Protein 7NWR (pdb70)

Solvent-accessible surface area: 30264 Å² total; per-residue (Å²): 197,30,139,87,25,75,41,97,0,0,1,0,0,5,7,3,6,17,25,33,1,1,1,0,0,0,0,0,4,4,16,59,110,68,103,23,108,19,2,3,0,0,0,20,43,5,33,5,72,4,86,107,85,94,74,78,62,0,83,91,17,4,48,22,3,74,16,98,47,4,25,13,4,0,2,13,11,47,70,60,29,3,19,78,7,4,70,126,18,110,13,13,142,101,164,32,1,73,44,0,78,101,48,0,69,76,18,146,9,39,53,5,4,41,21,98,76,7,4,81,109,11,129,18,108,46,72,30,199,32,85,33,8,47,59,16,0,85,60,1,69,83,20,4,105,75,25,84,83,88,38,117,8,107,30,6,0,0,0,12,17,27,33,5,7,32,86,24,78,65,31,122,48,0,92,41,14,72,33,0,41,138,5,0,113,97,56,44,56,134,22,0,0,6,0,0,0,3,0,13,0,0,0,15,31,82,0,1,0,0,1,5,7,3,2,25,0,2,28,0,24,0,0,21,82,11,0,124,106,74,91,0,0,0,2,7,31,1,19,0,12,2,4,2,0,8,3,0,0,1,0,2,1,0,41,18,8,6,8,0,1,73,9,5,64,0,26,2,51,4,14,17,56,56,0,49,1,8,64,14,94,72,0,33,89,10,25,36,74,3,4,54,49,0,4,86,55,11,2,40,41,135,101,25,86,78,6,2,48,122,37,144,37,69,0,90,27,64,84,88,74,85,81,106,3,54,20,30,1,104,9,23,0,48,0,24,0,1,21,39,16,72,6,62,0,43,5,37,4,53,2,65,17,1,0,7,5,0,2,4,0,1,0,1,0,0,0,1,2,0,0,42,6,26,61,58,42,2,36,10,75,10,2,6,0,0,2,13,20,5,13,67,39,128,148,114,136,24,59,2,24,0,12,17,1,32,30,22,0,24,55,25,0,3,86,30,64,67,41,133,40,37,56,8,55,12,216,35,140,88,26,65,39,99,0,0,1,0,0,5,7,3,6,14,24,33,0,2,2,0,0,0,0,0,3,4,17,61,110,67,102,24,106,19,3,2,0,0,0,19,43,5,32,5,72,6,85,112,88,109,77,90,64,0,84,92,18,3,50,22,4,77,18,98,48,4,24,11,4,0,1,14,11,48,81,54,25,3,23,84,8,4,74,130,19,115,14,14,133,102,158,30,1,77,39,2,81,121,55,0,69,74,17,145,10,39,54,5,4,41,21,99,83,8,5,81,106,11,127,10,118,47,68,30,197,28,75,33,8,54,67,13,0,92,62,1,68,82,22,4,104,76,26,78,84,87,39,118,8,91,28,5,0,0,0,12,17,27,30,4,7,31,87,24,79,67,32,120,47,0,93,41,13,74,31,0,42,132,5,0,112,92,50,46,51,141,21,0,0,5,0,0,0,5,0,12,0,0,1,14,33,84,0,1,0,0,1,5,6,2,1,25,0,2,29,0,25,0,0,21,67,7,0,121,111,97,90,0,0,0,0,6,32,2,20,0,14,3,6,4,1,8,4,0,0,1,0,1,1,0,40,18,8,5,8,0,1,74,8,5,66,0,26,2,51,3,13,16,53,55,1,52,2,7,65,14,97,72,0,32,82,11,26,33,72,3,4,53,48,0,3,80,60,11,1,36,37,134,101,23,87,78,5,1,47,122,37,144,36,69,0,89,27,65,83,89,76,82,83,110,3,56,19,30,1,103,8,23,0,50,0,24,0,0,22,39,16,71,6,61,0,42,4,37,4,51,2,65,18,1,0,7,5,0,2,4,0,1,0,1,0,0,0,0,3,0,0,31,7,26,64,56,43,4,37,9,76,10,2,6,0,0,2,15,18,4,14,71,36,128,141,113,135,30,61,2,26,0,13,27,0,33,10,18,0,22,51,24,0,2,93,34,62,68,40,142,40,37,55,6,55,7

Sequence (852 aa):
EIKPATGRLGVLVVGVGGAVATTMIVGTLASRKGLAKPIGSITQLATMRMENNEEKLIKDVVPLTDLNDIVFGGWDIFPDNAYEAAMYAEVLKEKDLNGVKDELEAIKPMPAAFDHNWAKRLNGTHIKKAATRWEMVEQLRQDIRDFKAANNCERVVVLWAASTEIYIPLSDEHMSLAALEKAMKDNNTEVISPSMCYAYAAIAEDAPFVMGAPNLCVDTPAMWEFSKQKNVPISGKDFKSGQTLMKTVLAPMFKTRMLGVNGWFSTNILGNRDGEVLDDPDNFKTKEVSKLSVIDTIFEPEKYPDLYGDVYHKVRINYYPPRKDNKEAWDNIDIFGWMGYPMEIKVNFLCRDSILAAPIALDLVLFSDLAMRAGMCGIQTWLSFFCKSPMHDFEHQPEHDLFTQWRRMVKQTLRNMIGEKEPDYLAEIKPATGRLGVLVVGVGGAVATTMIVGTLASRKGLAKPIGSITQLATMRMENNEEKLIKDVVPLTDLNDIVFGGWDIFPDNAYEAAMYAEVLKEKDLNGVKDELEAIKPMPAAFDHNWAKRLNGTHIKKAATRWEMVEQLRQDIRDFKAANNCERVVVLWAASTEIYIPLSDEHMSLAALEKAMKDNNTEVISPSMCYAYAAIAEDAPFVMGAPNLCVDTPAMWEFSKQKNVPISGKDFKSGQTLMKTVLAPMFKTRMLGVNGWFSTNILGNRDGEVLDDPDNFKTKEVSKLSVIDTIFEPEKYPDLYGDVYHKVRINYYPPRKDNKEAWDNIDIFGWMGYPMEIKVNFLCRDSILAAPIALDLVLFSDLAMRAGMCGIQTWLSFFCKSPMHDFEHQPEHDLFTQWRMVKQTLRNMIGEKEPDYLA

Organism: Bacteroides thetaiotaomicron (strain ATCC 29148 / DSM 2079 / JCM 5827 / CCUG 10774 / NCTC 10582 / VPI-5482 / E50) (NCBI:txid226186)

Nearest PDB structures (foldseek):
  7nwr-assembly1_B  TM=1.002E+00  e=3.015E-96  Bacteroides thetaiotaomicron
  1vko-assembly1_A  TM=9.211E-01  e=1.530E-39  Caenorhabditis elegans
  9f2k-assembly1_A  TM=9.271E-01  e=5.362E-39  Thermochaetoides thermophila DSM 1495
  3qvx-assembly1_A  TM=9.228E-01  e=4.482E-39  Archaeoglobus fulgidus
  3qvw-assembly1_A  TM=9.102E-01  e=5.362E-39  Archaeoglobus fulgidus

B-factor: mean 34.11, std 10.17, range [6.3, 101.34]

Radius of gyration: 29.85 Å; Cα contacts (8 Å, |Δi|>4): 2003; chains: 2; bounding box: 91×64×72 Å

Structure (mmCIF, N/CA/C/O backbone):
data_7NWR
#
_entry.id   7NWR
#
_cell.length_a   66.805
_cell.length_b   104.563
_cell.length_c   124.318
_cell.angle_alpha   90.000
_cell.angle_beta   90.000
_cell.angle_gamma   90.000
#
_symmetry.space_group_name_H-M   'P 2 21 21'
#
loop_
_entity.id
_entity.type
_entity.pdbx_description
1 polymer 'Inositol-3-phosphate synthase'
2 non-polymer NICOTINAMIDE-ADENINE-DINUCLEOTIDE
3 non-polymer 'SODIUM ION'
4 water water
#
loop_
_atom_site.group_PDB
_atom_site.id
_atom_site.type_symbol
_atom_site.label_atom_id
_atom_site.label_alt_id
_atom_site.label_comp_id
_atom_site.label_asym_id
_atom_site.label_entity_id
_atom_site.label_seq_id
_atom_site.pdbx_PDB_ins_code
_atom_site.Cartn_x
_atom_site.Cartn_y
_atom_site.Cartn_z
_atom_site.occupancy
_atom_site.B_iso_or_equiv
_atom_site.auth_seq_id
_atom_site.auth_comp_id
_atom_site.auth_asym_id
_atom_site.auth_atom_id
_atom_site.pdbx_PDB_model_num
ATOM 1 N N . GLU A 1 24 ? 41.087 -48.296 13.215 1.000 64.110 4 GLU B N 1
ATOM 2 C CA . GLU A 1 24 ? 41.161 -49.131 11.979 1.000 72.336 4 GLU B CA 1
ATOM 3 C C . GLU A 1 24 ? 40.795 -48.283 10.758 1.000 65.845 4 GLU B C 1
ATOM 4 O O . GLU A 1 24 ? 39.657 -47.830 10.667 1.000 72.344 4 GLU B O 1
ATOM 10 N N . ILE A 1 25 ? 41.759 -48.043 9.851 1.000 52.735 5 ILE B N 1
ATOM 11 C CA . ILE A 1 25 ? 41.498 -47.171 8.713 1.000 41.173 5 ILE B CA 1
ATOM 12 C C . ILE A 1 25 ? 41.301 -48.010 7.459 1.000 38.679 5 ILE B C 1
ATOM 13 O O . ILE A 1 25 ? 42.243 -48.644 6.999 1.000 38.387 5 ILE B O 1
ATOM 18 N N . LYS A 1 26 ? 40.125 -47.895 6.835 1.000 35.807 6 LYS B N 1
ATOM 19 C CA . LYS A 1 26 ? 39.886 -48.580 5.580 1.000 39.049 6 LYS B CA 1
ATOM 20 C C . LYS A 1 26 ? 40.851 -48.050 4.520 1.000 45.996 6 LYS B C 1
ATOM 21 O O . LYS A 1 26 ? 41.005 -46.837 4.373 1.000 43.190 6 LYS B O 1
ATOM 27 N N . PRO A 1 27 ? 41.520 -48.938 3.742 1.000 45.527 7 PRO B N 1
ATOM 28 C CA . PRO A 1 27 ? 42.500 -48.508 2.741 1.000 44.097 7 PRO B CA 1
ATOM 29 C C . PRO A 1 27 ? 41.856 -47.772 1.571 1.000 43.564 7 PRO B C 1
ATOM 30 O O . PRO A 1 27 ? 40.656 -47.884 1.350 1.000 41.688 7 PRO B O 1
ATOM 34 N N . ALA A 1 28 ? 42.674 -47.015 0.833 1.000 40.972 8 ALA B N 1
ATOM 35 C CA . ALA A 1 28 ? 42.184 -46.208 -0.272 1.000 41.165 8 ALA B CA 1
ATOM 36 C C . ALA A 1 28 ? 42.288 -47.032 -1.547 1.000 41.730 8 ALA B C 1
ATOM 37 O O . ALA A 1 28 ? 43.233 -46.878 -2.303 1.000 46.635 8 ALA B O 1
ATOM 39 N N . THR A 1 29 ? 41.321 -47.920 -1.766 1.000 39.484 9 THR B N 1
ATOM 40 C CA . THR A 1 29 ? 41.367 -48.811 -2.911 1.000 38.761 9 THR B CA 1
ATOM 41 C C . THR A 1 29 ? 40.417 -48.300 -3.984 1.000 34.656 9 THR B C 1
ATOM 42 O O . THR A 1 29 ? 39.420 -47.648 -3.688 1.000 38.129 9 THR B O 1
ATOM 46 N N . GLY A 1 30 ? 40.732 -48.626 -5.237 1.000 36.079 10 GLY B N 1
ATOM 47 C CA . GLY A 1 30 ? 39.847 -48.301 -6.341 1.000 38.240 10 GLY B CA 1
ATOM 48 C C . GLY A 1 30 ? 39.883 -46.804 -6.630 1.000 36.319 10 GLY B C 1
ATOM 49 O O . GLY A 1 30 ? 40.783 -46.106 -6.176 1.000 37.792 10 GLY B O 1
ATOM 50 N N . ARG A 1 31 ? 38.888 -46.326 -7.374 1.000 35.548 11 ARG B N 1
ATOM 51 C CA . ARG A 1 31 ? 38.875 -44.944 -7.8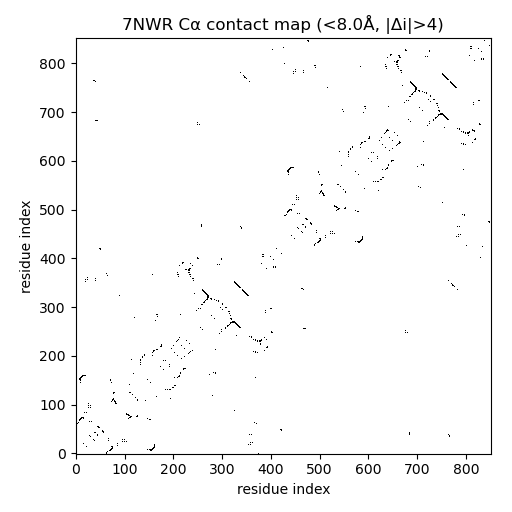18 1.000 35.705 11 ARG B CA 1
ATOM 52 C C . ARG A 1 31 ? 37.977 -44.112 -6.893 1.000 36.695 11 ARG B C 1
ATOM 53 O O . ARG A 1 31 ? 36.974 -44.601 -6.360 1.000 31.332 11 ARG B O 1
ATOM 61 N N . LEU A 1 32 ? 38.382 -42.850 -6.685 1.000 32.050 12 LEU B N 1
ATOM 62 C CA . LEU A 1 32 ? 37.594 -41.864 -5.957 1.000 31.827 12 LEU B CA 1
ATOM 63 C C . LEU A 1 32 ? 36.979 -40.898 -6.974 1.000 30.941 12 LEU B C 1
ATOM 64 O O . LEU A 1 32 ? 37.694 -40.254 -7.740 1.000 27.913 12 LEU B O 1
ATOM 69 N N . GLY A 1 33 ? 35.648 -40.826 -6.994 1.000 28.602 13 GLY B N 1
ATOM 70 C CA . GLY A 1 33 ? 34.956 -39.760 -7.694 1.000 34.099 13 GLY B CA 1
ATOM 71 C C . GLY A 1 33 ? 34.994 -38.455 -6.892 1.000 33.956 13 GLY B C 1
ATOM 72 O O . GLY A 1 33 ? 34.551 -38.401 -5.744 1.000 32.366 13 GLY B O 1
ATOM 73 N N . VAL A 1 34 ? 35.544 -37.409 -7.512 1.000 34.059 14 VAL B N 1
ATOM 74 C CA . VAL A 1 34 ? 35.535 -36.088 -6.912 1.000 29.337 14 VAL B CA 1
ATOM 75 C C . VAL A 1 34 ? 34.565 -35.256 -7.733 1.000 28.472 14 VAL B C 1
ATOM 76 O O . VAL A 1 34 ? 34.890 -34.834 -8.844 1.000 26.918 14 VAL B O 1
ATOM 80 N N . LEU A 1 35 ? 33.362 -35.058 -7.166 1.000 29.569 15 LEU B N 1
ATOM 81 C CA . LEU A 1 35 ? 32.273 -34.367 -7.843 1.000 29.699 15 LEU B CA 1
ATOM 82 C C . LEU A 1 35 ? 32.202 -32.922 -7.342 1.000 28.807 15 LEU B C 1
ATOM 83 O O . LEU A 1 35 ? 31.913 -32.681 -6.175 1.000 30.978 15 LEU B O 1
ATOM 88 N N . VAL A 1 36 ? 32.430 -31.960 -8.248 1.000 26.836 16 VAL B N 1
ATOM 89 C CA . VAL A 1 36 ? 32.598 -30.571 -7.855 1.000 25.778 16 VAL B CA 1
ATOM 90 C C . VAL A 1 36 ? 31.378 -29.775 -8.305 1.000 26.895 16 VAL B C 1
ATOM 91 O O . VAL A 1 36 ? 31.046 -29.753 -9.491 1.000 26.697 16 VAL B O 1
ATOM 95 N N . VAL A 1 37 ? 30.726 -29.093 -7.348 1.000 25.730 17 VAL B N 1
ATOM 96 C CA . VAL A 1 37 ? 29.712 -28.134 -7.723 1.000 24.797 17 VAL B CA 1
ATOM 97 C C . VAL A 1 37 ? 30.462 -26.878 -8.173 1.000 26.909 17 VAL B C 1
ATOM 98 O O . VAL A 1 37 ? 31.290 -26.342 -7.441 1.000 28.574 17 VAL B O 1
ATOM 102 N N . GLY A 1 38 ? 30.193 -26.432 -9.402 1.000 30.417 18 GLY B N 1
ATOM 103 C CA . GLY A 1 38 ? 30.979 -25.366 -10.009 1.000 27.617 18 GLY B CA 1
ATOM 104 C C . GLY A 1 38 ? 32.242 -25.927 -10.663 1.000 28.543 18 GLY B C 1
ATOM 105 O O . GLY A 1 38 ? 33.308 -25.317 -10.572 1.000 28.864 18 GLY B O 1
ATOM 106 N N . VAL A 1 39 ? 32.124 -27.106 -11.297 1.000 27.960 19 VAL B N 1
ATOM 107 C CA . VAL A 1 39 ? 33.272 -27.776 -11.898 1.000 27.667 19 VAL B CA 1
ATOM 108 C C . VAL A 1 39 ? 33.830 -26.904 -13.030 1.000 27.148 19 VAL B C 1
ATOM 109 O O . VAL A 1 39 ? 34.998 -27.010 -13.379 1.000 27.265 19 VAL B O 1
ATOM 113 N N . GLY A 1 40 ? 33.020 -25.984 -13.565 1.000 30.515 20 GLY B N 1
ATOM 114 C CA . GLY A 1 40 ? 33.482 -25.062 -14.602 1.000 29.841 20 GLY B CA 1
ATOM 115 C C . GLY A 1 40 ? 34.100 -23.763 -14.062 1.000 30.317 20 GLY B C 1
ATOM 116 O O . GLY A 1 40 ? 34.400 -22.842 -14.825 1.000 31.086 20 GLY B O 1
ATOM 117 N N . GLY A 1 41 ? 34.308 -23.674 -12.745 1.000 30.557 21 GLY B N 1
ATOM 118 C CA . GLY A 1 41 ? 34.787 -22.447 -12.118 1.000 28.941 21 GLY B CA 1
ATOM 119 C C . GLY A 1 41 ? 36.310 -22.323 -12.113 1.000 28.496 21 GLY B C 1
ATOM 120 O O . GLY A 1 41 ? 37.010 -23.264 -12.466 1.000 32.519 21 GLY B O 1
ATOM 121 N N . ALA A 1 42 ? 36.811 -21.143 -11.724 1.000 26.439 22 ALA B N 1
ATOM 122 C CA . ALA A 1 42 ? 38.234 -20.835 -11.710 1.000 27.387 22 ALA B CA 1
ATOM 123 C C . ALA A 1 42 ? 38.968 -21.749 -10.723 1.000 26.092 22 ALA B C 1
ATOM 124 O O . ALA A 1 42 ? 39.978 -22.353 -11.066 1.000 25.478 22 ALA B O 1
ATOM 126 N N . VAL A 1 43 ? 38.477 -21.853 -9.484 1.000 27.609 23 VAL B N 1
ATOM 127 C CA . VAL A 1 43 ? 39.149 -22.697 -8.496 1.000 25.829 23 VAL B CA 1
ATOM 128 C C . VAL A 1 43 ? 39.072 -24.164 -8.935 1.000 24.623 23 VAL B C 1
ATOM 129 O O . VAL A 1 43 ? 40.082 -24.861 -8.909 1.000 22.978 23 VAL B O 1
ATOM 133 N N . ALA A 1 44 ? 37.871 -24.637 -9.307 1.000 24.767 24 ALA B N 1
ATOM 134 C CA . ALA A 1 44 ? 37.711 -26.041 -9.680 1.000 26.281 24 ALA B CA 1
ATOM 135 C C . ALA A 1 44 ? 38.645 -26.434 -10.834 1.000 26.735 24 ALA B C 1
ATOM 136 O O . ALA A 1 44 ? 39.325 -27.446 -10.776 1.000 24.547 24 ALA B O 1
ATOM 138 N N . THR A 1 45 ? 38.657 -25.650 -11.917 1.000 27.339 25 THR B N 1
ATOM 139 C CA . THR A 1 45 ? 39.478 -25.996 -13.066 1.000 23.757 25 THR B CA 1
ATOM 140 C C . THR A 1 45 ? 40.957 -25.963 -12.729 1.000 23.005 25 THR B C 1
ATOM 141 O O . THR A 1 45 ? 41.708 -26.792 -13.250 1.000 27.996 25 THR B O 1
ATOM 145 N N . THR A 1 46 ? 41.376 -25.014 -11.878 1.000 22.093 26 THR B N 1
ATOM 146 C CA . THR A 1 46 ? 42.767 -24.917 -11.468 1.000 22.813 26 THR B CA 1
ATOM 147 C C . THR A 1 46 ? 43.175 -26.154 -10.658 1.000 21.911 26 THR B C 1
ATOM 148 O O . THR A 1 46 ? 44.261 -26.698 -10.848 1.000 22.949 26 THR B O 1
ATOM 152 N N . MET A 1 47 ? 42.308 -26.583 -9.725 1.000 21.854 27 MET B N 1
ATOM 153 C CA . MET A 1 47 ? 42.572 -27.779 -8.944 1.000 22.182 27 MET B CA 1
ATOM 154 C C . MET A 1 47 ? 42.687 -28.981 -9.902 1.000 23.929 27 MET B C 1
ATOM 155 O O . MET A 1 47 ? 43.591 -29.805 -9.775 1.000 23.804 27 MET B O 1
ATOM 160 N N . ILE A 1 48 ? 41.745 -29.085 -10.848 1.000 21.206 28 ILE B N 1
ATOM 161 C CA . ILE A 1 48 ? 41.707 -30.192 -11.791 1.000 21.199 28 ILE B CA 1
ATOM 162 C C . ILE A 1 48 ? 42.977 -30.232 -12.641 1.000 24.333 28 ILE B C 1
ATOM 163 O O . ILE A 1 48 ? 43.636 -31.263 -12.705 1.000 26.642 28 ILE B O 1
ATOM 168 N N . VAL A 1 49 ? 43.352 -29.098 -13.252 1.000 23.478 29 VAL B N 1
ATOM 169 C CA . VAL A 1 49 ? 44.509 -29.045 -14.141 1.000 25.136 29 VAL B CA 1
ATOM 170 C C . VAL A 1 49 ? 45.753 -29.450 -13.356 1.000 26.749 29 VAL B C 1
ATOM 171 O O . VAL A 1 49 ? 46.556 -30.254 -13.826 1.000 28.740 29 VAL B O 1
ATOM 175 N N . GLY A 1 50 ? 45.887 -28.883 -12.152 1.000 24.927 30 GLY B N 1
ATOM 176 C CA . GLY A 1 50 ? 47.039 -29.101 -11.296 1.000 26.098 30 GLY B CA 1
ATOM 177 C C . GLY A 1 50 ? 47.168 -30.571 -10.899 1.000 25.643 30 GLY B C 1
ATOM 178 O O . GLY A 1 50 ? 48.272 -31.099 -10.805 1.000 23.533 30 GLY B O 1
ATOM 179 N N . THR A 1 51 ? 46.033 -31.214 -10.657 1.000 23.013 31 THR B N 1
ATOM 180 C CA . THR A 1 51 ? 46.044 -32.599 -10.227 1.000 22.652 31 THR B CA 1
ATOM 181 C C . THR A 1 51 ? 46.452 -33.486 -11.405 1.000 24.088 31 THR B C 1
ATOM 182 O O . THR A 1 51 ? 47.309 -34.343 -11.245 1.000 25.517 31 THR B O 1
ATOM 186 N N . LEU A 1 52 ? 45.860 -33.253 -12.589 1.000 24.266 32 LEU B N 1
ATOM 187 C CA . LEU A 1 52 ? 46.181 -34.061 -13.768 1.000 26.641 32 LEU B CA 1
ATOM 188 C C . LEU A 1 52 ? 47.657 -33.902 -14.164 1.000 24.645 32 LEU B C 1
ATOM 189 O O . LEU A 1 52 ? 48.317 -34.860 -14.569 1.000 28.034 32 LEU B O 1
ATOM 194 N N . ALA A 1 53 ? 48.172 -32.671 -14.097 1.000 25.202 33 ALA B N 1
ATOM 195 C CA . ALA A 1 53 ? 49.556 -32.396 -14.465 1.000 26.348 33 ALA B CA 1
ATOM 196 C C . ALA A 1 53 ? 50.511 -32.977 -13.418 1.000 26.464 33 ALA B C 1
ATOM 197 O O . ALA A 1 53 ? 51.510 -33.626 -13.755 1.000 24.785 33 ALA B O 1
ATOM 199 N N . SER A 1 54 ? 50.182 -32.759 -12.140 1.000 25.919 34 SER B N 1
ATOM 200 C CA . SER A 1 54 ? 51.014 -33.232 -11.052 1.000 26.267 34 SER B CA 1
ATOM 201 C C . SER A 1 54 ? 51.198 -34.742 -11.134 1.000 32.340 34 SER B C 1
ATOM 202 O O . SER A 1 54 ? 52.330 -35.206 -10.995 1.000 27.210 34 SER B O 1
ATOM 205 N N . ARG A 1 55 ? 50.090 -35.486 -11.335 1.000 28.019 35 ARG B N 1
ATOM 206 C CA . ARG A 1 55 ? 50.181 -36.940 -11.289 1.000 31.309 35 ARG B CA 1
ATOM 207 C C . ARG A 1 55 ? 50.988 -37.482 -12.474 1.000 35.466 35 ARG B C 1
ATOM 208 O O . ARG A 1 55 ? 51.411 -38.623 -12.430 1.000 31.657 35 ARG B O 1
ATOM 216 N N . LYS A 1 56 ? 51.179 -36.662 -13.519 1.000 33.545 36 LYS B N 1
ATOM 217 C CA . LYS A 1 56 ? 51.979 -37.020 -14.680 1.000 35.246 36 LYS B CA 1
ATOM 218 C C . LYS A 1 56 ? 53.397 -36.446 -14.597 1.000 37.568 36 LYS B C 1
ATOM 219 O O . LYS A 1 56 ? 54.151 -36.565 -15.560 1.000 37.166 36 LYS B O 1
ATOM 225 N N . GLY A 1 57 ? 53.748 -35.765 -13.496 1.000 36.825 37 GLY B N 1
ATOM 226 C CA . GLY A 1 57 ? 55.063 -35.146 -13.366 1.000 30.416 37 GLY B CA 1
ATOM 227 C C . GLY A 1 57 ? 55.281 -33.940 -14.280 1.000 33.813 37 GLY B C 1
ATOM 228 O O . GLY A 1 57 ? 56.418 -33.566 -14.555 1.000 35.377 37 GLY B O 1
ATOM 229 N N . LEU A 1 58 ? 54.201 -33.278 -14.708 1.000 30.401 38 LEU B N 1
ATOM 230 C CA . LEU A 1 58 ? 54.303 -32.097 -15.558 1.000 30.061 38 LEU B CA 1
ATOM 231 C C . LEU A 1 58 ? 54.221 -30.817 -14.736 1.000 29.946 38 LEU B C 1
ATOM 232 O O . LEU A 1 58 ? 54.356 -29.736 -15.287 1.000 33.877 38 LEU B O 1
ATOM 237 N N . ALA A 1 59 ? 53.965 -30.937 -13.428 1.000 30.678 39 ALA B N 1
ATOM 238 C CA . ALA A 1 59 ? 53.878 -29.781 -12.543 1.000 29.233 39 ALA B CA 1
ATOM 239 C C . ALA A 1 59 ? 53.987 -30.304 -11.119 1.000 28.255 39 ALA B C 1
ATOM 240 O O . ALA A 1 59 ? 53.949 -31.518 -10.897 1.000 23.870 39 ALA B O 1
ATOM 242 N N . LYS A 1 60 ? 54.155 -29.364 -10.179 1.000 30.791 40 LYS B N 1
ATOM 243 C CA . LYS A 1 60 ? 54.296 -29.701 -8.771 1.000 32.605 40 LYS B CA 1
ATOM 244 C C . LYS A 1 60 ? 53.093 -29.164 -8.005 1.000 29.257 40 LYS B C 1
ATOM 245 O O . LYS A 1 60 ? 52.664 -28.020 -8.210 1.000 26.814 40 LYS B O 1
ATOM 251 N N . PRO A 1 61 ? 52.541 -29.965 -7.069 1.000 26.089 41 PRO B N 1
ATOM 252 C CA . PRO A 1 61 ? 51.381 -29.541 -6.295 1.000 23.231 41 PRO B CA 1
ATOM 253 C C . PRO A 1 61 ? 51.737 -28.644 -5.100 1.000 23.982 41 PRO B C 1
ATOM 254 O O . PRO A 1 61 ? 51.354 -28.934 -3.957 1.000 21.697 41 PRO B O 1
ATOM 258 N N . ILE A 1 62 ? 52.459 -27.547 -5.376 1.000 23.145 42 ILE B N 1
ATOM 259 C CA . ILE A 1 62 ? 52.888 -26.574 -4.380 1.000 24.691 42 ILE B CA 1
ATOM 260 C C . ILE A 1 62 ? 51.660 -26.130 -3.576 1.000 24.284 42 ILE B C 1
ATOM 261 O O . ILE A 1 62 ? 50.601 -25.947 -4.157 1.000 23.314 42 ILE B O 1
ATOM 266 N N . GLY A 1 63 ? 51.786 -25.973 -2.255 1.000 22.778 43 GLY B N 1
ATOM 267 C CA . GLY A 1 63 ? 50.637 -25.518 -1.489 1.000 24.789 43 GLY B CA 1
ATOM 268 C C . GLY A 1 63 ? 49.765 -26.662 -0.956 1.000 25.313 43 GLY B C 1
ATOM 269 O O . GLY A 1 63 ? 48.857 -26.424 -0.160 1.000 23.637 43 GLY B O 1
ATOM 270 N N . SER A 1 64 ? 50.025 -27.904 -1.401 1.000 24.747 44 SER B N 1
ATOM 271 C CA . SER A 1 64 ? 49.230 -29.050 -0.945 1.000 23.360 44 SER B CA 1
ATOM 272 C C . SER A 1 64 ? 49.851 -29.706 0.287 1.000 23.939 44 SER B C 1
ATOM 273 O O . SER A 1 64 ? 50.957 -30.262 0.211 1.000 22.154 44 SER B O 1
ATOM 276 N N . ILE A 1 65 ? 49.107 -29.695 1.407 1.000 23.086 45 ILE B N 1
ATOM 277 C CA . ILE A 1 65 ? 49.548 -30.384 2.615 1.000 24.758 45 ILE B CA 1
ATOM 278 C C . ILE A 1 65 ? 49.600 -31.893 2.334 1.000 25.403 45 ILE B C 1
ATOM 279 O O . ILE A 1 65 ? 50.570 -32.588 2.676 1.000 25.062 45 ILE B O 1
ATOM 284 N N . THR A 1 66 ? 48.553 -32.414 1.693 1.000 26.497 46 THR B N 1
ATOM 285 C CA . THR A 1 66 ? 48.435 -33.851 1.466 1.000 27.930 46 THR B CA 1
ATOM 286 C C . THR A 1 66 ? 49.602 -34.362 0.624 1.000 28.743 46 THR B C 1
ATOM 287 O O . THR A 1 66 ? 50.134 -35.428 0.929 1.000 28.530 46 THR B O 1
ATOM 291 N N . GLN A 1 67 ? 50.017 -33.578 -0.385 1.000 25.130 47 GLN B N 1
ATOM 292 C CA . GLN A 1 67 ? 51.018 -34.045 -1.336 1.000 26.340 47 GLN B CA 1
ATOM 293 C C . GLN A 1 67 ? 52.451 -33.790 -0.864 1.000 26.177 47 GLN B C 1
ATOM 294 O O . GLN A 1 67 ? 53.346 -34.560 -1.214 1.000 23.955 47 GLN B O 1
ATOM 300 N N . LEU A 1 68 ? 52.675 -32.733 -0.079 1.000 24.367 48 LEU B N 1
ATOM 301 C CA . LEU A 1 68 ? 54.035 -32.269 0.138 1.000 24.779 48 LEU B CA 1
ATOM 302 C C . LEU A 1 68 ? 54.415 -32.176 1.610 1.000 25.119 48 LEU B C 1
ATOM 303 O O . LEU A 1 68 ? 55.606 -32.134 1.905 1.000 25.529 48 LEU B O 1
ATOM 308 N N . ALA A 1 69 ? 53.449 -32.014 2.533 1.000 25.261 49 ALA B N 1
ATOM 309 C CA . ALA A 1 69 ? 53.853 -31.726 3.911 1.000 25.984 49 ALA B CA 1
ATOM 310 C C . ALA A 1 69 ? 54.356 -32.982 4.627 1.000 26.043 49 ALA B C 1
ATOM 311 O O . ALA A 1 69 ? 53.886 -34.089 4.352 1.000 26.057 49 ALA B O 1
ATOM 313 N N . THR A 1 70 ? 55.301 -32.784 5.565 1.000 27.414 50 THR B N 1
ATOM 314 C CA . THR A 1 70 ? 55.801 -33.852 6.422 1.000 27.707 50 THR B CA 1
ATOM 315 C C . THR A 1 70 ? 55.423 -33.584 7.876 1.000 32.251 50 THR B C 1
ATOM 316 O O . THR A 1 70 ? 54.989 -32.488 8.218 1.000 29.752 50 THR B O 1
ATOM 320 N N . MET A 1 71 ? 55.665 -34.572 8.742 1.000 32.040 51 MET B N 1
ATOM 321 C CA . MET A 1 71 ? 55.323 -34.526 10.156 1.000 32.189 51 MET B CA 1
ATOM 322 C C . MET A 1 71 ? 56.408 -35.315 10.884 1.000 32.105 51 MET B C 1
ATOM 323 O O . MET A 1 71 ? 56.946 -36.250 10.303 1.000 28.138 51 MET B O 1
ATOM 328 N N . ARG A 1 72 ? 56.751 -34.934 12.129 1.000 31.788 52 ARG B N 1
ATOM 329 C CA . ARG A 1 72 ? 57.626 -35.758 12.954 1.000 31.163 52 ARG B CA 1
ATOM 330 C C . ARG A 1 72 ? 56.774 -36.790 13.702 1.000 31.897 52 ARG B C 1
ATOM 331 O O . ARG A 1 72 ? 55.770 -36.438 14.326 1.000 32.636 52 ARG B O 1
ATOM 339 N N . MET A 1 73 ? 57.165 -38.074 13.626 1.000 32.829 53 MET B N 1
ATOM 340 C CA . MET A 1 73 ? 56.343 -39.137 14.192 1.000 32.752 53 MET B CA 1
ATOM 341 C C . MET A 1 73 ? 56.803 -39.441 15.620 1.000 37.128 53 MET B C 1
ATOM 342 O O . MET A 1 73 ? 57.768 -38.843 16.093 1.000 34.727 53 MET B O 1
ATOM 347 N N . GLU A 1 74 ? 56.131 -40.394 16.286 1.000 36.664 54 GLU B N 1
ATOM 348 C CA . GLU A 1 74 ? 56.378 -40.674 17.697 1.000 42.972 54 GLU B CA 1
ATOM 349 C C . GLU A 1 74 ? 57.835 -41.078 17.933 1.000 38.445 54 GLU B C 1
ATOM 350 O O . GLU A 1 74 ? 58.407 -40.746 18.958 1.000 43.219 54 GLU B O 1
ATOM 356 N N . ASN A 1 75 ? 58.429 -41.805 16.988 1.000 40.116 55 ASN B N 1
ATOM 357 C CA . ASN A 1 75 ? 59.819 -42.205 17.126 1.000 41.107 55 ASN B CA 1
ATOM 358 C C . ASN A 1 75 ? 60.737 -41.128 16.545 1.000 39.943 55 ASN B C 1
ATOM 359 O O . ASN A 1 75 ? 61.912 -41.374 16.304 1.000 39.055 55 ASN B O 1
ATOM 364 N N . ASN A 1 76 ? 60.181 -39.951 16.239 1.000 43.999 56 ASN B N 1
ATOM 365 C CA . ASN A 1 76 ? 60.985 -38.815 15.817 1.000 42.390 56 ASN B CA 1
ATOM 366 C C . ASN A 1 76 ? 61.412 -38.883 14.347 1.000 43.068 56 ASN B C 1
ATOM 367 O O . ASN A 1 76 ? 62.144 -38.011 13.884 1.000 45.342 56 ASN B O 1
ATOM 372 N N . GLU A 1 77 ? 60.961 -39.896 13.600 1.000 40.032 57 GLU B N 1
ATOM 373 C CA . GLU A 1 77 ? 61.214 -39.916 12.163 1.000 42.268 57 GLU B CA 1
ATOM 374 C C . GLU A 1 77 ? 60.323 -38.873 11.496 1.000 36.757 57 GLU B C 1
ATOM 375 O O . GLU A 1 77 ? 59.173 -38.692 11.885 1.000 35.052 57 GLU B O 1
ATOM 381 N N . GLU A 1 78 ? 60.865 -38.219 10.476 1.000 34.932 58 GLU B N 1
ATOM 382 C CA . GLU A 1 78 ? 60.133 -37.218 9.722 1.000 35.606 58 GLU B CA 1
ATOM 383 C C . GLU A 1 78 ? 59.624 -37.885 8.449 1.000 33.343 58 GLU B C 1
ATOM 384 O O . GLU A 1 78 ? 60.415 -38.433 7.695 1.000 37.131 58 GLU B O 1
ATOM 390 N N . LYS A 1 79 ? 58.302 -37.891 8.233 1.000 30.032 59 LYS B N 1
ATOM 391 C CA . LYS A 1 79 ? 57.736 -38.581 7.087 1.000 33.218 59 LYS B CA 1
ATOM 392 C C . LYS A 1 79 ? 56.707 -37.686 6.410 1.000 31.608 59 LYS B C 1
ATOM 393 O O . LYS A 1 79 ? 56.105 -36.844 7.074 1.000 26.807 59 LYS B O 1
ATOM 399 N N . LEU A 1 80 ? 56.493 -37.907 5.105 1.000 29.080 60 LEU B N 1
ATOM 400 C CA . LEU A 1 80 ? 55.381 -37.278 4.402 1.000 30.475 60 LEU B CA 1
ATOM 401 C C . LEU A 1 80 ? 54.076 -37.759 5.038 1.000 33.881 60 LEU B C 1
ATOM 402 O O . LEU A 1 80 ? 53.937 -38.942 5.357 1.000 29.688 60 LEU B O 1
ATOM 407 N N . ILE A 1 81 ? 53.108 -36.842 5.167 1.000 30.264 61 ILE B N 1
ATOM 408 C CA . ILE A 1 81 ? 51.819 -37.222 5.706 1.000 28.889 61 ILE B CA 1
ATOM 409 C C . ILE A 1 81 ? 51.225 -38.326 4.826 1.000 30.432 61 ILE B C 1
ATOM 410 O O . ILE A 1 81 ? 50.644 -39.284 5.345 1.000 32.296 61 ILE B O 1
ATOM 415 N N . LYS A 1 82 ? 51.426 -38.234 3.509 1.000 28.082 62 LYS B N 1
ATOM 416 C CA . LYS A 1 82 ? 50.850 -39.224 2.601 1.000 32.079 62 LYS B CA 1
ATOM 417 C C . LYS A 1 82 ? 51.475 -40.608 2.808 1.000 32.898 62 LYS B C 1
ATOM 418 O O . LYS A 1 82 ? 50.947 -41.604 2.295 1.000 30.857 62 LYS B O 1
ATOM 424 N N . ASP A 1 83 ? 52.601 -40.676 3.538 1.000 31.098 63 ASP B N 1
ATOM 425 C CA . ASP A 1 83 ? 53.231 -41.957 3.839 1.000 35.904 63 ASP B CA 1
ATOM 426 C C . ASP A 1 83 ? 52.868 -42.424 5.245 1.000 34.813 63 ASP B C 1
ATOM 427 O O . ASP A 1 83 ? 53.311 -43.485 5.679 1.000 34.490 63 ASP B O 1
ATOM 432 N N . VAL A 1 84 ? 52.086 -41.620 5.965 1.000 36.122 64 VAL B N 1
ATOM 433 C CA . VAL A 1 84 ? 51.752 -41.956 7.339 1.000 34.890 64 VAL B CA 1
ATOM 434 C C . VAL A 1 84 ? 50.305 -42.435 7.427 1.000 33.895 64 VAL B C 1
ATOM 435 O O . VAL A 1 84 ? 49.986 -43.250 8.290 1.000 31.456 64 VAL B O 1
ATOM 439 N N . VAL A 1 85 ? 49.430 -41.871 6.577 1.000 30.412 65 VAL B N 1
ATOM 440 C CA . VAL A 1 85 ? 48.031 -42.248 6.531 1.000 30.057 65 VAL B CA 1
ATOM 441 C C . VAL A 1 85 ? 47.697 -42.597 5.090 1.000 30.217 65 VAL B C 1
ATOM 442 O O . VAL A 1 85 ? 48.312 -42.059 4.168 1.000 30.773 65 VAL B O 1
ATOM 446 N N . PRO A 1 86 ? 46.719 -43.505 4.848 1.000 30.334 66 PRO B N 1
ATOM 447 C CA . PRO A 1 86 ? 46.349 -43.882 3.491 1.000 29.035 66 PRO B CA 1
ATOM 448 C C . PRO A 1 86 ? 45.420 -42.881 2.822 1.000 30.184 66 PRO B C 1
ATOM 449 O O . PRO A 1 86 ? 44.231 -42.802 3.140 1.000 32.358 66 PRO B O 1
ATOM 453 N N . LEU A 1 87 ? 45.977 -42.137 1.861 1.000 30.354 67 LEU B N 1
ATOM 454 C CA . LEU A 1 87 ? 45.188 -41.195 1.084 1.000 31.983 67 LEU B CA 1
ATOM 455 C C . LEU A 1 87 ? 44.946 -41.794 -0.295 1.000 30.936 67 LEU B C 1
ATOM 456 O O . LEU A 1 87 ? 45.700 -42.662 -0.728 1.000 30.141 67 LEU B O 1
ATOM 461 N N . THR A 1 88 ? 43.926 -41.297 -1.000 1.000 31.813 68 THR B N 1
ATOM 462 C CA . THR A 1 88 ? 43.782 -41.632 -2.406 1.000 32.087 68 THR B CA 1
ATOM 463 C C . THR A 1 88 ? 44.960 -41.059 -3.191 1.000 34.641 68 THR B C 1
ATOM 464 O O . THR A 1 88 ? 45.264 -39.880 -3.099 1.000 31.115 68 THR B O 1
ATOM 468 N N . ASP A 1 89 ? 45.606 -41.920 -3.975 1.000 32.530 69 ASP B N 1
ATOM 469 C CA . ASP A 1 89 ? 46.654 -41.546 -4.904 1.000 36.473 69 ASP B CA 1
ATOM 470 C C . ASP A 1 89 ? 46.034 -40.668 -5.994 1.000 34.916 69 ASP B C 1
ATOM 471 O O . ASP A 1 89 ? 44.911 -40.926 -6.425 1.000 28.503 69 ASP B O 1
ATOM 476 N N . LEU A 1 90 ? 46.773 -39.642 -6.457 1.000 31.301 70 LEU B N 1
ATOM 477 C CA . LEU A 1 90 ? 46.217 -38.718 -7.440 1.000 29.988 70 LEU B CA 1
ATOM 478 C C . LEU A 1 90 ? 45.744 -39.471 -8.688 1.000 30.724 70 LEU B C 1
ATOM 479 O O . LEU A 1 90 ? 44.757 -39.074 -9.317 1.000 27.047 70 LEU B O 1
ATOM 484 N N . ASN A 1 91 ? 46.443 -40.566 -9.033 1.000 31.847 71 ASN B N 1
ATOM 485 C CA . ASN A 1 91 ? 46.139 -41.353 -10.226 1.000 33.270 71 ASN B CA 1
ATOM 486 C C . ASN A 1 91 ? 44.770 -42.024 -10.122 1.000 33.934 71 ASN B C 1
ATOM 487 O O . ASN A 1 91 ? 44.198 -42.395 -11.138 1.000 31.633 71 ASN B O 1
ATOM 492 N N . ASP A 1 92 ? 44.243 -42.162 -8.898 1.000 32.829 72 ASP B N 1
ATOM 493 C CA . ASP A 1 92 ? 42.972 -42.847 -8.690 1.000 32.758 72 ASP B CA 1
ATOM 494 C C . ASP A 1 92 ? 41.786 -41.882 -8.586 1.000 33.301 72 ASP B C 1
ATOM 495 O O . ASP A 1 92 ? 40.674 -42.308 -8.269 1.000 32.860 72 ASP B O 1
ATOM 500 N N . ILE A 1 93 ? 42.010 -40.590 -8.845 1.000 30.489 73 ILE B N 1
ATOM 501 C CA . ILE A 1 93 ? 40.930 -39.613 -8.797 1.000 29.594 73 ILE B CA 1
ATOM 502 C C . ILE A 1 93 ? 40.274 -39.551 -10.176 1.000 29.735 73 ILE B C 1
ATOM 503 O O . ILE A 1 93 ? 40.976 -39.481 -11.179 1.000 31.714 73 ILE B O 1
ATOM 508 N N . VAL A 1 94 ? 38.939 -39.537 -10.212 1.000 28.949 74 VAL B N 1
ATOM 509 C CA . VAL A 1 94 ? 38.212 -39.188 -11.425 1.000 30.502 74 VAL B CA 1
ATOM 510 C C . VAL A 1 94 ? 37.346 -37.978 -11.107 1.000 30.886 74 VAL B C 1
ATOM 511 O O . VAL A 1 94 ? 36.547 -38.030 -10.172 1.000 31.087 74 VAL B O 1
ATOM 515 N N . PHE A 1 95 ? 37.490 -36.918 -11.902 1.000 27.821 75 PHE B N 1
ATOM 516 C CA . PHE A 1 95 ? 36.758 -35.687 -11.651 1.000 30.705 75 PHE B CA 1
ATOM 517 C C . PHE A 1 95 ? 35.458 -35.647 -12.457 1.000 32.699 75 PHE B C 1
ATOM 518 O O . PHE A 1 95 ? 35.418 -36.114 -13.600 1.000 32.123 75 PHE B O 1
ATOM 526 N N . GLY A 1 96 ? 34.417 -35.048 -11.853 1.000 31.616 76 GLY B N 1
ATOM 527 C CA . GLY A 1 96 ? 33.233 -34.586 -12.569 1.000 29.382 76 GLY B CA 1
ATOM 528 C C . GLY A 1 96 ? 32.495 -33.514 -11.761 1.000 33.455 76 GLY B C 1
ATOM 529 O O . GLY A 1 96 ? 33.023 -32.997 -10.775 1.000 28.822 76 GLY B O 1
ATOM 530 N N . GLY A 1 97 ? 31.256 -33.189 -12.147 1.000 33.114 77 GLY B N 1
ATOM 531 C CA . GLY A 1 97 ? 30.498 -32.245 -11.338 1.000 31.671 77 GLY B CA 1
ATOM 532 C C . GLY A 1 97 ? 29.423 -31.525 -12.140 1.000 34.336 77 GLY B C 1
ATOM 533 O O . GLY A 1 97 ? 29.002 -32.006 -13.198 1.000 31.664 77 GLY B O 1
ATOM 534 N N . TRP A 1 98 ? 29.003 -30.367 -11.615 1.000 30.990 78 TRP B N 1
ATOM 535 C CA . TRP A 1 98 ? 27.868 -29.618 -12.131 1.000 29.814 78 TRP B CA 1
ATOM 536 C C . TRP A 1 98 ? 28.304 -28.189 -12.410 1.000 30.823 78 TRP B C 1
ATOM 537 O O . TRP A 1 98 ? 29.169 -27.671 -11.699 1.000 36.767 78 TRP B O 1
ATOM 548 N N . ASP A 1 99 ? 27.665 -27.537 -13.397 1.000 33.493 79 ASP B N 1
ATOM 549 C CA . ASP A 1 99 ? 27.805 -26.090 -13.577 1.000 35.588 79 ASP B CA 1
ATOM 550 C C . ASP A 1 99 ? 26.618 -25.550 -14.376 1.000 32.344 79 ASP B C 1
ATOM 551 O O . ASP A 1 99 ? 25.945 -26.306 -15.068 1.000 34.786 79 ASP B O 1
ATOM 556 N N . ILE A 1 100 ? 26.379 -24.242 -14.289 1.000 32.036 80 ILE B N 1
ATOM 557 C CA . ILE A 1 100 ? 25.304 -23.626 -15.049 1.000 39.552 80 ILE B CA 1
ATOM 558 C C . ILE A 1 100 ? 25.787 -23.248 -16.451 1.000 44.845 80 ILE B C 1
ATOM 559 O O . ILE A 1 100 ? 24.991 -22.808 -17.268 1.000 39.337 80 ILE B O 1
ATOM 564 N N . PHE A 1 101 ? 27.099 -23.340 -16.700 1.000 52.012 81 PHE B N 1
ATOM 565 C CA . PHE A 1 101 ? 27.647 -23.163 -18.037 1.000 49.121 81 PHE B CA 1
ATOM 566 C C . PHE A 1 101 ? 28.096 -24.534 -18.521 1.000 47.969 81 PHE B C 1
ATOM 567 O O . PHE A 1 101 ? 28.756 -25.259 -17.778 1.000 50.464 81 PHE B O 1
ATOM 575 N N . PRO A 1 102 ? 27.735 -24.934 -19.762 1.000 47.008 82 PRO B N 1
ATOM 576 C CA . PRO A 1 102 ? 27.991 -26.298 -20.240 1.000 46.095 82 PRO B CA 1
ATOM 577 C C . PRO A 1 102 ? 29.431 -26.585 -20.690 1.000 40.423 82 PRO B C 1
ATOM 578 O O . PRO A 1 102 ? 29.758 -27.731 -20.944 1.000 39.134 82 PRO B O 1
ATOM 582 N N . ASP A 1 103 ? 30.279 -25.549 -20.783 1.000 43.081 83 ASP B N 1
ATOM 583 C CA . ASP A 1 103 ? 31.650 -25.673 -21.267 1.000 42.003 83 ASP B CA 1
ATOM 584 C C . ASP A 1 103 ? 32.383 -26.784 -20.513 1.000 37.817 83 ASP B C 1
ATOM 585 O O . ASP A 1 103 ? 32.293 -26.865 -19.285 1.000 42.076 83 ASP B O 1
ATOM 590 N N . ASN A 1 104 ? 33.152 -27.590 -21.259 1.000 36.518 84 ASN B N 1
ATOM 591 C CA . ASN A 1 104 ? 34.049 -28.601 -20.713 1.000 30.718 84 ASN B CA 1
ATOM 592 C C . ASN A 1 104 ? 35.166 -27.938 -19.898 1.000 28.722 84 ASN B C 1
ATOM 593 O O . ASN A 1 104 ? 35.345 -26.721 -19.949 1.000 33.857 84 ASN B O 1
ATOM 598 N N . ALA A 1 105 ? 35.940 -28.755 -19.170 1.000 28.994 85 ALA B N 1
ATOM 599 C CA . ALA A 1 105 ? 36.939 -28.245 -18.231 1.000 31.598 85 ALA B CA 1
ATOM 600 C C . ALA A 1 105 ? 38.031 -27.455 -18.958 1.000 32.242 85 ALA B C 1
ATOM 601 O O . ALA A 1 105 ? 38.579 -26.485 -18.424 1.000 31.412 85 ALA B O 1
ATOM 603 N N . TYR A 1 106 ? 38.326 -27.870 -20.197 1.000 30.521 86 TYR B N 1
ATOM 604 C CA . TYR A 1 106 ? 39.297 -27.153 -21.006 1.000 31.279 86 TYR B CA 1
ATOM 605 C C . TYR A 1 106 ? 38.776 -25.758 -21.364 1.000 30.759 86 TYR B C 1
ATOM 606 O O . TYR A 1 106 ? 39.474 -24.759 -21.153 1.000 33.070 86 TYR B O 1
ATOM 615 N N . GLU A 1 107 ? 37.556 -25.700 -21.925 1.000 30.593 87 GLU B N 1
ATOM 616 C CA . GLU A 1 107 ? 36.937 -24.441 -22.325 1.000 33.740 87 GLU B CA 1
ATOM 617 C C . GLU A 1 107 ? 36.814 -23.523 -21.108 1.000 30.482 87 GLU B C 1
ATOM 618 O O . GLU A 1 107 ? 37.086 -22.325 -21.196 1.000 30.783 87 GLU B O 1
ATOM 624 N N . ALA A 1 108 ? 36.388 -24.099 -19.979 1.000 29.142 88 ALA B N 1
ATOM 625 C CA . ALA A 1 108 ? 36.174 -23.317 -18.773 1.000 29.834 88 ALA B CA 1
ATOM 626 C C . ALA A 1 108 ? 37.504 -22.774 -18.232 1.000 28.835 88 ALA B C 1
ATOM 627 O O . ALA A 1 108 ? 37.545 -21.642 -17.740 1.000 34.576 88 ALA B O 1
ATOM 629 N N . ALA A 1 109 ? 38.585 -23.575 -18.304 1.000 29.478 89 ALA B N 1
ATOM 630 C CA . ALA A 1 109 ? 39.894 -23.126 -17.831 1.000 29.192 89 ALA B CA 1
ATOM 631 C C . ALA A 1 109 ? 40.454 -22.017 -18.723 1.000 31.237 89 ALA B C 1
ATOM 632 O O . ALA A 1 109 ? 41.064 -21.069 -18.228 1.000 29.143 89 ALA B O 1
ATOM 634 N N . MET A 1 110 ? 40.210 -22.123 -20.039 1.000 31.897 90 MET B N 1
ATOM 635 C CA . MET A 1 110 ? 40.590 -21.076 -20.975 1.000 34.107 90 MET B CA 1
ATOM 636 C C . MET A 1 110 ? 39.859 -19.781 -20.634 1.000 34.452 90 MET B C 1
ATOM 637 O O . MET A 1 110 ? 40.462 -18.718 -20.668 1.000 33.202 90 MET B O 1
ATOM 642 N N . TYR A 1 111 ? 38.568 -19.880 -20.280 1.000 34.597 91 TYR B N 1
ATOM 643 C CA . TYR A 1 111 ? 37.800 -18.701 -19.908 1.000 36.196 91 TYR B CA 1
ATOM 644 C C . TYR A 1 111 ? 38.351 -18.063 -18.623 1.000 38.046 91 TYR B C 1
ATOM 645 O O . TYR A 1 111 ? 38.380 -16.845 -18.493 1.000 34.786 91 TYR B O 1
ATOM 654 N N . ALA A 1 112 ? 38.772 -18.890 -17.650 1.000 38.795 92 ALA B N 1
ATOM 655 C CA . ALA A 1 112 ? 39.109 -18.377 -16.331 1.000 36.205 92 ALA B CA 1
ATOM 656 C C . ALA A 1 112 ? 40.409 -17.576 -16.384 1.000 36.749 92 ALA B C 1
ATOM 657 O O . ALA A 1 112 ? 40.629 -16.703 -15.543 1.000 33.194 92 ALA B O 1
ATOM 659 N N . GLU A 1 113 ? 41.297 -17.924 -17.321 1.000 31.453 93 GLU B N 1
ATOM 660 C CA . GLU A 1 113 ? 42.540 -17.193 -17.547 1.000 33.176 93 GLU B CA 1
ATOM 661 C C . GLU A 1 113 ? 43.493 -17.261 -16.354 1.000 33.199 93 GLU B C 1
ATOM 662 O O . GLU A 1 113 ? 44.336 -16.383 -16.205 1.000 32.383 93 GLU B O 1
ATOM 668 N N . VAL A 1 114 ? 43.405 -18.311 -15.536 1.000 30.792 94 VAL B N 1
ATOM 669 C CA . VAL A 1 114 ? 44.307 -18.446 -14.407 1.000 29.861 94 VAL B CA 1
ATOM 670 C C . VAL A 1 114 ? 45.636 -19.048 -14.876 1.000 30.831 94 VAL B C 1
ATOM 671 O O . VAL A 1 114 ? 46.703 -18.623 -14.427 1.000 28.653 94 VAL B O 1
ATOM 675 N N . LEU A 1 115 ? 45.564 -20.073 -15.745 1.000 28.359 95 LEU B N 1
ATOM 676 C CA . LEU A 1 115 ? 46.735 -20.883 -16.092 1.000 27.682 95 LEU B CA 1
ATOM 677 C C . LEU A 1 115 ? 47.160 -20.612 -17.540 1.000 29.416 95 LEU B C 1
ATOM 678 O O . LEU A 1 115 ? 46.300 -20.380 -18.382 1.000 27.029 95 LEU B O 1
ATOM 683 N N . LYS A 1 116 ? 48.476 -20.662 -17.809 1.000 27.640 96 LYS B N 1
ATOM 684 C CA . LYS A 1 116 ? 49.031 -20.486 -19.144 1.000 33.080 96 LYS B CA 1
ATOM 685 C C . LYS A 1 116 ? 48.543 -21.592 -20.080 1.000 30.698 96 LYS B C 1
ATOM 686 O O . LYS A 1 116 ? 48.358 -22.727 -19.656 1.000 30.644 96 LYS B O 1
ATOM 692 N N . GLU A 1 117 ? 48.412 -21.271 -21.367 1.000 32.910 97 GLU B N 1
ATOM 693 C CA . GLU A 1 117 ? 47.938 -22.241 -22.348 1.000 36.255 97 GLU B CA 1
ATOM 694 C C . GLU A 1 117 ? 48.825 -23.479 -22.416 1.000 31.831 97 GLU B C 1
ATOM 695 O O . GLU A 1 117 ? 48.325 -24.572 -22.669 1.000 32.223 97 GLU B O 1
ATOM 701 N N . LYS A 1 118 ? 50.133 -23.315 -22.184 1.000 34.965 98 LYS B N 1
ATOM 702 C CA . LYS A 1 118 ? 50.990 -24.484 -22.294 1.000 38.238 98 LYS B CA 1
ATOM 703 C C . LYS A 1 118 ? 50.719 -25.459 -21.145 1.000 36.858 98 LYS B C 1
ATOM 704 O O . LYS A 1 118 ? 50.939 -26.654 -21.294 1.000 32.266 98 LYS B O 1
ATOM 710 N N . ASP A 1 119 ? 50.212 -24.960 -20.012 1.000 32.913 99 ASP B N 1
ATOM 711 C CA . ASP A 1 119 ? 49.843 -25.827 -18.900 1.000 29.481 99 ASP B CA 1
ATOM 712 C C . ASP A 1 119 ? 48.511 -26.504 -19.225 1.000 29.856 99 ASP B C 1
ATOM 713 O O . ASP A 1 119 ? 48.346 -27.691 -18.972 1.000 28.996 99 ASP B O 1
ATOM 718 N N . LEU A 1 120 ? 47.572 -25.771 -19.831 1.000 26.195 100 LEU B N 1
ATOM 719 C CA . LEU A 1 120 ? 46.310 -26.399 -20.178 1.000 28.154 100 LEU B CA 1
ATOM 720 C C . LEU A 1 120 ? 46.546 -27.433 -21.275 1.000 31.771 100 LEU B C 1
ATOM 721 O O . LEU A 1 120 ? 45.955 -28.507 -21.262 1.000 27.762 100 LEU B O 1
ATOM 726 N N . ASN A 1 121 ? 47.434 -27.103 -22.221 1.000 32.677 101 ASN B N 1
ATOM 727 C CA . ASN A 1 121 ? 47.612 -27.946 -23.395 1.000 33.801 101 ASN B CA 1
ATOM 728 C C . ASN A 1 121 ? 48.143 -29.324 -23.017 1.000 30.526 101 ASN B C 1
ATOM 729 O O . ASN A 1 121 ? 47.734 -30.313 -23.620 1.000 35.610 101 ASN B O 1
ATOM 734 N N . GLY A 1 122 ? 49.019 -29.377 -22.015 1.000 27.633 102 GLY B N 1
ATOM 735 C CA . GLY A 1 122 ? 49.653 -30.608 -21.568 1.000 28.751 102 GLY B CA 1
ATOM 736 C C . GLY A 1 122 ? 48.653 -31.654 -21.071 1.000 33.808 102 GLY B C 1
ATOM 737 O O . GLY A 1 122 ? 48.988 -32.836 -21.068 1.000 36.571 102 GLY B O 1
ATOM 738 N N . VAL A 1 123 ? 47.431 -31.239 -20.688 1.000 33.598 103 VAL B N 1
ATOM 739 C CA . VAL A 1 123 ? 46.426 -32.171 -20.174 1.000 29.848 103 VAL B CA 1
ATOM 740 C C . VAL A 1 123 ? 45.083 -31.948 -20.883 1.000 31.450 103 VAL B C 1
ATOM 741 O O . VAL A 1 123 ? 44.037 -32.340 -20.380 1.000 30.683 103 VAL B O 1
ATOM 745 N N . LYS A 1 124 ? 45.112 -31.336 -22.070 1.000 30.592 104 LYS B N 1
ATOM 746 C CA . LYS A 1 124 ? 43.920 -30.938 -22.804 1.000 33.921 104 LYS B CA 1
ATOM 747 C C . LYS A 1 124 ? 43.012 -32.141 -23.047 1.000 33.781 104 LYS B C 1
ATOM 748 O O . LYS A 1 124 ? 41.802 -32.036 -22.902 1.000 33.481 104 LYS B O 1
ATOM 754 N N . ASP A 1 125 ? 43.611 -33.274 -23.428 1.000 36.037 105 ASP B N 1
ATOM 755 C CA . ASP A 1 125 ? 42.887 -34.506 -23.711 1.000 37.061 105 ASP B CA 1
ATOM 756 C C . ASP A 1 125 ? 41.974 -34.883 -22.538 1.000 33.809 105 ASP B C 1
ATOM 757 O O . ASP A 1 125 ? 40.786 -35.133 -22.713 1.000 36.905 105 ASP B O 1
ATOM 762 N N . GLU A 1 126 ? 42.521 -34.899 -21.330 1.000 31.250 106 GLU B N 1
ATOM 763 C CA . GLU A 1 126 ? 41.731 -35.270 -20.176 1.000 30.675 106 GLU B CA 1
ATOM 764 C C . GLU A 1 126 ? 40.729 -34.163 -19.839 1.000 31.358 106 GLU B C 1
ATOM 765 O O . GLU A 1 126 ? 39.620 -34.439 -19.386 1.000 32.604 106 GLU B O 1
ATOM 771 N N . LEU A 1 127 ? 41.137 -32.898 -19.979 1.000 29.092 107 LEU B N 1
ATOM 772 C CA . LEU A 1 127 ? 40.283 -31.784 -19.571 1.000 30.204 107 LEU B CA 1
ATOM 773 C C . LEU A 1 127 ? 39.002 -31.731 -20.400 1.000 34.846 107 LEU B C 1
ATOM 774 O O . LEU A 1 127 ? 37.924 -31.445 -19.861 1.000 37.026 107 LEU B O 1
ATOM 779 N N . GLU A 1 128 ? 39.148 -31.956 -21.721 1.000 34.647 108 GLU B N 1
ATOM 780 C CA . GLU A 1 128 ? 38.065 -31.852 -22.689 1.000 35.632 108 GLU B CA 1
ATOM 781 C C . GLU A 1 128 ? 37.016 -32.921 -22.398 1.000 36.786 108 GLU B C 1
ATOM 782 O O . GLU A 1 128 ? 35.838 -32.735 -22.700 1.000 36.443 108 GLU B O 1
ATOM 788 N N . ALA A 1 129 ? 37.454 -34.032 -21.790 1.000 35.051 109 ALA B N 1
ATOM 789 C CA . ALA A 1 129 ? 36.556 -35.122 -21.437 1.000 34.452 109 ALA B CA 1
ATOM 790 C C . ALA A 1 129 ? 35.815 -34.876 -20.115 1.000 35.617 109 ALA B C 1
ATOM 791 O O . ALA A 1 129 ? 34.994 -35.686 -19.707 1.000 39.354 109 ALA B O 1
ATOM 793 N N . ILE A 1 130 ? 36.105 -33.786 -19.403 1.000 35.584 110 ILE B N 1
ATOM 794 C CA . ILE A 1 130 ? 35.364 -33.525 -18.173 1.000 32.912 110 ILE B CA 1
ATOM 795 C C . ILE A 1 130 ? 34.228 -32.565 -18.517 1.000 34.231 110 ILE B C 1
ATOM 796 O O . ILE A 1 130 ? 34.491 -31.407 -18.850 1.000 35.318 110 ILE B O 1
ATOM 801 N N . LYS A 1 131 ? 32.975 -33.048 -18.453 1.000 34.706 111 LYS B N 1
ATOM 802 C CA . LYS A 1 131 ? 31.835 -32.261 -18.911 1.000 39.739 111 LYS B CA 1
ATOM 803 C C . LYS A 1 131 ? 30.828 -32.056 -17.784 1.000 36.304 111 LYS B C 1
ATOM 804 O O . LYS A 1 131 ? 30.426 -33.013 -17.128 1.000 39.162 111 LYS B O 1
ATOM 810 N N . PRO A 1 132 ? 30.394 -30.806 -17.517 1.000 36.251 112 PRO B N 1
ATOM 811 C CA . PRO A 1 132 ? 29.473 -30.542 -16.405 1.000 39.919 112 PRO B CA 1
ATOM 812 C C . PRO A 1 132 ? 28.065 -31.072 -16.677 1.000 39.231 112 PRO B C 1
ATOM 813 O O . PRO A 1 132 ? 27.524 -30.863 -17.765 1.000 40.452 112 PRO B O 1
ATOM 817 N N . MET A 1 133 ? 27.502 -31.771 -15.676 1.000 36.808 113 MET B N 1
ATOM 818 C CA . MET A 1 133 ? 26.088 -32.113 -15.629 1.000 32.814 113 MET B CA 1
ATOM 819 C C . MET A 1 133 ? 25.288 -30.843 -15.343 1.000 37.684 113 MET B C 1
ATOM 820 O O . MET A 1 133 ? 25.800 -29.906 -14.719 1.000 36.954 113 MET B O 1
ATOM 825 N N . PRO A 1 134 ? 24.009 -30.741 -15.792 1.000 38.488 114 PRO B N 1
ATOM 826 C CA . PRO A 1 134 ? 23.202 -29.551 -15.502 1.000 38.491 114 PRO B CA 1
ATOM 827 C C . PRO A 1 134 ? 23.027 -29.341 -13.997 1.000 35.410 114 PRO B C 1
ATOM 828 O O . PRO A 1 134 ? 22.883 -30.296 -13.235 1.000 33.770 114 PRO B O 1
ATOM 832 N N . ALA A 1 135 ? 23.015 -28.072 -13.590 1.000 38.782 115 ALA B N 1
ATOM 833 C CA . ALA A 1 135 ? 23.072 -27.708 -12.181 1.000 41.982 115 ALA B CA 1
ATOM 834 C C . ALA A 1 135 ? 21.668 -27.573 -11.589 1.000 45.367 115 ALA B C 1
ATOM 835 O O . ALA A 1 135 ? 20.723 -27.183 -12.280 1.000 44.017 115 ALA B O 1
ATOM 837 N N . ALA A 1 136 ? 21.568 -27.852 -10.288 1.000 42.271 116 ALA B N 1
ATOM 838 C CA . ALA A 1 136 ? 20.489 -27.322 -9.478 1.000 42.110 116 ALA B CA 1
ATOM 839 C C . ALA A 1 136 ? 20.844 -25.874 -9.149 1.000 41.887 116 ALA B C 1
ATOM 840 O O . ALA A 1 136 ? 21.798 -25.616 -8.397 1.000 39.360 116 ALA B O 1
ATOM 842 N N . PHE A 1 137 ? 20.095 -24.941 -9.747 1.000 39.486 117 PHE B N 1
ATOM 843 C CA . PHE A 1 137 ? 20.402 -23.518 -9.659 1.000 43.738 117 PHE B CA 1
ATOM 844 C C . PHE A 1 137 ? 19.123 -22.714 -9.421 1.000 48.122 117 PHE B C 1
ATOM 845 O O . PHE A 1 137 ? 18.058 -23.071 -9.915 1.000 50.909 117 PHE B O 1
ATOM 853 N N . ASP A 1 138 ? 19.264 -21.621 -8.670 1.000 44.414 118 ASP B N 1
ATOM 854 C CA . ASP A 1 138 ? 18.210 -20.654 -8.426 1.000 44.610 118 ASP B CA 1
ATOM 855 C C . ASP A 1 138 ? 18.797 -19.268 -8.696 1.000 45.231 118 ASP B C 1
ATOM 856 O O . ASP A 1 138 ? 19.636 -18.790 -7.921 1.000 46.008 118 ASP B O 1
ATOM 861 N N . HIS A 1 139 ? 18.353 -18.636 -9.800 1.000 43.047 119 HIS B N 1
ATOM 862 C CA . HIS A 1 139 ? 18.822 -17.322 -10.222 1.000 50.428 119 HIS B CA 1
ATOM 863 C C . HIS A 1 139 ? 18.909 -16.341 -9.042 1.000 52.146 119 HIS B C 1
ATOM 864 O O . HIS A 1 139 ? 19.858 -15.545 -8.951 1.000 46.811 119 HIS B O 1
ATOM 871 N N . ASN A 1 140 ? 17.918 -16.406 -8.136 1.000 51.041 120 ASN B N 1
ATOM 872 C CA . ASN A 1 140 ? 17.783 -15.448 -7.042 1.000 53.331 120 ASN B CA 1
ATOM 873 C C . ASN A 1 140 ? 18.953 -15.499 -6.061 1.000 51.292 120 ASN B C 1
ATOM 874 O O . ASN A 1 140 ? 19.182 -14.512 -5.348 1.000 49.450 120 ASN B O 1
ATOM 879 N N . TRP A 1 141 ? 19.672 -16.634 -6.038 1.000 48.468 121 TRP B N 1
ATOM 880 C CA . TRP A 1 141 ? 20.760 -16.832 -5.082 1.000 47.828 121 TRP B CA 1
ATOM 881 C C . TRP A 1 141 ? 22.112 -16.354 -5.626 1.000 47.033 121 TRP B C 1
ATOM 882 O O . TRP A 1 141 ? 23.070 -16.176 -4.855 1.000 46.992 121 TRP B O 1
ATOM 893 N N . ALA A 1 142 ? 22.178 -16.125 -6.949 1.000 44.110 122 ALA B N 1
ATOM 894 C CA . ALA A 1 142 ? 23.391 -15.626 -7.585 1.000 49.045 122 ALA B CA 1
ATOM 895 C C . ALA A 1 142 ? 22.994 -14.871 -8.844 1.000 49.795 122 ALA B C 1
ATOM 896 O O . ALA A 1 142 ? 23.192 -15.371 -9.955 1.000 46.882 122 ALA B O 1
ATOM 898 N N . LYS A 1 143 ? 22.465 -13.651 -8.631 1.000 48.227 123 LYS B N 1
ATOM 899 C CA . LYS A 1 143 ? 21.691 -12.905 -9.617 1.000 48.681 123 LYS B CA 1
ATOM 900 C C . LYS A 1 143 ? 22.549 -12.493 -10.817 1.000 50.566 123 LYS B C 1
ATOM 901 O O . LYS A 1 143 ? 22.038 -12.406 -11.929 1.000 51.513 123 LYS B O 1
ATOM 907 N N . ARG A 1 144 ? 23.853 -12.272 -10.592 1.000 48.188 124 ARG B N 1
ATOM 908 C CA . ARG A 1 144 ? 24.745 -11.753 -11.620 1.000 49.387 124 ARG B CA 1
ATOM 909 C C . ARG A 1 144 ? 25.143 -12.824 -12.641 1.000 47.722 124 ARG B C 1
ATOM 910 O O . ARG A 1 144 ? 25.779 -12.486 -13.632 1.000 49.528 124 ARG B O 1
ATOM 918 N N . LEU A 1 145 ? 24.763 -14.095 -12.418 1.000 46.525 125 LEU B N 1
ATOM 919 C CA . LEU A 1 145 ? 25.105 -15.178 -13.336 1.000 47.016 125 LEU B CA 1
ATOM 920 C C . LEU A 1 145 ? 23.911 -15.525 -14.221 1.000 49.461 125 LEU B C 1
ATOM 921 O O . LEU A 1 145 ? 22.784 -15.647 -13.744 1.000 51.625 125 LEU B O 1
ATOM 926 N N . ASN A 1 146 ? 24.182 -15.720 -15.514 1.000 53.031 126 ASN B N 1
ATOM 927 C CA . ASN A 1 146 ? 23.138 -16.159 -16.429 1.000 69.689 126 ASN B CA 1
ATOM 928 C C . ASN A 1 146 ? 23.681 -17.259 -17.331 1.000 65.340 126 ASN B C 1
ATOM 929 O O . ASN A 1 146 ? 23.906 -17.060 -18.518 1.000 67.834 126 ASN B O 1
ATOM 934 N N . GLY A 1 147 ? 23.901 -18.424 -16.725 1.000 65.363 127 GLY B N 1
ATOM 935 C CA . GLY A 1 147 ? 24.113 -19.644 -17.477 1.000 60.543 127 GLY B CA 1
ATOM 936 C C . GLY A 1 147 ? 22.792 -20.339 -17.776 1.000 57.573 127 GLY B C 1
ATOM 937 O O . GLY A 1 147 ? 21.762 -20.011 -17.203 1.000 57.627 127 GLY B O 1
ATOM 938 N N . THR A 1 148 ? 22.866 -21.345 -18.646 1.000 62.927 128 THR B N 1
ATOM 939 C CA . THR A 1 148 ? 21.728 -22.000 -19.269 1.000 60.746 128 THR B CA 1
ATOM 940 C C . THR A 1 148 ? 21.663 -23.477 -18.865 1.000 58.743 128 THR B C 1
ATOM 941 O O . THR A 1 148 ? 20.629 -24.119 -19.015 1.000 57.992 128 THR B O 1
ATOM 945 N N . HIS A 1 149 ? 22.802 -24.027 -18.424 1.000 50.964 129 HIS B N 1
ATOM 946 C CA . HIS A 1 149 ? 22.944 -25.463 -18.257 1.000 47.041 129 HIS B CA 1
ATOM 947 C C . HIS A 1 149 ? 22.397 -25.862 -16.885 1.000 52.048 129 HIS B C 1
ATOM 948 O O . HIS A 1 149 ? 23.139 -26.325 -16.016 1.000 52.119 129 HIS B O 1
ATOM 955 N N . ILE A 1 150 ? 21.079 -25.679 -16.706 1.000 53.112 130 ILE B N 1
ATOM 956 C CA . ILE A 1 150 ? 20.419 -25.838 -15.417 1.000 51.476 130 ILE B CA 1
ATOM 957 C C . ILE A 1 150 ? 19.311 -26.887 -15.513 1.000 53.351 130 ILE B C 1
ATOM 958 O O . ILE A 1 150 ? 18.631 -26.990 -16.527 1.000 51.814 130 ILE B O 1
ATOM 963 N N . LYS A 1 151 ? 19.127 -27.664 -14.440 1.000 54.406 131 LYS B N 1
ATOM 964 C CA . LYS A 1 151 ? 18.092 -28.684 -14.401 1.000 58.668 131 LYS B CA 1
ATOM 965 C C . LYS A 1 151 ? 16.721 -28.001 -14.410 1.000 63.962 131 LYS B C 1
ATOM 966 O O . LYS A 1 151 ? 16.585 -26.869 -13.956 1.000 61.494 131 LYS B O 1
ATOM 972 N N . LYS A 1 152 ? 15.702 -28.692 -14.930 1.000 67.937 132 LYS B N 1
ATOM 973 C CA . LYS A 1 152 ? 14.326 -28.266 -14.723 1.000 72.575 132 LYS B CA 1
ATOM 974 C C . LYS A 1 152 ? 13.759 -29.075 -13.558 1.000 72.842 132 LYS B C 1
ATOM 975 O O . LYS A 1 152 ? 13.598 -30.289 -13.661 1.000 71.874 132 LYS B O 1
ATOM 981 N N . ALA A 1 153 ? 13.491 -28.406 -12.432 1.000 71.969 133 ALA B N 1
ATOM 982 C CA . ALA A 1 153 ? 13.293 -29.138 -11.189 1.000 75.429 133 ALA B CA 1
ATOM 983 C C . ALA A 1 153 ? 12.158 -28.532 -10.376 1.000 74.126 133 ALA B C 1
ATOM 984 O O . ALA A 1 153 ? 12.238 -27.375 -9.983 1.000 63.642 133 ALA B O 1
ATOM 986 N N . ALA A 1 154 ? 11.137 -29.354 -10.099 1.000 86.719 134 ALA B N 1
ATOM 987 C CA . ALA A 1 154 ? 9.862 -28.903 -9.556 1.000 89.566 134 ALA B CA 1
ATOM 988 C C . ALA A 1 154 ? 10.046 -28.177 -8.217 1.000 82.385 134 ALA B C 1
ATOM 989 O O . ALA A 1 154 ? 9.469 -27.117 -7.979 1.000 72.290 134 ALA B O 1
ATOM 991 N N . THR A 1 155 ? 10.854 -28.763 -7.332 1.000 70.556 135 THR B N 1
ATOM 992 C CA . THR A 1 155 ? 10.950 -28.296 -5.959 1.000 70.422 135 THR B CA 1
ATOM 993 C C . THR A 1 155 ? 12.387 -28.488 -5.483 1.000 65.648 135 THR B C 1
ATOM 994 O O . THR A 1 155 ? 13.181 -29.157 -6.143 1.000 63.156 135 THR B O 1
ATOM 998 N N . ARG A 1 156 ? 12.709 -27.888 -4.334 1.000 51.993 136 ARG B N 1
ATOM 999 C CA . ARG A 1 156 ? 13.973 -28.157 -3.674 1.000 50.348 136 ARG B CA 1
ATOM 1000 C C . ARG A 1 156 ? 14.129 -29.667 -3.508 1.000 48.183 136 ARG B C 1
ATOM 1001 O O . ARG A 1 156 ? 15.210 -30.207 -3.751 1.000 46.603 136 ARG B O 1
ATOM 1009 N N . TRP A 1 157 ? 13.041 -30.360 -3.165 1.000 40.895 137 TRP B N 1
ATOM 1010 C CA . TRP A 1 157 ? 13.170 -31.788 -2.894 1.000 46.430 137 TRP B CA 1
ATOM 1011 C C . TRP A 1 157 ? 13.468 -32.562 -4.182 1.000 50.339 137 TRP B C 1
ATOM 1012 O O . TRP A 1 157 ? 14.169 -33.577 -4.142 1.000 54.470 137 TRP B O 1
ATOM 1023 N N . GLU A 1 158 ? 12.950 -32.066 -5.320 1.000 53.459 138 GLU B N 1
ATOM 1024 C CA . GLU A 1 158 ? 13.202 -32.674 -6.622 1.000 58.771 138 GLU B CA 1
ATOM 1025 C C . GLU A 1 158 ? 14.674 -32.484 -6.992 1.000 51.762 138 GLU B C 1
ATOM 1026 O O . GLU A 1 158 ? 15.301 -33.380 -7.563 1.000 52.173 138 GLU B O 1
ATOM 1032 N N . MET A 1 159 ? 15.211 -31.294 -6.679 1.000 46.390 139 MET B N 1
ATOM 1033 C CA . MET A 1 159 ? 16.631 -31.038 -6.826 1.000 40.097 139 MET B CA 1
ATOM 1034 C C . MET A 1 159 ? 17.403 -32.138 -6.091 1.000 41.178 139 MET B C 1
ATOM 1035 O O . MET A 1 159 ? 18.248 -32.809 -6.689 1.000 41.867 139 MET B O 1
ATOM 1040 N N . VAL A 1 160 ? 17.071 -32.379 -4.810 1.000 38.044 140 VAL B N 1
ATOM 1041 C CA . VAL A 1 160 ? 17.744 -33.425 -4.049 1.000 40.409 140 VAL B CA 1
ATOM 1042 C C . VAL A 1 160 ? 17.733 -34.748 -4.807 1.000 41.048 140 VAL B C 1
ATOM 1043 O O . VAL A 1 160 ? 18.758 -35.420 -4.930 1.000 46.706 140 VAL B O 1
ATOM 1047 N N . GLU A 1 161 ? 16.563 -35.137 -5.305 1.000 46.830 141 GLU B N 1
ATOM 1048 C CA . GLU A 1 161 ? 16.434 -36.474 -5.866 1.000 48.675 141 GLU B CA 1
ATOM 1049 C C . GLU A 1 161 ? 17.215 -36.588 -7.177 1.000 43.073 141 GLU B C 1
ATOM 1050 O O . GLU A 1 161 ? 17.824 -37.616 -7.440 1.000 37.825 141 GLU B O 1
ATOM 1056 N N . GLN A 1 162 ? 17.220 -35.519 -7.981 1.000 40.350 142 GLN B N 1
ATOM 1057 C CA . GLN A 1 162 ? 17.966 -35.518 -9.229 1.000 43.788 142 GLN B CA 1
ATOM 1058 C C . GLN A 1 162 ? 19.474 -35.589 -8.956 1.000 45.816 142 GLN B C 1
ATOM 1059 O O . GLN A 1 162 ? 20.219 -36.279 -9.671 1.000 47.575 142 GLN B O 1
ATOM 1065 N N . LEU A 1 163 ? 19.913 -34.885 -7.901 1.000 39.115 143 LEU B N 1
ATOM 1066 C CA . LEU A 1 163 ? 21.328 -34.833 -7.555 1.000 39.048 143 LEU B CA 1
ATOM 1067 C C . LEU A 1 163 ? 21.800 -36.195 -7.047 1.000 40.381 143 LEU B C 1
ATOM 1068 O O . LEU A 1 163 ? 22.913 -36.615 -7.354 1.000 37.558 143 LEU B O 1
ATOM 1073 N N . ARG A 1 164 ? 20.939 -36.901 -6.291 1.000 39.770 144 ARG B N 1
ATOM 1074 C CA . ARG A 1 164 ? 21.297 -38.233 -5.824 1.000 36.238 144 ARG B CA 1
ATOM 1075 C C . ARG A 1 164 ? 21.454 -39.165 -7.024 1.000 37.772 144 ARG B C 1
ATOM 1076 O O . ARG A 1 164 ? 22.388 -39.972 -7.072 1.000 42.376 144 ARG B O 1
ATOM 1084 N N . GLN A 1 165 ? 20.542 -39.032 -8.001 1.000 39.842 145 GLN B N 1
ATOM 1085 C CA . GLN A 1 165 ? 20.607 -39.810 -9.238 1.000 44.268 145 GLN B CA 1
ATOM 1086 C C . GLN A 1 165 ? 21.947 -39.573 -9.949 1.000 37.774 145 GLN B C 1
ATOM 1087 O O . GLN A 1 165 ? 22.604 -40.522 -10.355 1.000 36.975 145 GLN B O 1
ATOM 1093 N N . ASP A 1 166 ? 22.365 -38.300 -10.065 1.000 41.360 146 ASP B N 1
ATOM 1094 C CA . ASP A 1 166 ? 23.605 -37.927 -10.739 1.000 37.961 146 ASP B CA 1
ATOM 1095 C C . ASP A 1 166 ? 24.794 -38.593 -10.050 1.000 39.529 146 ASP B C 1
ATOM 1096 O O . ASP A 1 166 ? 25.685 -39.128 -10.713 1.000 42.177 146 ASP B O 1
ATOM 1101 N N . ILE A 1 167 ? 24.807 -38.548 -8.715 1.000 35.368 147 ILE B N 1
ATOM 1102 C CA . ILE A 1 167 ? 25.894 -39.160 -7.970 1.000 36.630 147 ILE B CA 1
ATOM 1103 C C . ILE A 1 167 ? 25.928 -40.658 -8.268 1.000 37.692 147 ILE B C 1
ATOM 1104 O O . ILE A 1 167 ? 26.995 -41.211 -8.523 1.000 37.543 147 ILE B O 1
ATOM 1109 N N . ARG A 1 168 ? 24.762 -41.318 -8.197 1.000 37.530 148 ARG B N 1
ATOM 1110 C CA . ARG A 1 168 ? 24.669 -42.751 -8.464 1.000 40.549 148 ARG B CA 1
ATOM 1111 C C . ARG A 1 168 ? 25.168 -43.045 -9.881 1.000 37.236 148 ARG B C 1
ATOM 1112 O O . ARG A 1 168 ? 25.977 -43.948 -10.074 1.000 37.247 148 ARG B O 1
ATOM 1120 N N . ASP A 1 169 ? 24.694 -42.267 -10.869 1.000 39.515 149 ASP B N 1
ATOM 1121 C CA . ASP A 1 169 ? 25.068 -42.488 -12.270 1.000 41.847 149 ASP B CA 1
ATOM 1122 C C . ASP A 1 169 ? 26.581 -42.378 -12.461 1.000 47.196 149 ASP B C 1
ATOM 1123 O O . ASP A 1 169 ? 27.192 -43.211 -13.131 1.000 42.950 149 ASP B O 1
ATOM 1128 N N . PHE A 1 170 ? 27.174 -41.343 -11.841 1.000 45.687 150 PHE B N 1
ATOM 1129 C CA . PHE A 1 170 ? 28.586 -41.059 -11.999 1.000 38.704 150 PHE B CA 1
ATOM 1130 C C . PHE A 1 170 ? 29.427 -42.186 -11.401 1.000 36.597 150 PHE B C 1
ATOM 1131 O O . PHE A 1 170 ? 30.383 -42.657 -12.021 1.000 37.144 150 PHE B O 1
ATOM 1139 N N . LYS A 1 171 ? 29.072 -42.614 -10.188 1.000 38.834 151 LYS B N 1
ATOM 1140 C CA . LYS A 1 171 ? 29.815 -43.657 -9.497 1.000 40.172 151 LYS B CA 1
ATOM 1141 C C . LYS A 1 171 ? 29.854 -44.924 -10.360 1.000 42.777 151 LYS B C 1
ATOM 1142 O O . LYS A 1 171 ? 30.917 -45.528 -10.526 1.000 38.843 151 LYS B O 1
ATOM 1148 N N . ALA A 1 172 ? 28.691 -45.304 -10.920 1.000 40.341 152 ALA B N 1
ATOM 1149 C CA . ALA A 1 172 ? 28.547 -46.511 -11.722 1.000 41.726 152 ALA B CA 1
ATOM 1150 C C . ALA A 1 172 ? 29.303 -46.376 -13.047 1.000 39.144 152 ALA B C 1
ATOM 1151 O O . ALA A 1 172 ? 30.089 -47.253 -13.375 1.000 43.779 152 ALA B O 1
ATOM 1153 N N . ALA A 1 173 ? 29.122 -45.254 -13.758 1.000 39.617 153 ALA B N 1
ATOM 1154 C CA . ALA A 1 173 ? 29.743 -45.034 -15.059 1.000 39.150 153 ALA B CA 1
ATOM 1155 C C . ALA A 1 173 ? 31.267 -44.956 -14.956 1.000 41.949 153 ALA B C 1
ATOM 1156 O O . ALA A 1 173 ? 31.955 -45.294 -15.915 1.000 46.872 153 ALA B O 1
ATOM 1158 N N . ASN A 1 174 ? 31.809 -44.510 -13.816 1.000 40.444 154 ASN B N 1
ATOM 1159 C CA . ASN A 1 174 ? 33.252 -44.295 -13.753 1.000 39.423 154 ASN B CA 1
ATOM 1160 C C . ASN A 1 174 ? 33.906 -45.313 -12.831 1.000 37.374 154 ASN B C 1
ATOM 1161 O O . ASN A 1 174 ? 35.097 -45.220 -12.561 1.000 35.411 154 ASN B O 1
ATOM 1166 N N . ASN A 1 175 ? 33.113 -46.266 -12.337 1.000 39.981 155 ASN B N 1
ATOM 1167 C CA . ASN A 1 175 ? 33.664 -47.346 -11.536 1.000 37.536 155 ASN B CA 1
ATOM 1168 C C . ASN A 1 175 ? 34.382 -46.779 -10.300 1.000 38.165 155 ASN B C 1
ATOM 1169 O O . ASN A 1 175 ? 35.508 -47.166 -9.991 1.000 36.691 155 ASN B O 1
ATOM 1174 N N . CYS A 1 176 ? 33.716 -45.885 -9.561 1.000 37.512 156 CYS B N 1
ATOM 1175 C CA . CYS A 1 176 ? 34.271 -45.313 -8.337 1.000 36.813 156 CYS B CA 1
ATOM 1176 C C . CYS A 1 176 ? 33.817 -46.117 -7.121 1.000 37.119 156 CYS B C 1
ATOM 1177 O O . CYS A 1 176 ? 32.642 -46.415 -6.958 1.000 38.275 156 CYS B O 1
ATOM 1180 N N . GLU A 1 177 ? 34.775 -46.449 -6.267 1.000 37.298 157 GLU B N 1
ATOM 1181 C CA . GLU A 1 177 ? 34.488 -47.065 -4.988 1.000 44.425 157 GLU B CA 1
ATOM 1182 C C . GLU A 1 177 ? 33.799 -46.056 -4.052 1.000 45.500 157 GLU B C 1
ATOM 1183 O O . GLU A 1 177 ? 32.856 -46.416 -3.362 1.000 43.520 157 GLU B O 1
ATOM 1189 N N . ARG A 1 178 ? 34.281 -44.798 -4.019 1.000 38.866 158 ARG B N 1
ATOM 1190 C CA . ARG A 1 178 ? 33.831 -43.771 -3.073 1.000 35.310 158 ARG B CA 1
ATOM 1191 C C . ARG A 1 178 ? 33.691 -42.454 -3.834 1.000 31.695 158 ARG B C 1
ATOM 1192 O O . ARG A 1 178 ? 34.241 -42.324 -4.923 1.000 32.663 158 ARG B O 1
ATOM 1200 N N . VAL A 1 179 ? 32.945 -41.497 -3.262 1.000 29.443 159 VAL B N 1
ATOM 1201 C CA . VAL A 1 179 ? 32.767 -40.165 -3.811 1.000 28.880 159 VAL B CA 1
ATOM 1202 C C . VAL A 1 179 ? 33.008 -39.159 -2.685 1.000 32.206 159 VAL B C 1
ATOM 1203 O O . VAL A 1 179 ? 32.777 -39.467 -1.515 1.000 25.291 159 VAL B O 1
ATOM 1207 N N . VAL A 1 180 ? 33.500 -37.967 -3.066 1.000 30.012 160 VAL B N 1
ATOM 1208 C CA . VAL A 1 180 ? 33.475 -36.765 -2.253 1.000 29.410 160 VAL B CA 1
ATOM 1209 C C . VAL A 1 180 ? 32.797 -35.681 -3.085 1.000 29.854 160 VAL B C 1
ATOM 1210 O O . VAL A 1 180 ? 33.038 -35.569 -4.294 1.000 31.586 160 VAL B O 1
ATOM 1214 N N . VAL A 1 181 ? 31.914 -34.923 -2.435 1.000 27.432 161 VAL B N 1
ATOM 1215 C CA . VAL A 1 181 ? 31.288 -33.792 -3.102 1.000 28.643 161 VAL B CA 1
ATOM 1216 C C . VAL A 1 181 ? 31.879 -32.497 -2.540 1.000 29.559 161 VAL B C 1
ATOM 1217 O O . VAL A 1 181 ? 31.793 -32.260 -1.339 1.000 32.151 161 VAL B O 1
ATOM 1221 N N . LEU A 1 182 ? 32.425 -31.659 -3.431 1.000 28.799 162 LEU B N 1
ATOM 1222 C CA . LEU A 1 182 ? 33.054 -30.390 -3.087 1.000 28.506 162 LEU B CA 1
ATOM 1223 C C . LEU A 1 182 ? 32.209 -29.281 -3.690 1.000 26.831 162 LEU B C 1
ATOM 1224 O O . LEU A 1 182 ? 32.004 -29.255 -4.907 1.000 27.270 162 LEU B O 1
ATOM 1229 N N . TRP A 1 183 ? 31.719 -28.382 -2.821 1.000 26.002 163 TRP B N 1
ATOM 1230 C CA . TRP A 1 183 ? 31.103 -27.176 -3.332 1.000 28.067 163 TRP B CA 1
ATOM 1231 C C . TRP A 1 183 ? 32.214 -26.165 -3.602 1.000 32.514 163 TRP B C 1
ATOM 1232 O O . TRP A 1 183 ? 32.855 -25.685 -2.666 1.000 31.683 163 TRP B O 1
ATOM 1243 N N . ALA A 1 184 ? 32.446 -25.886 -4.889 1.000 30.690 164 ALA B N 1
ATOM 1244 C CA . ALA A 1 184 ? 33.359 -24.825 -5.286 1.000 29.497 164 ALA B CA 1
ATOM 1245 C C . ALA A 1 184 ? 32.602 -23.843 -6.177 1.000 31.077 164 ALA B C 1
ATOM 1246 O O . ALA A 1 184 ? 33.178 -23.250 -7.087 1.000 32.919 164 ALA B O 1
ATOM 1248 N N . ALA A 1 185 ? 31.300 -23.673 -5.902 1.000 30.806 165 ALA B N 1
ATOM 1249 C CA . ALA A 1 185 ? 30.445 -22.847 -6.744 1.000 31.241 165 ALA B CA 1
ATOM 1250 C C . ALA A 1 185 ? 30.273 -21.470 -6.100 1.000 32.892 165 ALA B C 1
ATOM 1251 O O . ALA A 1 185 ? 30.845 -21.190 -5.051 1.000 34.747 165 ALA B O 1
ATOM 1253 N N . SER A 1 186 ? 29.470 -20.609 -6.725 1.000 36.642 166 SER B N 1
ATOM 1254 C CA . SER A 1 186 ? 29.444 -19.205 -6.332 1.000 37.083 166 SER B CA 1
ATOM 1255 C C . SER A 1 186 ? 28.908 -19.029 -4.912 1.000 36.725 166 SER B C 1
ATOM 1256 O O . SER A 1 186 ? 28.042 -19.783 -4.465 1.000 33.615 166 SER B O 1
ATOM 1259 N N . THR A 1 187 ? 29.417 -17.982 -4.241 1.000 33.402 167 THR B N 1
ATOM 1260 C CA . THR A 1 187 ? 28.888 -17.513 -2.971 1.000 33.681 167 THR B CA 1
ATOM 1261 C C . THR A 1 187 ? 27.407 -17.157 -3.133 1.000 33.714 167 THR B C 1
ATOM 1262 O O . THR A 1 187 ? 27.040 -16.362 -3.994 1.000 37.164 167 THR B O 1
ATOM 1266 N N . GLU A 1 188 ? 26.560 -17.761 -2.294 1.000 34.455 168 GLU B N 1
ATOM 1267 C CA . GLU A 1 188 ? 25.119 -17.522 -2.304 1.000 36.587 168 GLU B CA 1
ATOM 1268 C C . GLU A 1 188 ? 24.796 -16.281 -1.464 1.000 38.822 168 GLU B C 1
ATOM 1269 O O . GLU A 1 188 ? 25.624 -15.799 -0.668 1.000 38.494 168 GLU B O 1
ATOM 1275 N N . ILE A 1 189 ? 23.577 -15.764 -1.657 1.000 36.739 169 ILE B N 1
ATOM 1276 C CA . ILE A 1 189 ? 23.100 -14.595 -0.923 1.000 45.628 169 ILE B CA 1
ATOM 1277 C C . ILE A 1 189 ? 23.113 -14.903 0.575 1.000 43.002 169 ILE B C 1
ATOM 1278 O O . ILE A 1 189 ? 22.935 -16.055 0.964 1.000 43.141 169 ILE B O 1
ATOM 1283 N N . TYR A 1 190 ? 23.316 -13.867 1.403 1.000 45.074 170 TYR B N 1
ATOM 1284 C CA . TYR A 1 190 ? 23.224 -14.039 2.848 1.000 50.790 170 TYR B CA 1
ATOM 1285 C C . TYR A 1 190 ? 21.825 -14.530 3.245 1.000 49.879 170 TYR B C 1
ATOM 1286 O O . TYR A 1 190 ? 20.836 -14.002 2.755 1.000 47.049 170 TYR B O 1
ATOM 1295 N N . ILE A 1 191 ? 21.742 -15.544 4.124 1.000 49.965 171 ILE B N 1
ATOM 1296 C CA . ILE A 1 191 ? 20.503 -15.874 4.825 1.000 48.712 171 ILE B CA 1
ATOM 1297 C C . ILE A 1 191 ? 20.822 -16.292 6.258 1.000 50.022 171 ILE B C 1
ATOM 1298 O O . ILE A 1 191 ? 21.845 -16.923 6.518 1.000 47.832 171 ILE B O 1
ATOM 1303 N N . PRO A 1 192 ? 19.946 -15.977 7.238 1.000 50.459 172 PRO B N 1
ATOM 1304 C CA . PRO A 1 192 ? 20.208 -16.351 8.628 1.000 47.930 172 PRO B CA 1
ATOM 1305 C C . PRO A 1 192 ? 19.755 -17.780 8.915 1.000 43.073 172 PRO B C 1
ATOM 1306 O O . PRO A 1 192 ? 18.952 -18.353 8.172 1.000 42.858 172 PRO B O 1
ATOM 1310 N N . LEU A 1 193 ? 20.279 -18.327 10.013 1.000 39.607 173 LEU B N 1
ATOM 1311 C CA . LEU A 1 193 ? 19.751 -19.532 10.632 1.000 44.156 173 LEU B CA 1
ATOM 1312 C C . LEU A 1 193 ? 18.271 -19.297 10.934 1.000 45.748 173 LEU B C 1
ATOM 1313 O O . LEU A 1 193 ? 17.900 -18.194 11.346 1.000 48.075 173 LEU B O 1
ATOM 1318 N N . SER A 1 194 ? 17.433 -20.320 10.719 1.000 45.284 174 SER B N 1
ATOM 1319 C CA . SER A 1 194 ? 16.023 -20.214 11.070 1.000 44.525 174 SER B CA 1
ATOM 1320 C C . SER A 1 194 ? 15.442 -21.569 11.471 1.000 44.758 174 SER B C 1
ATOM 1321 O O . SER A 1 194 ? 16.160 -22.561 11.500 1.000 40.379 174 SER B O 1
ATOM 1324 N N . ASP A 1 195 ? 14.140 -21.596 11.809 1.000 43.489 175 ASP B N 1
ATOM 1325 C CA . ASP A 1 195 ? 13.498 -22.733 12.469 1.000 43.921 175 ASP B CA 1
ATOM 1326 C C . ASP A 1 195 ? 13.653 -23.996 11.633 1.000 38.126 175 ASP B C 1
ATOM 1327 O O . ASP A 1 195 ? 13.807 -25.086 12.170 1.000 39.951 175 ASP B O 1
ATOM 1332 N N . GLU A 1 196 ? 13.610 -23.824 10.310 1.000 41.551 176 GLU B N 1
ATOM 1333 C CA . GLU A 1 196 ? 13.623 -24.924 9.354 1.000 44.679 176 GLU B CA 1
ATOM 1334 C C . GLU A 1 196 ? 14.980 -25.643 9.357 1.000 42.119 176 GLU B C 1
ATOM 1335 O O . GLU A 1 196 ? 15.088 -26.770 8.873 1.000 44.864 176 GLU B O 1
ATOM 1341 N N . HIS A 1 197 ? 16.015 -25.006 9.926 1.000 37.669 177 HIS B N 1
ATOM 1342 C CA . HIS A 1 197 ? 17.357 -25.574 9.882 1.000 37.483 177 HIS B CA 1
ATOM 1343 C C . HIS A 1 197 ? 17.628 -26.348 11.169 1.000 39.885 177 HIS B C 1
ATOM 1344 O O . HIS A 1 197 ? 18.710 -26.920 11.325 1.000 38.711 177 HIS B O 1
ATOM 1351 N N . MET A 1 198 ? 16.656 -26.360 12.095 1.000 38.334 178 MET B N 1
ATOM 1352 C CA . MET A 1 198 ? 16.962 -26.736 13.472 1.000 37.361 178 MET B CA 1
ATOM 1353 C C . MET A 1 198 ? 16.882 -28.243 13.695 1.000 34.468 178 MET B C 1
ATOM 1354 O O . MET A 1 198 ? 17.361 -28.729 14.711 1.000 35.455 178 MET B O 1
ATOM 1359 N N . SER A 1 199 ? 16.328 -28.984 12.731 1.000 36.428 179 SER B N 1
ATOM 1360 C CA . SER A 1 199 ? 16.319 -30.440 12.804 1.000 36.743 179 SER B CA 1
ATOM 1361 C C . SER A 1 199 ? 16.190 -31.003 11.389 1.000 37.011 179 SER B C 1
ATOM 1362 O O . SER A 1 199 ? 15.746 -30.291 10.476 1.000 33.813 179 SER B O 1
ATOM 1365 N N . LEU A 1 200 ? 16.540 -32.289 11.226 1.000 34.098 180 LEU B N 1
ATOM 1366 C CA . LEU A 1 200 ? 16.487 -32.923 9.915 1.000 36.950 180 LEU B CA 1
ATOM 1367 C C . LEU A 1 200 ? 15.049 -32.963 9.401 1.000 40.393 180 LEU B C 1
ATOM 1368 O O . LEU A 1 200 ? 14.786 -32.657 8.226 1.000 42.072 180 LEU B O 1
ATOM 1373 N N . ALA A 1 201 ? 14.116 -33.299 10.308 1.000 39.511 181 ALA B N 1
ATOM 1374 C CA . ALA A 1 201 ? 12.709 -33.390 9.944 1.000 37.953 181 ALA B CA 1
ATOM 1375 C C . ALA A 1 201 ? 12.232 -32.040 9.408 1.000 39.307 181 ALA B C 1
ATOM 1376 O O . ALA A 1 201 ? 11.615 -31.957 8.338 1.000 45.606 181 ALA B O 1
ATOM 1378 N N . ALA A 1 202 ? 12.573 -30.956 10.115 1.000 38.950 182 ALA B N 1
ATOM 1379 C CA . ALA A 1 202 ? 12.145 -29.629 9.685 1.000 36.571 182 ALA B CA 1
ATOM 1380 C C . ALA A 1 202 ? 12.786 -29.254 8.345 1.000 37.876 182 ALA B C 1
ATOM 1381 O O . ALA A 1 202 ? 12.191 -28.535 7.535 1.000 37.272 182 ALA B O 1
ATOM 1383 N N . LEU A 1 203 ? 14.026 -29.717 8.107 1.000 42.467 183 LEU B N 1
ATOM 1384 C CA . LEU A 1 203 ? 14.725 -29.291 6.901 1.000 42.014 183 LEU B CA 1
ATOM 1385 C C . LEU A 1 203 ? 14.063 -29.969 5.704 1.000 40.047 183 LEU B C 1
ATOM 1386 O O . LEU A 1 203 ? 13.765 -29.313 4.707 1.000 41.347 183 LEU B O 1
ATOM 1391 N N . GLU A 1 204 ? 13.797 -31.273 5.848 1.000 40.154 184 GLU B N 1
ATOM 1392 C CA . GLU A 1 204 ? 13.135 -32.041 4.807 1.000 45.437 184 GLU B CA 1
ATOM 1393 C C . GLU A 1 204 ? 11.765 -31.460 4.478 1.000 45.040 184 GLU B C 1
ATOM 1394 O O . GLU A 1 204 ? 11.411 -31.354 3.307 1.000 50.052 184 GLU B O 1
ATOM 1400 N N . LYS A 1 205 ? 11.014 -31.078 5.516 1.000 48.894 185 LYS B N 1
ATOM 1401 C CA . LYS A 1 205 ? 9.685 -30.519 5.328 1.000 46.031 185 LYS B CA 1
ATOM 1402 C C . LYS A 1 205 ? 9.800 -29.252 4.484 1.000 48.735 185 LYS B C 1
ATOM 1403 O O . LYS A 1 205 ? 9.000 -29.036 3.566 1.000 46.897 185 LYS B O 1
ATOM 1409 N N . ALA A 1 206 ? 10.796 -28.408 4.802 1.000 42.740 186 ALA B N 1
ATOM 1410 C CA . ALA A 1 206 ? 10.939 -27.139 4.108 1.000 47.499 186 ALA B CA 1
ATOM 1411 C C . ALA A 1 206 ? 11.329 -27.399 2.651 1.000 49.623 186 ALA B C 1
ATOM 1412 O O . ALA A 1 206 ? 10.856 -26.698 1.746 1.000 48.097 186 ALA B O 1
ATOM 1414 N N . MET A 1 207 ? 12.144 -28.446 2.431 1.000 50.806 187 MET B N 1
ATOM 1415 C CA . MET A 1 207 ? 12.548 -28.841 1.083 1.000 49.738 187 MET B CA 1
ATOM 1416 C C . MET A 1 207 ? 11.311 -29.244 0.259 1.000 51.771 187 MET B C 1
ATOM 1417 O O . MET A 1 207 ? 11.126 -28.783 -0.871 1.000 52.488 187 MET B O 1
ATOM 1422 N N . LYS A 1 208 ? 10.432 -30.068 0.845 1.000 47.789 188 LYS B N 1
ATOM 1423 C CA . LYS A 1 208 ? 9.221 -30.536 0.178 1.000 48.222 188 LYS B CA 1
ATOM 1424 C C . LYS A 1 208 ? 8.230 -29.404 -0.099 1.000 47.852 188 LYS B C 1
ATOM 1425 O O . LYS A 1 208 ? 7.629 -29.376 -1.173 1.000 57.169 188 LYS B O 1
ATOM 1431 N N . ASP A 1 209 ? 8.090 -28.456 0.836 1.000 49.115 189 ASP B N 1
ATOM 1432 C CA . ASP A 1 209 ? 7.197 -27.322 0.656 1.000 47.869 189 ASP B CA 1
ATOM 1433 C C . ASP A 1 209 ? 7.805 -26.339 -0.337 1.000 55.393 189 ASP B C 1
ATOM 1434 O O . ASP A 1 209 ? 7.167 -25.345 -0.705 1.000 53.748 189 ASP B O 1
ATOM 1439 N N . ASN A 1 210 ? 9.045 -26.621 -0.763 1.000 49.084 190 ASN B N 1
ATOM 1440 C CA . ASN A 1 210 ? 9.745 -25.795 -1.730 1.000 48.376 190 ASN B CA 1
ATOM 1441 C C . ASN A 1 210 ? 9.933 -24.406 -1.129 1.000 51.395 190 ASN B C 1
ATOM 1442 O O . ASN A 1 210 ? 9.669 -23.400 -1.793 1.000 53.435 190 ASN B O 1
ATOM 1447 N N . ASN A 1 211 ? 10.398 -24.364 0.130 1.000 49.482 191 ASN B N 1
ATOM 1448 C CA . ASN A 1 211 ? 10.716 -23.083 0.745 1.000 50.871 191 ASN B CA 1
ATOM 1449 C C . ASN A 1 211 ? 12.018 -22.509 0.176 1.000 46.501 191 ASN B C 1
ATOM 1450 O O . ASN A 1 211 ? 13.103 -22.757 0.682 1.000 51.024 191 ASN B O 1
ATOM 1455 N N . THR A 1 212 ? 11.851 -21.669 -0.841 1.000 47.552 192 THR B N 1
ATOM 1456 C CA . THR A 1 212 ? 12.867 -21.067 -1.677 1.000 52.723 192 THR B CA 1
ATOM 1457 C C . THR A 1 212 ? 13.661 -20.009 -0.907 1.000 56.135 192 THR B C 1
ATOM 1458 O O . THR A 1 212 ? 14.668 -19.522 -1.418 1.000 61.694 192 THR B O 1
ATOM 1462 N N . GLU A 1 213 ? 13.220 -19.669 0.310 1.000 53.989 193 GLU B N 1
ATOM 1463 C CA . GLU A 1 213 ? 13.845 -18.573 1.028 1.000 55.419 193 GLU B CA 1
ATOM 1464 C C . GLU A 1 213 ? 14.817 -19.087 2.085 1.000 51.197 193 GLU B C 1
ATOM 1465 O O . GLU A 1 213 ? 15.777 -18.390 2.408 1.000 50.551 193 GLU B O 1
ATOM 1471 N N . VAL A 1 214 ? 14.560 -20.283 2.624 1.000 46.378 194 VAL B N 1
ATOM 1472 C CA . VAL A 1 214 ? 15.409 -20.819 3.680 1.000 48.161 194 VAL B CA 1
ATOM 1473 C C . VAL A 1 214 ? 16.221 -22.022 3.178 1.000 47.584 194 VAL B C 1
ATOM 1474 O O . VAL A 1 214 ? 17.112 -22.499 3.886 1.000 45.183 194 VAL B O 1
ATOM 1478 N N . ILE A 1 215 ? 15.874 -22.571 2.007 1.000 43.368 195 ILE B N 1
ATOM 1479 C CA . ILE A 1 215 ? 16.605 -23.724 1.487 1.000 42.239 195 ILE B CA 1
ATOM 1480 C C . ILE A 1 215 ? 17.465 -23.281 0.304 1.000 42.827 195 ILE B C 1
ATOM 1481 O O . ILE A 1 215 ? 16.945 -22.899 -0.746 1.000 43.527 195 ILE B O 1
ATOM 1486 N N . SER A 1 216 ? 18.788 -23.293 0.514 1.000 38.387 196 SER B N 1
ATOM 1487 C CA . SER A 1 216 ? 19.716 -22.900 -0.536 1.000 37.878 196 SER B CA 1
ATOM 1488 C C . SER A 1 216 ? 19.825 -24.045 -1.537 1.000 32.868 196 SER B C 1
ATOM 1489 O O . SER A 1 216 ? 19.614 -25.201 -1.179 1.000 35.864 196 SER B O 1
ATOM 1492 N N . PRO A 1 217 ? 20.191 -23.781 -2.811 1.000 32.794 197 PRO B N 1
ATOM 1493 C CA . PRO A 1 217 ? 20.601 -24.873 -3.694 1.000 32.663 197 PRO B CA 1
ATOM 1494 C C . PRO A 1 217 ? 21.717 -25.697 -3.041 1.000 33.082 197 PRO B C 1
ATOM 1495 O O . PRO A 1 217 ? 21.731 -26.927 -3.132 1.000 35.757 197 PRO B O 1
ATOM 1499 N N . SER A 1 218 ? 22.649 -25.018 -2.355 1.000 32.410 198 SER B N 1
ATOM 1500 C CA . SER A 1 218 ? 23.789 -25.742 -1.823 1.000 31.497 198 SER B CA 1
ATOM 1501 C C . SER A 1 218 ? 23.328 -26.837 -0.852 1.000 33.057 198 SER B C 1
ATOM 1502 O O . SER A 1 218 ? 23.892 -27.945 -0.824 1.000 30.070 198 SER B O 1
ATOM 1505 N N . MET A 1 219 ? 22.292 -26.526 -0.059 1.000 34.062 199 MET B N 1
ATOM 1506 C CA . MET A 1 219 ? 21.771 -27.476 0.915 1.000 32.871 199 MET B CA 1
ATOM 1507 C C . MET A 1 219 ? 21.243 -28.738 0.227 1.000 32.569 199 MET B C 1
ATOM 1508 O O . MET A 1 219 ? 21.259 -29.817 0.819 1.000 31.566 199 MET B O 1
ATOM 1513 N N . CYS A 1 220 ? 20.772 -28.597 -1.026 1.000 33.911 200 CYS B N 1
ATOM 1514 C CA . CYS A 1 220 ? 20.253 -29.745 -1.760 1.000 35.697 200 CYS B CA 1
ATOM 1515 C C . CYS A 1 220 ? 21.414 -30.654 -2.184 1.000 35.681 200 CYS B C 1
ATOM 1516 O O . CYS A 1 220 ? 21.306 -31.873 -2.109 1.000 39.391 200 CYS B O 1
ATOM 1519 N N . TYR A 1 221 ? 22.541 -30.066 -2.619 1.000 32.957 201 TYR B N 1
ATOM 1520 C CA . TYR A 1 221 ? 23.710 -30.867 -2.962 1.000 33.389 201 TYR B CA 1
ATOM 1521 C C . TYR A 1 221 ? 24.266 -31.518 -1.698 1.000 31.860 201 TYR B C 1
ATOM 1522 O O . TYR A 1 221 ? 24.695 -32.662 -1.744 1.000 32.812 201 TYR B O 1
ATOM 1531 N N . ALA A 1 222 ? 24.266 -30.783 -0.573 1.000 31.234 202 ALA B N 1
ATOM 1532 C CA . ALA A 1 222 ? 24.811 -31.347 0.656 1.000 31.811 202 ALA B CA 1
ATOM 1533 C C . ALA A 1 222 ? 23.969 -32.542 1.110 1.000 30.947 202 ALA B C 1
ATOM 1534 O O . ALA A 1 222 ? 24.514 -33.576 1.511 1.000 29.709 202 ALA B O 1
ATOM 1536 N N . TYR A 1 223 ? 22.634 -32.390 1.041 1.000 32.317 203 TYR B N 1
ATOM 1537 C CA . TYR A 1 223 ? 21.717 -33.451 1.439 1.000 35.628 203 TYR B CA 1
ATOM 1538 C C . TYR A 1 223 ? 21.970 -34.686 0.571 1.000 32.519 203 TYR B C 1
ATOM 1539 O O . TYR A 1 223 ? 22.118 -35.798 1.079 1.000 33.710 203 TYR B O 1
ATOM 1548 N N . ALA A 1 224 ? 22.030 -34.467 -0.750 1.000 33.363 204 ALA B N 1
ATOM 1549 C CA . ALA A 1 224 ? 22.242 -35.550 -1.704 1.000 34.391 204 ALA B CA 1
ATOM 1550 C C . ALA A 1 224 ? 23.563 -36.261 -1.419 1.000 35.258 204 ALA B C 1
ATOM 1551 O O . ALA A 1 224 ? 23.649 -37.486 -1.504 1.000 37.406 204 ALA B O 1
ATOM 1553 N N . ALA A 1 225 ? 24.600 -35.475 -1.094 1.000 32.971 205 ALA B N 1
ATOM 1554 C CA . ALA A 1 225 ? 25.911 -36.052 -0.856 1.000 29.301 205 ALA B CA 1
ATOM 1555 C C . ALA A 1 225 ? 25.829 -36.950 0.377 1.000 29.458 205 ALA B C 1
ATOM 1556 O O . ALA A 1 225 ? 26.239 -38.114 0.343 1.000 29.549 205 ALA B O 1
ATOM 1558 N N . ILE A 1 226 ? 25.321 -36.394 1.484 1.000 28.991 206 ILE B N 1
ATOM 1559 C CA . ILE A 1 226 ? 25.232 -37.191 2.708 1.000 32.723 206 ILE B CA 1
ATOM 1560 C C . ILE A 1 226 ? 24.337 -38.418 2.479 1.000 33.216 206 ILE B C 1
ATOM 1561 O O . ILE A 1 226 ? 24.690 -39.517 2.909 1.000 29.894 206 ILE B O 1
ATOM 1566 N N . ALA A 1 227 ? 23.197 -38.247 1.786 1.000 35.988 207 ALA B N 1
ATOM 1567 C CA . ALA A 1 227 ? 22.286 -39.367 1.533 1.000 40.838 207 ALA B CA 1
ATOM 1568 C C . ALA A 1 227 ? 22.985 -40.492 0.769 1.000 42.571 207 ALA B C 1
ATOM 1569 O O . ALA A 1 227 ? 22.560 -41.648 0.847 1.000 43.397 207 ALA B O 1
ATOM 1571 N N . GLU A 1 228 ? 24.038 -40.137 0.004 1.000 40.467 208 GLU B N 1
ATOM 1572 C CA . GLU A 1 228 ? 24.725 -41.079 -0.872 1.000 36.941 208 GLU B CA 1
ATOM 1573 C C . GLU A 1 228 ? 26.089 -41.457 -0.295 1.000 37.306 208 GLU B C 1
ATOM 1574 O O . GLU A 1 228 ? 26.955 -41.933 -1.020 1.000 37.121 208 GLU B O 1
ATOM 1580 N N . ASP A 1 229 ? 26.284 -41.260 1.012 1.000 35.475 209 ASP B N 1
ATOM 1581 C CA . ASP A 1 229 ? 27.478 -41.748 1.683 1.000 39.970 209 ASP B CA 1
ATOM 1582 C C . ASP A 1 229 ? 28.741 -41.034 1.191 1.000 39.576 209 ASP B C 1
ATOM 1583 O O . ASP A 1 229 ? 29.832 -41.605 1.257 1.000 33.068 209 ASP B O 1
ATOM 1588 N N . ALA A 1 230 ? 28.592 -39.761 0.780 1.000 34.338 210 ALA B N 1
ATOM 1589 C CA . ALA A 1 230 ? 29.699 -38.996 0.240 1.000 32.348 210 ALA B CA 1
ATOM 1590 C C . ALA A 1 230 ? 29.993 -37.808 1.151 1.000 34.050 210 ALA B C 1
ATOM 1591 O O . ALA A 1 230 ? 29.111 -36.969 1.376 1.000 30.570 210 ALA B O 1
ATOM 1593 N N . PRO A 1 231 ? 31.229 -37.699 1.699 1.000 30.703 211 PRO B N 1
ATOM 1594 C CA . PRO A 1 231 ? 31.622 -36.526 2.485 1.000 29.632 211 PRO B CA 1
ATOM 1595 C C . PRO A 1 231 ? 31.368 -35.273 1.652 1.000 28.873 211 PRO B C 1
ATOM 1596 O O . PRO A 1 231 ? 31.470 -35.316 0.422 1.000 28.299 211 PRO B O 1
ATOM 1600 N N . PHE A 1 232 ? 31.042 -34.170 2.349 1.000 28.443 212 PHE B N 1
ATOM 1601 C CA . PHE A 1 232 ? 30.726 -32.909 1.693 1.000 28.417 212 PHE B CA 1
ATOM 1602 C C . PHE A 1 232 ? 31.621 -31.803 2.250 1.000 28.338 212 PHE B C 1
ATOM 1603 O O . PHE A 1 232 ? 31.831 -31.747 3.462 1.000 27.060 212 PHE B O 1
ATOM 1611 N N . VAL A 1 233 ? 32.140 -30.940 1.352 1.000 27.606 213 VAL B N 1
ATOM 1612 C CA . VAL A 1 233 ? 33.019 -29.833 1.717 1.000 25.689 213 VAL B CA 1
ATOM 1613 C C . VAL A 1 233 ? 32.399 -28.545 1.186 1.000 23.939 213 VAL B C 1
ATOM 1614 O O . VAL A 1 233 ? 32.075 -28.471 0.005 1.000 22.868 213 VAL B O 1
ATOM 1618 N N . MET A 1 234 ? 32.229 -27.538 2.057 1.000 23.937 214 MET B N 1
ATOM 1619 C CA . MET A 1 234 ? 31.654 -26.266 1.625 1.000 26.527 214 MET B CA 1
ATOM 1620 C C . MET A 1 234 ? 32.793 -25.255 1.451 1.000 25.776 214 MET B C 1
ATOM 1621 O O . MET A 1 234 ? 33.322 -24.728 2.424 1.000 29.777 214 MET B O 1
ATOM 1626 N N . GLY A 1 235 ? 33.208 -25.020 0.206 1.000 27.798 215 GLY B N 1
ATOM 1627 C CA . GLY A 1 235 ? 34.364 -24.172 -0.056 1.000 27.821 215 GLY B CA 1
ATOM 1628 C C . GLY A 1 235 ? 34.015 -22.686 -0.160 1.000 30.583 215 GLY B C 1
ATOM 1629 O O . GLY A 1 235 ? 34.923 -21.862 -0.211 1.000 37.223 215 GLY B O 1
ATOM 1630 N N . ALA A 1 236 ? 32.715 -22.362 -0.181 1.000 27.107 216 ALA B N 1
ATOM 1631 C CA . ALA A 1 236 ? 32.206 -20.993 -0.192 1.000 29.129 216 ALA B CA 1
ATOM 1632 C C . ALA A 1 236 ? 31.767 -20.613 1.229 1.000 29.337 216 ALA B C 1
ATOM 1633 O O . ALA A 1 236 ? 31.735 -21.478 2.099 1.000 31.572 216 ALA B O 1
ATOM 1635 N N . PRO A 1 237 ? 31.450 -19.332 1.550 1.000 28.584 217 PRO B N 1
ATOM 1636 C CA . PRO A 1 237 ? 30.981 -18.987 2.891 1.000 31.865 217 PRO B CA 1
ATOM 1637 C C . PRO A 1 237 ? 29.491 -19.199 3.186 1.000 33.369 217 PRO B C 1
ATOM 1638 O O . PRO A 1 237 ? 28.998 -18.713 4.200 1.000 37.573 217 PRO B O 1
ATOM 1642 N N . ASN A 1 238 ? 28.811 -19.988 2.346 1.000 32.246 218 ASN B N 1
ATOM 1643 C CA . ASN A 1 238 ? 27.364 -20.174 2.363 1.000 30.578 218 ASN B CA 1
ATOM 1644 C C . ASN A 1 238 ? 26.886 -20.907 3.629 1.000 33.700 218 ASN B C 1
ATOM 1645 O O . ASN A 1 238 ? 27.478 -21.907 4.065 1.000 31.130 218 ASN B O 1
ATOM 1650 N N . LEU A 1 239 ? 25.759 -20.443 4.197 1.000 30.805 219 LEU B N 1
ATOM 1651 C CA . LEU A 1 239 ? 25.021 -21.257 5.149 1.000 31.721 219 LEU B CA 1
ATOM 1652 C C . LEU A 1 239 ? 24.544 -22.525 4.442 1.000 30.371 219 LEU B C 1
ATOM 1653 O O . LEU A 1 239 ? 23.838 -22.456 3.426 1.000 32.732 219 LEU B O 1
ATOM 1658 N N . CYS A 1 240 ? 24.940 -23.681 4.978 1.000 27.106 220 CYS B N 1
ATOM 1659 C CA . CYS A 1 240 ? 24.686 -24.927 4.282 1.000 30.211 220 CYS B CA 1
ATOM 1660 C C . CYS A 1 240 ? 24.779 -26.099 5.258 1.000 32.740 220 CYS B C 1
ATOM 1661 O O . CYS A 1 240 ? 23.757 -26.633 5.682 1.000 34.409 220 CYS B O 1
ATOM 1664 N N . VAL A 1 241 ? 26.003 -26.503 5.620 1.000 30.522 221 VAL B N 1
ATOM 1665 C CA . VAL A 1 241 ? 26.164 -27.664 6.493 1.000 29.846 221 VAL B CA 1
ATOM 1666 C C . VAL A 1 241 ? 26.368 -27.209 7.931 1.000 29.584 221 VAL B C 1
ATOM 1667 O O . VAL A 1 241 ? 26.359 -28.039 8.819 1.000 31.607 221 VAL B O 1
ATOM 1671 N N . ASP A 1 242 ? 26.565 -25.899 8.141 1.000 28.423 222 ASP B N 1
ATOM 1672 C CA . ASP A 1 242 ? 26.644 -25.315 9.469 1.000 27.437 222 ASP B CA 1
ATOM 1673 C C . ASP A 1 242 ? 25.236 -25.078 10.049 1.000 31.464 222 ASP B C 1
ATOM 1674 O O . ASP A 1 242 ? 24.921 -23.975 10.507 1.000 29.151 222 ASP B O 1
ATOM 1679 N N . THR A 1 243 ? 24.397 -26.119 10.048 1.000 29.084 223 THR B N 1
ATOM 1680 C CA . THR A 1 243 ? 23.056 -26.070 10.621 1.000 31.622 223 THR B CA 1
ATOM 1681 C C . THR A 1 243 ? 22.825 -27.337 11.438 1.000 30.315 223 THR B C 1
ATOM 1682 O O . THR A 1 243 ? 23.330 -28.403 11.074 1.000 31.289 223 THR B O 1
ATOM 1686 N N . PRO A 1 244 ? 22.069 -27.288 12.560 1.000 30.338 224 PRO B N 1
ATOM 1687 C CA . PRO A 1 244 ? 21.751 -28.505 13.316 1.000 31.126 224 PRO B CA 1
ATOM 1688 C C . PRO A 1 244 ? 21.189 -29.632 12.443 1.000 30.543 224 PRO B C 1
ATOM 1689 O O . PRO A 1 244 ? 21.469 -30.798 12.698 1.000 29.814 224 PRO B O 1
ATOM 1693 N N . ALA A 1 245 ? 20.397 -29.298 11.417 1.000 28.987 225 ALA B N 1
ATOM 1694 C CA . ALA A 1 245 ? 19.825 -30.345 10.566 1.000 31.769 225 ALA B CA 1
ATOM 1695 C C . ALA A 1 245 ? 20.924 -31.183 9.908 1.000 31.448 225 ALA B C 1
ATOM 1696 O O . ALA A 1 245 ? 20.810 -32.407 9.809 1.000 34.087 225 ALA B O 1
ATOM 1698 N N . MET A 1 246 ? 21.994 -30.514 9.462 1.000 32.480 226 MET B N 1
ATOM 1699 C CA . MET A 1 246 ? 23.045 -31.219 8.753 1.000 30.582 226 MET B CA 1
ATOM 1700 C C . MET A 1 246 ? 23.947 -31.947 9.739 1.000 31.802 226 MET B C 1
ATOM 1701 O O . MET A 1 246 ? 24.484 -33.007 9.397 1.000 30.493 226 MET B O 1
ATOM 1706 N N . TRP A 1 247 ? 24.081 -31.403 10.964 1.000 29.140 227 TRP B N 1
ATOM 1707 C CA . TRP A 1 247 ? 24.847 -32.108 11.976 1.000 30.739 227 TRP B CA 1
ATOM 1708 C C . TRP A 1 247 ? 24.150 -33.412 12.305 1.000 32.764 227 TRP B C 1
ATOM 1709 O O . TRP A 1 247 ? 24.814 -34.449 12.379 1.000 28.963 227 TRP B O 1
ATOM 1720 N N . GLU A 1 248 ? 22.808 -33.348 12.424 1.000 37.036 228 GLU B N 1
ATOM 1721 C CA . GLU A 1 248 ? 21.997 -34.535 12.706 1.000 39.906 228 GLU B CA 1
ATOM 1722 C C . GLU A 1 248 ? 22.167 -35.565 11.586 1.000 35.690 228 GLU B C 1
ATOM 1723 O O . GLU A 1 248 ? 22.511 -36.711 11.857 1.000 34.467 228 GLU B O 1
ATOM 1729 N N . PHE A 1 249 ? 21.965 -35.134 10.331 1.000 33.704 229 PHE B N 1
ATOM 1730 C CA . PHE A 1 249 ? 21.973 -36.048 9.195 1.000 34.448 229 PHE B CA 1
ATOM 1731 C C . PHE A 1 249 ? 23.343 -36.708 9.030 1.000 33.896 229 PHE B C 1
ATOM 1732 O O . PHE A 1 249 ? 23.440 -37.925 8.902 1.000 35.489 229 PHE B O 1
ATOM 1740 N N . SER A 1 250 ? 24.410 -35.894 9.040 1.000 33.870 230 SER B N 1
ATOM 1741 C CA . SER A 1 250 ? 25.751 -36.397 8.798 1.000 32.256 230 SER B CA 1
ATOM 1742 C C . SER A 1 250 ? 26.143 -37.416 9.861 1.000 34.863 230 SER B C 1
ATOM 1743 O O . SER A 1 250 ? 26.776 -38.432 9.544 1.000 33.577 230 SER B O 1
ATOM 1746 N N . LYS A 1 251 ? 25.723 -37.173 11.108 1.000 34.370 231 LYS B N 1
ATOM 1747 C CA . LYS A 1 251 ? 26.010 -38.118 12.187 1.000 42.176 231 LYS B CA 1
ATOM 1748 C C . LYS A 1 251 ? 25.235 -39.428 12.015 1.000 37.653 231 LYS B C 1
ATOM 1749 O O . LYS A 1 251 ? 25.796 -40.514 12.167 1.000 36.818 231 LYS B O 1
ATOM 1755 N N . GLN A 1 252 ? 23.969 -39.317 11.620 1.000 37.919 232 GLN B N 1
ATOM 1756 C CA . GLN A 1 252 ? 23.136 -40.487 11.408 1.000 44.169 232 GLN B CA 1
ATOM 1757 C C . GLN A 1 252 ? 23.724 -41.357 10.295 1.000 41.469 232 GLN B C 1
ATOM 1758 O O . GLN A 1 252 ? 23.682 -42.579 10.373 1.000 44.250 232 GLN B O 1
ATOM 1764 N N . LYS A 1 253 ? 24.251 -40.712 9.252 1.000 37.518 233 LYS B N 1
ATOM 1765 C CA . LYS A 1 253 ? 24.763 -41.401 8.079 1.000 34.950 233 LYS B CA 1
ATOM 1766 C C . LYS A 1 253 ? 26.240 -41.761 8.222 1.000 34.770 233 LYS B C 1
ATOM 1767 O O . LYS A 1 253 ? 26.792 -42.407 7.340 1.000 34.617 233 LYS B O 1
ATOM 1773 N N . ASN A 1 254 ? 26.892 -41.337 9.313 1.000 35.220 234 ASN B N 1
ATOM 1774 C CA . ASN A 1 254 ? 28.316 -41.605 9.442 1.000 38.696 234 ASN B CA 1
ATOM 1775 C C . ASN A 1 254 ? 29.121 -40.961 8.311 1.000 37.124 234 ASN B C 1
ATOM 1776 O O . ASN A 1 254 ? 30.080 -41.557 7.834 1.000 35.834 234 ASN B O 1
ATOM 1781 N N . VAL A 1 255 ? 28.774 -39.726 7.940 1.000 34.468 235 VAL B N 1
ATOM 1782 C CA . VAL A 1 255 ? 29.479 -38.998 6.898 1.000 34.343 235 VAL B CA 1
ATOM 1783 C C . VAL A 1 255 ? 30.143 -37.765 7.517 1.000 33.476 235 VAL B C 1
ATOM 1784 O O . VAL A 1 255 ? 29.543 -37.069 8.351 1.000 32.225 235 VAL B O 1
ATOM 1788 N N . PRO A 1 256 ? 31.422 -37.485 7.157 1.000 31.327 236 PRO B N 1
ATOM 1789 C CA . PRO A 1 256 ? 32.084 -36.236 7.544 1.000 29.126 236 PRO B CA 1
ATOM 1790 C C . PRO A 1 256 ? 31.580 -35.047 6.723 1.000 29.294 236 PRO B C 1
ATOM 1791 O O . PRO A 1 256 ? 31.347 -35.162 5.519 1.000 29.645 236 PRO B O 1
ATOM 1795 N N . ILE A 1 257 ? 31.431 -33.894 7.381 1.000 28.410 237 ILE B N 1
ATOM 1796 C CA . ILE A 1 257 ? 31.157 -32.637 6.701 1.000 25.284 237 ILE B CA 1
ATOM 1797 C C . ILE A 1 257 ? 32.211 -31.623 7.148 1.000 26.977 237 ILE B C 1
ATOM 1798 O O . ILE A 1 257 ? 32.616 -31.596 8.317 1.000 26.294 237 ILE B O 1
ATOM 1803 N N . SER A 1 258 ? 32.679 -30.801 6.197 1.000 26.582 238 SER B N 1
ATOM 1804 C CA . SER A 1 258 ? 33.740 -29.845 6.480 1.000 28.377 238 SER B CA 1
ATOM 1805 C C . SER A 1 258 ? 33.383 -28.484 5.894 1.000 28.570 238 SER B C 1
ATOM 1806 O O . SER A 1 258 ? 32.670 -28.393 4.890 1.000 28.996 238 SER B O 1
ATOM 1809 N N . GLY A 1 259 ? 33.886 -27.432 6.537 1.000 26.491 239 GLY B N 1
ATOM 1810 C CA . GLY A 1 259 ? 33.691 -26.086 6.024 1.000 27.911 239 GLY B CA 1
ATOM 1811 C C . GLY A 1 259 ? 34.073 -25.020 7.046 1.000 26.024 239 GLY B C 1
ATOM 1812 O O . GLY A 1 259 ? 34.273 -25.380 8.202 1.000 26.427 239 GLY B O 1
ATOM 1813 N N . LYS A 1 260 ? 34.053 -23.720 6.606 1.000 24.870 241 LYS B N 1
ATOM 1814 C CA . LYS A 1 260 ? 33.641 -23.335 5.237 1.000 23.953 241 LYS B CA 1
ATOM 1815 C C . LYS A 1 260 ? 34.499 -22.168 4.784 1.000 26.202 241 LYS B C 1
ATOM 1816 O O . LYS A 1 260 ? 35.063 -21.462 5.630 1.000 24.302 241 LYS B O 1
ATOM 1822 N N . ASP A 1 261 A 34.586 -21.997 3.453 1.000 26.115 241 ASP B N 1
ATOM 1823 C CA . ASP A 1 261 A 35.198 -20.832 2.809 1.000 27.891 241 ASP B CA 1
ATOM 1824 C C . ASP A 1 261 A 36.728 -21.007 2.769 1.000 29.221 241 ASP B C 1
ATOM 1825 O O . ASP A 1 261 A 37.385 -20.877 3.801 1.000 27.588 241 ASP B O 1
ATOM 1830 N N . PHE A 1 262 ? 37.298 -21.373 1.608 1.000 27.174 242 PHE B N 1
ATOM 1831 C CA . PHE A 1 262 ? 38.736 -21.627 1.600 1.000 27.539 242 PHE B CA 1
ATOM 1832 C C . PHE A 1 262 ? 39.514 -20.442 2.198 1.000 25.324 242 PHE B C 1
ATOM 1833 O O . PHE A 1 262 ? 39.300 -19.299 1.806 1.000 30.406 242 PHE B O 1
ATOM 1841 N N . LYS A 1 263 ? 40.467 -20.712 3.089 1.000 25.824 243 LYS B N 1
ATOM 1842 C CA . LYS A 1 263 ? 41.288 -19.646 3.657 1.000 27.895 243 LYS B CA 1
ATOM 1843 C C . LYS A 1 263 ? 42.635 -19.604 2.923 1.000 29.851 243 LYS B C 1
ATOM 1844 O O . LYS A 1 263 ? 43.549 -20.354 3.259 1.000 28.909 243 LYS B O 1
ATOM 1850 N N . SER A 1 264 ? 42.771 -18.704 1.938 1.000 26.640 244 SER B N 1
ATOM 1851 C CA . SER A 1 264 ? 43.821 -18.826 0.926 1.000 28.161 244 SER B CA 1
ATOM 1852 C C . SER A 1 264 ? 44.803 -17.649 0.940 1.000 29.577 244 SER B C 1
ATOM 1853 O O . SER A 1 264 ? 45.987 -17.874 0.696 1.000 31.938 244 SER B O 1
ATOM 1856 N N . GLY A 1 265 ? 44.319 -16.408 1.172 1.000 27.730 245 GLY B N 1
ATOM 1857 C CA . GLY A 1 265 ? 45.125 -15.227 0.899 1.000 27.751 245 GLY B CA 1
ATOM 1858 C C . GLY A 1 265 ? 45.103 -14.189 2.019 1.000 27.401 245 GLY B C 1
ATOM 1859 O O . GLY A 1 265 ? 45.916 -14.252 2.962 1.000 26.263 245 GLY B O 1
ATOM 1860 N N . GLN A 1 266 ? 44.164 -13.237 1.905 1.000 23.198 246 GLN B N 1
ATOM 1861 C CA . GLN A 1 266 ? 44.142 -12.116 2.845 1.000 25.519 246 GLN B CA 1
ATOM 1862 C C . GLN A 1 266 ? 43.793 -12.589 4.256 1.000 26.292 246 GLN B C 1
ATOM 1863 O O . GLN A 1 266 ? 44.370 -12.113 5.246 1.000 24.001 246 GLN B O 1
ATOM 1869 N N . THR A 1 267 ? 42.804 -13.499 4.337 1.000 24.753 247 THR B N 1
ATOM 1870 C CA . THR A 1 267 ? 42.389 -14.068 5.616 1.000 25.057 247 THR B CA 1
ATOM 1871 C C . THR A 1 267 ? 43.461 -15.013 6.172 1.000 25.784 247 THR B C 1
ATOM 1872 O O . THR A 1 267 ? 43.594 -15.128 7.390 1.000 28.343 247 THR B O 1
ATOM 1876 N N . LEU A 1 268 ? 44.190 -15.727 5.302 1.000 24.289 248 LEU B N 1
ATOM 1877 C CA . LEU A 1 268 ? 45.291 -16.545 5.793 1.000 26.187 248 LEU B CA 1
ATOM 1878 C C . LEU A 1 268 ? 46.251 -15.662 6.595 1.000 25.745 248 LEU B C 1
ATOM 1879 O O . LEU A 1 268 ? 46.619 -15.972 7.730 1.000 26.139 248 LEU B O 1
ATOM 1884 N N . MET A 1 269 ? 46.601 -14.531 5.986 1.000 23.816 249 MET B N 1
ATOM 1885 C CA . MET A 1 269 ? 47.528 -13.591 6.576 1.000 25.603 249 MET B CA 1
ATOM 1886 C C . MET A 1 269 ? 46.979 -13.051 7.899 1.000 25.523 249 MET B C 1
ATOM 1887 O O . MET A 1 269 ? 47.728 -12.911 8.865 1.000 24.932 249 MET B O 1
ATOM 1892 N N . LYS A 1 270 ? 45.673 -12.765 7.941 1.000 24.725 250 LYS B N 1
ATOM 1893 C CA . LYS A 1 270 ? 45.060 -12.198 9.131 1.000 24.775 250 LYS B CA 1
ATOM 1894 C C . LYS A 1 270 ? 45.190 -13.185 10.298 1.000 26.105 250 LYS B C 1
ATOM 1895 O O . LYS A 1 270 ? 45.449 -12.788 11.446 1.000 24.811 250 LYS B O 1
ATOM 1901 N N . THR A 1 271 ? 45.060 -14.490 10.001 1.000 25.959 251 THR B N 1
ATOM 1902 C CA . THR A 1 271 ? 45.127 -15.495 11.062 1.000 25.180 251 THR B CA 1
ATOM 1903 C C . THR A 1 271 ? 46.567 -15.916 11.338 1.000 23.826 251 THR B C 1
ATOM 1904 O O . THR A 1 271 ? 46.802 -16.883 12.063 1.000 22.109 251 THR B O 1
ATOM 1908 N N . VAL A 1 272 ? 47.530 -15.176 10.765 1.000 25.052 252 VAL B N 1
ATOM 1909 C CA . VAL A 1 272 ? 48.939 -15.317 11.107 1.000 22.859 252 VAL B CA 1
ATOM 1910 C C . VAL A 1 272 ? 49.423 -14.069 11.866 1.000 25.558 252 VAL B C 1
ATOM 1911 O O . VAL A 1 272 ? 50.152 -14.176 12.860 1.000 24.930 252 VAL B O 1
ATOM 1915 N N . LEU A 1 273 ? 49.034 -12.874 11.396 1.000 22.386 253 LEU B N 1
ATOM 1916 C CA . LEU A 1 273 ? 49.488 -11.667 12.069 1.000 23.487 253 LEU B CA 1
ATOM 1917 C C . LEU A 1 273 ? 48.763 -11.470 13.407 1.000 23.269 253 LEU B C 1
ATOM 1918 O O . LEU A 1 273 ? 49.340 -10.946 14.349 1.000 23.566 253 LEU B O 1
ATOM 1923 N N . ALA A 1 274 ? 47.483 -11.830 13.489 1.000 21.651 254 ALA B N 1
ATOM 1924 C CA . ALA A 1 274 ? 46.798 -11.683 14.768 1.000 23.169 254 ALA B CA 1
ATOM 1925 C C . ALA A 1 274 ? 47.513 -12.536 15.820 1.000 24.211 254 ALA B C 1
ATOM 1926 O O . ALA A 1 274 ? 47.805 -12.050 16.912 1.000 26.164 254 ALA B O 1
ATOM 1928 N N . PRO A 1 275 ? 47.829 -13.828 15.567 1.000 23.116 255 PRO B N 1
ATOM 1929 C CA . PRO A 1 275 ? 48.684 -14.567 16.495 1.000 22.551 255 PRO B CA 1
ATOM 1930 C C . PRO A 1 275 ? 50.025 -13.919 16.838 1.000 23.621 255 PRO B C 1
ATOM 1931 O O . PRO A 1 275 ? 50.454 -13.983 17.987 1.000 25.624 255 PRO B O 1
ATOM 1935 N N . MET A 1 276 ? 50.655 -13.244 15.868 1.000 24.284 256 MET B N 1
ATOM 1936 C CA . MET A 1 276 ? 51.879 -12.514 16.160 1.000 23.907 256 MET B CA 1
ATOM 1937 C C . MET A 1 276 ? 51.644 -11.435 17.219 1.000 25.951 256 MET B C 1
ATOM 1938 O O . MET A 1 276 ? 52.420 -11.327 18.180 1.000 26.319 256 MET B O 1
ATOM 1943 N N . PHE A 1 277 ? 50.612 -10.599 17.022 1.000 23.774 257 PHE B N 1
ATOM 1944 C CA . PHE A 1 277 ? 50.379 -9.536 17.994 1.000 27.610 257 PHE B CA 1
ATOM 1945 C C . PHE A 1 277 ? 50.071 -10.160 19.349 1.000 26.206 257 PHE B C 1
ATOM 1946 O O . PHE A 1 277 ? 50.570 -9.703 20.367 1.000 27.149 257 PHE B O 1
ATOM 1954 N N . LYS A 1 278 ? 49.300 -11.255 19.336 1.000 27.055 258 LYS B N 1
ATOM 1955 C CA . LYS A 1 278 ? 48.928 -11.901 20.587 1.000 26.898 258 LYS B CA 1
ATOM 1956 C C . LYS A 1 278 ? 50.165 -12.436 21.311 1.000 27.567 258 LYS B C 1
ATOM 1957 O O . LYS A 1 278 ? 50.358 -12.161 22.499 1.000 28.453 258 LYS B O 1
ATOM 1963 N N . THR A 1 279 ? 50.994 -13.200 20.581 1.000 23.366 259 THR B N 1
ATOM 1964 C CA . THR A 1 279 ? 52.200 -13.807 21.116 1.000 23.854 259 THR B CA 1
ATOM 1965 C C . THR A 1 279 ? 53.175 -12.762 21.685 1.000 24.691 259 THR B C 1
ATOM 1966 O O . THR A 1 279 ? 53.875 -13.039 22.650 1.000 23.260 259 THR B O 1
ATOM 1970 N N . ARG A 1 280 ? 53.208 -11.554 21.110 1.000 25.119 260 ARG B N 1
ATOM 1971 C CA . ARG A 1 280 ? 54.114 -10.508 21.554 1.000 27.403 260 ARG B CA 1
ATOM 1972 C C . ARG A 1 280 ? 53.406 -9.479 22.453 1.000 27.734 260 ARG B C 1
ATOM 1973 O O . ARG A 1 280 ? 54.014 -8.459 22.806 1.000 27.511 260 ARG B O 1
ATOM 1981 N N . MET A 1 281 ? 52.155 -9.766 22.878 1.000 29.640 261 MET B N 1
ATOM 1982 C CA . MET A 1 281 ? 51.413 -8.912 23.805 1.000 25.240 261 MET B CA 1
ATOM 1983 C C . MET A 1 281 ? 51.366 -7.463 23.303 1.000 27.175 261 MET B C 1
ATOM 1984 O O . MET A 1 281 ? 51.532 -6.502 24.076 1.000 23.785 261 MET B O 1
ATOM 1989 N N . LEU A 1 282 ? 51.134 -7.308 21.998 1.000 24.503 262 LEU B N 1
ATOM 1990 C CA . LEU A 1 282 ? 50.989 -5.983 21.410 1.000 27.192 262 LEU B CA 1
ATOM 1991 C C . LEU A 1 282 ? 49.495 -5.687 21.247 1.000 27.060 262 LEU B C 1
ATOM 1992 O O . LEU A 1 282 ? 48.709 -6.557 20.879 1.000 29.941 262 LEU B O 1
ATOM 1997 N N . GLY A 1 283 ? 49.098 -4.450 21.516 1.000 28.118 263 GLY B N 1
ATOM 1998 C CA . GLY A 1 283 ? 47.688 -4.108 21.383 1.000 24.372 263 GLY B CA 1
ATOM 1999 C C . GLY A 1 283 ? 47.324 -3.808 19.934 1.000 27.172 263 GLY B C 1
ATOM 2000 O O . GLY A 1 283 ? 48.222 -3.522 19.140 1.000 25.268 263 GLY B O 1
ATOM 2001 N N . VAL A 1 284 ? 46.013 -3.886 19.611 1.000 25.896 264 VAL B N 1
ATOM 2002 C CA . VAL A 1 284 ? 45.487 -3.540 18.292 1.000 27.882 264 VAL B CA 1
ATOM 2003 C C . VAL A 1 284 ? 44.323 -2.551 18.464 1.000 27.621 264 VAL B C 1
ATOM 2004 O O . VAL A 1 284 ? 43.380 -2.826 19.203 1.000 23.294 264 VAL B O 1
ATOM 2008 N N . ASN A 1 285 ? 44.402 -1.392 17.790 1.000 26.721 265 ASN B N 1
ATOM 2009 C CA . ASN A 1 285 ? 43.324 -0.401 17.820 1.000 28.743 265 ASN B CA 1
ATOM 2010 C C . ASN A 1 285 ? 42.387 -0.572 16.614 1.000 29.018 265 ASN B C 1
ATOM 2011 O O . ASN A 1 285 ? 41.202 -0.219 16.664 1.000 26.912 265 ASN B O 1
ATOM 2016 N N . GLY A 1 286 ? 42.920 -1.096 15.509 1.000 25.847 266 GLY B N 1
ATOM 2017 C CA . GLY A 1 286 ? 42.115 -1.204 14.296 1.000 24.231 266 GLY B CA 1
ATOM 2018 C C . GLY A 1 286 ? 42.766 -2.061 13.212 1.000 22.601 266 GLY B C 1
ATOM 2019 O O . GLY A 1 286 ? 43.979 -2.240 13.189 1.000 21.263 266 GLY B O 1
ATOM 2020 N N . TRP A 1 287 ? 41.933 -2.551 12.296 1.000 22.443 267 TRP B N 1
ATOM 2021 C CA . TRP A 1 287 ? 42.376 -3.381 11.189 1.000 24.393 267 TRP B CA 1
ATOM 2022 C C . TRP A 1 287 ? 41.397 -3.133 10.055 1.000 23.557 267 TRP B C 1
ATOM 2023 O O . TRP A 1 287 ? 40.208 -3.414 10.223 1.000 22.539 267 TRP B O 1
ATOM 2034 N N . PHE A 1 288 ? 41.910 -2.530 8.964 1.000 23.191 268 PHE B N 1
ATOM 2035 C CA . PHE A 1 288 ? 41.137 -2.272 7.764 1.000 24.107 268 PHE B CA 1
ATOM 2036 C C . PHE A 1 288 ? 41.651 -3.196 6.667 1.000 24.580 268 PHE B C 1
ATOM 2037 O O . PHE A 1 288 ? 42.858 -3.241 6.436 1.000 24.357 268 PHE B O 1
ATOM 2045 N N . SER A 1 289 ? 40.734 -3.918 5.999 1.000 24.461 269 SER B N 1
ATOM 2046 C CA . SER A 1 289 ? 41.103 -4.838 4.925 1.000 27.570 269 SER B CA 1
ATOM 2047 C C . SER A 1 289 ? 40.257 -4.526 3.700 1.000 28.739 269 SER B C 1
ATOM 2048 O O . SER A 1 289 ? 39.034 -4.517 3.809 1.000 28.282 269 SER B O 1
ATOM 2051 N N . THR A 1 290 ? 40.906 -4.329 2.540 1.000 27.395 270 THR B N 1
ATOM 2052 C CA . THR A 1 290 ? 40.183 -4.161 1.285 1.000 26.165 270 THR B CA 1
ATOM 2053 C C . THR A 1 290 ? 40.818 -5.048 0.214 1.000 25.437 270 THR B C 1
ATOM 2054 O O . THR A 1 290 ? 41.918 -5.548 0.405 1.000 24.316 270 THR B O 1
ATOM 2058 N N . ASN A 1 291 ? 40.096 -5.273 -0.891 1.000 26.406 271 ASN B N 1
ATOM 2059 C CA . ASN A 1 291 ? 40.473 -6.203 -1.950 1.000 28.758 271 ASN B CA 1
ATOM 2060 C C . ASN A 1 291 ? 39.931 -5.618 -3.255 1.000 26.706 271 ASN B C 1
ATOM 2061 O O . ASN A 1 291 ? 38.874 -4.985 -3.232 1.000 27.374 271 ASN B O 1
ATOM 2066 N N . ILE A 1 292 ? 40.631 -5.861 -4.369 1.000 25.251 272 ILE B N 1
ATOM 2067 C CA . ILE A 1 292 ? 40.099 -5.619 -5.706 1.000 27.148 272 ILE B CA 1
ATOM 2068 C C . ILE A 1 292 ? 40.262 -6.890 -6.542 1.000 25.325 272 ILE B C 1
ATOM 2069 O O . ILE A 1 292 ? 41.340 -7.464 -6.540 1.000 28.813 272 ILE B O 1
ATOM 2074 N N . LEU A 1 293 ? 39.192 -7.357 -7.214 1.000 25.374 273 LEU B N 1
ATOM 2075 C CA . LEU A 1 293 ? 39.266 -8.556 -8.051 1.000 26.063 273 LEU B CA 1
ATOM 2076 C C . LEU A 1 293 ? 38.223 -8.458 -9.154 1.000 28.653 273 LEU B C 1
ATOM 2077 O O . LEU A 1 293 ? 37.216 -7.758 -9.010 1.000 23.195 273 LEU B O 1
ATOM 2082 N N . GLY A 1 294 ? 38.506 -9.133 -10.270 1.000 29.375 274 GLY B N 1
ATOM 2083 C CA . GLY A 1 294 ? 37.683 -8.944 -11.451 1.000 35.233 274 GLY B CA 1
ATOM 2084 C C . GLY A 1 294 ? 37.247 -10.253 -12.108 1.000 36.275 274 GLY B C 1
ATOM 2085 O O . GLY A 1 294 ? 36.996 -10.276 -13.311 1.000 36.047 274 GLY B O 1
ATOM 2086 N N . ASN A 1 295 ? 37.201 -11.343 -11.333 1.000 39.259 275 ASN B N 1
ATOM 2087 C CA . ASN A 1 295 ? 36.866 -12.656 -11.885 1.000 41.811 275 ASN B CA 1
ATOM 2088 C C . ASN A 1 295 ? 35.358 -12.889 -11.733 1.000 43.861 275 ASN B C 1
ATOM 2089 O O . ASN A 1 295 ? 34.631 -11.990 -11.288 1.000 35.485 275 ASN B O 1
ATOM 2094 N N . ARG A 1 296 ? 34.902 -14.104 -12.084 1.000 42.483 276 ARG B N 1
ATOM 2095 C CA . ARG A 1 296 ? 33.506 -14.488 -11.953 1.000 41.955 276 ARG B CA 1
ATOM 2096 C C . ARG A 1 296 ? 33.051 -14.458 -10.487 1.000 40.329 276 ARG B C 1
ATOM 2097 O O . ARG A 1 296 ? 31.903 -14.112 -10.195 1.000 37.535 276 ARG B O 1
ATOM 2105 N N . ASP A 1 297 ? 33.957 -14.851 -9.579 1.000 37.928 277 ASP B N 1
ATOM 2106 C CA . ASP A 1 297 ? 33.787 -14.687 -8.143 1.000 37.498 277 ASP B CA 1
ATOM 2107 C C . ASP A 1 297 ? 33.447 -13.224 -7.836 1.000 38.261 277 ASP B C 1
ATOM 2108 O O . ASP A 1 297 ? 32.425 -12.943 -7.210 1.000 37.924 277 ASP B O 1
ATOM 2113 N N . GLY A 1 298 ? 34.310 -12.293 -8.277 1.000 36.608 278 GLY B N 1
ATOM 2114 C CA . GLY A 1 298 ? 34.103 -10.861 -8.088 1.000 36.788 278 GLY B CA 1
ATOM 2115 C C . GLY A 1 298 ? 32.788 -10.367 -8.701 1.000 35.360 278 GLY B C 1
ATOM 2116 O O . GLY A 1 298 ? 32.103 -9.526 -8.123 1.000 34.642 278 GLY B O 1
ATOM 2117 N N . GLU A 1 299 ? 32.420 -10.885 -9.874 1.000 34.416 279 GLU B N 1
ATOM 2118 C CA . GLU A 1 299 ? 31.164 -10.462 -10.481 1.000 42.050 279 GLU B CA 1
ATOM 2119 C C . GLU A 1 299 ? 29.992 -10.742 -9.541 1.000 40.008 279 GLU B C 1
ATOM 2120 O O . GLU A 1 299 ? 29.095 -9.912 -9.431 1.000 36.061 279 GLU B O 1
ATOM 2126 N N . VAL A 1 300 ? 30.008 -11.913 -8.886 1.000 41.195 280 VAL B N 1
ATOM 2127 C CA . VAL A 1 300 ? 28.903 -12.342 -8.036 1.000 40.355 280 VAL B CA 1
ATOM 2128 C C . VAL A 1 300 ? 28.900 -11.473 -6.784 1.000 40.423 280 VAL B C 1
ATOM 2129 O O . VAL A 1 300 ? 27.843 -11.028 -6.322 1.000 38.622 280 VAL B O 1
ATOM 2133 N N . LEU A 1 301 ? 30.103 -11.231 -6.256 1.000 36.977 281 LEU B N 1
ATOM 2134 C CA . LEU A 1 301 ? 30.261 -10.564 -4.971 1.000 40.096 281 LEU B CA 1
ATOM 2135 C C . LEU A 1 301 ? 29.930 -9.076 -5.081 1.000 39.427 281 LE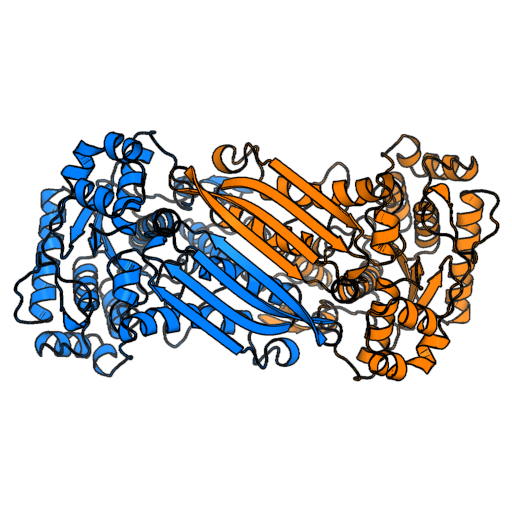U B C 1
ATOM 2136 O O . LEU A 1 301 ? 29.806 -8.406 -4.068 1.000 38.025 281 LEU B O 1
ATOM 2141 N N . ASP A 1 302 ? 29.763 -8.593 -6.324 1.000 41.560 282 ASP B N 1
ATOM 2142 C CA . ASP A 1 302 ? 29.382 -7.216 -6.599 1.000 42.151 282 ASP B CA 1
ATOM 2143 C C . ASP A 1 302 ? 27.947 -6.964 -6.126 1.000 41.950 282 ASP B C 1
ATOM 2144 O O . ASP A 1 302 ? 27.589 -5.823 -5.852 1.000 38.154 282 ASP B O 1
ATOM 2149 N N . ASP A 1 303 ? 27.147 -8.035 -6.021 1.000 36.319 283 ASP B N 1
ATOM 2150 C CA . ASP A 1 303 ? 25.845 -7.952 -5.372 1.000 41.428 283 ASP B CA 1
ATOM 2151 C C . ASP A 1 303 ? 26.082 -7.884 -3.864 1.000 43.076 283 ASP B C 1
ATOM 2152 O O . ASP A 1 303 ? 26.619 -8.843 -3.303 1.000 44.469 283 ASP B O 1
ATOM 2157 N N . PRO A 1 304 ? 25.708 -6.759 -3.181 1.000 44.130 284 PRO B N 1
ATOM 2158 C CA . PRO A 1 304 ? 25.929 -6.605 -1.732 1.000 42.049 284 PRO B CA 1
ATOM 2159 C C . PRO A 1 304 ? 25.387 -7.748 -0.858 1.000 40.867 284 PRO B C 1
ATOM 2160 O O . PRO A 1 304 ? 25.977 -8.088 0.170 1.000 37.926 284 PRO B O 1
ATOM 2164 N N . ASP A 1 305 ? 24.276 -8.370 -1.282 1.000 38.697 285 ASP B N 1
ATOM 2165 C CA . ASP A 1 305 ? 23.726 -9.545 -0.608 1.000 39.990 285 ASP B CA 1
ATOM 2166 C C . ASP A 1 305 ? 24.743 -10.700 -0.566 1.000 41.691 285 ASP B C 1
ATOM 2167 O O . ASP A 1 305 ? 24.821 -11.420 0.440 1.000 37.256 285 ASP B O 1
ATOM 2172 N N . ASN A 1 306 ? 25.478 -10.895 -1.680 1.000 36.432 286 ASN B N 1
ATOM 2173 C CA . ASN A 1 306 ? 26.497 -11.939 -1.782 1.000 37.408 286 ASN B CA 1
ATOM 2174 C C . ASN A 1 306 ? 27.782 -11.471 -1.100 1.000 35.899 286 ASN B C 1
ATOM 2175 O O . ASN A 1 306 ? 28.467 -12.267 -0.440 1.000 33.824 286 ASN B O 1
ATOM 2180 N N . PHE A 1 307 ? 28.089 -10.174 -1.249 1.000 37.436 287 PHE B N 1
ATOM 2181 C CA . PHE A 1 307 ? 29.177 -9.562 -0.491 1.000 37.667 287 PHE B CA 1
ATOM 2182 C C . PHE A 1 307 ? 29.021 -9.864 1.002 1.000 35.810 287 PHE B C 1
ATOM 2183 O O . PHE A 1 307 ? 29.978 -10.271 1.667 1.000 31.892 287 PHE B O 1
ATOM 2191 N N . LYS A 1 308 ? 27.805 -9.673 1.532 1.000 35.430 288 LYS B N 1
ATOM 2192 C CA . LYS A 1 308 ? 27.588 -9.804 2.971 1.000 36.685 288 LYS B CA 1
ATOM 2193 C C . LYS A 1 308 ? 28.091 -11.157 3.487 1.000 31.108 288 LYS B C 1
ATOM 2194 O O . LYS A 1 308 ? 28.695 -11.216 4.550 1.000 33.887 288 LYS B O 1
ATOM 2200 N N . THR A 1 309 ? 27.782 -12.237 2.759 1.000 34.149 289 THR B N 1
ATOM 2201 C CA . THR A 1 309 ? 28.136 -13.606 3.133 1.000 35.657 289 THR B CA 1
ATOM 2202 C C . THR A 1 309 ? 29.657 -13.710 3.304 1.000 34.031 289 THR B C 1
ATOM 2203 O O . THR A 1 309 ? 30.146 -14.257 4.287 1.000 28.691 289 THR B O 1
ATOM 2207 N N . LYS A 1 310 ? 30.405 -13.134 2.351 1.000 32.900 290 LYS B N 1
ATOM 2208 C CA . LYS A 1 310 ? 31.860 -13.132 2.411 1.000 36.775 290 LYS B CA 1
ATOM 2209 C C . LYS A 1 310 ? 32.331 -12.279 3.589 1.000 35.775 290 LYS B C 1
ATOM 2210 O O . LYS A 1 310 ? 33.202 -12.689 4.358 1.000 33.839 290 LYS B O 1
ATOM 2216 N N . GLU A 1 311 ? 31.702 -11.109 3.745 1.000 34.533 291 GLU B N 1
ATOM 2217 C CA . GLU A 1 311 ? 32.125 -10.130 4.746 1.000 35.955 291 GLU B CA 1
ATOM 2218 C C . GLU A 1 311 ? 32.006 -10.725 6.146 1.000 34.865 291 GLU B C 1
ATOM 2219 O O . GLU A 1 311 ? 32.949 -10.622 6.930 1.000 36.341 291 GLU B O 1
ATOM 2225 N N . VAL A 1 312 ? 30.842 -11.327 6.448 1.000 34.777 292 VAL B N 1
ATOM 2226 C CA . VAL A 1 312 ? 30.611 -11.917 7.759 1.000 33.678 292 VAL B CA 1
ATOM 2227 C C . VAL A 1 312 ? 31.742 -12.900 8.082 1.000 36.189 292 VAL B C 1
ATOM 2228 O O . VAL A 1 312 ? 32.246 -12.936 9.211 1.000 39.642 292 VAL B O 1
ATOM 2232 N N . SER A 1 313 ? 32.097 -13.737 7.089 1.000 34.294 293 SER B N 1
ATOM 2233 C CA . SER A 1 313 ? 33.104 -14.781 7.227 1.000 30.859 293 SER B CA 1
ATOM 2234 C C . SER A 1 313 ? 34.480 -14.165 7.498 1.000 33.467 293 SER B C 1
ATOM 2235 O O . SER A 1 313 ? 35.167 -14.566 8.443 1.000 32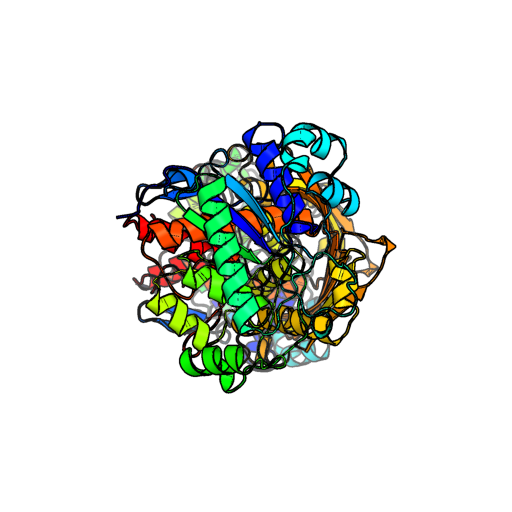.525 293 SER B O 1
ATOM 2238 N N . LYS A 1 314 ? 34.881 -13.196 6.655 1.000 32.082 294 LYS B N 1
ATOM 2239 C CA . LYS A 1 314 ? 36.159 -12.497 6.780 1.000 33.960 294 LYS B CA 1
ATOM 2240 C C . LYS A 1 314 ? 36.291 -11.785 8.131 1.000 31.778 294 LYS B C 1
ATOM 2241 O O . LYS A 1 314 ? 37.370 -11.812 8.725 1.000 31.729 294 LYS B O 1
ATOM 2247 N N . LEU A 1 315 ? 35.200 -11.181 8.631 1.000 33.311 295 LEU B N 1
ATOM 2248 C CA . LEU A 1 315 ? 35.238 -10.400 9.868 1.000 32.782 295 LEU B CA 1
ATOM 2249 C C . LEU A 1 315 ? 35.456 -11.286 11.102 1.000 36.474 295 LEU B C 1
ATOM 2250 O O . LEU A 1 315 ? 35.950 -10.808 12.132 1.000 37.735 295 LEU B O 1
ATOM 2255 N N . SER A 1 316 ? 35.090 -12.571 11.009 1.000 32.796 296 SER B N 1
ATOM 2256 C CA . SER A 1 316 ? 34.900 -13.408 12.189 1.000 34.913 296 SER B CA 1
ATOM 2257 C C . SER A 1 316 ? 36.219 -13.939 12.771 1.000 36.361 296 SER B C 1
ATOM 2258 O O . SER A 1 316 ? 36.194 -14.531 13.848 1.000 33.207 296 SER B O 1
ATOM 2261 N N . VAL A 1 317 ? 37.377 -13.728 12.108 1.000 31.623 297 VAL B N 1
ATOM 2262 C CA . VAL A 1 317 ? 38.532 -14.571 12.400 1.000 32.078 297 VAL B CA 1
ATOM 2263 C C . VAL A 1 317 ? 39.439 -14.055 13.534 1.000 34.786 297 VAL B C 1
ATOM 2264 O O . VAL A 1 317 ? 40.385 -14.763 13.862 1.000 33.535 297 VAL B O 1
ATOM 2268 N N . ILE A 1 318 ? 39.209 -12.870 14.136 1.000 29.702 298 ILE B N 1
ATOM 2269 C CA . ILE A 1 318 ? 40.196 -12.339 15.076 1.000 32.704 298 ILE B CA 1
ATOM 2270 C C . ILE A 1 318 ? 39.739 -12.377 16.536 1.000 33.532 298 ILE B C 1
ATOM 2271 O O . ILE A 1 318 ? 40.583 -12.407 17.434 1.000 39.342 298 ILE B O 1
ATOM 2276 N N . ASP A 1 319 ? 38.427 -12.312 16.784 1.000 38.438 299 ASP B N 1
ATOM 2277 C CA . ASP A 1 319 ? 37.933 -12.175 18.148 1.000 45.130 299 ASP B CA 1
ATOM 2278 C C . ASP A 1 319 ? 38.457 -13.273 19.072 1.000 39.330 299 ASP B C 1
ATOM 2279 O O . ASP A 1 319 ? 38.933 -12.986 20.172 1.000 40.233 299 ASP B O 1
ATOM 2284 N N . THR A 1 320 ? 38.349 -14.521 18.626 1.000 34.801 300 THR B N 1
ATOM 2285 C CA . THR A 1 320 ? 38.735 -15.626 19.484 1.000 35.901 300 THR B CA 1
ATOM 2286 C C . THR A 1 320 ? 40.253 -15.707 19.583 1.000 34.991 300 THR B C 1
ATOM 2287 O O . THR A 1 320 ? 40.743 -16.328 20.505 1.000 35.566 300 THR B O 1
ATOM 2291 N N . ILE A 1 321 ? 40.994 -15.077 18.655 1.000 33.755 301 ILE B N 1
ATOM 2292 C CA . ILE A 1 321 ? 42.448 -15.022 18.788 1.000 30.679 301 ILE B CA 1
ATOM 2293 C C . ILE A 1 321 ? 42.813 -14.021 19.884 1.000 32.950 301 ILE B C 1
ATOM 2294 O O . ILE A 1 321 ? 43.594 -14.333 20.791 1.000 32.858 301 ILE B O 1
ATOM 2299 N N . PHE A 1 322 ? 42.231 -12.828 19.799 1.000 33.728 302 PHE B N 1
ATOM 2300 C CA . PHE A 1 322 ? 42.598 -11.754 20.711 1.000 34.127 302 PHE B CA 1
ATOM 2301 C C . PHE A 1 322 ? 42.071 -12.030 22.130 1.000 35.309 302 PHE B C 1
ATOM 2302 O O . PHE A 1 322 ? 42.792 -11.819 23.112 1.000 37.581 302 PHE B O 1
ATOM 2310 N N . GLU A 1 323 ? 40.830 -12.528 22.221 1.000 37.778 303 GLU B N 1
ATOM 2311 C CA . GLU A 1 323 ? 40.085 -12.727 23.469 1.000 40.776 303 GLU B CA 1
ATOM 2312 C C . GLU A 1 323 ? 39.989 -11.391 24.205 1.000 38.778 303 GLU B C 1
ATOM 2313 O O . GLU A 1 323 ? 40.684 -11.180 25.202 1.000 38.741 303 GLU B O 1
ATOM 2319 N N . PRO A 1 324 ? 39.156 -10.446 23.721 1.000 37.852 304 PRO B N 1
ATOM 2320 C CA . PRO A 1 324 ? 39.069 -9.107 24.314 1.000 38.005 304 PRO B CA 1
ATOM 2321 C C . PRO A 1 324 ? 38.667 -9.063 25.786 1.000 43.053 304 PRO B C 1
ATOM 2322 O O . PRO A 1 324 ? 39.063 -8.160 26.514 1.000 43.384 304 PRO B O 1
ATOM 2326 N N . GLU A 1 325 ? 37.853 -10.031 26.220 1.000 43.732 305 GLU B N 1
ATOM 2327 C CA . GLU A 1 325 ? 37.398 -10.072 27.598 1.000 46.073 305 GLU B CA 1
ATOM 2328 C C . GLU A 1 325 ? 38.562 -10.410 28.536 1.000 44.608 305 GLU B C 1
ATOM 2329 O O . GLU A 1 325 ? 38.558 -9.979 29.679 1.000 45.382 305 GLU B O 1
ATOM 2335 N N . LYS A 1 326 ? 39.545 -11.190 28.060 1.000 39.808 306 LYS B N 1
ATOM 2336 C CA . LYS A 1 326 ? 40.707 -11.571 28.856 1.000 43.378 306 LYS B CA 1
ATOM 2337 C C . LYS A 1 326 ? 41.788 -10.496 28.827 1.000 41.484 306 LYS B C 1
ATOM 2338 O O . LYS A 1 326 ? 42.502 -10.322 29.810 1.000 40.386 306 LYS B O 1
ATOM 2344 N N . TYR A 1 327 ? 41.940 -9.809 27.688 1.000 40.639 307 TYR B N 1
ATOM 2345 C CA . TYR A 1 327 ? 42.991 -8.815 27.581 1.000 40.520 307 TYR B CA 1
ATOM 2346 C C . TYR A 1 327 ? 42.391 -7.475 27.194 1.000 37.465 307 TYR B C 1
ATOM 2347 O O . TYR A 1 327 ? 42.691 -6.974 26.113 1.000 36.415 307 TYR B O 1
ATOM 2356 N N . PRO A 1 328 ? 41.590 -6.841 28.090 1.000 37.941 308 PRO B N 1
ATOM 2357 C CA . PRO A 1 328 ? 40.915 -5.586 27.767 1.000 35.875 308 PRO B CA 1
ATOM 2358 C C . PRO A 1 328 ? 41.878 -4.448 27.419 1.000 37.091 308 PRO B C 1
ATOM 2359 O O . PRO A 1 328 ? 41.536 -3.580 26.621 1.000 37.720 308 PRO B O 1
ATOM 2363 N N . ASP A 1 329 ? 43.092 -4.465 27.987 1.000 34.536 309 ASP B N 1
ATOM 2364 C CA . ASP A 1 329 ? 44.048 -3.391 27.731 1.000 38.543 309 ASP B CA 1
ATOM 2365 C C . ASP A 1 329 ? 44.735 -3.526 26.367 1.000 38.011 309 ASP B C 1
ATOM 2366 O O . ASP A 1 329 ? 45.380 -2.585 25.916 1.000 37.904 309 ASP B O 1
ATOM 2371 N N . LEU A 1 330 ? 44.628 -4.698 25.727 1.000 34.861 310 LEU B N 1
ATOM 2372 C CA . LEU A 1 330 ? 45.237 -4.863 24.419 1.000 33.049 310 LEU B CA 1
ATOM 2373 C C . LEU A 1 330 ? 44.171 -4.789 23.322 1.000 32.936 310 LEU B C 1
ATOM 2374 O O . LEU A 1 330 ? 44.388 -4.144 22.281 1.000 31.106 310 LEU B O 1
ATOM 2379 N N . TYR A 1 331 ? 43.053 -5.503 23.528 1.000 30.012 311 TYR B N 1
ATOM 2380 C CA . TYR A 1 331 ? 42.128 -5.772 22.436 1.000 32.112 311 TYR B CA 1
ATOM 2381 C C . TYR A 1 331 ? 40.712 -5.371 22.832 1.000 31.926 311 TYR B C 1
ATOM 2382 O O . TYR A 1 331 ? 39.748 -5.854 22.251 1.000 35.467 311 TYR B O 1
ATOM 2391 N N . GLY A 1 332 ? 40.590 -4.513 23.842 1.000 33.705 312 GLY B N 1
ATOM 2392 C CA . GLY A 1 332 ? 39.270 -4.165 24.348 1.000 35.564 312 GLY B CA 1
ATOM 2393 C C . GLY A 1 332 ? 38.468 -3.353 23.328 1.000 41.483 312 GLY B C 1
ATOM 2394 O O . GLY A 1 332 ? 37.260 -3.180 23.467 1.000 38.386 312 GLY B O 1
ATOM 2395 N N . ASP A 1 333 ? 39.134 -2.842 22.290 1.000 38.436 313 ASP B N 1
ATOM 2396 C CA . ASP A 1 333 ? 38.442 -1.888 21.446 1.000 41.523 313 ASP B CA 1
ATOM 2397 C C . ASP A 1 333 ? 39.019 -1.926 20.029 1.000 39.730 313 ASP B C 1
ATOM 2398 O O . ASP A 1 333 ? 39.624 -0.952 19.585 1.000 47.072 313 ASP B O 1
ATOM 2403 N N . VAL A 1 334 ? 38.846 -3.056 19.335 1.000 35.930 314 VAL B N 1
ATOM 2404 C CA . VAL A 1 334 ? 39.401 -3.217 17.994 1.000 34.429 314 VAL B CA 1
ATOM 2405 C C . VAL A 1 334 ? 38.344 -2.788 16.980 1.000 36.276 314 VAL B C 1
ATOM 2406 O O . VAL A 1 334 ? 37.255 -3.349 16.969 1.000 37.936 314 VAL B O 1
ATOM 2410 N N . TYR A 1 335 ? 38.664 -1.827 16.105 1.000 31.539 315 TYR B N 1
ATOM 2411 C CA . TYR A 1 335 ? 37.734 -1.504 15.033 1.000 26.780 315 TYR B CA 1
ATOM 2412 C C . TYR A 1 335 ? 38.136 -2.301 13.792 1.000 27.531 315 TYR B C 1
ATOM 2413 O O . TYR A 1 335 ? 39.220 -2.064 13.242 1.000 28.880 315 TYR B O 1
ATOM 2422 N N . HIS A 1 336 ? 37.266 -3.227 13.371 1.000 24.857 316 HIS B N 1
ATOM 2423 C CA . HIS A 1 336 ? 37.567 -4.174 12.302 1.000 26.647 316 HIS B CA 1
ATOM 2424 C C . HIS A 1 336 ? 36.627 -3.935 11.120 1.000 27.633 316 HIS B C 1
ATOM 2425 O O . HIS A 1 336 ? 35.419 -4.021 11.264 1.000 25.536 316 HIS B O 1
ATOM 2432 N N . LYS A 1 337 ? 37.178 -3.644 9.941 1.000 24.994 317 LYS B N 1
ATOM 2433 C CA . LYS A 1 337 ? 36.348 -3.405 8.764 1.000 26.191 317 LYS B CA 1
ATOM 2434 C C . LYS A 1 337 ? 36.964 -4.074 7.532 1.000 28.432 317 LYS B C 1
ATOM 2435 O O . LYS A 1 337 ? 38.178 -3.956 7.314 1.000 26.960 317 LYS B O 1
ATOM 2441 N N . VAL A 1 338 ? 36.124 -4.789 6.762 1.000 25.476 318 VAL B N 1
ATOM 2442 C CA . VAL A 1 338 ? 36.562 -5.432 5.534 1.000 28.391 318 VAL B CA 1
ATOM 2443 C C . VAL A 1 338 ? 35.696 -4.968 4.365 1.000 28.131 318 VAL B C 1
ATOM 2444 O O . VAL A 1 338 ? 34.481 -4.839 4.500 1.000 29.592 318 VAL B O 1
ATOM 2448 N N . ARG A 1 339 ? 36.326 -4.812 3.198 1.000 30.058 319 ARG B N 1
ATOM 2449 C CA . ARG A 1 339 ? 35.680 -4.385 1.963 1.000 29.182 319 ARG B CA 1
ATOM 2450 C C . ARG A 1 339 ? 36.172 -5.262 0.810 1.000 32.860 319 ARG B C 1
ATOM 2451 O O . ARG A 1 339 ? 37.326 -5.704 0.778 1.000 30.507 319 ARG B O 1
ATOM 2459 N N . ILE A 1 340 ? 35.276 -5.537 -0.142 1.000 29.659 320 ILE B N 1
ATOM 2460 C CA . ILE A 1 340 ? 35.647 -6.264 -1.344 1.000 31.136 320 ILE B CA 1
ATOM 2461 C C . ILE A 1 340 ? 35.117 -5.447 -2.514 1.000 34.086 320 ILE B C 1
ATOM 2462 O O . ILE A 1 340 ? 33.969 -5.011 -2.487 1.000 33.483 320 ILE B O 1
ATOM 2467 N N . ASN A 1 341 ? 35.963 -5.211 -3.520 1.000 31.105 321 ASN B N 1
ATOM 2468 C CA . ASN A 1 341 ? 35.568 -4.318 -4.594 1.000 30.537 321 ASN B CA 1
ATOM 2469 C C . ASN A 1 341 ? 35.751 -5.024 -5.931 1.000 32.588 321 ASN B C 1
ATOM 2470 O O . ASN A 1 341 ? 36.865 -5.441 -6.290 1.000 30.156 321 ASN B O 1
ATOM 2475 N N . TYR A 1 342 ? 34.659 -5.072 -6.708 1.000 30.309 322 TYR B N 1
ATOM 2476 C CA . TYR A 1 342 ? 34.779 -5.561 -8.073 1.000 29.509 322 TYR B CA 1
ATOM 2477 C C . TYR A 1 342 ? 35.641 -4.579 -8.878 1.000 26.264 322 TYR B C 1
ATOM 2478 O O . TYR A 1 342 ? 35.451 -3.365 -8.804 1.000 28.002 322 TYR B O 1
ATOM 2487 N N . TYR A 1 343 ? 36.575 -5.119 -9.663 1.000 29.156 323 TYR B N 1
ATOM 2488 C CA . TYR A 1 343 ? 37.605 -4.340 -10.350 1.000 29.858 323 TYR B CA 1
ATOM 2489 C C . TYR A 1 343 ? 38.131 -5.165 -11.519 1.000 30.298 323 TYR B C 1
ATOM 2490 O O . TYR A 1 343 ? 39.120 -5.895 -11.386 1.000 29.427 323 TYR B O 1
ATOM 2499 N N . PRO A 1 344 ? 37.459 -5.089 -12.692 1.000 32.153 324 PRO B N 1
ATOM 2500 C CA . PRO A 1 344 ? 37.804 -5.914 -13.858 1.000 30.545 324 PRO B CA 1
ATOM 2501 C C . PRO A 1 344 ? 39.282 -6.055 -14.234 1.000 32.355 324 PRO B C 1
ATOM 2502 O O . PRO A 1 344 ? 39.716 -7.159 -14.574 1.000 33.544 324 PRO B O 1
ATOM 2506 N N . PRO A 1 345 ? 40.116 -4.987 -14.169 1.000 32.078 325 PRO B N 1
ATOM 2507 C CA . PRO A 1 345 ? 41.555 -5.130 -14.439 1.000 34.472 325 PRO B CA 1
ATOM 2508 C C . PRO A 1 345 ? 42.306 -6.223 -13.674 1.000 32.441 325 PRO B C 1
ATOM 2509 O O . PRO A 1 345 ? 43.279 -6.763 -14.180 1.000 34.731 325 PRO B O 1
ATOM 2513 N N . ARG A 1 346 ? 41.842 -6.603 -12.479 1.000 31.054 326 ARG B N 1
ATOM 2514 C CA . ARG A 1 346 ? 42.581 -7.603 -11.708 1.000 32.538 326 ARG B CA 1
ATOM 2515 C C . ARG A 1 346 ? 42.291 -9.042 -12.148 1.000 36.932 326 ARG B C 1
ATOM 2516 O O . ARG A 1 346 ? 43.099 -9.928 -11.860 1.000 35.047 326 ARG B O 1
ATOM 2524 N N . LYS A 1 347 ? 41.135 -9.289 -12.793 1.000 37.596 327 LYS B N 1
ATOM 2525 C CA . LYS A 1 347 ? 40.714 -10.632 -13.227 1.000 38.674 327 LYS B CA 1
ATOM 2526 C C . LYS A 1 347 ? 40.676 -11.631 -12.064 1.000 41.227 327 LYS B C 1
ATOM 2527 O O . LYS A 1 347 ? 40.045 -11.359 -11.033 1.000 46.684 327 LYS B O 1
ATOM 2533 N N . ASP A 1 348 ? 41.369 -12.777 -12.203 1.000 41.324 328 ASP B N 1
ATOM 2534 C CA . ASP A 1 348 ? 41.432 -13.751 -11.109 1.000 43.941 328 ASP B CA 1
ATOM 2535 C C . ASP A 1 348 ? 42.435 -13.372 -10.017 1.000 45.120 328 ASP B C 1
ATOM 2536 O O . ASP A 1 348 ? 42.446 -13.974 -8.931 1.000 45.132 328 ASP B O 1
ATOM 2541 N N . ASN A 1 349 ? 43.273 -12.368 -10.298 1.000 39.531 329 ASN B N 1
ATOM 2542 C CA . ASN A 1 349 ? 44.384 -12.058 -9.418 1.000 38.880 329 ASN B CA 1
ATOM 2543 C C . ASN A 1 349 ? 43.998 -11.034 -8.350 1.000 40.565 329 ASN B C 1
ATOM 2544 O O . ASN A 1 349 ? 44.535 -9.928 -8.376 1.000 45.870 329 ASN B O 1
ATOM 2549 N N . LYS A 1 350 ? 43.130 -11.414 -7.400 1.000 32.269 330 LYS B N 1
ATOM 2550 C CA . LYS A 1 350 ? 42.711 -10.537 -6.314 1.000 30.494 330 LYS B CA 1
ATOM 2551 C C . LYS A 1 350 ? 43.911 -9.799 -5.684 1.000 31.738 330 LYS B C 1
ATOM 2552 O O . LYS A 1 350 ? 44.942 -10.400 -5.372 1.000 29.046 330 LYS B O 1
ATOM 2558 N N . GLU A 1 351 ? 43.774 -8.483 -5.483 1.000 29.183 331 GLU B N 1
ATOM 2559 C CA . GLU A 1 351 ? 44.805 -7.711 -4.805 1.000 27.314 331 GLU B CA 1
ATOM 2560 C C . GLU A 1 351 ? 44.232 -7.190 -3.486 1.000 27.570 331 GLU B C 1
ATOM 2561 O O . GLU A 1 351 ? 43.161 -6.563 -3.455 1.000 25.787 331 GLU B O 1
ATOM 2567 N N . ALA A 1 352 ? 44.947 -7.476 -2.387 1.000 23.617 332 ALA B N 1
ATOM 2568 C CA . ALA A 1 352 ? 44.495 -7.081 -1.060 1.000 21.842 332 ALA B CA 1
ATOM 2569 C C . ALA A 1 352 ? 45.384 -5.952 -0.549 1.000 23.153 332 ALA B C 1
ATOM 2570 O O . ALA A 1 352 ? 46.566 -5.919 -0.841 1.000 23.867 332 ALA B O 1
ATOM 2572 N N . TRP A 1 353 ? 44.796 -5.015 0.180 1.000 23.835 333 TRP B N 1
ATOM 2573 C CA . TRP A 1 353 ? 45.552 -4.028 0.937 1.000 24.620 333 TRP B CA 1
ATOM 2574 C C . TRP A 1 353 ? 44.983 -4.018 2.353 1.000 24.940 333 TRP B C 1
ATOM 2575 O O . TRP A 1 353 ? 43.763 -3.916 2.513 1.000 25.429 333 TRP B O 1
ATOM 2586 N N . ASP A 1 354 ? 45.875 -4.101 3.354 1.000 22.522 334 ASP B N 1
ATOM 2587 C CA . ASP A 1 354 ? 45.479 -4.030 4.754 1.000 23.992 334 ASP B CA 1
ATOM 2588 C C . ASP A 1 354 ? 46.290 -2.954 5.478 1.000 24.941 334 ASP B C 1
ATOM 2589 O O . ASP A 1 354 ? 47.503 -2.830 5.291 1.000 24.454 334 ASP B O 1
ATOM 2594 N N . ASN A 1 355 ? 45.610 -2.251 6.379 1.000 22.541 335 ASN B N 1
ATOM 2595 C CA . ASN A 1 355 ? 46.247 -1.339 7.312 1.000 23.689 335 ASN B CA 1
ATOM 2596 C C . ASN A 1 355 ? 45.878 -1.786 8.725 1.000 24.285 335 ASN B C 1
ATOM 2597 O O . ASN A 1 355 ? 44.692 -1.898 9.030 1.000 29.054 335 ASN B O 1
ATOM 2602 N N . ILE A 1 356 ? 46.885 -2.069 9.560 1.000 22.832 336 ILE B N 1
ATOM 2603 C CA . ILE A 1 356 ? 46.677 -2.472 10.941 1.000 22.756 336 ILE B CA 1
ATOM 2604 C C . ILE A 1 356 ? 47.293 -1.401 11.842 1.000 23.970 336 ILE B C 1
ATOM 2605 O O . ILE A 1 356 ? 48.473 -1.056 11.697 1.000 21.832 336 ILE B O 1
ATOM 2610 N N . ASP A 1 357 ? 46.476 -0.871 12.766 1.000 23.716 337 ASP B N 1
ATOM 2611 C CA . ASP A 1 357 ? 46.925 0.068 13.780 1.000 22.685 337 ASP B CA 1
ATOM 2612 C C . ASP A 1 357 ? 47.163 -0.722 15.063 1.000 23.502 337 ASP B C 1
ATOM 2613 O O . ASP A 1 357 ? 46.224 -1.260 15.632 1.000 24.184 337 ASP B O 1
ATOM 2618 N N . ILE A 1 358 ? 48.429 -0.795 15.506 1.000 24.245 338 ILE B N 1
ATOM 2619 C CA . ILE A 1 358 ? 48.779 -1.526 16.711 1.000 23.008 338 ILE B CA 1
ATOM 2620 C C . ILE A 1 358 ? 49.372 -0.544 17.717 1.000 24.529 338 ILE B C 1
ATOM 2621 O O . ILE A 1 358 ? 49.594 0.624 17.392 1.000 25.628 338 ILE B O 1
ATOM 2626 N N . PHE A 1 359 ? 49.614 -1.004 18.948 1.000 23.650 339 PHE B N 1
ATOM 2627 C CA . PHE A 1 359 ? 50.315 -0.159 19.907 1.000 24.732 339 PHE B CA 1
ATOM 2628 C C . PHE A 1 359 ? 51.202 -1.040 20.785 1.000 25.507 339 PHE B C 1
ATOM 2629 O O . PHE A 1 359 ? 50.883 -2.209 21.028 1.000 28.773 339 PHE B O 1
ATOM 2637 N N . GLY A 1 360 ? 52.343 -0.482 21.213 1.000 26.497 340 GLY B N 1
ATOM 2638 C CA . GLY A 1 360 ? 53.271 -1.211 22.054 1.000 23.579 340 GLY B CA 1
ATOM 2639 C C . GLY A 1 360 ? 53.391 -0.571 23.435 1.000 25.992 340 GLY B C 1
ATOM 2640 O O . GLY A 1 360 ? 52.461 0.104 23.888 1.000 25.327 340 GLY B O 1
ATOM 2641 N N . TRP A 1 361 ? 54.547 -0.809 24.068 1.000 24.305 341 TRP B N 1
ATOM 2642 C CA . TRP A 1 361 ? 54.997 -0.257 25.338 1.000 26.721 341 TRP B CA 1
ATOM 2643 C C . TRP A 1 361 ? 54.458 1.161 25.563 1.000 26.013 341 TRP B C 1
ATOM 2644 O O . TRP A 1 361 ? 54.646 2.054 24.739 1.000 25.203 341 TRP B O 1
ATOM 2655 N N . MET A 1 362 ? 53.801 1.363 26.707 1.000 28.195 342 MET B N 1
ATOM 2656 C CA . MET A 1 362 ? 53.394 2.688 27.171 1.000 27.258 342 MET B CA 1
ATOM 2657 C C . MET A 1 362 ? 52.307 3.237 26.246 1.000 28.130 342 MET B C 1
ATOM 2658 O O . MET A 1 362 ? 52.014 4.420 26.250 1.000 28.057 342 MET B O 1
ATOM 2663 N N . GLY A 1 363 ? 51.732 2.357 25.431 1.000 26.774 343 GLY B N 1
ATOM 2664 C CA . GLY A 1 363 ? 50.564 2.687 24.623 1.000 27.700 343 GLY B CA 1
ATOM 2665 C C . GLY A 1 363 ? 50.910 3.380 23.305 1.000 26.738 343 GLY B C 1
ATOM 2666 O O . GLY A 1 363 ? 50.005 3.841 22.642 1.000 28.661 343 GLY B O 1
ATOM 2667 N N . TYR A 1 364 ? 52.193 3.401 22.896 1.000 23.964 344 TYR B N 1
ATOM 2668 C CA . TYR A 1 364 ? 52.618 4.173 21.742 1.000 25.910 344 TYR B CA 1
ATOM 2669 C C . TYR A 1 364 ? 52.211 3.478 20.445 1.000 28.675 344 TYR B C 1
ATOM 2670 O O . TYR A 1 364 ? 52.540 2.310 20.238 1.000 31.298 344 TYR B O 1
ATOM 2679 N N . PRO A 1 365 ? 51.533 4.188 19.515 1.000 28.749 345 PRO B N 1
ATOM 2680 C CA . PRO A 1 365 ? 50.964 3.558 18.312 1.000 27.351 345 PRO B CA 1
ATOM 2681 C C . PRO A 1 365 ? 51.949 3.334 17.161 1.000 28.283 345 PRO B C 1
ATOM 2682 O O . PRO A 1 365 ? 52.942 4.059 17.047 1.000 25.899 345 PRO B O 1
ATOM 2686 N N . MET A 1 366 ? 51.663 2.325 16.312 1.000 25.643 346 MET B N 1
ATOM 2687 C CA . MET A 1 366 ? 52.460 1.992 15.128 1.000 25.691 346 MET B CA 1
ATOM 2688 C C . MET A 1 366 ? 51.513 1.467 14.050 1.000 24.559 346 MET B C 1
ATOM 2689 O O . MET A 1 366 ? 50.393 1.107 14.364 1.000 25.890 346 MET B O 1
ATOM 2694 N N . GLU A 1 367 ? 51.987 1.337 12.806 1.000 23.893 347 GLU B N 1
ATOM 2695 C CA . GLU A 1 367 ? 51.138 0.936 11.698 1.000 25.805 347 GLU B CA 1
ATOM 2696 C C . GLU A 1 367 ? 51.832 -0.123 10.845 1.000 24.485 347 GLU B C 1
ATOM 2697 O O . GLU A 1 367 ? 53.033 -0.031 10.607 1.000 23.488 347 GLU B O 1
ATOM 2703 N N . ILE A 1 368 ? 51.072 -1.133 10.400 1.000 23.564 348 ILE B N 1
ATOM 2704 C CA . ILE A 1 368 ? 51.577 -2.134 9.463 1.000 24.651 348 ILE B CA 1
ATOM 2705 C C . ILE A 1 368 ? 50.693 -2.104 8.213 1.000 25.397 348 ILE B C 1
ATOM 2706 O O . ILE A 1 368 ? 49.461 -2.188 8.333 1.000 25.089 348 ILE B O 1
ATOM 2711 N N . LYS A 1 369 ? 51.326 -1.973 7.034 1.000 24.347 349 LYS B N 1
ATOM 2712 C CA . LYS A 1 369 ? 50.609 -2.031 5.766 1.000 25.244 349 LYS B CA 1
ATOM 2713 C C . LYS A 1 369 ? 51.039 -3.275 4.978 1.000 27.800 349 LYS B C 1
ATOM 2714 O O . LYS A 1 369 ? 52.232 -3.482 4.732 1.000 26.235 349 LYS B O 1
ATOM 2720 N N . VAL A 1 370 ? 50.051 -4.087 4.554 1.000 26.702 350 VAL B N 1
ATOM 2721 C CA . VAL A 1 370 ? 50.309 -5.294 3.766 1.000 23.265 350 VAL B CA 1
ATOM 2722 C C . VAL A 1 370 ? 49.582 -5.200 2.422 1.000 24.741 350 VAL B C 1
ATOM 2723 O O . VAL A 1 370 ? 48.367 -4.970 2.360 1.000 25.429 350 VAL B O 1
ATOM 2727 N N . ASN A 1 371 ? 50.339 -5.411 1.349 1.000 23.792 351 ASN B N 1
ATOM 2728 C CA . ASN A 1 371 ? 49.814 -5.438 -0.007 1.000 24.543 351 ASN B CA 1
ATOM 2729 C C . ASN A 1 371 ? 50.118 -6.828 -0.566 1.000 25.504 351 ASN B C 1
ATOM 2730 O O . ASN A 1 371 ? 51.282 -7.164 -0.817 1.000 23.256 351 ASN B O 1
ATOM 2735 N N . PHE A 1 372 ? 49.061 -7.636 -0.707 1.000 23.258 352 PHE B N 1
ATOM 2736 C CA . PHE A 1 372 ? 49.214 -9.022 -1.118 1.000 24.276 352 PHE B CA 1
ATOM 2737 C C . PHE A 1 372 ? 48.622 -9.148 -2.519 1.000 25.452 352 PHE B C 1
ATOM 2738 O O . PHE A 1 372 ? 47.414 -8.997 -2.699 1.000 27.728 352 PHE B O 1
ATOM 2746 N N . LEU A 1 373 ? 49.494 -9.352 -3.512 1.000 24.858 353 LEU B N 1
ATOM 2747 C CA . LEU A 1 373 ? 49.079 -9.531 -4.893 1.000 28.992 353 LEU B CA 1
ATOM 2748 C C . LEU A 1 373 ? 48.860 -11.030 -5.074 1.000 29.426 353 LEU B C 1
ATOM 2749 O O . LEU A 1 373 ? 49.811 -11.758 -5.359 1.000 31.006 353 LEU B O 1
ATOM 2754 N N . CYS A 1 374 ? 47.626 -11.488 -4.838 1.000 29.355 354 CYS B N 1
ATOM 2755 C CA . CYS A 1 374 ? 47.283 -12.905 -4.854 1.000 33.416 354 CYS B CA 1
ATOM 2756 C C . CYS A 1 374 ? 47.050 -13.401 -6.284 1.000 36.418 354 CYS B C 1
ATOM 2757 O O . CYS A 1 374 ? 46.793 -12.625 -7.201 1.000 36.710 354 CYS B O 1
ATOM 2760 N N . ARG A 1 375 ? 47.158 -14.718 -6.470 1.000 32.016 355 ARG B N 1
ATOM 2761 C CA . ARG A 1 375 ? 46.435 -15.398 -7.529 1.000 27.339 355 ARG B CA 1
ATOM 2762 C C . ARG A 1 375 ? 45.448 -16.313 -6.815 1.000 30.738 355 ARG B C 1
ATOM 2763 O O . ARG A 1 375 ? 45.813 -17.397 -6.321 1.000 27.853 355 ARG B O 1
ATOM 2771 N N . ASP A 1 376 ? 44.208 -15.833 -6.703 1.000 28.938 356 ASP B N 1
ATOM 2772 C CA . ASP A 1 376 ? 43.236 -16.436 -5.804 1.000 32.172 356 ASP B CA 1
ATOM 2773 C C . ASP A 1 376 ? 43.065 -17.932 -6.063 1.000 32.044 356 ASP B C 1
ATOM 2774 O O . ASP A 1 376 ? 43.053 -18.723 -5.107 1.000 29.576 356 ASP B O 1
ATOM 2779 N N . SER A 1 377 ? 42.927 -18.314 -7.349 1.000 29.572 357 SER B N 1
ATOM 2780 C CA . SER A 1 377 ? 42.600 -19.697 -7.675 1.000 29.246 357 SER B CA 1
ATOM 2781 C C . SER A 1 377 ? 43.817 -20.598 -7.491 1.000 25.805 357 SER B C 1
ATOM 2782 O O . SER A 1 377 ? 43.664 -21.774 -7.152 1.000 29.543 357 SER B O 1
ATOM 2785 N N . ILE A 1 378 ? 45.013 -20.026 -7.696 1.000 25.014 358 ILE B N 1
ATOM 2786 C CA . ILE A 1 378 ? 46.273 -20.708 -7.433 1.000 24.368 358 ILE B CA 1
ATOM 2787 C C . ILE A 1 378 ? 46.360 -21.022 -5.943 1.000 25.104 358 ILE B C 1
ATOM 2788 O O . ILE A 1 378 ? 46.714 -22.137 -5.561 1.000 24.568 358 ILE B O 1
ATOM 2793 N N . LEU A 1 379 ? 45.993 -20.061 -5.088 1.000 23.180 359 LEU B N 1
ATOM 2794 C CA . LEU A 1 379 ? 46.100 -20.307 -3.655 1.000 24.397 359 LEU B CA 1
ATOM 2795 C C . LEU A 1 379 ? 45.065 -21.335 -3.186 1.000 24.650 359 LEU B C 1
ATOM 2796 O O . LEU A 1 379 ? 45.368 -22.179 -2.346 1.000 26.381 359 LEU B O 1
ATOM 2801 N N . ALA A 1 380 ? 43.846 -21.262 -3.715 1.000 20.553 360 ALA B N 1
ATOM 2802 C CA . ALA A 1 380 ? 42.771 -22.086 -3.197 1.000 22.737 360 ALA B CA 1
ATOM 2803 C C . ALA A 1 380 ? 42.788 -23.508 -3.791 1.000 23.139 360 ALA B C 1
ATOM 2804 O O . ALA A 1 380 ? 42.262 -24.421 -3.179 1.000 22.458 360 ALA B O 1
ATOM 2806 N N . ALA A 1 381 ? 43.404 -23.718 -4.965 1.000 25.002 361 ALA B N 1
ATOM 2807 C CA . ALA A 1 381 ? 43.361 -25.018 -5.618 1.000 23.937 361 ALA B CA 1
ATOM 2808 C C . ALA A 1 381 ? 43.892 -26.133 -4.701 1.000 25.255 361 ALA B C 1
ATOM 2809 O O . ALA A 1 381 ? 43.190 -27.121 -4.505 1.000 23.880 361 ALA B O 1
ATOM 2811 N N . PRO A 1 382 ? 45.114 -26.044 -4.107 1.000 24.671 362 PRO B N 1
ATOM 2812 C CA . PRO A 1 382 ? 45.616 -27.107 -3.244 1.000 23.760 362 PRO B CA 1
ATOM 2813 C C . PRO A 1 382 ? 44.780 -27.260 -1.971 1.000 26.311 362 PRO B C 1
ATOM 2814 O O . PRO A 1 382 ? 44.662 -28.357 -1.433 1.000 25.384 362 PRO B O 1
ATOM 2818 N N . ILE A 1 383 ? 44.165 -26.162 -1.516 1.000 25.986 363 ILE B N 1
ATOM 2819 C CA . ILE A 1 383 ? 43.345 -26.213 -0.308 1.000 27.124 363 ILE B CA 1
ATOM 2820 C C . ILE A 1 383 ? 42.108 -27.067 -0.600 1.000 25.509 363 ILE B C 1
ATOM 2821 O O . ILE A 1 383 ? 41.713 -27.861 0.242 1.000 25.764 363 ILE B O 1
ATOM 2826 N N . ALA A 1 384 ? 41.514 -26.900 -1.791 1.000 25.809 364 ALA B N 1
ATOM 2827 C CA . ALA A 1 384 ? 40.337 -27.674 -2.168 1.000 28.417 364 ALA B CA 1
ATOM 2828 C C . ALA A 1 384 ? 40.717 -29.150 -2.299 1.000 26.684 364 ALA B C 1
ATOM 2829 O O . ALA A 1 384 ? 39.995 -30.020 -1.816 1.000 26.530 364 ALA B O 1
ATOM 2831 N N . LEU A 1 385 ? 41.873 -29.415 -2.916 1.000 27.655 365 LEU B N 1
ATOM 2832 C CA . LEU A 1 385 ? 42.348 -30.785 -3.051 1.000 26.038 365 LEU B CA 1
ATOM 2833 C C . LEU A 1 385 ? 42.526 -31.410 -1.664 1.000 26.619 365 LEU B C 1
ATOM 2834 O O . LEU A 1 385 ? 42.059 -32.536 -1.427 1.000 27.185 365 LEU B O 1
ATOM 2839 N N . ASP A 1 386 ? 43.207 -30.682 -0.762 1.000 23.103 366 ASP B N 1
ATOM 2840 C CA . ASP A 1 386 ? 43.497 -31.207 0.568 1.000 24.139 366 ASP B CA 1
ATOM 2841 C C . ASP A 1 386 ? 42.202 -31.523 1.324 1.000 22.567 366 ASP B C 1
ATOM 2842 O O . ASP A 1 386 ? 42.117 -32.553 1.964 1.000 22.149 366 ASP B O 1
ATOM 2847 N N . LEU A 1 387 ? 41.203 -30.631 1.271 1.000 23.833 367 LEU B N 1
ATOM 2848 C CA . LEU A 1 387 ? 39.940 -30.853 1.967 1.000 25.019 367 LEU B CA 1
ATOM 2849 C C . LEU A 1 387 ? 39.229 -32.107 1.417 1.000 25.320 367 LEU B C 1
ATOM 2850 O O . LEU A 1 387 ? 38.689 -32.917 2.172 1.000 24.982 367 LEU B O 1
ATOM 2855 N N . VAL A 1 388 ? 39.277 -32.279 0.106 1.000 24.655 368 VAL B N 1
ATOM 2856 C CA . VAL A 1 388 ? 38.703 -33.453 -0.537 1.000 28.419 368 VAL B CA 1
ATOM 2857 C C . VAL A 1 388 ? 39.417 -34.723 -0.063 1.000 28.509 368 VAL B C 1
ATOM 2858 O O . VAL A 1 388 ? 38.763 -35.687 0.349 1.000 31.531 368 VAL B O 1
ATOM 2862 N N . LEU A 1 389 ? 40.754 -34.749 -0.136 1.000 26.972 369 LEU B N 1
ATOM 2863 C CA . LEU A 1 389 ? 41.475 -35.977 0.177 1.000 26.492 369 LEU B CA 1
ATOM 2864 C C . LEU A 1 389 ? 41.402 -36.287 1.670 1.000 26.196 369 LEU B C 1
ATOM 2865 O O . LEU A 1 389 ? 41.322 -37.463 2.043 1.000 25.657 369 LEU B O 1
ATOM 2870 N N . PHE A 1 390 ? 41.446 -35.239 2.518 1.000 23.956 370 PHE B N 1
ATOM 2871 C CA . PHE A 1 390 ? 41.342 -35.450 3.960 1.000 26.163 370 PHE B CA 1
ATOM 2872 C C . PHE A 1 390 ? 39.918 -35.850 4.365 1.000 26.407 370 PHE B C 1
ATOM 2873 O O . PHE A 1 390 ? 39.764 -36.588 5.322 1.000 27.718 370 PHE B O 1
ATOM 2881 N N . SER A 1 391 ? 38.899 -35.407 3.607 1.000 27.872 371 SER B N 1
ATOM 2882 C CA . SER A 1 391 ? 37.517 -35.772 3.878 1.000 26.983 371 SER B CA 1
ATOM 2883 C C . SER A 1 391 ? 37.322 -37.262 3.603 1.000 28.954 371 SER B C 1
ATOM 2884 O O . SER A 1 391 ? 36.690 -37.961 4.404 1.000 28.344 371 SER B O 1
ATOM 2887 N N . ASP A 1 392 ? 37.903 -37.729 2.485 1.000 26.485 372 ASP B N 1
ATOM 2888 C CA . ASP A 1 392 ? 37.844 -39.135 2.101 1.000 28.273 372 ASP B CA 1
ATOM 2889 C C . ASP A 1 392 ? 38.532 -39.971 3.188 1.000 28.378 372 ASP B C 1
ATOM 2890 O O . ASP A 1 392 ? 38.027 -41.009 3.599 1.000 29.646 372 ASP B O 1
ATOM 2895 N N . LEU A 1 393 ? 39.679 -39.496 3.688 1.000 26.819 373 LEU B N 1
ATOM 2896 C CA . LEU A 1 393 ? 40.397 -40.192 4.743 1.000 28.115 373 LEU B CA 1
ATOM 2897 C C . LEU A 1 393 ? 39.546 -40.240 6.012 1.000 32.256 373 LEU B C 1
ATOM 2898 O O . LEU A 1 393 ? 39.406 -41.299 6.622 1.000 29.167 373 LEU B O 1
ATOM 2903 N N . ALA A 1 394 ? 38.959 -39.090 6.385 1.000 27.441 374 ALA B N 1
ATOM 2904 C CA . ALA A 1 394 ? 38.151 -39.000 7.591 1.000 25.105 374 ALA B CA 1
ATOM 2905 C C . ALA A 1 394 ? 37.075 -40.084 7.576 1.000 26.098 374 ALA B C 1
ATOM 2906 O O . ALA A 1 394 ? 36.836 -40.744 8.588 1.000 27.181 374 ALA B O 1
ATOM 2908 N N . MET A 1 395 ? 36.433 -40.288 6.429 1.000 28.415 375 MET B N 1
ATOM 2909 C CA . MET A 1 395 ? 35.353 -41.269 6.421 1.000 31.606 375 MET B CA 1
ATOM 2910 C C . MET A 1 395 ? 35.900 -42.687 6.566 1.000 29.970 375 MET B C 1
ATOM 2911 O O . MET A 1 395 ? 35.324 -43.502 7.282 1.000 27.977 375 MET B O 1
ATOM 2916 N N . ARG A 1 396 ? 37.016 -42.973 5.897 1.000 30.187 376 ARG B N 1
ATOM 2917 C CA . ARG A 1 396 ? 37.577 -44.313 5.954 1.000 30.156 376 ARG B CA 1
ATOM 2918 C C . ARG A 1 396 ? 38.132 -44.568 7.348 1.000 31.760 376 ARG B C 1
ATOM 2919 O O . ARG A 1 396 ? 38.357 -45.716 7.739 1.000 33.464 376 ARG B O 1
ATOM 2927 N N . ALA A 1 397 ? 38.362 -43.491 8.103 1.000 30.581 377 ALA B N 1
ATOM 2928 C CA . ALA A 1 397 ? 38.869 -43.639 9.463 1.000 29.759 377 ALA B CA 1
ATOM 2929 C C . ALA A 1 397 ? 37.724 -43.670 10.480 1.000 30.707 377 ALA B C 1
ATOM 2930 O O . ALA A 1 397 ? 37.965 -43.666 11.694 1.000 31.400 377 ALA B O 1
ATOM 2932 N N . GLY A 1 398 ? 36.485 -43.690 9.983 1.000 28.652 378 GLY B N 1
ATOM 2933 C CA . GLY A 1 398 ? 35.330 -43.827 10.855 1.000 31.469 378 GLY B CA 1
ATOM 2934 C C . GLY A 1 398 ? 34.845 -42.510 11.467 1.000 36.881 378 GLY B C 1
ATOM 2935 O O . GLY A 1 398 ? 34.083 -42.546 12.421 1.000 34.608 378 GLY B O 1
ATOM 2936 N N . MET A 1 399 ? 35.256 -41.352 10.914 1.000 35.815 379 MET B N 1
ATOM 2937 C CA . MET A 1 399 ? 34.888 -40.053 11.468 1.000 33.858 379 MET B CA 1
ATOM 2938 C C . MET A 1 399 ? 33.646 -39.516 10.756 1.000 31.278 379 MET B C 1
ATOM 2939 O O . MET A 1 399 ? 33.384 -39.874 9.614 1.000 33.581 379 MET B O 1
ATOM 2944 N N . CYS A 1 400 ? 32.841 -38.710 11.464 1.000 28.929 380 CYS B N 1
ATOM 2945 C CA . CYS A 1 400 ? 31.592 -38.222 10.892 1.000 30.135 380 CYS B CA 1
ATOM 2946 C C . CYS A 1 400 ? 31.202 -36.905 11.564 1.000 27.503 380 CYS B C 1
ATOM 2947 O O . CYS A 1 400 ? 31.858 -36.482 12.505 1.000 25.889 380 CYS B O 1
ATOM 2950 N N . GLY A 1 401 ? 30.174 -36.231 11.041 1.000 29.500 381 GLY B N 1
ATOM 2951 C CA . GLY A 1 401 ? 29.847 -34.913 11.556 1.000 30.069 381 GLY B CA 1
ATOM 2952 C C . GLY A 1 401 ? 30.962 -33.903 11.265 1.000 30.437 381 GLY B C 1
ATOM 2953 O O . GLY A 1 401 ? 31.763 -34.084 10.330 1.000 28.162 381 GLY B O 1
ATOM 2954 N N . ILE A 1 402 ? 30.992 -32.851 12.087 1.000 25.766 382 ILE B N 1
ATOM 2955 C CA . ILE A 1 402 ? 31.821 -31.685 11.827 1.000 26.998 382 ILE B CA 1
ATOM 2956 C C . ILE A 1 402 ? 33.279 -32.109 11.969 1.000 25.028 382 ILE B C 1
ATOM 2957 O O . ILE A 1 402 ? 33.676 -32.634 12.995 1.000 25.091 382 ILE B O 1
ATOM 2962 N N . GLN A 1 403 ? 34.069 -31.894 10.914 1.000 26.982 383 GLN B N 1
ATOM 2963 C CA . GLN A 1 403 ? 35.492 -32.205 10.959 1.000 25.353 383 GLN B CA 1
ATOM 2964 C C . GLN A 1 403 ? 36.275 -31.002 11.481 1.000 26.553 383 GLN B C 1
ATOM 2965 O O . GLN A 1 403 ? 36.892 -30.278 10.696 1.000 24.474 383 GLN B O 1
ATOM 2971 N N . THR A 1 404 ? 36.255 -30.820 12.810 1.000 26.739 384 THR B N 1
ATOM 2972 C CA . THR A 1 404 ? 36.977 -29.756 13.510 1.000 27.384 384 THR B CA 1
ATOM 2973 C C . THR A 1 404 ? 38.449 -29.696 13.099 1.000 26.879 384 THR B C 1
ATOM 2974 O O . THR A 1 404 ? 39.022 -28.611 12.947 1.000 25.050 384 THR B O 1
ATOM 2978 N N . TRP A 1 405 ? 39.060 -30.871 12.908 1.000 25.481 385 TRP B N 1
ATOM 2979 C CA . TRP A 1 405 ? 40.483 -30.971 12.605 1.000 25.043 385 TRP B CA 1
ATOM 2980 C C . TRP A 1 405 ? 40.857 -30.323 11.270 1.000 25.087 385 TRP B C 1
ATOM 2981 O O . TRP A 1 405 ? 42.035 -30.075 11.034 1.000 28.074 385 TRP B O 1
ATOM 2992 N N . LEU A 1 406 ? 39.879 -30.049 10.399 1.000 23.555 386 LEU B N 1
ATOM 2993 C CA . LEU A 1 406 ? 40.174 -29.414 9.120 1.000 24.938 386 LEU B CA 1
ATOM 2994 C C . LEU A 1 406 ? 39.996 -27.885 9.150 1.000 24.881 386 LEU B C 1
ATOM 2995 O O . LEU A 1 406 ? 40.049 -27.235 8.107 1.000 25.300 386 LEU B O 1
ATOM 3000 N N . SER A 1 407 ? 39.881 -27.303 10.351 1.000 24.999 387 SER B N 1
ATOM 3001 C CA . SER A 1 407 ? 39.701 -25.865 10.531 1.000 25.291 387 SER B CA 1
ATOM 3002 C C . SER A 1 407 ? 40.788 -25.070 9.796 1.000 21.472 387 SER B C 1
ATOM 3003 O O . SER A 1 407 ? 40.503 -24.021 9.234 1.000 25.691 387 SER B O 1
ATOM 3006 N N . PHE A 1 408 ? 42.021 -25.603 9.794 1.000 22.440 388 PHE B N 1
ATOM 3007 C CA . PHE A 1 408 ? 43.189 -25.059 9.108 1.000 24.396 388 PHE B CA 1
ATOM 3008 C C . PHE A 1 408 ? 42.908 -24.510 7.703 1.000 24.992 388 PHE B C 1
ATOM 3009 O O . PHE A 1 408 ? 43.545 -23.551 7.260 1.000 24.684 388 PHE B O 1
ATOM 3017 N N . PHE A 1 409 ? 41.975 -25.131 6.979 1.000 25.324 389 PHE B N 1
ATOM 3018 C CA . PHE A 1 409 ? 41.801 -24.847 5.561 1.000 26.329 389 PHE B CA 1
ATOM 3019 C C . PHE A 1 409 ? 40.731 -23.783 5.319 1.000 25.954 389 PHE B C 1
ATOM 3020 O O . PHE A 1 409 ? 40.492 -23.417 4.164 1.000 29.400 389 PHE B O 1
ATOM 3028 N N . CYS A 1 410 ? 40.095 -23.282 6.391 1.000 25.558 390 CYS B N 1
ATOM 3029 C CA . CYS A 1 410 ? 38.802 -22.609 6.260 1.000 25.639 390 CYS B CA 1
ATOM 3030 C C . CYS A 1 410 ? 38.806 -21.241 6.956 1.000 25.332 390 CYS B C 1
ATOM 3031 O O . CYS A 1 410 ? 39.396 -21.091 8.023 1.000 25.422 390 CYS B O 1
ATOM 3034 N N . LYS A 1 411 ? 38.094 -20.263 6.372 1.000 27.852 391 LYS B N 1
ATOM 3035 C CA . LYS A 1 411 ? 37.951 -18.946 6.990 1.000 28.618 391 LYS B CA 1
ATOM 3036 C C . LYS A 1 411 ? 36.984 -19.012 8.168 1.000 26.849 391 LYS B C 1
ATOM 3037 O O . LYS A 1 411 ? 37.181 -18.327 9.162 1.000 26.362 391 LYS B O 1
ATOM 3043 N N . SER A 1 412 ? 35.907 -19.797 8.026 1.000 27.633 392 SER B N 1
ATOM 3044 C CA . SER A 1 412 ? 34.891 -19.898 9.068 1.000 28.238 392 SER B CA 1
ATOM 3045 C C . SER A 1 412 ? 34.780 -21.352 9.501 1.000 26.066 392 SER B C 1
ATOM 3046 O O . SER A 1 412 ? 33.911 -22.066 9.000 1.000 26.227 392 SER B O 1
ATOM 3049 N N . PRO A 1 413 ? 35.677 -21.848 10.394 1.000 28.659 393 PRO B N 1
ATOM 3050 C CA . PRO A 1 413 ? 35.674 -23.265 10.767 1.000 27.162 393 PRO B CA 1
ATOM 3051 C C . PRO A 1 413 ? 34.314 -23.610 11.369 1.000 28.592 393 PRO B C 1
ATOM 3052 O O . PRO A 1 413 ? 33.859 -22.946 12.290 1.000 27.544 393 PRO B O 1
ATOM 3056 N N . MET A 1 414 ? 33.661 -24.637 10.816 1.000 25.773 394 MET B N 1
ATOM 3057 C CA . MET A 1 414 ? 32.343 -25.040 11.261 1.000 26.083 394 MET B CA 1
ATOM 3058 C C . MET A 1 414 ? 32.422 -25.502 12.712 1.000 27.085 394 MET B C 1
ATOM 3059 O O . MET A 1 414 ? 33.413 -26.122 13.115 1.000 23.124 394 MET B O 1
ATOM 3064 N N . HIS A 1 415 ? 31.363 -25.195 13.486 1.000 23.413 395 HIS B N 1
ATOM 3065 C CA . HIS A 1 415 ? 31.345 -25.587 14.885 1.000 26.816 395 HIS B CA 1
ATOM 3066 C C . HIS A 1 415 ? 29.889 -25.660 15.326 1.000 28.226 395 HIS B C 1
ATOM 3067 O O . HIS A 1 415 ? 29.044 -24.911 14.820 1.000 26.036 395 HIS B O 1
ATOM 3074 N N . ASP A 1 416 ? 29.611 -26.560 16.274 1.000 29.106 396 ASP B N 1
ATOM 3075 C CA . ASP A 1 416 ? 28.269 -26.618 16.842 1.000 33.016 396 ASP B CA 1
ATOM 3076 C C . ASP A 1 416 ? 28.119 -25.564 17.940 1.000 32.032 396 ASP B C 1
ATOM 3077 O O . ASP A 1 416 ? 29.048 -24.797 18.204 1.000 35.293 396 ASP B O 1
ATOM 3082 N N . PHE A 1 417 ? 26.943 -25.531 18.580 1.000 35.180 397 PHE B N 1
ATOM 3083 C CA . PHE A 1 417 ? 26.617 -24.503 19.570 1.000 34.339 397 PHE B CA 1
ATOM 3084 C C . PHE A 1 417 ? 27.348 -24.720 20.891 1.000 33.451 397 PHE B C 1
ATOM 3085 O O . PHE A 1 417 ? 27.278 -23.870 21.760 1.000 36.675 397 PHE B O 1
ATOM 3093 N N . GLU A 1 418 ? 28.072 -25.829 21.031 1.000 36.456 398 GLU B N 1
ATOM 3094 C CA . GLU A 1 418 ? 28.841 -26.047 22.242 1.000 39.205 398 GLU B CA 1
ATOM 3095 C C . GLU A 1 418 ? 30.341 -25.907 22.003 1.000 40.521 398 GLU B C 1
ATOM 3096 O O . GLU A 1 418 ? 31.104 -26.319 22.863 1.000 38.957 398 GLU B O 1
ATOM 3102 N N . HIS A 1 419 ? 30.767 -25.384 20.845 1.000 39.219 399 HIS B N 1
ATOM 3103 C CA . HIS A 1 419 ? 32.189 -25.267 20.560 1.000 37.191 399 HIS B CA 1
ATOM 3104 C C . HIS A 1 419 ? 32.487 -23.905 19.938 1.000 37.001 399 HIS B C 1
ATOM 3105 O O . HIS A 1 419 ? 31.646 -23.358 19.237 1.000 37.388 399 HIS B O 1
ATOM 3112 N N . GLN A 1 420 ? 33.707 -23.391 20.158 1.000 36.805 400 GLN B N 1
ATOM 3113 C CA . GLN A 1 420 ? 34.146 -22.158 19.517 1.000 40.909 400 GLN B CA 1
ATOM 3114 C C . GLN A 1 420 ? 35.106 -22.481 18.376 1.000 33.307 400 GLN B C 1
ATOM 3115 O O . GLN A 1 420 ? 35.838 -23.448 18.462 1.000 30.099 400 GLN B O 1
ATOM 3121 N N . PRO A 1 421 ? 35.114 -21.705 17.275 1.000 31.539 401 PRO B N 1
ATOM 3122 C CA . PRO A 1 421 ? 36.078 -21.914 16.201 1.000 33.261 401 PRO B CA 1
ATOM 3123 C C . PRO A 1 421 ? 37.468 -21.528 16.687 1.000 33.443 401 PRO B C 1
ATOM 3124 O O . PRO A 1 421 ? 37.628 -20.546 17.415 1.000 34.146 401 PRO B O 1
ATOM 3128 N N . GLU A 1 422 ? 38.467 -22.306 16.255 1.000 31.248 402 GLU B N 1
ATOM 3129 C CA . GLU A 1 422 ? 39.857 -21.927 16.467 1.000 31.100 402 GLU B CA 1
ATOM 3130 C C . GLU A 1 422 ? 40.376 -21.333 15.151 1.000 30.244 402 GLU B C 1
ATOM 3131 O O . GLU A 1 422 ? 40.217 -21.950 14.099 1.000 28.781 402 GLU B O 1
ATOM 3137 N N . HIS A 1 423 ? 40.988 -20.142 15.206 1.000 26.245 403 HIS B N 1
ATOM 3138 C CA . HIS A 1 423 ? 41.355 -19.434 13.989 1.000 25.322 403 HIS B CA 1
ATOM 3139 C C . HIS A 1 423 ? 42.873 -19.323 13.815 1.000 25.850 403 HIS B C 1
ATOM 3140 O O . HIS A 1 423 ? 43.342 -19.025 12.718 1.000 28.317 403 HIS B O 1
ATOM 3147 N N . ASP A 1 424 ? 43.649 -19.500 14.885 1.000 24.410 404 ASP B N 1
ATOM 3148 C CA . ASP A 1 424 ? 45.094 -19.290 14.811 1.000 25.061 404 ASP B CA 1
ATOM 3149 C C . ASP A 1 424 ? 45.700 -20.341 13.882 1.000 24.903 404 ASP B C 1
ATOM 3150 O O . ASP A 1 424 ? 45.650 -21.517 14.210 1.000 26.718 404 ASP B O 1
ATOM 3155 N N . LEU A 1 425 ? 46.318 -19.915 12.765 1.000 24.897 405 LEU B N 1
ATOM 3156 C CA . LEU A 1 425 ? 46.809 -20.848 11.757 1.000 25.848 405 LEU B CA 1
ATOM 3157 C C . LEU A 1 425 ? 47.706 -21.910 12.385 1.000 24.911 405 LEU B C 1
ATOM 3158 O O . LEU A 1 425 ? 47.633 -23.078 12.017 1.000 26.120 405 LEU B O 1
ATOM 3163 N N . PHE A 1 426 ? 48.564 -21.490 13.315 1.000 24.809 406 PHE B N 1
ATOM 3164 C CA . PHE A 1 426 ? 49.605 -22.354 13.864 1.000 25.391 406 PHE B CA 1
ATOM 3165 C C . PHE A 1 426 ? 48.994 -23.402 14.782 1.000 24.158 406 PHE B C 1
ATOM 3166 O O . PHE A 1 426 ? 49.444 -24.564 14.794 1.000 24.847 406 PHE B O 1
ATOM 3174 N N . THR A 1 427 ? 47.993 -22.971 15.557 1.000 22.862 407 THR B N 1
ATOM 3175 C CA . THR A 1 427 ? 47.231 -23.883 16.393 1.000 25.280 407 THR B CA 1
ATOM 3176 C C . THR A 1 427 ? 46.424 -24.821 15.500 1.000 27.897 407 THR B C 1
ATOM 3177 O O . THR A 1 427 ? 46.346 -26.017 15.789 1.000 27.795 407 THR B O 1
ATOM 3181 N N . GLN A 1 428 ? 45.869 -24.275 14.400 1.000 27.135 408 GLN B N 1
ATOM 3182 C CA . GLN A 1 428 ? 45.092 -25.072 13.461 1.000 26.024 408 GLN B CA 1
ATOM 3183 C C . GLN A 1 428 ? 45.969 -26.168 12.855 1.000 24.210 408 GLN B C 1
ATOM 3184 O O . GLN A 1 428 ? 45.498 -27.286 12.634 1.000 24.090 408 GLN B O 1
ATOM 3190 N N . TRP A 1 429 ? 47.234 -25.843 12.548 1.000 24.764 409 TRP B N 1
ATOM 3191 C CA . TRP A 1 429 ? 48.121 -26.837 11.956 1.000 25.628 409 TRP B CA 1
ATOM 3192 C C . TRP A 1 429 ? 48.380 -27.963 12.968 1.000 26.512 409 TRP B C 1
ATOM 3193 O O . TRP A 1 429 ? 48.377 -29.153 12.618 1.000 25.696 409 TRP B O 1
ATOM 3204 N N . ARG A 1 430 ? 48.571 -27.591 14.238 1.000 24.369 410 ARG B N 1
ATOM 3205 C CA A ARG A 1 430 ? 48.760 -28.565 15.300 0.500 27.439 410 ARG B CA 1
ATOM 3206 C CA B ARG A 1 430 ? 48.757 -28.566 15.300 0.500 27.848 410 ARG B CA 1
ATOM 3207 C C . ARG A 1 430 ? 47.537 -29.480 15.410 1.000 27.207 410 ARG B C 1
ATOM 3208 O O . ARG A 1 430 ? 47.682 -30.673 15.687 1.000 26.178 410 ARG B O 1
ATOM 3223 N N . MET A 1 431 ? 46.333 -28.922 15.210 1.000 25.167 411 MET B N 1
ATOM 3224 C CA . MET A 1 431 ? 45.131 -29.740 15.233 1.000 26.419 411 MET B CA 1
ATOM 3225 C C . MET A 1 431 ? 45.146 -30.763 14.091 1.000 28.497 411 MET B C 1
ATOM 3226 O O . MET A 1 431 ? 44.720 -31.902 14.286 1.000 27.725 411 MET B O 1
ATOM 3231 N N . VAL A 1 432 ? 45.602 -30.367 12.889 1.000 25.700 412 VAL B N 1
ATOM 3232 C CA . VAL A 1 432 ? 45.736 -31.306 11.788 1.000 25.096 412 VAL B CA 1
ATOM 3233 C C . VAL A 1 432 ? 46.669 -32.454 12.193 1.000 27.372 412 VAL B C 1
ATOM 3234 O O . VAL A 1 432 ? 46.308 -33.619 12.059 1.000 30.410 412 VAL B O 1
ATOM 3238 N N . LYS A 1 433 ? 47.872 -32.135 12.672 1.000 26.897 413 LYS B N 1
ATOM 3239 C CA . LYS A 1 433 ? 48.864 -33.140 13.022 1.000 27.754 413 LYS B CA 1
ATOM 3240 C C . LYS A 1 433 ? 48.344 -34.065 14.122 1.000 28.398 413 LYS B C 1
ATOM 3241 O O . LYS A 1 433 ? 48.552 -35.277 14.049 1.000 30.488 413 LYS B O 1
ATOM 3247 N N . GLN A 1 434 ? 47.697 -33.486 15.142 1.000 29.445 414 GLN B N 1
ATOM 3248 C CA . GLN A 1 434 ? 47.190 -34.248 16.270 1.000 30.629 414 GLN B CA 1
ATOM 3249 C C . GLN A 1 434 ? 46.191 -35.321 15.816 1.000 31.479 414 GLN B C 1
ATOM 3250 O O . GLN A 1 434 ? 46.299 -36.485 16.223 1.000 34.841 414 GLN B O 1
ATOM 3256 N N . THR A 1 435 ? 45.221 -34.939 14.974 1.000 30.898 415 THR B N 1
ATOM 3257 C CA . THR A 1 435 ? 44.246 -35.900 14.476 1.000 32.330 415 THR B CA 1
ATOM 3258 C C . THR A 1 435 ? 44.936 -36.979 13.638 1.000 33.525 415 THR B C 1
ATOM 3259 O O . THR A 1 435 ? 44.594 -38.156 13.752 1.000 28.499 415 THR B O 1
ATOM 3263 N N . LEU A 1 436 ? 45.896 -36.573 12.792 1.000 29.700 416 LEU B N 1
ATOM 3264 C CA . LEU A 1 436 ? 46.565 -37.535 11.929 1.000 31.948 416 LEU B CA 1
ATOM 3265 C C . LEU A 1 436 ? 47.319 -38.569 12.779 1.000 31.896 416 LEU B C 1
ATOM 3266 O O . LEU A 1 436 ? 47.260 -39.766 12.510 1.000 28.052 416 LEU B O 1
ATOM 3271 N N . ARG A 1 437 ? 48.054 -38.095 13.792 1.000 32.337 417 ARG B N 1
ATOM 3272 C CA . ARG A 1 437 ? 48.805 -38.969 14.685 1.000 33.830 417 ARG B CA 1
ATOM 3273 C C . ARG A 1 437 ? 47.821 -39.890 15.428 1.000 38.351 417 ARG B C 1
ATOM 3274 O O . ARG A 1 437 ? 48.046 -41.107 15.490 1.000 37.751 417 ARG B O 1
ATOM 3282 N N . ASN A 1 438 ? 46.744 -39.307 15.985 1.000 34.027 418 ASN B N 1
ATOM 3283 C CA . ASN A 1 438 ? 45.723 -40.054 16.714 1.000 37.107 418 ASN B CA 1
ATOM 3284 C C . ASN A 1 438 ? 45.162 -41.175 15.837 1.000 38.637 418 ASN B C 1
ATOM 3285 O O . ASN A 1 438 ? 44.893 -42.259 16.338 1.000 39.641 418 ASN B O 1
ATOM 3290 N N . MET A 1 439 ? 44.997 -40.916 14.537 1.000 32.716 419 MET B N 1
ATOM 3291 C CA . MET A 1 439 ? 44.396 -41.879 13.628 1.000 34.976 419 MET B CA 1
ATOM 3292 C C . MET A 1 439 ? 45.206 -43.168 13.597 1.000 37.017 419 MET B C 1
ATOM 3293 O O . MET A 1 439 ? 44.675 -44.210 13.270 1.000 35.062 419 MET B O 1
ATOM 3298 N N . ILE A 1 440 ? 46.504 -43.085 13.866 1.000 32.438 420 ILE B N 1
ATOM 3299 C CA . ILE A 1 440 ? 47.334 -44.277 13.810 1.000 35.354 420 ILE B CA 1
ATOM 3300 C C . ILE A 1 440 ? 47.821 -44.628 15.229 1.000 35.078 420 ILE B C 1
ATOM 3301 O O . ILE A 1 440 ? 48.811 -45.335 15.403 1.000 37.593 420 ILE B O 1
ATOM 3306 N N . GLY A 1 441 ? 47.144 -44.080 16.246 1.000 34.051 421 GLY B N 1
ATOM 3307 C CA . GLY A 1 441 ? 47.432 -44.353 17.647 1.000 35.728 421 GLY B CA 1
ATOM 3308 C C . GLY A 1 441 ? 48.799 -43.851 18.126 1.000 41.391 421 GLY B C 1
ATOM 3309 O O . GLY A 1 441 ? 49.393 -44.473 19.002 1.000 43.268 421 GLY B O 1
ATOM 3310 N N . GLU A 1 442 ? 49.284 -42.719 17.588 1.000 37.050 422 GLU B N 1
ATOM 3311 C CA . GLU A 1 442 ? 50.558 -42.122 17.986 1.000 35.725 422 GLU B CA 1
ATOM 3312 C C . GLU A 1 442 ? 50.345 -40.776 18.682 1.000 37.529 422 GLU B C 1
ATOM 3313 O O . GLU A 1 442 ? 49.293 -40.159 18.539 1.000 37.239 422 GLU B O 1
ATOM 3319 N N . LYS A 1 443 ? 51.350 -40.376 19.480 1.000 38.456 423 LYS B N 1
ATOM 3320 C CA . LYS A 1 443 ? 51.483 -39.056 20.082 1.000 45.370 423 LYS B CA 1
ATOM 3321 C C . LYS A 1 443 ? 52.651 -38.329 19.417 1.000 39.738 423 LYS B C 1
ATOM 3322 O O . LYS A 1 443 ? 53.529 -38.961 18.817 1.000 35.358 423 LYS B O 1
ATOM 3328 N N . GLU A 1 444 ? 52.651 -36.997 19.540 1.000 33.879 424 GLU B N 1
ATOM 3329 C CA . GLU A 1 444 ? 53.783 -36.193 19.098 1.000 34.702 424 GLU B CA 1
ATOM 3330 C C . GLU A 1 444 ? 55.040 -36.701 19.796 1.000 32.787 424 GLU B C 1
ATOM 3331 O O . GLU A 1 444 ? 54.952 -37.142 20.940 1.000 31.520 424 GLU B O 1
ATOM 3337 N N . PRO A 1 445 ? 56.227 -36.682 19.157 1.000 31.358 425 PRO B N 1
ATOM 3338 C CA . PRO A 1 445 ? 57.450 -37.092 19.850 1.000 33.383 425 PRO B CA 1
ATOM 3339 C C . PRO A 1 445 ? 57.843 -36.155 20.992 1.000 36.493 425 PRO B C 1
ATOM 3340 O O . PRO A 1 445 ? 58.541 -36.580 21.902 1.000 31.649 425 PRO B O 1
ATOM 3344 N N . ASP A 1 446 ? 57.476 -34.868 20.883 1.000 36.727 426 ASP B N 1
ATOM 3345 C CA . ASP A 1 446 ? 57.677 -33.894 21.951 1.000 38.198 426 ASP B CA 1
ATOM 3346 C C . ASP A 1 446 ? 56.825 -32.665 21.657 1.000 35.636 426 ASP B C 1
ATOM 3347 O O . ASP A 1 446 ? 56.266 -32.554 20.571 1.000 32.655 426 ASP B O 1
ATOM 3352 N N . TYR A 1 447 ? 56.715 -31.788 22.662 1.000 34.412 427 TYR B N 1
ATOM 3353 C CA . TYR A 1 447 ? 55.877 -30.597 22.661 1.000 33.132 427 TYR B CA 1
ATOM 3354 C C . TYR A 1 447 ? 56.159 -29.688 21.462 1.000 32.319 427 TYR B C 1
ATOM 3355 O O . TYR A 1 447 ? 55.235 -28.999 20.990 1.000 29.201 427 TYR B O 1
ATOM 3364 N N . LEU A 1 448 ? 57.408 -29.697 20.970 1.000 28.249 428 LEU B N 1
ATOM 3365 C CA . LEU A 1 448 ? 57.802 -28.738 19.947 1.000 28.987 428 LEU B CA 1
ATOM 3366 C C . LEU A 1 448 ? 57.465 -29.265 18.551 1.000 33.055 428 LEU B C 1
ATOM 3367 O O . LEU A 1 448 ? 57.513 -28.504 17.591 1.000 32.292 428 LEU B O 1
ATOM 3372 N N . ALA A 1 449 ? 57.133 -30.555 18.429 1.000 30.803 429 ALA B N 1
ATOM 3373 C CA . ALA A 1 449 ? 56.884 -31.169 17.128 1.000 28.607 429 ALA B CA 1
ATOM 3374 C C . ALA A 1 449 ? 55.423 -30.943 16.708 1.000 28.353 429 ALA B C 1
ATOM 3375 O O . ALA A 1 449 ? 54.660 -30.224 17.355 1.000 28.759 429 ALA B O 1
ATOM 3378 N N . GLU B 1 24 ? 64.173 -26.499 43.032 1.000 56.279 4 GLU A N 1
ATOM 3379 C CA . GLU B 1 24 ? 64.163 -25.389 44.024 1.000 58.597 4 GLU A CA 1
ATOM 3380 C C . GLU B 1 24 ? 64.607 -24.099 43.335 1.000 51.356 4 GLU A C 1
ATOM 3381 O O . GLU B 1 24 ? 65.753 -23.977 42.929 1.000 55.264 4 GLU A O 1
ATOM 3387 N N . ILE B 1 25 ? 63.701 -23.123 43.221 1.000 43.534 5 ILE A N 1
ATOM 3388 C CA . ILE B 1 25 ? 64.046 -21.818 42.677 1.000 38.914 5 ILE A CA 1
ATOM 3389 C C . ILE B 1 25 ? 64.246 -20.843 43.834 1.000 35.635 5 ILE A C 1
ATOM 3390 O O . ILE B 1 25 ? 63.305 -20.565 44.578 1.000 32.751 5 ILE A O 1
ATOM 3395 N N . LYS B 1 26 ? 65.439 -20.251 43.915 1.000 33.855 6 LYS A N 1
ATOM 3396 C CA . LYS B 1 26 ? 65.694 -19.234 44.926 1.000 39.631 6 LYS A CA 1
ATOM 3397 C C . LYS B 1 26 ? 64.718 -18.069 44.760 1.000 42.949 6 LYS A C 1
ATOM 3398 O O . LYS B 1 26 ? 64.536 -17.572 43.644 1.000 40.962 6 LYS A O 1
ATOM 3404 N N . PRO B 1 27 ? 64.077 -17.595 45.858 1.000 41.581 7 PRO A N 1
ATOM 3405 C CA . PRO B 1 27 ? 63.110 -16.497 45.779 1.000 39.792 7 PRO A CA 1
ATOM 3406 C C . PRO B 1 27 ? 63.748 -15.167 45.393 1.000 34.299 7 PRO A C 1
ATOM 3407 O O . PRO B 1 27 ? 64.957 -14.992 45.538 1.000 30.339 7 PRO A O 1
ATOM 3411 N N . ALA B 1 28 ? 62.917 -14.243 44.882 1.000 36.339 8 ALA A N 1
ATOM 3412 C CA . ALA B 1 28 ? 63.390 -12.949 44.406 1.000 36.014 8 ALA A CA 1
ATOM 3413 C C . ALA B 1 28 ? 63.298 -11.965 45.556 1.000 38.886 8 ALA A C 1
ATOM 3414 O O . ALA B 1 28 ? 62.357 -11.184 45.618 1.000 44.893 8 ALA A O 1
ATOM 3416 N N . THR B 1 29 ? 64.260 -12.021 46.479 1.000 40.338 9 THR A N 1
ATOM 3417 C CA . THR B 1 29 ? 64.207 -11.149 47.641 1.000 40.904 9 THR A CA 1
ATOM 3418 C C . THR B 1 29 ? 65.159 -9.974 47.417 1.000 42.072 9 THR A C 1
ATOM 3419 O O . THR B 1 29 ? 66.153 -10.090 46.694 1.000 45.506 9 THR A O 1
ATOM 3423 N N . GLY B 1 30 ? 64.852 -8.843 48.058 1.000 40.249 10 GLY A N 1
ATOM 3424 C CA . GLY B 1 30 ? 65.745 -7.697 48.040 1.000 40.215 10 GLY A CA 1
ATOM 3425 C C . GLY B 1 30 ? 65.741 -7.028 46.668 1.000 40.797 10 GLY A C 1
ATOM 3426 O O . GLY B 1 30 ? 64.830 -7.249 45.875 1.000 35.107 10 GLY A O 1
ATOM 3427 N N . ARG B 1 31 ? 66.762 -6.214 46.396 1.000 39.275 11 ARG A N 1
ATOM 3428 C CA . ARG B 1 31 ? 66.757 -5.407 45.186 1.000 41.434 11 ARG A CA 1
ATOM 3429 C C . ARG B 1 31 ? 67.623 -6.054 44.103 1.000 37.031 11 ARG A C 1
ATOM 3430 O O . ARG B 1 31 ? 68.638 -6.670 44.415 1.000 37.519 11 ARG A O 1
ATOM 3438 N N . LEU B 1 32 ? 67.190 -5.919 42.842 1.000 37.426 12 LEU A N 1
ATOM 3439 C CA . LEU B 1 32 ? 67.955 -6.328 41.671 1.000 31.583 12 LEU A CA 1
ATOM 3440 C C . LEU B 1 32 ? 68.558 -5.086 41.018 1.000 30.341 12 LEU A C 1
ATOM 3441 O O . LEU B 1 32 ? 67.831 -4.191 40.593 1.000 30.133 12 LEU A O 1
ATOM 3446 N N . GLY B 1 33 ? 69.894 -5.045 40.959 1.000 28.740 13 GLY A N 1
ATOM 3447 C CA . GLY B 1 33 ? 70.578 -4.063 40.142 1.000 29.148 13 GLY A CA 1
ATOM 3448 C C . GLY B 1 33 ? 70.577 -4.481 38.668 1.000 29.973 13 GLY A C 1
ATOM 3449 O O . GLY B 1 33 ? 71.011 -5.574 38.296 1.000 30.453 13 GLY A O 1
ATOM 3450 N N . VAL B 1 34 ? 70.060 -3.586 37.826 1.000 31.030 14 VAL A N 1
ATOM 3451 C CA . VAL B 1 34 ? 70.023 -3.800 36.390 1.000 25.129 14 VAL A CA 1
ATOM 3452 C C . VAL B 1 34 ? 70.985 -2.783 35.804 1.000 24.761 14 VAL A C 1
ATOM 3453 O O . VAL B 1 34 ? 70.669 -1.591 35.746 1.000 27.191 14 VAL A O 1
ATOM 3457 N N . LEU B 1 35 ? 72.190 -3.271 35.462 1.000 22.879 15 LEU A N 1
ATOM 3458 C CA . LEU B 1 35 ? 73.272 -2.445 34.966 1.000 25.298 15 LEU A CA 1
ATOM 3459 C C . LEU B 1 35 ? 73.307 -2.515 33.439 1.000 25.599 15 LEU A C 1
ATOM 3460 O O . LEU B 1 35 ? 73.598 -3.567 32.887 1.000 24.511 15 LEU A O 1
ATOM 3465 N N . VAL B 1 36 ? 73.058 -1.375 32.780 1.000 25.735 16 VAL A N 1
ATOM 3466 C CA . VAL B 1 36 ? 72.865 -1.339 31.344 1.000 26.975 16 VAL A CA 1
ATOM 3467 C C . VAL B 1 36 ? 74.071 -0.672 30.684 1.000 28.811 16 VAL A C 1
ATOM 3468 O O . VAL B 1 36 ? 74.407 0.464 31.006 1.000 28.189 16 VAL A O 1
ATOM 3472 N N . VAL B 1 37 ? 74.723 -1.391 29.771 1.000 27.572 17 VAL A N 1
ATOM 3473 C CA . VAL B 1 37 ? 75.725 -0.786 28.925 1.000 25.725 17 VAL A CA 1
ATOM 3474 C C . VAL B 1 37 ? 74.956 -0.002 27.860 1.000 31.735 17 VAL A C 1
ATOM 3475 O O . VAL B 1 37 ? 74.104 -0.567 27.167 1.000 29.413 17 VAL A O 1
ATOM 3479 N N . GLY B 1 38 ? 75.238 1.309 27.767 1.000 26.887 18 GLY A N 1
ATOM 3480 C CA . GLY 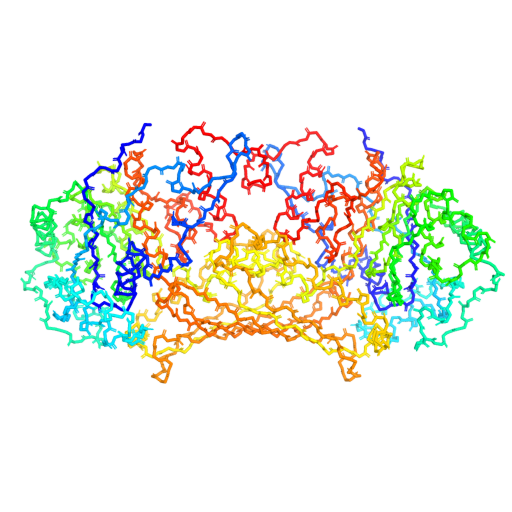B 1 38 ? 74.474 2.210 26.926 1.000 26.660 18 GLY A CA 1
ATOM 3481 C C . GLY B 1 38 ? 73.213 2.698 27.648 1.000 28.248 18 GLY A C 1
ATOM 3482 O O . GLY B 1 38 ? 72.151 2.808 27.039 1.000 31.660 18 GLY A O 1
ATOM 3483 N N . VAL B 1 39 ? 73.336 2.969 28.947 1.000 25.375 19 VAL A N 1
ATOM 3484 C CA . VAL B 1 39 ? 72.210 3.347 29.788 1.000 26.366 19 VAL A CA 1
ATOM 3485 C C . VAL B 1 39 ? 71.642 4.682 29.320 1.000 26.827 19 VAL A C 1
ATOM 3486 O O . VAL B 1 39 ? 70.473 4.959 29.568 1.000 28.524 19 VAL A O 1
ATOM 3490 N N . GLY B 1 40 ? 72.429 5.457 28.573 1.000 27.966 20 GLY A N 1
ATOM 3491 C CA . GLY B 1 40 ? 71.928 6.700 28.002 1.000 27.660 20 GLY A CA 1
ATOM 3492 C C . GLY B 1 40 ? 71.307 6.558 26.608 1.000 29.090 20 GLY A C 1
ATOM 3493 O O . GLY B 1 40 ? 71.016 7.558 25.952 1.000 29.852 20 GLY A O 1
ATOM 3494 N N . GLY B 1 41 ? 71.084 5.322 26.141 1.000 28.871 21 GLY A N 1
ATOM 3495 C CA . GLY B 1 41 ? 70.620 5.119 24.772 1.000 27.659 21 GLY A CA 1
ATOM 3496 C C . GLY B 1 41 ? 69.087 5.132 24.666 1.000 27.958 21 GLY A C 1
ATOM 3497 O O . GLY B 1 41 ? 68.389 5.165 25.675 1.000 25.965 21 GLY A O 1
ATOM 3498 N N . ALA B 1 42 ? 68.576 5.096 23.430 1.000 28.393 22 ALA A N 1
ATOM 3499 C CA . ALA B 1 42 ? 67.147 5.172 23.158 1.000 26.732 22 ALA A CA 1
ATOM 3500 C C . ALA B 1 42 ? 66.415 3.971 23.765 1.000 24.658 22 ALA A C 1
ATOM 3501 O O . ALA B 1 42 ? 65.407 4.150 24.451 1.000 25.029 22 ALA A O 1
ATOM 3503 N N . VAL B 1 43 ? 66.903 2.744 23.511 1.000 24.741 23 VAL A N 1
ATOM 3504 C CA . VAL B 1 43 ? 66.223 1.564 24.049 1.000 23.457 23 VAL A CA 1
ATOM 3505 C C . VAL B 1 43 ? 66.323 1.563 25.577 1.000 25.129 23 VAL A C 1
ATOM 3506 O O . VAL B 1 43 ? 65.321 1.337 26.261 1.000 25.453 23 VAL A O 1
ATOM 3510 N N . ALA B 1 44 ? 67.537 1.796 26.121 1.000 25.078 24 ALA A N 1
ATOM 3511 C CA . ALA B 1 44 ? 67.736 1.727 27.573 1.000 26.749 24 ALA A CA 1
ATOM 3512 C C . ALA B 1 44 ? 66.823 2.716 28.307 1.000 26.439 24 ALA A C 1
ATOM 3513 O O . ALA B 1 44 ? 66.122 2.341 29.238 1.000 24.891 24 ALA A O 1
ATOM 3515 N N . THR B 1 45 ? 66.799 3.982 27.859 1.000 28.025 25 THR A N 1
ATOM 3516 C CA . THR B 1 45 ? 65.992 4.984 28.545 1.000 27.560 25 THR A CA 1
ATOM 3517 C C . THR B 1 45 ? 64.504 4.675 28.415 1.000 29.210 25 THR A C 1
ATOM 3518 O O . THR B 1 45 ? 63.743 4.940 29.342 1.000 26.964 25 THR A O 1
ATOM 3522 N N . THR B 1 46 ? 64.083 4.105 27.272 1.000 28.036 26 THR A N 1
ATOM 3523 C CA . THR B 1 46 ? 62.674 3.789 27.070 1.000 24.854 26 THR A CA 1
ATOM 3524 C C . THR B 1 46 ? 62.229 2.676 28.018 1.000 26.250 26 THR A C 1
ATOM 3525 O O . THR B 1 46 ? 61.119 2.728 28.595 1.000 25.593 26 THR A O 1
ATOM 3529 N N . MET B 1 47 ? 63.092 1.659 28.166 1.000 25.684 27 MET A N 1
ATOM 3530 C CA . MET B 1 47 ? 62.812 0.566 29.089 1.000 24.767 27 MET A CA 1
ATOM 3531 C C . MET B 1 47 ? 62.724 1.146 30.504 1.000 22.705 27 MET A C 1
ATOM 3532 O O . MET B 1 47 ? 61.809 0.799 31.262 1.000 25.330 27 MET A O 1
ATOM 3537 N N . ILE B 1 48 ? 63.701 1.999 30.856 1.000 24.959 28 ILE A N 1
ATOM 3538 C CA . ILE B 1 48 ? 63.788 2.604 32.186 1.000 26.405 28 ILE A CA 1
ATOM 3539 C C . ILE B 1 48 ? 62.522 3.417 32.474 1.000 27.076 28 ILE A C 1
ATOM 3540 O O . ILE B 1 48 ? 61.864 3.184 33.482 1.000 25.206 28 ILE A O 1
ATOM 3545 N N . VAL B 1 49 ? 62.152 4.335 31.564 1.000 28.265 29 VAL A N 1
ATOM 3546 C CA . VAL B 1 49 ? 61.015 5.223 31.793 1.000 29.497 29 VAL A CA 1
ATOM 3547 C C . VAL B 1 49 ? 59.756 4.385 31.983 1.000 29.158 29 VAL A C 1
ATOM 3548 O O . VAL B 1 49 ? 58.966 4.618 32.894 1.000 32.330 29 VAL A O 1
ATOM 3552 N N . GLY B 1 50 ? 59.574 3.399 31.098 1.000 29.218 30 GLY A N 1
ATOM 3553 C CA . GLY B 1 50 ? 58.388 2.574 31.115 1.000 25.957 30 GLY A CA 1
ATOM 3554 C C . GLY B 1 50 ? 58.277 1.742 32.395 1.000 28.315 30 GLY A C 1
ATOM 3555 O O . GLY B 1 50 ? 57.175 1.480 32.876 1.000 29.423 30 GLY A O 1
ATOM 3556 N N . THR B 1 51 ? 59.414 1.298 32.915 1.000 25.649 31 THR A N 1
ATOM 3557 C CA . THR B 1 51 ? 59.407 0.493 34.128 1.000 29.604 31 THR A CA 1
ATOM 3558 C C . THR B 1 51 ? 59.016 1.382 35.317 1.000 33.414 31 THR A C 1
ATOM 3559 O O . THR B 1 51 ? 58.157 1.011 36.121 1.000 31.966 31 THR A O 1
ATOM 3563 N N . LEU B 1 52 ? 59.631 2.574 35.409 1.000 28.939 32 LEU A N 1
ATOM 3564 C CA . LEU B 1 52 ? 59.363 3.498 36.513 1.000 32.896 32 LEU A CA 1
ATOM 3565 C C . LEU B 1 52 ? 57.898 3.942 36.497 1.000 32.328 32 LEU A C 1
ATOM 3566 O O . LEU B 1 52 ? 57.272 4.076 37.548 1.000 35.530 32 LEU A O 1
ATOM 3571 N N . ALA B 1 53 ? 57.369 4.230 35.300 1.000 34.084 33 ALA A N 1
ATOM 3572 C CA . ALA B 1 53 ? 56.002 4.702 35.128 1.000 29.972 33 ALA A CA 1
ATOM 3573 C C . ALA B 1 53 ? 55.028 3.573 35.417 1.000 31.339 33 ALA A C 1
ATOM 3574 O O . ALA B 1 53 ? 54.048 3.781 36.118 1.000 33.280 33 ALA A O 1
ATOM 3576 N N . SER B 1 54 ? 55.308 2.381 34.871 1.000 28.966 34 SER A N 1
ATOM 3577 C CA . SER B 1 54 ? 54.448 1.234 35.060 1.000 31.878 34 SER A CA 1
ATOM 3578 C C . SER B 1 54 ? 54.275 0.938 36.542 1.000 34.591 34 SER A C 1
ATOM 3579 O O . SER B 1 54 ? 53.148 0.738 36.978 1.000 32.851 34 SER A O 1
ATOM 3582 N N . ARG B 1 55 ? 55.388 0.884 37.293 1.000 33.247 35 ARG A N 1
ATOM 3583 C CA . ARG B 1 55 ? 55.317 0.492 38.697 1.000 33.957 35 ARG A CA 1
ATOM 3584 C C . ARG B 1 55 ? 54.564 1.532 39.537 1.000 36.133 35 ARG A C 1
ATOM 3585 O O . ARG B 1 55 ? 54.121 1.197 40.629 1.000 37.922 35 ARG A O 1
ATOM 3593 N N . LYS B 1 56 ? 54.450 2.769 39.038 1.000 35.782 36 LYS A N 1
ATOM 3594 C CA . LYS B 1 56 ? 53.713 3.839 39.693 1.000 37.109 36 LYS A CA 1
ATOM 3595 C C . LYS B 1 56 ? 52.303 3.993 39.104 1.000 38.648 36 LYS A C 1
ATOM 3596 O O . LYS B 1 56 ? 51.591 4.934 39.448 1.000 36.734 36 LYS A O 1
ATOM 3602 N N . GLY B 1 57 ? 51.901 3.110 38.180 1.000 35.794 37 GLY A N 1
ATOM 3603 C CA . GLY B 1 57 ? 50.555 3.153 37.625 1.000 35.636 37 GLY A CA 1
ATOM 3604 C C . GLY B 1 57 ? 50.322 4.306 36.650 1.000 32.936 37 GLY A C 1
ATOM 3605 O O . GLY B 1 57 ? 49.183 4.649 36.386 1.000 35.369 37 GLY A O 1
ATOM 3606 N N . LEU B 1 58 ? 51.387 4.875 36.070 1.000 34.784 38 LEU A N 1
ATOM 3607 C CA . LEU B 1 58 ? 51.267 5.971 35.117 1.000 31.843 38 LEU A CA 1
ATOM 3608 C C . LEU B 1 58 ? 51.373 5.486 33.675 1.000 32.957 38 LEU A C 1
ATOM 3609 O O . LEU B 1 58 ? 51.349 6.311 32.762 1.000 31.795 38 LEU A O 1
ATOM 3614 N N . ALA B 1 59 ? 51.567 4.174 33.474 1.000 33.475 39 ALA A N 1
ATOM 3615 C CA . ALA B 1 59 ? 51.630 3.596 32.138 1.000 31.437 39 ALA A CA 1
ATOM 3616 C C . ALA B 1 59 ? 51.476 2.087 32.262 1.000 32.902 39 ALA A C 1
ATOM 3617 O O . ALA B 1 59 ? 51.537 1.553 33.367 1.000 30.119 39 ALA A O 1
ATOM 3619 N N . LYS B 1 60 ? 51.292 1.414 31.115 1.000 35.160 40 LYS A N 1
ATOM 3620 C CA . LYS B 1 60 ? 51.120 -0.032 31.079 1.000 32.598 40 LYS A CA 1
ATOM 3621 C C . LYS B 1 60 ? 52.279 -0.653 30.312 1.000 29.230 40 LYS A C 1
ATOM 3622 O O . LYS B 1 60 ? 52.663 -0.145 29.270 1.000 25.482 40 LYS A O 1
ATOM 3628 N N . PRO B 1 61 ? 52.837 -1.785 30.796 1.000 31.399 41 PRO A N 1
ATOM 3629 C CA . PRO B 1 61 ? 53.996 -2.412 30.147 1.000 29.480 41 PRO A CA 1
ATOM 3630 C C . PRO B 1 61 ? 53.611 -3.317 28.966 1.000 30.023 41 PRO A C 1
ATOM 3631 O O . PRO B 1 61 ? 53.952 -4.504 28.927 1.000 26.572 41 PRO A O 1
ATOM 3635 N N . ILE B 1 62 ? 52.904 -2.731 27.993 1.000 27.248 42 ILE A N 1
ATOM 3636 C CA . ILE B 1 62 ? 52.460 -3.403 26.772 1.000 27.952 42 ILE A CA 1
ATOM 3637 C C . ILE B 1 62 ? 53.683 -4.037 26.100 1.000 25.013 42 ILE A C 1
ATOM 3638 O O . ILE B 1 62 ? 54.746 -3.438 26.105 1.000 23.443 42 ILE A O 1
ATOM 3643 N N . GLY B 1 63 ? 53.553 -5.253 25.573 1.000 22.890 43 GLY A N 1
ATOM 3644 C CA . GLY B 1 63 ? 54.705 -5.848 24.912 1.000 25.600 43 GLY A CA 1
ATOM 3645 C C . GLY B 1 63 ? 55.562 -6.705 25.843 1.000 27.027 43 GLY A C 1
ATOM 3646 O O . GLY B 1 63 ? 56.435 -7.427 25.360 1.000 27.046 43 GLY A O 1
ATOM 3647 N N . SER B 1 64 ? 55.324 -6.634 27.165 1.000 26.915 44 SER A N 1
ATOM 3648 C CA . SER B 1 64 ? 56.124 -7.389 28.129 1.000 25.037 44 SER A CA 1
ATOM 3649 C C . SER B 1 64 ? 55.514 -8.759 28.411 1.000 26.459 44 SER A C 1
ATOM 3650 O O . SER B 1 64 ? 54.422 -8.831 28.979 1.000 26.908 44 SER A O 1
ATOM 3653 N N . ILE B 1 65 ? 56.236 -9.836 28.051 1.000 23.080 45 ILE A N 1
ATOM 3654 C CA . ILE B 1 65 ? 55.797 -11.188 28.372 1.000 27.128 45 ILE A CA 1
ATOM 3655 C C . ILE B 1 65 ? 55.769 -11.362 29.899 1.000 27.313 45 ILE A C 1
ATOM 3656 O O . ILE B 1 65 ? 54.816 -11.910 30.459 1.000 28.103 45 ILE A O 1
ATOM 3661 N N . THR B 1 66 ? 56.810 -10.875 30.584 1.000 30.470 46 THR A N 1
ATOM 3662 C CA . THR B 1 66 ? 56.937 -11.095 32.016 1.000 28.660 46 THR A CA 1
ATOM 3663 C C . THR B 1 66 ? 55.788 -10.434 32.759 1.000 28.759 46 THR A C 1
ATOM 3664 O O . THR B 1 66 ? 55.266 -11.022 33.711 1.000 30.596 46 THR A O 1
ATOM 3668 N N . GLN B 1 67 ? 55.370 -9.248 32.303 1.000 30.714 47 GLN A N 1
ATOM 3669 C CA . GLN B 1 67 ? 54.373 -8.469 33.034 1.000 29.758 47 GLN A CA 1
ATOM 3670 C C . GLN B 1 67 ? 52.946 -8.878 32.670 1.000 29.602 47 GLN A C 1
ATOM 3671 O O . GLN B 1 67 ? 52.062 -8.748 33.506 1.000 28.729 47 GLN A O 1
ATOM 3677 N N . LEU B 1 68 ? 52.710 -9.325 31.431 1.000 28.564 48 LEU A N 1
ATOM 3678 C CA . LEU B 1 68 ? 51.342 -9.393 30.932 1.000 29.624 48 LEU A CA 1
ATOM 3679 C C . LEU B 1 68 ? 50.947 -10.784 30.434 1.000 27.472 48 LEU A C 1
ATOM 3680 O O . LEU B 1 68 ? 49.760 -11.078 30.361 1.000 27.839 48 LEU A O 1
ATOM 3685 N N . ALA B 1 69 ? 51.907 -11.618 30.011 1.000 27.363 49 ALA A N 1
ATOM 3686 C CA . ALA B 1 69 ? 51.504 -12.857 29.347 1.000 29.467 49 ALA A CA 1
ATOM 3687 C C . ALA B 1 69 ? 51.054 -13.912 30.356 1.000 29.728 49 ALA A C 1
ATOM 3688 O O . ALA B 1 69 ? 51.509 -13.937 31.500 1.000 30.804 49 ALA A O 1
ATOM 3690 N N . THR B 1 70 ? 50.142 -14.783 29.912 1.000 26.794 50 THR A N 1
ATOM 3691 C CA . THR B 1 70 ? 49.608 -15.882 30.688 1.000 29.655 50 THR A CA 1
ATOM 3692 C C . THR B 1 70 ? 49.927 -17.196 29.972 1.000 32.328 50 THR A C 1
ATOM 3693 O O . THR B 1 70 ? 50.378 -17.212 28.836 1.000 32.577 50 THR A O 1
ATOM 3697 N N . MET B 1 71 ? 49.639 -18.310 30.645 1.000 33.124 51 MET A N 1
ATOM 3698 C CA . MET B 1 71 ? 49.973 -19.649 30.208 1.000 33.798 51 MET A CA 1
ATOM 3699 C C . MET B 1 71 ? 48.884 -20.543 30.789 1.000 34.210 51 MET A C 1
ATOM 3700 O O . MET B 1 71 ? 48.373 -20.239 31.858 1.000 34.110 51 MET A O 1
ATOM 3705 N N . ARG B 1 72 ? 48.541 -21.642 30.108 1.000 33.351 52 ARG A N 1
ATOM 3706 C CA . ARG B 1 72 ? 47.677 -22.657 30.698 1.000 34.944 52 ARG A CA 1
ATOM 3707 C C . ARG B 1 72 ? 48.540 -23.669 31.446 1.000 32.796 52 ARG A C 1
ATOM 3708 O O . ARG B 1 72 ? 49.514 -24.184 30.897 1.000 36.045 52 ARG A O 1
ATOM 3716 N N . MET B 1 73 ? 48.198 -23.945 32.707 1.000 34.063 53 MET A N 1
ATOM 3717 C CA . MET B 1 73 ? 49.022 -24.808 33.549 1.000 35.287 53 MET A CA 1
ATOM 3718 C C . MET B 1 73 ? 48.535 -26.259 33.466 1.000 37.900 53 MET A C 1
ATOM 3719 O O . MET B 1 73 ? 47.559 -26.551 32.774 1.000 38.916 53 MET A O 1
ATOM 3724 N N . GLU B 1 74 ? 49.243 -27.173 34.144 1.000 37.602 54 GLU A N 1
ATOM 3725 C CA .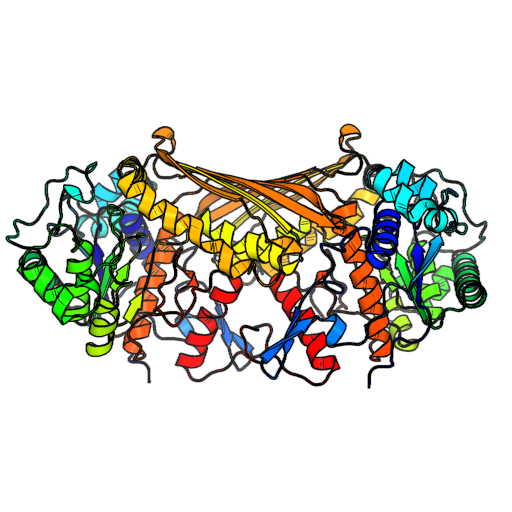 GLU B 1 74 ? 48.996 -28.606 34.058 1.000 44.005 54 GLU A CA 1
ATOM 3726 C C . GLU B 1 74 ? 47.550 -28.948 34.406 1.000 44.834 54 GLU A C 1
ATOM 3727 O O . GLU B 1 74 ? 46.961 -29.840 33.800 1.000 42.552 54 GLU A O 1
ATOM 3733 N N . ASN B 1 75 ? 46.991 -28.248 35.391 1.000 45.475 55 ASN A N 1
ATOM 3734 C CA . ASN B 1 75 ? 45.623 -28.500 35.791 1.000 48.966 55 ASN A CA 1
ATOM 3735 C C . ASN B 1 75 ? 44.671 -27.657 34.945 1.000 47.208 55 ASN A C 1
ATOM 3736 O O . ASN B 1 75 ? 43.501 -27.536 35.266 1.000 44.425 55 ASN A O 1
ATOM 3741 N N . ASN B 1 76 ? 45.188 -27.016 33.899 1.000 47.534 56 ASN A N 1
ATOM 3742 C CA . ASN B 1 76 ? 44.351 -26.327 32.930 1.000 48.201 56 ASN A CA 1
ATOM 3743 C C . ASN B 1 76 ? 43.929 -24.939 33.400 1.000 50.128 56 ASN A C 1
ATOM 3744 O O . ASN B 1 76 ? 43.181 -24.269 32.696 1.000 47.850 56 ASN A O 1
ATOM 3749 N N . GLU B 1 77 ? 44.403 -24.494 34.569 1.000 53.955 57 GLU A N 1
ATOM 3750 C CA . GLU B 1 77 ? 44.145 -23.118 34.978 1.000 53.032 57 GLU A CA 1
ATOM 3751 C C . GLU B 1 77 ? 45.027 -22.198 34.150 1.000 45.530 57 GLU A C 1
ATOM 3752 O O . GLU B 1 77 ? 46.173 -22.525 33.865 1.000 39.681 57 GLU A O 1
ATOM 3758 N N . GLU B 1 78 ? 44.486 -21.032 33.800 1.000 45.451 58 GLU A N 1
ATOM 3759 C CA . GLU B 1 78 ? 45.238 -20.007 33.101 1.000 43.631 58 GLU A CA 1
ATOM 3760 C C . GLU B 1 78 ? 45.804 -19.022 34.126 1.000 42.504 58 GLU A C 1
ATOM 3761 O O . GLU B 1 78 ? 45.048 -18.480 34.919 1.000 39.371 58 GLU A O 1
ATOM 3767 N N . LYS B 1 79 ? 47.132 -18.809 34.135 1.000 39.279 59 LYS A N 1
ATOM 3768 C CA . LYS B 1 79 ? 47.721 -17.876 35.084 1.000 40.070 59 LYS A CA 1
ATOM 3769 C C . LYS B 1 79 ? 48.718 -16.966 34.373 1.000 34.755 59 LYS A C 1
ATOM 3770 O O . LYS B 1 79 ? 49.312 -17.369 33.383 1.000 36.964 59 LYS A O 1
ATOM 3776 N N . LEU B 1 80 ? 48.909 -15.758 34.916 1.000 31.039 60 LEU A N 1
ATOM 3777 C CA . LEU B 1 80 ? 50.021 -14.893 34.547 1.000 30.365 60 LEU A CA 1
ATOM 3778 C C . LEU B 1 80 ? 51.338 -15.617 34.831 1.000 32.004 60 LEU A C 1
ATOM 3779 O O . LEU B 1 80 ? 51.493 -16.278 35.870 1.000 28.037 60 LEU A O 1
ATOM 3784 N N . ILE B 1 81 ? 52.293 -15.468 33.901 1.000 26.620 61 ILE A N 1
ATOM 3785 C CA . ILE B 1 81 ? 53.596 -16.081 34.071 1.000 27.518 61 ILE A CA 1
ATOM 3786 C C . ILE B 1 81 ? 54.204 -15.596 35.394 1.000 27.569 61 ILE A C 1
ATOM 3787 O O . ILE B 1 81 ? 54.788 -16.386 36.147 1.000 26.164 61 ILE A O 1
ATOM 3792 N N . LYS B 1 82 ? 53.993 -14.309 35.702 1.000 27.424 62 LYS A N 1
ATOM 3793 C CA . LYS B 1 82 ? 54.592 -13.732 36.902 1.000 35.134 62 LYS A CA 1
ATOM 3794 C C . LYS B 1 82 ? 53.989 -14.334 38.181 1.000 37.524 62 LYS A C 1
ATOM 3795 O O . LYS B 1 82 ? 54.554 -14.177 39.269 1.000 31.084 62 LYS A O 1
ATOM 3801 N N . ASP B 1 83 ? 52.858 -15.046 38.051 1.000 35.948 63 ASP A N 1
ATOM 3802 C CA . ASP B 1 83 ? 52.244 -15.712 39.193 1.000 35.899 63 ASP A CA 1
ATOM 3803 C C . ASP B 1 83 ? 52.597 -17.197 39.206 1.000 36.841 63 ASP A C 1
ATOM 3804 O O . ASP B 1 83 ? 52.186 -17.919 40.102 1.000 37.586 63 ASP A O 1
ATOM 3809 N N . VAL B 1 84 ? 53.354 -17.657 38.211 1.000 35.796 64 VAL A N 1
ATOM 3810 C CA . VAL B 1 84 ? 53.711 -19.064 38.144 1.000 35.517 64 VAL A CA 1
ATOM 3811 C C . VAL B 1 84 ? 55.164 -19.285 38.576 1.000 32.152 64 VAL A C 1
ATOM 3812 O O . VAL B 1 84 ? 55.490 -20.322 39.146 1.000 30.040 64 VAL A O 1
ATOM 3816 N N . VAL B 1 85 ? 56.033 -18.318 38.274 1.000 28.234 65 VAL A N 1
ATOM 3817 C CA . VAL B 1 85 ? 57.433 -18.374 38.677 1.000 27.219 65 VAL A CA 1
ATOM 3818 C C . VAL B 1 85 ? 57.760 -17.086 39.434 1.000 28.883 65 VAL A C 1
ATOM 3819 O O . VAL B 1 85 ? 57.132 -16.064 39.194 1.000 32.555 65 VAL A O 1
ATOM 3823 N N . PRO B 1 86 ? 58.733 -17.104 40.369 1.000 28.158 66 PRO A N 1
ATOM 3824 C CA . PRO B 1 86 ? 59.067 -15.914 41.137 1.000 30.558 66 PRO A CA 1
ATOM 3825 C C . PRO B 1 86 ? 60.002 -14.967 40.395 1.000 31.517 66 PRO A C 1
ATOM 3826 O O . PRO B 1 86 ? 61.194 -15.246 40.247 1.000 33.376 66 PRO A O 1
ATOM 3830 N N . LEU B 1 87 ? 59.441 -13.837 39.952 1.000 30.406 67 LEU A N 1
ATOM 3831 C CA . LEU B 1 87 ? 60.234 -12.836 39.253 1.000 30.560 67 LEU A CA 1
ATOM 3832 C C . LEU B 1 87 ? 60.500 -11.673 40.199 1.000 35.517 67 LEU A C 1
ATOM 3833 O O . LEU B 1 87 ? 59.774 -11.480 41.172 1.000 39.372 67 LEU A O 1
ATOM 3838 N N . THR B 1 88 ? 61.529 -10.880 39.892 1.000 33.658 68 THR A N 1
ATOM 3839 C CA . THR B 1 88 ? 61.727 -9.628 40.597 1.000 33.127 68 THR A CA 1
ATOM 3840 C C . THR B 1 88 ? 60.563 -8.700 40.277 1.000 33.581 68 THR A C 1
ATOM 3841 O O . THR B 1 88 ? 60.229 -8.470 39.120 1.000 35.513 68 THR A O 1
ATOM 3845 N N . ASP B 1 89 ? 59.960 -8.166 41.331 1.000 34.018 69 ASP A N 1
ATOM 3846 C CA . ASP B 1 89 ? 58.910 -7.164 41.261 1.000 35.542 69 ASP A CA 1
ATOM 3847 C C . ASP B 1 89 ? 59.525 -5.880 40.694 1.000 31.548 69 ASP A C 1
ATOM 3848 O O . ASP B 1 89 ? 60.662 -5.543 41.026 1.000 32.253 69 ASP A O 1
ATOM 3853 N N . LEU B 1 90 ? 58.768 -5.135 39.881 1.000 28.360 70 LEU A N 1
ATOM 3854 C CA . LEU B 1 90 ? 59.277 -3.927 39.248 1.000 28.625 70 LEU A CA 1
ATOM 3855 C C . LEU B 1 90 ? 59.813 -2.948 40.292 1.000 28.546 70 LEU A C 1
ATOM 3856 O O . LEU B 1 90 ? 60.791 -2.228 40.044 1.000 26.765 70 LEU A O 1
ATOM 3861 N N . ASN B 1 91 ? 59.148 -2.921 41.457 1.000 28.513 71 ASN A N 1
ATOM 3862 C CA . ASN B 1 91 ? 59.466 -2.009 42.542 1.000 31.583 71 ASN A CA 1
ATOM 3863 C C . ASN B 1 91 ? 60.840 -2.326 43.132 1.000 36.400 71 ASN A C 1
ATOM 3864 O O . ASN B 1 91 ? 61.417 -1.465 43.773 1.000 34.296 71 ASN A O 1
ATOM 3869 N N . ASP B 1 92 ? 61.350 -3.546 42.916 1.000 33.570 72 ASP A N 1
ATOM 3870 C CA . ASP B 1 92 ? 62.625 -3.955 43.473 1.000 35.221 72 ASP A CA 1
ATOM 3871 C C . ASP B 1 92 ? 63.789 -3.781 42.493 1.000 34.552 72 ASP A C 1
ATOM 3872 O O . ASP B 1 92 ? 64.900 -4.221 42.798 1.000 30.605 72 ASP A O 1
ATOM 3877 N N . ILE B 1 93 ? 63.546 -3.145 41.335 1.000 34.714 73 ILE A N 1
ATOM 3878 C CA . ILE B 1 93 ? 64.614 -2.925 40.368 1.000 32.474 73 ILE A CA 1
ATOM 3879 C C . ILE B 1 93 ? 65.304 -1.599 40.677 1.000 35.292 73 ILE A C 1
ATOM 3880 O O . ILE B 1 93 ? 64.616 -0.602 40.906 1.000 36.694 73 ILE A O 1
ATOM 3885 N N . VAL B 1 94 ? 66.646 -1.582 40.638 1.000 32.075 74 VAL A N 1
ATOM 3886 C CA . VAL B 1 94 ? 67.392 -0.331 40.602 1.000 30.489 74 VAL A CA 1
ATOM 3887 C C . VAL B 1 94 ? 68.224 -0.293 39.333 1.000 32.769 74 VAL A C 1
ATOM 3888 O O . VAL B 1 94 ? 69.004 -1.203 39.107 1.000 33.654 74 VAL A O 1
ATOM 3892 N N . PHE B 1 95 ? 68.085 0.785 38.548 1.000 31.424 75 PHE A N 1
ATOM 3893 C CA . PHE B 1 95 ? 68.798 0.917 37.291 1.000 32.753 75 PHE A CA 1
ATOM 3894 C C . PHE B 1 95 ? 70.100 1.689 37.477 1.000 34.505 75 PHE A C 1
ATOM 3895 O O . PHE B 1 95 ? 70.169 2.634 38.256 1.000 37.609 75 PHE A O 1
ATOM 3903 N N . GLY B 1 96 ? 71.132 1.276 36.734 1.000 30.190 76 GLY A N 1
ATOM 3904 C CA . GLY B 1 96 ? 72.323 2.080 36.500 1.000 27.083 76 GLY A CA 1
ATOM 3905 C C . GLY B 1 96 ? 73.049 1.580 35.256 1.000 28.430 76 GLY A C 1
ATOM 3906 O O . GLY B 1 96 ? 72.490 0.788 34.488 1.000 29.127 76 GLY A O 1
ATOM 3907 N N . GLY B 1 97 ? 74.283 2.036 35.040 1.000 29.484 77 GLY A N 1
ATOM 3908 C CA . GLY B 1 97 ? 74.995 1.549 33.867 1.000 28.906 77 GLY A CA 1
ATOM 3909 C C . GLY B 1 97 ? 76.079 2.492 33.384 1.000 30.728 77 GLY A C 1
ATOM 3910 O O . GLY B 1 97 ? 76.512 3.366 34.140 1.000 29.211 77 GLY A O 1
ATOM 3911 N N . TRP B 1 98 ? 76.495 2.290 32.128 1.000 27.670 78 TRP A N 1
ATOM 3912 C CA . TRP B 1 98 ? 77.623 2.987 31.534 1.000 29.449 78 TRP A CA 1
ATOM 3913 C C . TRP B 1 98 ? 77.166 3.652 30.240 1.000 31.807 78 TRP A C 1
ATOM 3914 O O . TRP B 1 98 ? 76.278 3.137 29.576 1.000 31.435 78 TRP A O 1
ATOM 3925 N N . ASP B 1 99 ? 77.817 4.754 29.849 1.000 30.591 79 ASP A N 1
ATOM 3926 C CA . ASP B 1 99 ? 77.641 5.347 28.531 1.000 31.107 79 ASP A CA 1
ATOM 3927 C C . ASP B 1 99 ? 78.843 6.244 28.224 1.000 29.918 79 ASP A C 1
ATOM 3928 O O . ASP B 1 99 ? 79.538 6.692 29.136 1.000 33.899 79 ASP A O 1
ATOM 3933 N N . ILE B 1 100 ? 79.073 6.536 26.942 1.000 31.797 80 ILE A N 1
ATOM 3934 C CA . ILE B 1 100 ? 80.153 7.445 26.567 1.000 32.421 80 ILE A CA 1
ATOM 3935 C C . ILE B 1 100 ? 79.673 8.896 26.595 1.000 35.321 80 ILE A C 1
ATOM 3936 O O . ILE B 1 100 ? 80.476 9.806 26.376 1.000 37.304 80 ILE A O 1
ATOM 3941 N N . PHE B 1 101 ? 78.364 9.100 26.795 1.000 35.895 81 PHE A N 1
ATOM 3942 C CA . PHE B 1 101 ? 77.824 10.435 26.990 1.000 38.276 81 PHE A CA 1
ATOM 3943 C C . PHE B 1 101 ? 77.411 10.530 28.445 1.000 39.151 81 PHE A C 1
ATOM 3944 O O . PHE B 1 101 ? 76.772 9.607 28.950 1.000 42.340 81 PHE A O 1
ATOM 3952 N N . PRO B 1 102 ? 77.755 11.632 29.148 1.000 37.999 82 PRO A N 1
ATOM 3953 C CA . PRO B 1 102 ? 77.517 11.721 30.592 1.000 37.765 82 PRO A CA 1
ATOM 3954 C C . PRO B 1 102 ? 76.086 12.081 31.000 1.000 36.530 82 PRO A C 1
ATOM 3955 O O . PRO B 1 102 ? 75.773 12.044 32.179 1.000 37.060 82 PRO A O 1
ATOM 3959 N N . ASP B 1 103 ? 75.214 12.399 30.036 1.000 34.594 83 ASP A N 1
ATOM 3960 C CA . ASP B 1 103 ? 73.867 12.867 30.330 1.000 37.062 83 ASP A CA 1
ATOM 3961 C C . ASP B 1 103 ? 73.137 11.851 31.206 1.000 38.397 83 ASP A C 1
ATOM 3962 O O . ASP B 1 103 ? 73.205 10.657 30.940 1.000 37.720 83 ASP A O 1
ATOM 3967 N N . ASN B 1 104 ? 72.408 12.342 32.219 1.000 35.058 84 ASN A N 1
ATOM 3968 C CA . ASN B 1 104 ? 71.516 11.538 33.046 1.000 37.169 84 ASN A CA 1
ATOM 3969 C C . ASN B 1 104 ? 70.363 10.984 32.205 1.000 36.439 84 ASN A C 1
ATOM 3970 O O . ASN B 1 104 ? 70.168 11.411 31.066 1.000 36.940 84 ASN A O 1
ATOM 3975 N N . ALA B 1 105 ? 69.585 10.052 32.786 1.000 35.257 85 ALA A N 1
ATOM 3976 C CA . ALA B 1 105 ? 68.576 9.307 32.035 1.000 35.884 85 ALA A CA 1
ATOM 3977 C C . ALA B 1 105 ? 67.479 10.238 31.543 1.000 39.009 85 ALA A C 1
ATOM 3978 O O . ALA B 1 105 ? 66.890 9.982 30.495 1.000 40.932 85 ALA A O 1
ATOM 3980 N N . TYR B 1 106 ? 67.210 11.314 32.297 1.000 37.510 86 TYR A N 1
ATOM 3981 C CA . TYR B 1 106 ? 66.226 12.294 31.852 1.000 42.076 86 TYR A CA 1
ATOM 3982 C C . TYR B 1 106 ? 66.724 13.026 30.604 1.000 37.645 86 TYR A C 1
ATOM 3983 O O . TYR B 1 106 ? 66.007 13.101 29.609 1.000 37.129 86 TYR A O 1
ATOM 3992 N N . GLU B 1 107 ? 67.946 13.568 30.679 1.000 36.892 87 GLU A N 1
ATOM 3993 C CA . GLU B 1 107 ? 68.539 14.308 29.573 1.000 35.758 87 GLU A CA 1
ATOM 3994 C C . GLU B 1 107 ? 68.661 13.386 28.361 1.000 38.991 87 GLU A C 1
ATOM 3995 O O . GLU B 1 107 ? 68.383 13.798 27.240 1.000 31.346 87 GLU A O 1
ATOM 4001 N N . ALA B 1 108 ? 69.067 12.126 28.592 1.000 36.455 88 ALA A N 1
ATOM 4002 C CA . ALA B 1 108 ? 69.251 11.187 27.499 1.000 31.612 88 ALA A CA 1
ATOM 4003 C C . ALA B 1 108 ? 67.906 10.812 26.860 1.000 30.861 88 ALA A C 1
ATOM 4004 O O . ALA B 1 108 ? 67.835 10.663 25.638 1.000 33.085 88 ALA A O 1
ATOM 4006 N N . ALA B 1 109 ? 66.838 10.674 27.667 1.000 28.398 89 ALA A N 1
ATOM 4007 C CA . ALA B 1 109 ? 65.507 10.375 27.144 1.000 30.195 89 ALA A CA 1
ATOM 4008 C C . ALA B 1 109 ? 64.969 11.545 26.313 1.000 32.221 89 ALA A C 1
ATOM 4009 O O . ALA B 1 109 ? 64.349 11.338 25.273 1.000 30.393 89 ALA A O 1
ATOM 4011 N N . MET B 1 110 ? 65.242 12.772 26.763 1.000 35.374 90 MET A N 1
ATOM 4012 C CA . MET B 1 110 ? 64.851 13.975 26.038 1.000 36.771 90 MET A CA 1
ATOM 4013 C C . MET B 1 110 ? 65.582 14.018 24.699 1.000 37.290 90 MET A C 1
ATOM 4014 O O . MET B 1 110 ? 64.978 14.366 23.697 1.000 38.568 90 MET A O 1
ATOM 4019 N N . TYR B 1 111 ? 66.862 13.624 24.679 1.000 33.494 91 TYR A N 1
ATOM 4020 C CA . TYR B 1 111 ? 67.624 13.605 23.445 1.000 35.387 91 TYR A CA 1
ATOM 4021 C C . TYR B 1 111 ? 67.057 12.575 22.465 1.000 38.111 91 TYR A C 1
ATOM 4022 O O . TYR B 1 111 ? 67.027 12.820 21.249 1.000 35.659 91 TYR A O 1
ATOM 4031 N N . ALA B 1 112 ? 66.629 11.413 22.984 1.000 34.723 92 ALA A N 1
ATOM 4032 C CA . ALA B 1 112 ? 66.286 10.300 22.107 1.000 32.984 92 ALA A CA 1
ATOM 4033 C C . ALA B 1 112 ? 64.988 10.600 21.373 1.000 32.542 92 ALA A C 1
ATOM 4034 O O . ALA B 1 112 ? 64.765 10.054 20.303 1.000 33.062 92 ALA A O 1
ATOM 4036 N N . GLU B 1 113 ? 64.097 11.383 22.006 1.000 33.219 93 GLU A N 1
ATOM 4037 C CA . GLU B 1 113 ? 62.828 11.807 21.431 1.000 32.747 93 GLU A CA 1
ATOM 4038 C C . GLU B 1 113 ? 61.903 10.629 21.123 1.000 33.731 93 GLU A C 1
ATOM 4039 O O . GLU B 1 113 ? 61.075 10.703 20.217 1.000 30.887 93 GLU A O 1
ATOM 4045 N N . VAL B 1 114 ? 61.999 9.553 21.901 1.000 32.590 94 VAL A N 1
ATOM 4046 C CA . VAL B 1 114 ? 61.084 8.433 21.735 1.000 29.640 94 VAL A CA 1
ATOM 4047 C C . VAL B 1 114 ? 59.748 8.728 22.424 1.000 31.398 94 VAL A C 1
ATOM 4048 O O . VAL B 1 114 ? 58.688 8.433 21.885 1.000 33.068 94 VAL A O 1
ATOM 4052 N N . LEU B 1 115 ? 59.819 9.304 23.627 1.000 30.149 95 LEU A N 1
ATOM 4053 C CA . LEU B 1 115 ? 58.680 9.410 24.527 1.000 31.999 95 LEU A CA 1
ATOM 4054 C C . LEU B 1 115 ? 58.296 10.885 24.679 1.000 32.020 95 LEU A C 1
ATOM 4055 O O . LEU B 1 115 ? 59.154 11.761 24.639 1.000 29.299 95 LEU A O 1
ATOM 4060 N N . LYS B 1 116 ? 57.001 11.136 24.866 1.000 32.937 96 LYS A N 1
ATOM 4061 C CA . LYS B 1 116 ? 56.488 12.478 25.090 1.000 37.890 96 LYS A CA 1
ATOM 4062 C C . LYS B 1 116 ? 57.002 13.009 26.424 1.000 38.599 96 LYS A C 1
ATOM 4063 O O . LYS B 1 116 ? 57.183 12.247 27.373 1.000 35.043 96 LYS A O 1
ATOM 4069 N N . GLU B 1 117 ? 57.165 14.335 26.507 1.000 40.551 97 GLU A N 1
ATOM 4070 C CA . GLU B 1 117 ? 57.628 14.982 27.728 1.000 43.124 97 GLU A CA 1
ATOM 4071 C C . GLU B 1 117 ? 56.697 14.694 28.896 1.000 36.606 97 GLU A C 1
ATOM 4072 O O . GLU B 1 117 ? 57.145 14.630 30.032 1.000 40.611 97 GLU A O 1
ATOM 4078 N N . LYS B 1 118 ? 55.394 14.553 28.636 1.000 42.840 98 LYS A N 1
ATOM 4079 C CA . LYS B 1 118 ? 54.463 14.296 29.724 1.000 43.417 98 LYS A CA 1
ATOM 4080 C C . LYS B 1 118 ? 54.762 12.945 30.375 1.000 45.582 98 LYS A C 1
ATOM 4081 O O . LYS B 1 118 ? 54.516 12.774 31.571 1.000 48.235 98 LYS A O 1
ATOM 4087 N N . ASP B 1 119 ? 55.303 11.997 29.592 1.000 42.370 99 ASP A N 1
ATOM 4088 C CA . ASP B 1 119 ? 55.670 10.695 30.121 1.000 37.073 99 ASP A CA 1
ATOM 4089 C C . ASP B 1 119 ? 56.957 10.814 30.921 1.000 34.609 99 ASP A C 1
ATOM 4090 O O . ASP B 1 119 ? 57.090 10.224 31.983 1.000 37.667 99 ASP A O 1
ATOM 4095 N N . LEU B 1 120 ? 57.912 11.584 30.410 1.000 34.357 100 LEU A N 1
ATOM 4096 C CA . LEU B 1 120 ? 59.170 11.733 31.120 1.000 30.600 100 LEU A CA 1
ATOM 4097 C C . LEU B 1 120 ? 58.903 12.499 32.418 1.000 35.168 100 LEU A C 1
ATOM 4098 O O . LEU B 1 120 ? 59.493 12.186 33.448 1.000 39.492 100 LEU A O 1
ATOM 4103 N N . ASN B 1 121 ? 58.003 13.496 32.367 1.000 36.813 101 ASN A N 1
ATOM 4104 C CA . ASN B 1 121 ? 57.811 14.396 33.499 1.000 40.496 101 ASN A CA 1
ATOM 4105 C C . ASN B 1 121 ? 57.332 13.659 34.739 1.000 38.561 101 ASN A C 1
ATOM 4106 O O . ASN B 1 121 ? 57.785 13.967 35.832 1.000 39.370 101 ASN A O 1
ATOM 4111 N N . GLY B 1 122 ? 56.470 12.661 34.540 1.000 40.916 102 GLY A N 1
ATOM 4112 C CA . GLY B 1 122 ? 55.887 11.889 35.626 1.000 39.203 102 GLY A CA 1
ATOM 4113 C C . GLY B 1 122 ? 56.917 11.167 36.499 1.000 38.276 102 GLY A C 1
ATOM 4114 O O . GLY B 1 122 ? 56.622 10.829 37.635 1.000 42.418 102 GLY A O 1
ATOM 4115 N N . VAL B 1 123 ? 58.122 10.920 35.970 1.000 37.428 103 VAL A N 1
ATOM 4116 C CA . VAL B 1 123 ? 59.154 10.167 36.688 1.000 37.544 103 VAL A CA 1
ATOM 4117 C C . VAL B 1 123 ? 60.502 10.909 36.646 1.000 38.376 103 VAL A C 1
ATOM 4118 O O . VAL B 1 123 ? 61.573 10.304 36.802 1.000 35.154 103 VAL A O 1
ATOM 4122 N N . LYS B 1 124 ? 60.442 12.236 36.426 1.000 38.204 104 LYS A N 1
ATOM 4123 C CA . LYS B 1 124 ? 61.630 13.048 36.195 1.000 40.464 104 LYS A CA 1
ATOM 4124 C C . LYS B 1 124 ? 62.676 12.880 37.307 1.000 39.612 104 LYS A C 1
ATOM 4125 O O . LYS B 1 124 ? 63.865 12.727 37.017 1.000 39.588 104 LYS A O 1
ATOM 4131 N N . ASP B 1 125 ? 62.234 12.945 38.575 1.000 39.400 105 ASP A N 1
ATOM 4132 C CA . ASP B 1 125 ? 63.157 12.890 39.702 1.000 41.357 105 ASP A CA 1
ATOM 4133 C C . ASP B 1 125 ? 63.951 11.593 39.677 1.000 40.338 105 ASP A C 1
ATOM 4134 O O . ASP B 1 125 ? 65.169 11.643 39.825 1.000 33.717 105 ASP A O 1
ATOM 4139 N N . GLU B 1 126 ? 63.272 10.459 39.435 1.000 36.454 106 GLU A N 1
ATOM 4140 C CA . GLU B 1 126 ? 63.980 9.185 39.424 1.000 36.993 106 GLU A CA 1
ATOM 4141 C C . GLU B 1 126 ? 64.919 9.113 38.211 1.000 35.967 106 GLU A C 1
ATOM 4142 O O . GLU B 1 126 ? 66.030 8.592 38.315 1.000 35.555 106 GLU A O 1
ATOM 4148 N N . LEU B 1 127 ? 64.488 9.660 37.065 1.000 34.703 107 LEU A N 1
ATOM 4149 C CA . LEU B 1 127 ? 65.307 9.584 35.860 1.000 35.452 107 LEU A CA 1
ATOM 4150 C C . LEU B 1 127 ? 66.604 10.363 36.034 1.000 35.267 107 LEU A C 1
ATOM 4151 O O . LEU B 1 127 ? 67.668 9.919 35.595 1.000 35.727 107 LEU A O 1
ATOM 4156 N N . GLU B 1 128 ? 66.490 11.559 36.619 1.000 37.495 108 GLU A N 1
ATOM 4157 C CA . GLU B 1 128 ? 67.612 12.471 36.778 1.000 37.553 108 GLU A CA 1
ATOM 4158 C C . GLU B 1 128 ? 68.659 11.886 37.719 1.000 36.168 108 GLU A C 1
ATOM 4159 O O . GLU B 1 128 ? 69.848 12.188 37.603 1.000 37.962 108 GLU A O 1
ATOM 4165 N N . ALA B 1 129 ? 68.213 11.007 38.623 1.000 36.746 109 ALA A N 1
ATOM 4166 C CA . ALA B 1 129 ? 69.124 10.361 39.555 1.000 36.819 109 ALA A CA 1
ATOM 4167 C C . ALA B 1 129 ? 69.865 9.181 38.921 1.000 38.274 109 ALA A C 1
ATOM 4168 O O . ALA B 1 129 ? 70.824 8.687 39.503 1.000 36.650 109 ALA A O 1
ATOM 4170 N N . ILE B 1 130 ? 69.485 8.764 37.705 1.000 41.224 110 ILE A N 1
ATOM 4171 C CA . ILE B 1 130 ? 70.211 7.688 37.043 1.000 35.452 110 ILE A CA 1
ATOM 4172 C C . ILE B 1 130 ? 71.314 8.304 36.190 1.000 33.691 110 ILE A C 1
ATOM 4173 O O . ILE B 1 130 ? 71.026 8.956 35.196 1.000 40.632 110 ILE A O 1
ATOM 4178 N N . LYS B 1 131 ? 72.576 8.093 36.575 1.000 34.976 111 LYS A N 1
ATOM 4179 C CA . LYS B 1 131 ? 73.697 8.766 35.940 1.000 36.056 111 LYS A CA 1
ATOM 4180 C C . LYS B 1 131 ? 74.691 7.739 35.424 1.000 35.122 111 LYS A C 1
ATOM 4181 O O . LYS B 1 131 ? 75.091 6.840 36.154 1.000 42.353 111 LYS A O 1
ATOM 4187 N N . PRO B 1 132 ? 75.149 7.850 34.160 1.000 36.459 112 PRO A N 1
ATOM 4188 C CA . PRO B 1 132 ? 76.064 6.853 33.597 1.000 35.236 112 PRO A CA 1
ATOM 4189 C C . PRO B 1 132 ? 77.464 6.961 34.190 1.000 36.740 112 PRO A C 1
ATOM 4190 O O . PRO B 1 132 ? 78.011 8.061 34.305 1.000 34.561 112 PRO A O 1
ATOM 4194 N N . MET B 1 133 ? 78.018 5.804 34.567 1.000 33.906 113 MET A N 1
ATOM 4195 C CA . MET B 1 133 ? 79.436 5.651 34.847 1.000 33.373 113 MET A CA 1
ATOM 4196 C C . MET B 1 133 ? 80.222 5.731 33.537 1.000 35.543 113 MET A C 1
ATOM 4197 O O . MET B 1 133 ? 79.711 5.392 32.469 1.000 36.033 113 MET A O 1
ATOM 4202 N N . PRO B 1 134 ? 81.493 6.196 33.559 1.000 35.862 114 PRO A N 1
ATOM 4203 C CA . PRO B 1 134 ? 82.307 6.229 32.346 1.000 32.986 114 PRO A CA 1
ATOM 4204 C C . PRO B 1 134 ? 82.491 4.835 31.734 1.000 35.704 114 PRO A C 1
ATOM 4205 O O . PRO B 1 134 ? 82.649 3.833 32.438 1.000 33.186 114 PRO A O 1
ATOM 4209 N N . ALA B 1 135 ? 82.500 4.800 30.398 1.000 34.257 115 ALA A N 1
ATOM 4210 C CA . ALA B 1 135 ? 82.433 3.561 29.642 1.000 35.112 115 ALA A CA 1
ATOM 4211 C C . ALA B 1 135 ? 83.826 3.033 29.331 1.000 33.497 115 ALA A C 1
ATOM 4212 O O . ALA B 1 135 ? 84.779 3.789 29.168 1.000 32.895 115 ALA A O 1
ATOM 4214 N N . ALA B 1 136 ? 83.908 1.716 29.211 1.000 32.892 116 ALA A N 1
ATOM 4215 C CA . ALA B 1 136 ? 84.992 1.078 28.501 1.000 36.722 116 ALA A CA 1
ATOM 4216 C C . ALA B 1 136 ? 84.631 1.162 27.024 1.000 37.214 116 ALA A C 1
ATOM 4217 O O . ALA B 1 136 ? 83.679 0.513 26.567 1.000 38.224 116 ALA A O 1
ATOM 4219 N N . PHE B 1 137 ? 85.388 1.991 26.298 1.000 37.147 117 PHE A N 1
ATOM 4220 C CA . PHE B 1 137 ? 85.081 2.322 24.918 1.000 34.367 117 PHE A CA 1
ATOM 4221 C C . PHE B 1 137 ? 86.359 2.341 24.095 1.000 35.338 117 PHE A C 1
ATOM 4222 O O . PHE B 1 137 ? 87.420 2.726 24.572 1.000 36.384 117 PHE A O 1
ATOM 4230 N N . ASP B 1 138 ? 86.217 1.927 22.837 1.000 36.210 118 ASP A N 1
ATOM 4231 C CA . ASP B 1 138 ? 87.278 1.972 21.847 1.000 36.505 118 ASP A CA 1
ATOM 4232 C C . ASP B 1 138 ? 86.670 2.627 20.604 1.000 39.112 118 ASP A C 1
ATOM 4233 O O . ASP B 1 138 ? 85.825 2.013 19.947 1.000 41.753 118 ASP A O 1
ATOM 4238 N N . HIS B 1 139 ? 87.082 3.873 20.307 1.000 37.088 119 HIS A N 1
ATOM 4239 C CA . HIS B 1 139 ? 86.565 4.643 19.182 1.000 37.196 119 HIS A CA 1
ATOM 4240 C C . HIS B 1 139 ? 86.499 3.791 17.907 1.000 35.487 119 HIS A C 1
ATOM 4241 O O . HIS B 1 139 ? 85.545 3.914 17.133 1.000 36.586 119 HIS A O 1
ATOM 4248 N N . ASN B 1 140 ? 87.508 2.925 17.702 1.000 36.968 120 ASN A N 1
ATOM 4249 C CA . ASN B 1 140 ? 87.631 2.124 16.489 1.000 43.126 120 ASN A CA 1
ATOM 4250 C C . ASN B 1 140 ? 86.461 1.159 16.285 1.000 39.306 120 ASN A C 1
ATOM 4251 O O . ASN B 1 140 ? 86.230 0.737 15.148 1.000 40.937 120 ASN A O 1
ATOM 4256 N N . TRP B 1 141 ? 85.749 0.817 17.371 1.000 37.378 121 TRP A N 1
ATOM 4257 C CA . TRP B 1 141 ? 84.658 -0.153 17.301 1.000 38.283 121 TRP A CA 1
ATOM 4258 C C . TRP B 1 141 ? 83.304 0.502 17.010 1.000 35.451 121 TRP A C 1
ATOM 4259 O O . TRP B 1 141 ? 82.357 -0.185 16.632 1.000 33.973 121 TRP A O 1
ATOM 4270 N N . ALA B 1 142 ? 83.230 1.827 17.166 1.000 36.679 122 ALA A N 1
ATOM 4271 C CA . ALA B 1 142 ? 82.019 2.573 16.866 1.000 36.880 122 ALA A CA 1
ATOM 4272 C C . ALA B 1 142 ? 82.403 3.998 16.491 1.000 34.980 122 ALA A C 1
ATOM 4273 O O . ALA B 1 142 ? 82.165 4.911 17.268 1.000 37.884 122 ALA A O 1
ATOM 4275 N N . LYS B 1 143 ? 82.931 4.142 15.269 1.000 36.385 123 LYS A N 1
ATOM 4276 C CA . LYS B 1 143 ? 83.692 5.298 14.814 1.000 37.097 123 LYS A CA 1
ATOM 4277 C C . LYS B 1 143 ? 82.832 6.560 14.740 1.000 37.390 123 LYS A C 1
ATOM 4278 O O . LYS B 1 143 ? 83.342 7.658 14.945 1.000 37.821 123 LYS A O 1
ATOM 4284 N N . ARG B 1 144 ? 81.535 6.409 14.455 1.000 34.028 124 ARG A N 1
ATOM 4285 C CA . ARG B 1 144 ? 80.654 7.557 14.246 1.000 36.282 124 ARG A CA 1
ATOM 4286 C C . ARG B 1 144 ? 80.196 8.190 15.564 1.000 38.118 124 ARG A C 1
ATOM 4287 O O . ARG B 1 144 ? 79.499 9.192 15.527 1.000 44.370 124 ARG A O 1
ATOM 4295 N N . LEU B 1 145 ? 80.583 7.632 16.721 1.000 41.181 125 LEU A N 1
ATOM 4296 C CA . LEU B 1 145 ? 80.250 8.232 18.009 1.000 39.964 125 LEU A CA 1
ATOM 4297 C C . LEU B 1 145 ? 81.449 9.003 18.561 1.000 40.293 125 LEU A C 1
ATOM 4298 O O . LEU B 1 145 ? 82.573 8.502 18.554 1.000 43.499 125 LEU A O 1
ATOM 4303 N N . ASN B 1 146 ? 81.190 10.194 19.105 1.000 44.665 126 ASN A N 1
ATOM 4304 C CA . ASN B 1 146 ? 82.270 10.963 19.718 1.000 57.557 126 ASN A CA 1
ATOM 4305 C C . ASN B 1 146 ? 81.833 11.532 21.068 1.000 52.959 126 ASN A C 1
ATOM 4306 O O . ASN B 1 146 ? 81.854 12.736 21.272 1.000 60.697 126 ASN A O 1
ATOM 4311 N N . GLY B 1 147 ? 81.441 10.643 21.978 1.000 49.289 127 GLY A N 1
ATOM 4312 C CA . GLY B 1 147 ? 81.297 10.967 23.384 1.000 48.614 127 GLY A CA 1
ATOM 4313 C C . GLY B 1 147 ? 82.639 10.811 24.093 1.000 50.505 127 GLY A C 1
ATOM 4314 O O . GLY B 1 147 ? 83.521 10.124 23.596 1.000 46.045 127 GLY A O 1
ATOM 4315 N N . THR B 1 148 ? 82.766 11.446 25.263 1.000 53.835 128 THR A N 1
ATOM 4316 C CA . THR B 1 148 ? 84.041 11.504 25.956 1.000 51.621 128 THR A CA 1
ATOM 4317 C C . THR B 1 148 ? 83.909 11.036 27.403 1.000 48.534 128 THR A C 1
ATOM 4318 O O . THR B 1 148 ? 84.889 11.090 28.138 1.000 50.830 128 THR A O 1
ATOM 4322 N N . HIS B 1 149 ? 82.733 10.531 27.811 1.000 42.823 129 HIS A N 1
ATOM 4323 C CA . HIS B 1 149 ? 82.577 9.985 29.151 1.000 39.194 129 HIS A CA 1
ATOM 4324 C C . HIS B 1 149 ? 83.117 8.557 29.177 1.000 42.204 129 HIS A C 1
ATOM 4325 O O . HIS B 1 149 ? 82.370 7.603 29.382 1.000 43.633 129 HIS A O 1
ATOM 4332 N N . ILE B 1 150 ? 84.439 8.432 28.975 1.000 42.768 130 ILE A N 1
ATOM 4333 C CA . ILE B 1 150 ? 85.112 7.156 28.763 1.000 44.625 130 ILE A CA 1
ATOM 4334 C C . ILE B 1 150 ? 86.213 6.949 29.805 1.000 43.829 130 ILE A C 1
ATOM 4335 O O . ILE B 1 150 ? 86.876 7.883 30.222 1.000 43.862 130 ILE A O 1
ATOM 4340 N N . LYS B 1 151 ? 86.416 5.700 30.224 1.000 44.462 131 LYS A N 1
ATOM 4341 C CA . LYS B 1 151 ? 87.461 5.382 31.183 1.000 44.038 131 LYS A CA 1
ATOM 4342 C C . LYS B 1 151 ? 88.814 5.584 30.502 1.000 54.771 131 LYS A C 1
ATOM 4343 O O . LYS B 1 151 ? 88.926 5.457 29.284 1.000 54.697 131 LYS A O 1
ATOM 4349 N N . LYS B 1 152 ? 89.856 5.871 31.287 1.000 60.500 132 LYS A N 1
ATOM 4350 C CA . LYS B 1 152 ? 91.210 5.764 30.760 1.000 67.971 132 LYS A CA 1
ATOM 4351 C C . LYS B 1 152 ? 91.763 4.411 31.196 1.000 64.493 132 LYS A C 1
ATOM 4352 O O . LYS B 1 152 ? 91.949 4.163 32.388 1.000 60.915 132 LYS A O 1
ATOM 4358 N N . ALA B 1 153 ? 91.978 3.520 30.225 1.000 66.091 133 ALA A N 1
ATOM 4359 C CA . ALA B 1 153 ? 92.296 2.142 30.567 1.000 69.710 133 ALA A CA 1
ATOM 4360 C C . ALA B 1 153 ? 93.365 1.626 29.619 1.000 61.663 133 ALA A C 1
ATOM 4361 O O . ALA B 1 153 ? 93.130 1.518 28.425 1.000 65.633 133 ALA A O 1
ATOM 4363 N N . ALA B 1 154 ? 94.523 1.280 30.182 1.000 64.797 134 ALA A N 1
ATOM 4364 C CA . ALA B 1 154 ? 95.689 0.909 29.393 1.000 70.268 134 ALA A CA 1
ATOM 4365 C C . ALA B 1 154 ? 95.397 -0.323 28.528 1.000 68.850 134 ALA A C 1
ATOM 4366 O O . ALA B 1 154 ? 95.844 -0.382 27.378 1.000 62.443 134 ALA A O 1
ATOM 4368 N N . THR B 1 155 ? 94.657 -1.301 29.077 1.000 51.451 135 THR A N 1
ATOM 4369 C CA . THR B 1 155 ? 94.527 -2.563 28.377 1.000 47.547 135 THR A CA 1
ATOM 4370 C C . THR B 1 155 ? 93.092 -3.072 28.464 1.000 42.903 135 THR A C 1
ATOM 4371 O O . THR B 1 155 ? 92.318 -2.611 29.299 1.000 36.738 135 THR A O 1
ATOM 4375 N N . ARG B 1 156 ? 92.770 -4.014 27.571 1.000 36.991 136 ARG A N 1
ATOM 4376 C CA . ARG B 1 156 ? 91.510 -4.718 27.643 1.000 34.690 136 ARG A CA 1
ATOM 4377 C C . ARG B 1 156 ? 91.377 -5.288 29.050 1.000 36.977 136 ARG A C 1
ATOM 4378 O O . ARG B 1 156 ? 90.301 -5.193 29.632 1.000 30.457 136 ARG A O 1
ATOM 4386 N N . TRP B 1 157 ? 92.479 -5.822 29.610 1.000 32.773 137 TRP A N 1
ATOM 4387 C CA . TRP B 1 157 ? 92.367 -6.462 30.911 1.000 35.941 137 TRP A CA 1
ATOM 4388 C C . TRP B 1 157 ? 92.033 -5.446 32.000 1.000 38.084 137 TRP A C 1
ATOM 4389 O O . TRP B 1 157 ? 91.309 -5.773 32.943 1.000 33.574 137 TRP A O 1
ATOM 4400 N N . GLU B 1 158 ? 92.556 -4.215 31.861 1.000 41.743 138 GLU A N 1
ATOM 4401 C CA . GLU B 1 158 ? 92.283 -3.171 32.843 1.000 40.470 138 GLU A CA 1
ATOM 4402 C C . GLU B 1 158 ? 90.828 -2.715 32.733 1.000 36.909 138 GLU A C 1
ATOM 4403 O O . GLU B 1 158 ? 90.185 -2.422 33.738 1.000 37.414 138 GLU A O 1
ATOM 4409 N N . MET B 1 159 ? 90.301 -2.684 31.506 1.000 35.830 139 MET A N 1
ATOM 4410 C CA . MET B 1 159 ? 88.874 -2.464 31.310 1.000 30.952 139 MET A CA 1
ATOM 4411 C C . MET B 1 159 ? 88.096 -3.487 32.144 1.000 29.786 139 MET A C 1
ATOM 4412 O O . MET B 1 159 ? 87.233 -3.115 32.943 1.000 30.075 139 MET A O 1
ATOM 4417 N N . VAL B 1 160 ? 88.437 -4.778 32.014 1.000 27.950 140 VAL A N 1
ATOM 4418 C CA . VAL B 1 160 ? 87.747 -5.810 32.771 1.000 29.787 140 VAL A CA 1
ATOM 4419 C C . VAL B 1 160 ? 87.762 -5.478 34.261 1.000 30.754 140 VAL A C 1
ATOM 4420 O O . VAL B 1 160 ? 86.730 -5.541 34.941 1.000 31.530 140 VAL A O 1
ATOM 4424 N N . GLU B 1 161 ? 88.940 -5.119 34.776 1.000 29.955 141 GLU A N 1
ATOM 4425 C CA . GLU B 1 161 ? 89.065 -4.969 36.214 1.000 32.637 141 GLU A CA 1
ATOM 4426 C C . GLU B 1 161 ? 88.277 -3.750 36.690 1.000 29.683 141 GLU A C 1
ATOM 4427 O O . GLU B 1 161 ? 87.681 -3.801 37.749 1.000 26.075 141 GLU A O 1
ATOM 4433 N N . GLN B 1 162 ? 88.270 -2.669 35.906 1.000 30.267 142 GLN A N 1
ATOM 4434 C CA . GLN B 1 162 ? 87.538 -1.464 36.275 1.000 32.155 142 GLN A CA 1
ATOM 4435 C C . GLN B 1 162 ? 86.034 -1.725 36.251 1.000 31.223 142 GLN A C 1
ATOM 4436 O O . GLN B 1 162 ? 85.298 -1.249 37.111 1.000 30.678 142 GLN A O 1
ATOM 4442 N N . LEU B 1 163 ? 85.583 -2.520 35.276 1.000 30.792 143 LEU A N 1
ATOM 4443 C CA . LEU B 1 163 ? 84.171 -2.844 35.148 1.000 28.714 143 LEU A CA 1
ATOM 4444 C C . LEU B 1 163 ? 83.718 -3.717 36.320 1.000 26.277 143 LEU A C 1
ATOM 4445 O O . LEU B 1 163 ? 82.610 -3.551 36.832 1.000 25.969 143 LEU A O 1
ATOM 4450 N N . ARG B 1 164 ? 84.571 -4.661 36.750 1.000 28.706 144 ARG A N 1
ATOM 4451 C CA . ARG B 1 164 ? 84.214 -5.493 37.901 1.000 28.720 144 ARG A CA 1
ATOM 4452 C C . ARG B 1 164 ? 84.088 -4.618 39.152 1.000 32.706 144 ARG A C 1
ATOM 4453 O O . ARG B 1 164 ? 83.154 -4.787 39.940 1.000 31.902 144 ARG A O 1
ATOM 4461 N N . GLN B 1 165 ? 85.023 -3.666 39.304 1.000 28.796 145 GLN A N 1
ATOM 4462 C CA . GLN B 1 165 ? 84.985 -2.700 40.397 1.000 33.189 145 GLN A CA 1
ATOM 4463 C C . GLN B 1 165 ? 83.657 -1.929 40.392 1.000 32.325 145 GLN A C 1
ATOM 4464 O O . GLN B 1 165 ? 83.021 -1.830 41.424 1.000 33.405 145 GLN A O 1
ATOM 4470 N N . ASP B 1 166 ? 83.231 -1.415 39.228 1.000 34.761 146 ASP A N 1
ATOM 4471 C CA . ASP B 1 166 ? 81.990 -0.653 39.089 1.000 32.277 146 ASP A CA 1
ATOM 4472 C C . ASP B 1 166 ? 80.802 -1.510 39.508 1.000 31.291 146 ASP A C 1
ATOM 4473 O O . ASP B 1 166 ? 79.927 -1.037 40.216 1.000 33.317 146 ASP A O 1
ATOM 4478 N N . ILE B 1 167 ? 80.765 -2.775 39.066 1.000 31.863 147 ILE A N 1
ATOM 4479 C CA . ILE B 1 167 ? 79.681 -3.667 39.456 1.000 28.615 147 ILE A CA 1
ATOM 4480 C C . ILE B 1 167 ? 79.642 -3.814 40.975 1.000 30.445 147 ILE A C 1
ATOM 4481 O O . ILE B 1 167 ? 78.573 -3.707 41.584 1.000 30.740 147 ILE A O 1
ATOM 4486 N N . ARG B 1 168 ? 80.807 -4.091 41.577 1.000 30.718 148 ARG A N 1
ATOM 4487 C CA . ARG B 1 168 ? 80.912 -4.269 43.024 1.000 31.719 148 ARG A CA 1
ATOM 4488 C C . ARG B 1 168 ? 80.469 -2.978 43.731 1.000 32.535 148 ARG A C 1
ATOM 4489 O O . ARG B 1 168 ? 79.679 -3.029 44.676 1.000 32.031 148 ARG A O 1
ATOM 4497 N N . ASP B 1 169 ? 80.958 -1.817 43.259 1.000 30.140 149 ASP A N 1
ATOM 4498 C CA . ASP B 1 169 ? 80.601 -0.536 43.862 1.000 35.197 149 ASP A CA 1
ATOM 4499 C C . ASP B 1 169 ? 79.087 -0.312 43.828 1.000 36.691 149 ASP A C 1
ATOM 4500 O O . ASP B 1 169 ? 78.485 0.118 44.812 1.000 37.719 149 ASP A O 1
ATOM 4505 N N . PHE B 1 170 ? 78.470 -0.613 42.678 1.000 32.277 150 PHE A N 1
ATOM 4506 C CA . PHE B 1 170 ? 77.054 -0.345 42.473 1.000 31.847 150 PHE A CA 1
ATOM 4507 C C . PHE B 1 170 ? 76.209 -1.235 43.389 1.000 33.616 150 PHE A C 1
ATOM 4508 O O . PHE B 1 170 ? 75.260 -0.773 44.026 1.000 37.710 150 PHE A O 1
ATOM 4516 N N . LYS B 1 171 ? 76.556 -2.521 43.458 1.000 34.776 151 LYS A N 1
ATOM 4517 C CA . LYS B 1 171 ? 75.824 -3.455 44.294 1.000 37.601 151 LYS A CA 1
ATOM 4518 C C . LYS B 1 171 ? 75.817 -2.982 45.756 1.000 42.465 151 LYS A C 1
ATOM 4519 O O . LYS B 1 171 ? 74.768 -2.983 46.408 1.000 45.306 151 LYS A O 1
ATOM 4525 N N . ALA B 1 172 ? 76.994 -2.567 46.256 1.000 40.755 152 ALA A N 1
ATOM 4526 C CA . ALA B 1 172 ? 77.168 -2.106 47.626 1.000 38.175 152 ALA A CA 1
ATOM 4527 C C . ALA B 1 172 ? 76.421 -0.790 47.869 1.000 40.595 152 ALA A C 1
ATOM 4528 O O . ALA B 1 172 ? 75.652 -0.714 48.819 1.000 42.629 152 ALA A O 1
ATOM 4530 N N . ALA B 1 173 ? 76.574 0.195 46.968 1.000 33.689 153 ALA A N 1
ATOM 4531 C CA . ALA B 1 173 ? 75.971 1.508 47.125 1.000 37.195 153 ALA A CA 1
ATOM 4532 C C . ALA B 1 173 ? 74.444 1.435 47.064 1.000 41.215 153 ALA A C 1
ATOM 4533 O O . ALA B 1 173 ? 73.769 2.261 47.668 1.000 39.199 153 ALA A O 1
ATOM 4535 N N . ASN B 1 174 ? 73.881 0.463 46.335 1.000 38.899 154 ASN A N 1
ATOM 4536 C CA . ASN B 1 174 ? 72.439 0.484 46.139 1.000 37.791 154 ASN A CA 1
ATOM 4537 C C . ASN B 1 174 ? 71.780 -0.658 46.891 1.000 39.634 154 ASN A C 1
ATOM 4538 O O . ASN B 1 174 ? 70.573 -0.862 46.763 1.000 39.653 154 ASN A O 1
ATOM 4543 N N . ASN B 1 175 ? 72.592 -1.414 47.641 1.000 40.139 155 ASN A N 1
ATOM 4544 C CA . ASN B 1 175 ? 72.049 -2.476 48.465 1.000 40.097 155 ASN A CA 1
ATOM 4545 C C . ASN B 1 175 ? 71.276 -3.479 47.583 1.000 41.508 155 ASN A C 1
ATOM 4546 O O . ASN B 1 175 ? 70.121 -3.827 47.865 1.000 37.813 155 ASN A O 1
ATOM 4551 N N . CYS B 1 176 ? 71.938 -3.961 46.514 1.000 33.776 156 CYS A N 1
ATOM 4552 C CA . CYS B 1 176 ? 71.359 -4.974 45.648 1.000 36.199 156 CYS A CA 1
ATOM 4553 C C . CYS B 1 176 ? 71.785 -6.362 46.106 1.000 34.462 156 CYS A C 1
ATOM 4554 O O . CYS B 1 176 ? 72.955 -6.614 46.340 1.000 35.830 156 CYS A O 1
ATOM 4557 N N . GLU B 1 177 ? 70.809 -7.260 46.185 1.000 34.666 157 GLU A N 1
ATOM 4558 C CA . GLU B 1 177 ? 71.093 -8.660 46.433 1.000 37.666 157 GLU A CA 1
ATOM 4559 C C . GLU B 1 177 ? 71.752 -9.296 45.201 1.000 34.003 157 GLU A C 1
ATOM 4560 O O . GLU B 1 177 ? 72.686 -10.056 45.346 1.000 36.513 157 GLU A O 1
ATOM 4566 N N . ARG B 1 178 ? 71.270 -8.978 43.990 1.000 33.996 158 ARG A N 1
ATOM 4567 C CA . ARG B 1 178 ? 71.700 -9.609 42.741 1.000 31.798 158 ARG A CA 1
ATOM 4568 C C . ARG B 1 178 ? 71.862 -8.524 41.667 1.000 30.881 158 ARG A C 1
ATOM 4569 O O . ARG B 1 178 ? 71.321 -7.441 41.822 1.000 30.459 158 ARG A O 1
ATOM 4577 N N . VAL B 1 179 ? 72.604 -8.825 40.595 1.000 27.950 159 VAL A N 1
ATOM 4578 C CA . VAL B 1 179 ? 72.798 -7.926 39.466 1.000 25.850 159 VAL A CA 1
ATOM 4579 C C . VAL B 1 179 ? 72.547 -8.716 38.182 1.000 26.337 159 VAL A C 1
ATOM 4580 O O . VAL B 1 179 ? 72.786 -9.930 38.145 1.000 27.975 159 VAL A O 1
ATOM 4584 N N . VAL B 1 180 ? 72.094 -8.000 37.134 1.000 26.168 160 VAL A N 1
ATOM 4585 C CA . VAL B 1 180 ? 72.081 -8.456 35.750 1.000 25.542 160 VAL A CA 1
ATOM 4586 C C . VAL B 1 180 ? 72.745 -7.364 34.924 1.000 27.681 160 VAL A C 1
ATOM 4587 O O . VAL B 1 180 ? 72.510 -6.167 35.165 1.000 26.818 160 VAL A O 1
ATOM 4591 N N . VAL B 1 181 ? 73.590 -7.781 33.969 1.000 26.045 161 VAL A N 1
ATOM 4592 C CA . VAL B 1 181 ? 74.192 -6.823 33.055 1.000 25.455 161 VAL A CA 1
ATOM 4593 C C . VAL B 1 181 ? 73.555 -6.980 31.675 1.000 25.234 161 VAL A C 1
ATOM 4594 O O . VAL B 1 181 ? 73.638 -8.050 31.086 1.000 25.734 161 VAL A O 1
ATOM 4598 N N . LEU B 1 182 ? 72.969 -5.891 31.158 1.000 23.916 162 LEU A N 1
ATOM 4599 C CA . LEU B 1 182 ? 72.332 -5.843 29.841 1.000 24.874 162 LEU A CA 1
ATOM 4600 C C . LEU B 1 182 ? 73.162 -4.949 28.937 1.000 24.661 162 LEU A C 1
ATOM 4601 O O . LEU B 1 182 ? 73.396 -3.779 29.270 1.000 25.146 162 LEU A O 1
ATOM 4606 N N . TRP B 1 183 ? 73.656 -5.521 27.827 1.000 24.928 163 TRP A N 1
ATOM 4607 C CA . TRP B 1 183 ? 74.279 -4.715 26.795 1.000 24.528 163 TRP A CA 1
ATOM 4608 C C . TRP B 1 183 ? 73.156 -4.185 25.924 1.000 24.157 163 TRP A C 1
ATOM 4609 O O . TRP B 1 183 ? 72.508 -4.939 25.191 1.000 22.790 163 TRP A O 1
ATOM 4620 N N . ALA B 1 184 ? 72.929 -2.880 26.034 1.000 24.043 164 ALA A N 1
ATOM 4621 C CA . ALA B 1 184 ? 71.992 -2.204 25.154 1.000 25.487 164 ALA A CA 1
ATOM 4622 C C . ALA B 1 184 ? 72.735 -1.063 24.459 1.000 25.529 164 ALA A C 1
ATOM 4623 O O . ALA B 1 184 ? 72.151 -0.023 24.181 1.000 27.561 164 ALA A O 1
ATOM 4625 N N . ALA B 1 185 ? 74.032 -1.280 24.174 1.000 25.152 165 ALA A N 1
ATOM 4626 C CA . ALA B 1 185 ? 74.863 -0.235 23.592 1.000 27.856 165 ALA A CA 1
ATOM 4627 C C . ALA B 1 185 ? 75.004 -0.469 22.087 1.000 30.720 165 ALA A C 1
ATOM 4628 O O . ALA B 1 185 ? 74.429 -1.409 21.530 1.000 35.684 165 ALA A O 1
ATOM 4630 N N . SER B 1 186 ? 75.813 0.365 21.437 1.000 28.491 166 SER A N 1
ATOM 4631 C CA . SER B 1 186 ? 75.872 0.418 19.982 1.000 29.704 166 SER A CA 1
ATOM 4632 C C . SER B 1 186 ? 76.394 -0.896 19.395 1.000 29.319 166 SER A C 1
ATOM 4633 O O . SER B 1 186 ? 77.257 -1.534 19.967 1.000 25.955 166 SER A O 1
ATOM 4636 N N . THR B 1 187 ? 75.872 -1.267 18.224 1.000 27.463 167 THR A N 1
ATOM 4637 C CA . THR B 1 187 ? 76.404 -2.351 17.416 1.000 29.259 167 THR A CA 1
ATOM 4638 C C . THR B 1 187 ? 77.870 -2.066 17.070 1.000 32.584 167 THR A C 1
ATOM 4639 O O . THR B 1 187 ? 78.175 -1.007 16.519 1.000 29.080 167 THR A O 1
ATOM 4643 N N . GLU B 1 188 ? 78.757 -3.021 17.397 1.000 27.360 168 GLU A N 1
ATOM 4644 C CA . GLU B 1 188 ? 80.190 -2.917 17.164 1.000 30.311 168 GLU A CA 1
ATOM 4645 C C . GLU B 1 188 ? 80.523 -3.376 15.741 1.000 31.780 168 GLU A C 1
ATOM 4646 O O . GLU B 1 188 ? 79.710 -4.033 15.084 1.000 32.428 168 GLU A O 1
ATOM 4652 N N . ILE B 1 189 ? 81.746 -3.062 15.296 1.000 28.727 169 ILE A N 1
ATOM 4653 C CA . ILE B 1 189 ? 82.221 -3.431 13.971 1.000 29.819 169 ILE A CA 1
ATOM 4654 C C . ILE B 1 189 ? 82.227 -4.954 13.859 1.000 32.391 169 ILE A C 1
ATOM 4655 O O . ILE B 1 189 ? 82.423 -5.652 14.853 1.000 34.139 169 ILE A O 1
ATOM 4660 N N . TYR B 1 190 ? 82.010 -5.467 12.644 1.000 31.631 170 TYR A N 1
ATOM 4661 C CA . TYR B 1 190 ? 82.099 -6.897 12.403 1.000 37.848 170 TYR A CA 1
ATOM 4662 C C . TYR B 1 190 ? 83.503 -7.402 12.748 1.000 34.360 170 TYR A C 1
ATOM 4663 O O . TYR B 1 190 ? 84.485 -6.782 12.383 1.000 33.163 170 TYR A O 1
ATOM 4672 N N . ILE B 1 191 ? 83.579 -8.546 13.447 1.000 33.746 171 ILE A N 1
ATOM 4673 C CA . ILE B 1 191 ? 84.815 -9.316 13.560 1.000 36.243 171 ILE A CA 1
ATOM 4674 C C . ILE B 1 191 ? 84.471 -10.802 13.521 1.000 38.326 171 ILE A C 1
ATOM 4675 O O . ILE B 1 191 ? 83.431 -11.230 14.031 1.000 35.858 171 ILE A O 1
ATOM 4680 N N . PRO B 1 192 ? 85.357 -11.648 12.950 1.000 37.854 172 PRO A N 1
ATOM 4681 C CA . PRO B 1 192 ? 85.082 -13.080 12.883 1.000 40.408 172 PRO A CA 1
ATOM 4682 C C . PRO B 1 192 ? 85.516 -13.758 14.185 1.000 40.236 172 PRO A C 1
ATOM 4683 O O . PRO B 1 192 ? 86.297 -13.214 14.961 1.000 34.866 172 PRO A O 1
ATOM 4687 N N . LEU B 1 193 ? 84.990 -14.963 14.383 1.000 41.251 173 LEU A N 1
ATOM 4688 C CA . LEU B 1 193 ? 85.528 -15.924 15.325 1.000 41.514 173 LEU A CA 1
ATOM 4689 C C . LEU B 1 193 ? 87.006 -16.134 15.002 1.000 39.312 173 LEU A C 1
ATOM 4690 O O . LEU B 1 193 ? 87.392 -16.221 13.838 1.000 37.763 173 LEU A O 1
ATOM 4695 N N . SER B 1 194 ? 87.825 -16.237 16.051 1.000 37.766 174 SER A N 1
ATOM 4696 C CA . SER B 1 194 ? 89.269 -16.333 15.903 1.000 37.718 174 SER A CA 1
ATOM 4697 C C . SER B 1 194 ? 89.830 -17.249 16.989 1.000 36.470 174 SER A C 1
ATOM 4698 O O . SER B 1 194 ? 89.104 -17.630 17.919 1.000 32.184 174 SER A O 1
ATOM 4701 N N . ASP B 1 195 ? 91.124 -17.593 16.881 1.000 35.159 175 ASP A N 1
ATOM 4702 C CA . ASP B 1 195 ? 91.768 -18.537 17.794 1.000 35.159 175 ASP A CA 1
ATOM 4703 C C . ASP B 1 195 ? 91.597 -18.121 19.246 1.000 33.779 175 ASP A C 1
ATOM 4704 O O . ASP B 1 195 ? 91.413 -18.974 20.111 1.000 33.584 175 ASP A O 1
ATOM 4709 N N . GLU B 1 196 ? 91.652 -16.810 19.483 1.000 32.849 176 GLU A N 1
ATOM 4710 C CA . GLU B 1 196 ? 91.641 -16.244 20.825 1.000 35.300 176 GLU A CA 1
ATOM 4711 C C . GLU B 1 196 ? 90.285 -16.450 21.516 1.000 36.078 176 GLU A C 1
ATOM 4712 O O . GLU B 1 196 ? 90.192 -16.343 22.743 1.000 36.454 176 GLU A O 1
ATOM 4718 N N . HIS B 1 197 ? 89.255 -16.810 20.744 1.000 32.846 177 HIS A N 1
ATOM 4719 C CA . HIS B 1 197 ? 87.912 -16.929 21.295 1.000 31.473 177 HIS A CA 1
ATOM 4720 C C . HIS B 1 197 ? 87.635 -18.380 21.638 1.000 31.267 177 HIS A C 1
ATOM 4721 O O . HIS B 1 197 ? 86.588 -18.682 22.182 1.000 30.903 177 HIS A O 1
ATOM 4728 N N . MET B 1 198 ? 88.590 -19.271 21.343 1.000 34.181 178 MET A N 1
ATOM 4729 C CA . MET B 1 198 ? 88.278 -20.695 21.306 1.000 34.229 178 MET A CA 1
ATOM 4730 C C . MET B 1 198 ? 88.407 -21.346 22.686 1.000 31.610 178 MET A C 1
ATOM 4731 O O . MET B 1 198 ? 87.966 -22.473 22.871 1.000 37.425 178 MET A O 1
ATOM 4736 N N . SER B 1 199 ? 88.972 -20.645 23.666 1.000 30.306 179 SER A N 1
ATOM 4737 C CA . SER B 1 199 ? 88.988 -21.143 25.039 1.000 32.559 179 SER A CA 1
ATOM 4738 C C . SER B 1 199 ? 89.147 -19.960 25.997 1.000 32.951 179 SER A C 1
ATOM 4739 O O . SER B 1 199 ? 89.610 -18.887 25.591 1.000 31.629 179 SER A O 1
ATOM 4742 N N . LEU B 1 200 ? 88.802 -20.179 27.272 1.000 31.657 180 LEU A N 1
ATOM 4743 C CA . LEU B 1 200 ? 88.872 -19.108 28.254 1.000 35.171 180 LEU A CA 1
ATOM 4744 C C . LEU B 1 200 ? 90.320 -18.662 28.453 1.000 36.711 180 LEU A C 1
ATOM 4745 O O . LEU B 1 200 ? 90.599 -17.461 28.520 1.000 31.678 180 LEU A O 1
ATOM 4750 N N . ALA B 1 201 ? 91.233 -19.643 28.491 1.000 36.024 181 ALA A N 1
ATOM 4751 C CA . ALA B 1 201 ? 92.652 -19.371 28.671 1.000 37.097 181 ALA A CA 1
ATOM 4752 C C . ALA B 1 201 ? 93.144 -18.448 27.554 1.000 36.831 181 ALA A C 1
ATOM 4753 O O . ALA B 1 201 ? 93.757 -17.403 27.813 1.000 38.378 181 ALA A O 1
ATOM 4755 N N . ALA B 1 202 ? 92.808 -18.788 26.306 1.000 39.232 182 ALA A N 1
ATOM 4756 C CA . ALA B 1 202 ? 93.222 -17.964 25.174 1.000 38.572 182 ALA A CA 1
ATOM 4757 C C . ALA B 1 202 ? 92.581 -16.569 25.230 1.000 37.573 182 ALA A C 1
ATOM 4758 O O . ALA B 1 202 ? 93.193 -15.582 24.798 1.000 33.375 182 ALA A O 1
ATOM 4760 N N . LEU B 1 203 ? 91.343 -16.473 25.747 1.000 34.859 183 LEU A N 1
ATOM 4761 C CA . LEU B 1 203 ? 90.667 -15.177 25.713 1.000 33.914 183 LEU A CA 1
ATOM 4762 C C . LEU B 1 203 ? 91.344 -14.260 26.730 1.000 34.151 183 LEU A C 1
ATOM 4763 O O . LEU B 1 203 ? 91.655 -13.109 26.429 1.000 32.918 183 LEU A O 1
ATOM 4768 N N . GLU B 1 204 ? 91.609 -14.803 27.920 1.000 36.162 184 GLU A N 1
ATOM 4769 C CA . GLU B 1 204 ? 92.289 -14.055 28.976 1.000 40.465 184 GLU A CA 1
ATOM 4770 C C . GLU B 1 204 ? 93.654 -13.568 28.514 1.000 37.466 184 GLU A C 1
ATOM 4771 O O . GLU B 1 204 ? 94.010 -12.412 28.769 1.000 36.199 184 GLU A O 1
ATOM 4777 N N . LYS B 1 205 ? 94.395 -14.462 27.842 1.000 36.568 185 LYS A N 1
ATOM 4778 C CA . LYS B 1 205 ? 95.719 -14.128 27.342 1.000 39.645 185 LYS A CA 1
ATOM 4779 C C . LYS B 1 205 ? 95.606 -12.929 26.394 1.000 37.765 185 LYS A C 1
ATOM 4780 O O . LYS B 1 205 ? 96.407 -11.997 26.461 1.000 34.584 185 LYS A O 1
ATOM 4786 N N . ALA B 1 206 ? 94.606 -12.962 25.498 1.000 39.086 186 ALA A N 1
ATOM 4787 C CA . ALA B 1 206 ? 94.442 -11.903 24.515 1.000 35.852 186 ALA A CA 1
ATOM 4788 C C . ALA B 1 206 ? 94.070 -10.591 25.207 1.000 36.111 186 ALA A C 1
ATOM 4789 O O . ALA B 1 206 ? 94.555 -9.531 24.817 1.000 39.558 186 ALA A O 1
ATOM 4791 N N . MET B 1 207 ? 93.269 -10.680 26.274 1.000 34.890 187 MET A N 1
ATOM 4792 C CA . MET B 1 207 ? 92.903 -9.499 27.050 1.000 37.129 187 MET A CA 1
ATOM 4793 C C . MET B 1 207 ? 94.151 -8.852 27.666 1.000 41.679 187 MET A C 1
ATOM 4794 O O . MET B 1 207 ? 94.358 -7.637 27.541 1.000 34.852 187 MET A O 1
ATOM 4799 N N . LYS B 1 208 ? 95.014 -9.683 28.272 1.000 40.561 188 LYS A N 1
ATOM 4800 C CA . LYS B 1 208 ? 96.234 -9.210 28.912 1.000 41.748 188 LYS A CA 1
ATOM 4801 C C . LYS B 1 208 ? 97.247 -8.647 27.910 1.000 40.856 188 LYS A C 1
ATOM 4802 O O . LYS B 1 208 ? 97.887 -7.645 28.201 1.000 43.613 188 LYS A O 1
ATOM 4808 N N . ASP B 1 209 ? 97.363 -9.252 26.724 1.000 39.438 189 ASP A N 1
ATOM 4809 C CA . ASP B 1 209 ? 98.258 -8.757 25.687 1.000 41.293 189 ASP A CA 1
ATOM 4810 C C . ASP B 1 209 ? 97.659 -7.512 25.038 1.000 41.128 189 ASP A C 1
ATOM 4811 O O . ASP B 1 209 ? 98.295 -6.911 24.184 1.000 46.070 189 ASP A O 1
ATOM 4816 N N . ASN B 1 210 ? 96.440 -7.136 25.445 1.000 39.218 190 ASN A N 1
ATOM 4817 C CA . ASN B 1 210 ? 95.746 -5.983 24.884 1.000 41.597 190 ASN A CA 1
ATOM 4818 C C . ASN B 1 210 ? 95.537 -6.176 23.381 1.000 40.035 190 ASN A C 1
ATOM 4819 O O . ASN B 1 210 ? 95.760 -5.254 22.600 1.000 42.995 190 ASN A O 1
ATOM 4824 N N . ASN B 1 211 ? 95.074 -7.366 22.975 1.000 39.771 191 ASN A N 1
ATOM 4825 C CA . ASN B 1 211 ? 94.734 -7.569 21.569 1.000 38.180 191 ASN A CA 1
ATOM 4826 C C . ASN B 1 211 ? 93.414 -6.869 21.226 1.000 41.609 191 ASN A C 1
ATOM 4827 O O . ASN B 1 211 ? 92.334 -7.446 21.340 1.000 44.527 191 ASN A O 1
ATOM 4832 N N . THR B 1 212 ? 93.511 -5.629 20.751 1.000 37.906 192 THR A N 1
ATOM 4833 C CA . THR B 1 212 ? 92.338 -4.800 20.547 1.000 39.738 192 THR A CA 1
ATOM 4834 C C . THR B 1 212 ? 91.658 -5.109 19.210 1.000 46.204 192 THR A C 1
ATOM 4835 O O . THR B 1 212 ? 90.713 -4.422 18.810 1.000 39.949 192 THR A O 1
ATOM 4839 N N . GLU B 1 213 ? 92.148 -6.129 18.496 1.000 43.081 193 GLU A N 1
ATOM 4840 C CA . GLU B 1 213 ? 91.543 -6.474 17.219 1.000 43.277 193 GLU A CA 1
ATOM 4841 C C . GLU B 1 213 ? 90.575 -7.646 17.367 1.000 42.281 193 GLU A C 1
ATOM 4842 O O . GLU B 1 213 ? 89.612 -7.745 16.606 1.000 39.709 193 GLU A O 1
ATOM 4848 N N . VAL B 1 214 ? 90.834 -8.527 18.337 1.000 34.710 194 VAL A N 1
ATOM 4849 C CA . VAL B 1 214 ? 89.963 -9.679 18.557 1.000 37.609 194 VAL A CA 1
ATOM 4850 C C . VAL B 1 214 ? 89.162 -9.534 19.855 1.000 36.861 194 VAL A C 1
ATOM 4851 O O . VAL B 1 214 ? 88.275 -10.348 20.115 1.000 37.573 194 VAL A O 1
ATOM 4855 N N . ILE B 1 215 ? 89.518 -8.567 20.715 1.000 35.172 195 ILE A N 1
ATOM 4856 C CA . ILE B 1 215 ? 88.798 -8.399 21.970 1.000 33.597 195 ILE A CA 1
ATOM 4857 C C . ILE B 1 215 ? 87.942 -7.144 21.875 1.000 35.605 195 ILE A C 1
ATOM 4858 O O . ILE B 1 215 ? 88.477 -6.031 21.803 1.000 34.814 195 ILE A O 1
ATOM 4863 N N . SER B 1 216 ? 86.619 -7.351 21.836 1.000 31.622 196 SER A N 1
ATOM 4864 C CA . SER B 1 216 ? 85.699 -6.228 21.741 1.000 30.849 196 SER A CA 1
ATOM 4865 C C . SER B 1 216 ? 85.600 -5.581 23.114 1.000 31.320 196 SER A C 1
ATOM 4866 O O . SER B 1 216 ? 85.806 -6.255 24.115 1.000 29.708 196 SER A O 1
ATOM 4869 N N . PRO B 1 217 ? 85.249 -4.278 23.228 1.000 28.775 197 PRO A N 1
ATOM 4870 C CA . PRO B 1 217 ? 84.831 -3.740 24.519 1.000 28.504 197 PRO A CA 1
ATOM 4871 C C . PRO B 1 217 ? 83.705 -4.597 25.112 1.000 29.525 197 PRO A C 1
ATOM 4872 O O . PRO B 1 217 ? 83.692 -4.842 26.308 1.000 27.716 197 PRO A O 1
ATOM 4876 N N . SER B 1 218 ? 82.773 -5.073 24.272 1.000 26.566 198 SER A N 1
ATOM 4877 C CA . SER B 1 218 ? 81.625 -5.754 24.838 1.000 25.462 198 SER A CA 1
ATOM 4878 C C . SER B 1 218 ? 82.081 -7.013 25.582 1.000 25.800 198 SER A C 1
ATOM 4879 O O . SER B 1 218 ? 81.530 -7.346 26.629 1.000 26.523 198 SER A O 1
ATOM 4882 N N . MET B 1 219 ? 83.115 -7.692 25.054 1.000 26.407 199 MET A N 1
ATOM 4883 C CA . MET B 1 219 ? 83.652 -8.889 25.690 1.000 28.434 199 MET A CA 1
ATOM 4884 C C . MET B 1 219 ? 84.194 -8.583 27.092 1.000 29.182 199 MET A C 1
ATOM 4885 O O . MET B 1 219 ? 84.173 -9.452 27.965 1.000 29.050 199 MET A O 1
ATOM 4890 N N . CYS B 1 220 ? 84.669 -7.343 27.307 1.000 28.037 200 CYS A N 1
ATOM 4891 C CA . CYS B 1 220 ? 85.196 -6.932 28.597 1.000 26.036 200 CYS A CA 1
ATOM 4892 C C . CYS B 1 220 ? 84.041 -6.793 29.594 1.000 27.682 200 CYS A C 1
ATOM 4893 O O . CYS B 1 220 ? 84.166 -7.218 30.745 1.000 30.462 200 CYS A O 1
ATOM 4896 N N . TYR B 1 221 ? 82.908 -6.212 29.153 1.000 26.598 201 TYR A N 1
ATOM 4897 C CA . TYR B 1 221 ? 81.737 -6.114 30.011 1.000 25.017 201 TYR A CA 1
ATOM 4898 C C . TYR B 1 221 ? 81.194 -7.508 30.298 1.000 28.100 201 TYR A C 1
ATOM 4899 O O . TYR B 1 221 ? 80.775 -7.776 31.421 1.000 28.273 201 TYR A O 1
ATOM 4908 N N . ALA B 1 222 ? 81.165 -8.381 29.267 1.000 26.216 202 ALA A N 1
ATOM 4909 C CA . ALA B 1 222 ? 80.628 -9.718 29.484 1.000 25.001 202 ALA A CA 1
ATOM 4910 C C . ALA B 1 222 ? 81.486 -10.478 30.507 1.000 24.962 202 ALA A C 1
ATOM 4911 O O . ALA B 1 222 ? 80.957 -11.137 31.399 1.000 22.309 202 ALA A O 1
ATOM 4913 N N . TYR B 1 223 ? 82.818 -10.378 30.375 1.000 26.351 203 TYR A N 1
ATOM 4914 C CA . TYR B 1 223 ? 83.734 -11.078 31.269 1.000 24.084 203 TYR A CA 1
ATOM 4915 C C . TYR B 1 223 ? 83.507 -10.577 32.701 1.000 27.630 203 TYR A C 1
ATOM 4916 O O . TYR B 1 223 ? 83.384 -11.356 33.640 1.000 27.228 203 TYR A O 1
ATOM 4925 N N . ALA B 1 224 ? 83.452 -9.255 32.861 1.000 26.608 204 ALA A N 1
ATOM 4926 C CA . ALA B 1 224 ? 83.250 -8.640 34.163 1.000 28.223 204 ALA A CA 1
ATOM 4927 C C . ALA B 1 224 ? 81.930 -9.095 34.785 1.000 29.406 204 ALA A C 1
ATOM 4928 O O . ALA B 1 224 ? 81.832 -9.342 35.999 1.000 29.137 204 ALA A O 1
ATOM 4930 N N . ALA B 1 225 ? 80.888 -9.176 33.941 1.000 26.002 205 ALA A N 1
ATOM 4931 C CA . ALA B 1 225 ? 79.587 -9.548 34.463 1.000 23.947 205 ALA A CA 1
ATOM 4932 C C . ALA B 1 225 ? 79.661 -10.982 34.982 1.000 23.122 205 ALA A C 1
ATOM 4933 O O . ALA B 1 225 ? 79.249 -11.271 36.106 1.000 25.774 205 ALA A O 1
ATOM 4935 N N . ILE B 1 226 ? 80.158 -11.890 34.129 1.000 26.052 206 ILE A N 1
ATOM 4936 C CA . ILE B 1 226 ? 80.244 -13.293 34.513 1.000 27.072 206 ILE A CA 1
ATOM 4937 C C . ILE B 1 226 ? 81.130 -13.427 35.758 1.000 28.284 206 ILE A C 1
ATOM 4938 O O . ILE B 1 226 ? 80.768 -14.140 36.686 1.000 27.886 206 ILE A O 1
ATOM 4943 N N . ALA B 1 227 ? 82.269 -12.717 35.793 1.000 30.246 207 ALA A N 1
ATOM 4944 C CA . ALA B 1 227 ? 83.203 -12.825 36.910 1.000 29.457 207 ALA A CA 1
ATOM 4945 C C . ALA B 1 227 ? 82.531 -12.402 38.216 1.000 31.443 207 ALA A C 1
ATOM 4946 O O . ALA B 1 227 ? 82.977 -12.803 39.290 1.000 32.925 207 ALA A O 1
ATOM 4948 N N . GLU B 1 228 ? 81.484 -11.573 38.120 1.000 29.104 208 GLU A N 1
ATOM 4949 C CA . GLU B 1 228 ? 80.827 -10.994 39.285 1.000 27.262 208 GLU A CA 1
ATOM 4950 C C . GLU B 1 228 ? 79.455 -11.618 39.496 1.000 28.041 208 GLU A C 1
ATOM 4951 O O . GLU B 1 228 ? 78.610 -11.011 40.134 1.000 27.218 208 GLU A O 1
ATOM 4957 N N . ASP B 1 229 ? 79.225 -12.825 38.964 1.000 28.106 209 ASP A N 1
ATOM 4958 C CA . ASP B 1 229 ? 78.018 -13.569 39.320 1.000 31.349 209 ASP A CA 1
ATOM 4959 C C . ASP B 1 229 ? 76.768 -12.860 38.767 1.000 31.678 209 ASP A C 1
ATOM 4960 O O . ASP B 1 229 ? 75.692 -12.866 39.389 1.000 32.099 209 ASP A O 1
ATOM 4965 N N . ALA B 1 230 ? 76.921 -12.216 37.594 1.000 25.359 210 ALA A N 1
ATOM 4966 C CA . ALA B 1 230 ? 75.824 -11.431 37.042 1.000 25.101 210 ALA A CA 1
ATOM 4967 C C . ALA B 1 230 ? 75.490 -11.972 35.657 1.000 26.059 210 ALA A C 1
ATOM 4968 O O . ALA B 1 230 ? 76.351 -11.941 34.782 1.000 30.091 210 ALA A O 1
ATOM 4970 N N . PRO B 1 231 ? 74.265 -12.494 35.425 1.000 25.101 211 PRO A N 1
ATOM 4971 C CA . PRO B 1 231 ? 73.853 -12.930 34.086 1.000 25.415 211 PRO A CA 1
ATOM 4972 C C . PRO B 1 231 ? 74.068 -11.778 33.114 1.000 28.614 211 PRO A C 1
ATOM 4973 O O . PRO B 1 231 ? 73.958 -10.604 33.516 1.000 24.916 211 PRO A O 1
ATOM 4977 N N . PHE B 1 232 ? 74.410 -12.127 31.857 1.000 24.610 212 PHE A N 1
ATOM 4978 C CA . PHE B 1 232 ? 74.720 -11.132 30.837 1.000 24.258 212 PHE A CA 1
ATOM 4979 C C . PHE B 1 232 ? 73.827 -11.352 29.619 1.000 25.405 212 PHE A C 1
ATOM 4980 O O . PHE B 1 232 ? 73.618 -12.506 29.225 1.000 24.160 212 PHE A O 1
ATOM 4988 N N . VAL B 1 233 ? 73.269 -10.247 29.086 1.000 22.087 213 VAL A N 1
ATOM 4989 C CA . VAL B 1 233 ? 72.394 -10.269 27.923 1.000 22.450 213 VAL A CA 1
ATOM 4990 C C . VAL B 1 233 ? 73.007 -9.399 26.836 1.000 23.238 213 VAL A C 1
ATOM 4991 O O . VAL B 1 233 ? 73.320 -8.238 27.104 1.000 22.500 213 VAL A O 1
ATOM 4995 N N . MET B 1 234 ? 73.178 -9.958 25.619 1.000 24.337 214 MET A N 1
ATOM 4996 C CA . MET B 1 234 ? 73.717 -9.185 24.504 1.000 24.492 214 MET A CA 1
ATOM 4997 C C . MET B 1 234 ? 72.559 -8.753 23.603 1.000 26.721 214 MET A C 1
ATOM 4998 O O . MET B 1 234 ? 72.027 -9.546 22.826 1.000 23.703 214 MET A O 1
ATOM 5003 N N . GLY B 1 235 ? 72.142 -7.488 23.730 1.000 28.100 215 GLY A N 1
ATOM 5004 C CA . GLY B 1 235 ? 70.976 -6.993 23.009 1.000 24.947 215 GLY A CA 1
ATOM 5005 C C . GLY B 1 235 ? 71.318 -6.451 21.619 1.000 25.818 215 GLY A C 1
ATOM 5006 O O . GLY B 1 235 ? 70.413 -6.127 20.858 1.000 28.372 215 GLY A O 1
ATOM 5007 N N . ALA B 1 236 ? 72.608 -6.369 21.288 1.000 24.883 216 ALA A N 1
ATOM 5008 C CA . ALA B 1 236 ? 73.103 -5.968 19.971 1.000 24.188 216 ALA A CA 1
ATOM 5009 C C . ALA B 1 236 ? 73.533 -7.223 19.210 1.000 26.344 216 ALA A C 1
ATOM 5010 O O . ALA B 1 236 ? 73.547 -8.303 19.779 1.000 28.736 216 ALA A O 1
ATOM 5012 N N . PRO B 1 237 ? 73.863 -7.169 17.895 1.000 28.845 217 PRO A N 1
ATOM 5013 C CA . PRO B 1 237 ? 74.320 -8.365 17.185 1.000 27.235 217 PRO A CA 1
ATOM 5014 C C . PRO B 1 237 ? 75.804 -8.700 17.305 1.000 29.064 217 PRO A C 1
ATOM 5015 O O . PRO B 1 237 ? 76.298 -9.538 16.545 1.000 29.664 217 PRO A O 1
ATOM 5019 N N . ASN B 1 238 ? 76.477 -8.120 18.309 1.000 27.183 218 ASN A N 1
ATOM 5020 C CA . ASN B 1 238 ? 77.924 -8.179 18.474 1.000 28.223 218 ASN A CA 1
ATOM 5021 C C . ASN B 1 238 ? 78.426 -9.603 18.761 1.000 27.199 218 ASN A C 1
ATOM 5022 O O . ASN B 1 238 ? 77.859 -10.322 19.579 1.000 23.092 218 ASN A O 1
ATOM 5027 N N . LEU B 1 239 ? 79.557 -9.972 18.145 1.000 26.347 219 LEU A N 1
ATOM 5028 C CA . LEU B 1 239 ? 80.294 -11.134 18.618 1.000 26.189 219 LEU A CA 1
ATOM 5029 C C . LEU B 1 239 ? 80.786 -10.835 20.032 1.000 26.018 219 LEU A C 1
ATOM 5030 O O . LEU B 1 239 ? 81.489 -9.851 20.261 1.000 27.556 219 LEU A O 1
ATOM 5035 N N . CYS B 1 240 ? 80.417 -11.695 20.983 1.000 26.923 220 CYS A N 1
ATOM 5036 C CA . CYS B 1 240 ? 80.653 -11.369 22.374 1.000 25.950 220 CYS A CA 1
ATOM 5037 C C . CYS B 1 240 ? 80.556 -12.632 23.219 1.000 27.687 220 CYS A C 1
ATOM 5038 O O . CYS B 1 240 ? 81.591 -13.219 23.558 1.000 30.623 220 CYS A O 1
ATOM 5041 N N . VAL B 1 241 ? 79.325 -13.055 23.548 1.000 25.049 221 VAL A N 1
ATOM 5042 C CA . VAL B 1 241 ? 79.170 -14.227 24.399 1.000 24.059 221 VAL A CA 1
ATOM 5043 C C . VAL B 1 241 ? 78.932 -15.475 23.554 1.000 27.149 221 VAL A C 1
ATOM 5044 O O . VAL B 1 241 ? 78.931 -16.578 24.103 1.000 30.390 221 VAL A O 1
ATOM 5048 N N . ASP B 1 242 ? 78.736 -15.294 22.234 1.000 24.960 222 ASP A N 1
ATOM 5049 C CA . ASP B 1 242 ? 78.649 -16.414 21.307 1.000 26.515 222 ASP A CA 1
ATOM 5050 C C . ASP B 1 242 ? 80.050 -16.910 20.919 1.000 27.707 222 ASP A C 1
ATOM 5051 O O . ASP B 1 242 ? 80.351 -17.043 19.732 1.000 27.863 222 ASP A O 1
ATOM 5056 N N . THR B 1 243 ? 80.900 -17.205 21.919 1.000 26.555 223 THR A N 1
ATOM 5057 C CA . THR B 1 243 ? 82.223 -17.764 21.653 1.000 27.245 223 THR A CA 1
ATOM 5058 C C . THR B 1 243 ? 82.476 -18.912 22.622 1.000 27.453 223 THR A C 1
ATOM 5059 O O . THR B 1 243 ? 81.989 -18.861 23.756 1.000 24.912 223 THR A O 1
ATOM 5063 N N . PRO B 1 244 ? 83.248 -19.969 22.242 1.000 28.776 224 PRO A N 1
ATOM 5064 C CA . PRO B 1 244 ? 83.595 -21.036 23.193 1.000 28.110 224 PRO A CA 1
ATOM 5065 C C . PRO B 1 244 ? 84.177 -20.536 24.518 1.000 27.979 224 PRO A C 1
ATOM 5066 O O . PRO B 1 244 ? 83.891 -21.100 25.561 1.000 28.727 224 PRO A O 1
ATOM 5070 N N . ALA B 1 245 ? 84.949 -19.445 24.483 1.000 30.371 225 ALA A N 1
ATOM 5071 C CA . ALA B 1 245 ? 85.526 -18.899 25.704 1.000 27.471 225 ALA A CA 1
ATOM 5072 C C . ALA B 1 245 ? 84.430 -18.531 26.704 1.000 29.933 225 ALA A C 1
ATOM 5073 O O . ALA B 1 245 ? 84.567 -18.777 27.897 1.000 33.352 225 ALA A O 1
ATOM 5075 N N . MET B 1 246 ? 83.344 -17.928 26.217 1.000 29.608 226 MET A N 1
ATOM 5076 C CA . MET B 1 246 ? 82.311 -17.446 27.114 1.000 26.616 226 MET A CA 1
ATOM 5077 C C . MET B 1 246 ? 81.411 -18.602 27.528 1.000 24.830 226 MET A C 1
ATOM 5078 O O . MET B 1 246 ? 80.883 -18.585 28.628 1.000 26.138 226 MET A O 1
ATOM 5083 N N . TRP B 1 247 ? 81.268 -19.620 26.667 1.000 26.054 227 TRP A N 1
ATOM 5084 C CA . TRP B 1 247 ? 80.529 -20.802 27.078 1.000 28.730 227 TRP A CA 1
ATOM 5085 C C . TRP B 1 247 ? 81.279 -21.481 28.228 1.000 27.921 227 TRP A C 1
ATOM 5086 O O . TRP B 1 247 ? 80.668 -21.866 29.209 1.000 27.618 227 TRP A O 1
ATOM 5097 N N . GLU B 1 248 ? 82.612 -21.581 28.109 1.000 28.098 228 GLU A N 1
ATOM 5098 C CA . GLU B 1 248 ? 83.459 -22.151 29.156 1.000 29.149 228 GLU A CA 1
ATOM 5099 C C . GLU B 1 248 ? 83.365 -21.316 30.451 1.000 27.422 228 GLU A C 1
ATOM 5100 O O . GLU B 1 248 ? 83.179 -21.848 31.545 1.000 23.460 228 GLU A O 1
ATOM 5106 N N . PHE B 1 249 ? 83.499 -19.990 30.347 1.000 26.107 229 PHE A N 1
ATOM 5107 C CA . PHE B 1 249 ? 83.520 -19.172 31.554 1.000 25.209 229 PH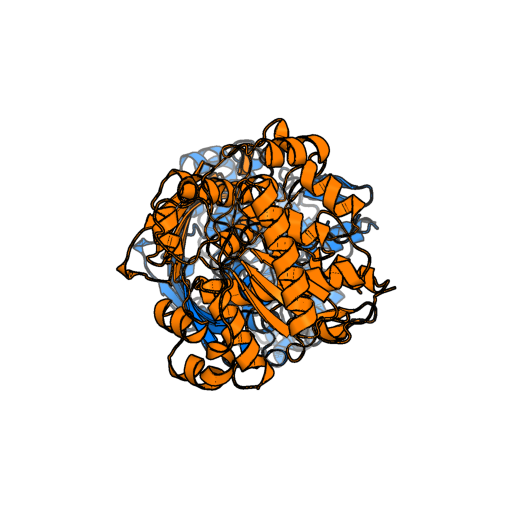E A CA 1
ATOM 5108 C C . PHE B 1 249 ? 82.177 -19.192 32.273 1.000 26.299 229 PHE A C 1
ATOM 5109 O O . PHE B 1 249 ? 82.121 -19.370 33.492 1.000 28.096 229 PHE A O 1
ATOM 5117 N N . SER B 1 250 ? 81.084 -19.023 31.515 1.000 25.948 230 SER A N 1
ATOM 5118 C CA . SER B 1 250 ? 79.756 -18.981 32.112 1.000 25.855 230 SER A CA 1
ATOM 5119 C C . SER B 1 250 ? 79.447 -20.311 32.807 1.000 25.374 230 SER A C 1
ATOM 5120 O O . SER B 1 250 ? 78.794 -20.317 33.854 1.000 27.443 230 SER A O 1
ATOM 5123 N N . LYS B 1 251 ? 79.941 -21.423 32.253 1.000 27.675 231 LYS A N 1
ATOM 5124 C CA . LYS B 1 251 ? 79.749 -22.736 32.868 1.000 32.735 231 LYS A CA 1
ATOM 5125 C C . LYS B 1 251 ? 80.552 -22.860 34.166 1.000 31.440 231 LYS A C 1
ATOM 5126 O O . LYS B 1 251 ? 80.025 -23.322 35.172 1.000 28.725 231 LYS A O 1
ATOM 5132 N N . GLN B 1 252 ? 81.793 -22.369 34.157 1.000 29.187 232 GLN A N 1
ATOM 5133 C CA . GLN B 1 252 ? 82.647 -22.430 35.333 1.000 30.381 232 GLN A CA 1
ATOM 5134 C C . GLN B 1 252 ? 82.013 -21.640 36.478 1.000 31.779 232 GLN A C 1
ATOM 5135 O O . GLN B 1 252 ? 82.025 -22.074 37.638 1.000 29.042 232 GLN A O 1
ATOM 5141 N N . LYS B 1 253 ? 81.442 -20.481 36.137 1.000 27.520 233 LYS A N 1
ATOM 5142 C CA . LYS B 1 253 ? 80.890 -19.572 37.127 1.000 28.353 233 LYS A CA 1
ATOM 5143 C C . LYS B 1 253 ? 79.410 -19.847 37.388 1.000 27.893 233 LYS A C 1
ATOM 5144 O O . LYS B 1 253 ? 78.812 -19.245 38.277 1.000 26.371 233 LYS A O 1
ATOM 5150 N N . ASN B 1 254 ? 78.793 -20.754 36.626 1.000 31.014 234 ASN A N 1
ATOM 5151 C CA . ASN B 1 254 ? 77.368 -21.012 36.844 1.000 31.406 234 ASN A CA 1
ATOM 5152 C C . ASN B 1 254 ? 76.516 -19.762 36.619 1.000 29.943 234 ASN A C 1
ATOM 5153 O O . ASN B 1 254 ? 75.559 -19.496 37.357 1.000 27.957 234 ASN A O 1
ATOM 5158 N N . VAL B 1 255 ? 76.821 -19.040 35.532 1.000 27.802 235 VAL A N 1
ATOM 5159 C CA . VAL B 1 255 ? 76.071 -17.845 35.175 1.000 27.104 235 VAL A CA 1
ATOM 5160 C C . VAL B 1 255 ? 75.363 -18.083 33.843 1.000 25.416 235 VAL A C 1
ATOM 5161 O O . VAL B 1 255 ? 75.943 -18.687 32.943 1.000 25.126 235 VAL A O 1
ATOM 5165 N N . PRO B 1 256 ? 74.090 -17.644 33.696 1.000 28.305 236 PRO A N 1
ATOM 5166 C CA . PRO B 1 256 ? 73.408 -17.629 32.399 1.000 26.606 236 PRO A CA 1
ATOM 5167 C C . PRO B 1 256 ? 73.915 -16.523 31.472 1.000 26.361 236 PRO A C 1
ATOM 5168 O O . PRO B 1 256 ? 74.153 -15.399 31.904 1.000 24.516 236 PRO A O 1
ATOM 5172 N N . ILE B 1 257 ? 74.027 -16.831 30.181 1.000 24.914 237 ILE A N 1
ATOM 5173 C CA . ILE B 1 257 ? 74.294 -15.827 29.148 1.000 26.524 237 ILE A CA 1
ATOM 5174 C C . ILE B 1 257 ? 73.209 -15.947 28.073 1.000 27.344 237 ILE A C 1
ATOM 5175 O O . ILE B 1 257 ? 72.785 -17.051 27.746 1.000 24.308 237 ILE A O 1
ATOM 5180 N N . SER B 1 258 ? 72.732 -14.807 27.554 1.000 25.077 238 SER A N 1
ATOM 5181 C CA . SER B 1 258 ? 71.647 -14.829 26.573 1.000 25.839 238 SER A CA 1
ATOM 5182 C C . SER B 1 258 ? 71.972 -13.882 25.426 1.000 23.822 238 SER A C 1
ATOM 5183 O O . SER B 1 258 ? 72.621 -12.863 25.627 1.000 22.443 238 SER A O 1
ATOM 5186 N N . GLY B 1 259 ? 71.453 -14.191 24.244 1.000 27.301 239 GLY A N 1
ATOM 5187 C CA . GLY B 1 259 ? 71.625 -13.308 23.102 1.000 27.390 239 GLY A CA 1
ATOM 5188 C C . GLY B 1 259 ? 71.260 -14.004 21.792 1.000 30.498 239 GLY A C 1
ATOM 5189 O O . GLY B 1 259 ? 70.975 -15.212 21.818 1.000 27.131 239 GLY A O 1
ATOM 5190 N N . LYS B 1 260 ? 71.279 -13.241 20.673 1.000 24.715 240 LYS A N 1
ATOM 5191 C CA . LYS B 1 260 ? 71.674 -11.835 20.674 1.000 27.407 240 LYS A CA 1
ATOM 5192 C C . LYS B 1 260 ? 70.796 -11.051 19.700 1.000 26.634 240 LYS A C 1
ATOM 5193 O O . LYS B 1 260 ? 70.250 -11.644 18.762 1.000 27.774 240 LYS A O 1
ATOM 5199 N N . ASP B 1 261 ? 70.663 -9.739 19.959 1.000 23.628 241 ASP A N 1
ATOM 5200 C CA . ASP B 1 261 ? 70.083 -8.761 19.037 1.000 25.298 241 ASP A CA 1
ATOM 5201 C C . ASP B 1 261 ? 68.564 -8.759 19.226 1.000 25.490 241 ASP A C 1
ATOM 5202 O O . ASP B 1 261 ? 67.894 -9.706 18.820 1.000 28.570 241 ASP A O 1
ATOM 5207 N N . PHE B 1 262 ? 68.019 -7.755 19.926 1.000 24.272 242 PHE A N 1
ATOM 5208 C CA . PHE B 1 262 ? 66.584 -7.793 20.202 1.000 25.193 242 PHE A CA 1
ATOM 5209 C C . PHE B 1 262 ? 65.781 -8.002 18.918 1.000 25.346 242 PHE A C 1
ATOM 5210 O O . PHE B 1 262 ? 65.991 -7.286 17.947 1.000 26.667 242 PHE A O 1
ATOM 5218 N N . LYS B 1 263 ? 64.853 -8.972 18.918 1.000 24.785 243 LYS A N 1
ATOM 5219 C CA . LYS B 1 263 ? 64.005 -9.203 17.761 1.000 25.965 243 LYS A CA 1
ATOM 5220 C C . LYS B 1 263 ? 62.661 -8.483 17.948 1.000 27.993 243 LYS A C 1
ATOM 5221 O O . LYS B 1 263 ? 61.763 -9.016 18.597 1.000 31.895 243 LYS A O 1
ATOM 5227 N N . SER B 1 264 ? 62.516 -7.285 17.350 1.000 25.732 244 SER A N 1
ATOM 5228 C CA . SER B 1 264 ? 61.498 -6.332 17.781 1.000 26.418 244 SER A CA 1
ATOM 5229 C C . SER B 1 264 ? 60.511 -5.990 16.663 1.000 25.403 244 SER A C 1
ATOM 5230 O O . SER B 1 264 ? 59.336 -5.817 16.958 1.000 25.975 244 SER A O 1
ATOM 5233 N N . GLY B 1 265 ? 60.977 -5.887 15.406 1.000 23.864 245 GLY A N 1
ATOM 5234 C CA . GLY B 1 265 ? 60.189 -5.270 14.349 1.000 26.113 245 GLY A CA 1
ATOM 5235 C C . GLY B 1 265 ? 60.181 -6.042 13.029 1.000 26.260 245 GLY A C 1
ATOM 5236 O O . GLY B 1 265 ? 59.366 -6.955 12.832 1.000 24.721 245 GLY A O 1
ATOM 5237 N N . GLN B 1 266 ? 61.051 -5.625 12.103 1.000 22.254 246 GLN A N 1
ATOM 5238 C CA . GLN B 1 266 ? 61.105 -6.228 10.776 1.000 24.942 246 GLN A CA 1
ATOM 5239 C C . GLN B 1 266 ? 61.470 -7.713 10.848 1.000 23.369 246 GLN A C 1
ATOM 5240 O O . GLN B 1 266 ? 60.899 -8.517 10.119 1.000 23.523 246 GLN A O 1
ATOM 5246 N N . THR B 1 267 ? 62.464 -8.054 11.682 1.000 22.706 247 THR A N 1
ATOM 5247 C CA . THR B 1 267 ? 62.885 -9.440 11.849 1.000 24.724 247 THR A CA 1
ATOM 5248 C C . THR B 1 267 ? 61.824 -10.253 12.601 1.000 25.425 247 THR A C 1
ATOM 5249 O O . THR B 1 267 ? 61.676 -11.447 12.346 1.000 23.478 247 THR A O 1
ATOM 5253 N N . LEU B 1 268 ? 61.110 -9.626 13.547 1.000 24.230 248 LEU A N 1
ATOM 5254 C CA . LEU B 1 268 ? 60.001 -10.318 14.186 1.000 24.474 248 LEU A CA 1
ATOM 5255 C C . LEU B 1 268 ? 59.036 -10.815 13.106 1.000 26.146 248 LEU A C 1
ATOM 5256 O O . LEU B 1 268 ? 58.647 -11.992 13.072 1.000 23.714 248 LEU A O 1
ATOM 5261 N N . MET B 1 269 ? 58.674 -9.901 12.204 1.000 25.044 249 MET A N 1
ATOM 5262 C CA . MET B 1 269 ? 57.733 -10.207 11.139 1.000 23.749 249 MET A CA 1
ATOM 5263 C C . MET B 1 269 ? 58.271 -11.319 10.236 1.000 23.617 249 MET A C 1
ATOM 5264 O O . MET B 1 269 ? 57.511 -12.198 9.825 1.000 24.246 249 MET A O 1
ATOM 5269 N N . LYS B 1 270 ? 59.578 -11.274 9.926 1.000 25.319 250 LYS A N 1
ATOM 5270 C CA . LYS B 1 270 ? 60.215 -12.269 9.059 1.000 25.092 250 LYS A CA 1
ATOM 5271 C C . LYS B 1 270 ? 60.062 -13.661 9.681 1.000 23.211 250 LYS A C 1
ATOM 5272 O O . LYS B 1 270 ? 59.804 -14.628 8.973 1.000 22.836 250 LYS A O 1
ATOM 5278 N N . THR B 1 271 ? 60.182 -13.751 11.007 1.000 23.049 251 THR A N 1
ATOM 5279 C CA . THR B 1 271 ? 60.110 -15.051 11.679 1.000 21.591 251 THR A CA 1
ATOM 5280 C C . THR B 1 271 ? 58.663 -15.438 12.013 1.000 23.414 251 THR A C 1
ATOM 5281 O O . THR B 1 271 ? 58.431 -16.421 12.750 1.000 22.585 251 THR A O 1
ATOM 5285 N N . VAL B 1 272 ? 57.715 -14.691 11.440 1.000 21.196 252 VAL A N 1
ATOM 5286 C CA . VAL B 1 272 ? 56.305 -15.026 11.512 1.000 24.844 252 VAL A CA 1
ATOM 5287 C C . VAL B 1 272 ? 55.792 -15.393 10.116 1.000 22.470 252 VAL A C 1
ATOM 5288 O O . VAL B 1 272 ? 55.096 -16.391 9.942 1.000 24.267 252 VAL A O 1
ATOM 5292 N N . LEU B 1 273 ? 56.134 -14.594 9.114 1.000 21.724 253 LEU A N 1
ATOM 5293 C CA . LEU B 1 273 ? 55.732 -14.892 7.745 1.000 22.130 253 LEU A CA 1
ATOM 5294 C C . LEU B 1 273 ? 56.478 -16.108 7.189 1.000 21.874 253 LEU A C 1
ATOM 5295 O O . LEU B 1 273 ? 55.916 -16.856 6.399 1.000 25.618 253 LEU A O 1
ATOM 5300 N N . ALA B 1 274 ? 57.757 -16.295 7.525 1.000 21.851 254 ALA A N 1
ATOM 5301 C CA . ALA B 1 274 ? 58.444 -17.458 6.965 1.000 21.693 254 ALA A CA 1
ATOM 5302 C C . ALA B 1 274 ? 57.749 -18.725 7.486 1.000 23.587 254 ALA A C 1
ATOM 5303 O O . ALA B 1 274 ? 57.461 -19.631 6.715 1.000 24.780 254 ALA A O 1
ATOM 5305 N N . PRO B 1 275 ? 57.422 -18.861 8.796 1.000 23.427 255 PRO A N 1
ATOM 5306 C CA . PRO B 1 275 ? 56.588 -19.989 9.247 1.000 23.584 255 PRO A CA 1
ATOM 5307 C C . PRO B 1 275 ? 55.246 -20.124 8.529 1.000 24.426 255 PRO A C 1
ATOM 5308 O O . PRO B 1 275 ? 54.821 -21.248 8.254 1.000 21.714 255 PRO A O 1
ATOM 5312 N N . MET B 1 276 ? 54.616 -18.993 8.169 1.000 21.311 256 MET A N 1
ATOM 5313 C CA . MET B 1 276 ? 53.399 -19.068 7.377 1.000 22.985 256 MET A CA 1
ATOM 5314 C C . MET B 1 276 ? 53.658 -19.762 6.033 1.000 25.567 256 MET A C 1
ATOM 5315 O O . MET B 1 276 ? 52.894 -20.649 5.644 1.000 22.157 256 MET A O 1
ATOM 5320 N N . PHE B 1 277 ? 54.693 -19.330 5.292 1.000 22.499 257 PHE A N 1
ATOM 5321 C CA . PHE B 1 277 ? 54.936 -19.931 3.987 1.000 26.264 257 PHE A CA 1
ATOM 5322 C C . PHE B 1 277 ? 55.237 -21.416 4.193 1.000 27.357 257 PHE A C 1
ATOM 5323 O O . PHE B 1 277 ? 54.747 -22.256 3.450 1.000 29.672 257 PHE A O 1
ATOM 5331 N N . LYS B 1 278 ? 55.993 -21.730 5.250 1.000 26.233 258 LYS A N 1
ATOM 5332 C CA . LYS B 1 278 ? 56.372 -23.110 5.506 1.000 29.542 258 LYS A CA 1
ATOM 5333 C C . LYS B 1 278 ? 55.134 -23.960 5.807 1.000 26.532 258 LYS A C 1
ATOM 5334 O O . LYS B 1 278 ? 54.936 -25.014 5.196 1.000 26.138 258 LYS A O 1
ATOM 5340 N N . THR B 1 279 ? 54.323 -23.498 6.764 1.000 22.777 259 THR A N 1
ATOM 5341 C CA . THR B 1 279 ? 53.104 -24.184 7.176 1.000 22.875 259 THR A CA 1
ATOM 5342 C C . THR B 1 279 ? 52.141 -24.408 6.002 1.000 25.545 259 THR A C 1
ATOM 5343 O O . THR B 1 279 ? 51.429 -25.417 5.975 1.000 24.977 259 THR A O 1
ATOM 5347 N N . ARG B 1 280 ? 52.117 -23.479 5.026 1.000 23.027 260 ARG A N 1
ATOM 5348 C CA . ARG B 1 280 ? 51.221 -23.610 3.880 1.000 23.911 260 ARG A CA 1
ATOM 5349 C C . ARG B 1 280 ? 51.920 -24.223 2.653 1.000 21.483 260 ARG A C 1
ATOM 5350 O O . ARG B 1 280 ? 51.325 -24.286 1.581 1.000 24.311 260 ARG A O 1
ATOM 5358 N N . MET B 1 281 ? 53.183 -24.668 2.793 1.000 22.881 261 MET A N 1
ATOM 5359 C CA . MET B 1 281 ? 53.917 -25.323 1.706 1.000 24.475 261 MET A CA 1
ATOM 5360 C C . MET B 1 281 ? 53.964 -24.419 0.467 1.000 23.442 261 MET A C 1
ATOM 5361 O O . MET B 1 281 ? 53.797 -24.872 -0.674 1.000 23.602 261 MET A O 1
ATOM 5366 N N . LEU B 1 282 ? 54.175 -23.120 0.694 1.000 23.854 262 LEU A N 1
ATOM 5367 C CA . LEU B 1 282 ? 54.316 -22.152 -0.388 1.000 25.015 262 LEU A CA 1
ATOM 5368 C C . LEU B 1 282 ? 55.796 -21.909 -0.648 1.000 22.740 262 LEU A C 1
ATOM 5369 O O . LEU B 1 282 ? 56.591 -21.820 0.286 1.000 29.545 262 LEU A O 1
ATOM 5374 N N . GLY B 1 283 ? 56.197 -21.846 -1.916 1.000 26.549 263 GLY A N 1
ATOM 5375 C CA . GLY B 1 283 ? 57.609 -21.638 -2.201 1.000 23.485 263 GLY A CA 1
ATOM 5376 C C . GLY B 1 283 ? 57.979 -20.165 -2.055 1.000 25.683 263 GLY A C 1
ATOM 5377 O O . GLY B 1 283 ? 57.086 -19.323 -2.114 1.000 24.829 263 GLY A O 1
ATOM 5378 N N . VAL B 1 284 ? 59.283 -19.883 -1.878 1.000 22.360 264 VAL A N 1
ATOM 5379 C CA . VAL B 1 284 ? 59.823 -18.524 -1.823 1.000 22.751 264 VAL A CA 1
ATOM 5380 C C . VAL B 1 284 ? 60.977 -18.397 -2.816 1.000 22.657 264 VAL A C 1
ATOM 5381 O O . VAL B 1 284 ? 61.911 -19.198 -2.763 1.000 23.027 264 VAL A O 1
ATOM 5385 N N . ASN B 1 285 ? 60.883 -17.431 -3.745 1.000 21.891 265 ASN A N 1
ATOM 5386 C CA . ASN B 1 285 ? 61.949 -17.171 -4.708 1.000 26.688 265 ASN A CA 1
ATOM 5387 C C . ASN B 1 285 ? 62.914 -16.090 -4.195 1.000 28.351 265 ASN A C 1
ATOM 5388 O O . ASN B 1 285 ? 64.088 -16.022 -4.595 1.000 26.918 265 ASN A O 1
ATOM 5393 N N . GLY B 1 286 ? 62.390 -15.169 -3.371 1.000 26.783 266 GLY A N 1
ATOM 5394 C CA . GLY B 1 286 ? 63.213 -14.060 -2.923 1.000 23.835 266 GLY A CA 1
ATOM 5395 C C . GLY B 1 286 ? 62.538 -13.240 -1.824 1.000 22.912 266 GLY A C 1
ATOM 5396 O O . GLY B 1 286 ? 61.313 -13.258 -1.661 1.000 23.219 266 GLY A O 1
ATOM 5397 N N . TRP B 1 287 ? 63.362 -12.492 -1.106 1.000 21.195 267 TRP A N 1
ATOM 5398 C CA . TRP B 1 287 ? 62.914 -11.681 0.018 1.000 23.999 267 TRP A CA 1
ATOM 5399 C C . TRP B 1 287 ? 63.899 -10.528 0.126 1.000 21.307 267 TRP A C 1
ATOM 5400 O O . TRP B 1 287 ? 65.075 -10.769 0.343 1.000 23.457 267 TRP A O 1
ATOM 5411 N N . PHE B 1 288 ? 63.410 -9.307 -0.119 1.000 22.769 268 PHE A N 1
ATOM 5412 C CA . PHE B 1 288 ? 64.192 -8.090 -0.006 1.000 20.807 268 PHE A CA 1
ATOM 5413 C C . PHE B 1 288 ? 63.648 -7.300 1.179 1.000 21.058 268 PHE A C 1
ATOM 5414 O O . PHE B 1 288 ? 62.446 -7.107 1.294 1.000 20.998 268 PHE A O 1
ATOM 5422 N N . SER B 1 289 ? 64.545 -6.878 2.076 1.000 21.297 269 SER A N 1
ATOM 5423 C CA . SER B 1 289 ? 64.182 -6.130 3.269 1.000 22.274 269 SER A CA 1
ATOM 5424 C C . SER B 1 289 ? 65.045 -4.877 3.317 1.000 22.568 269 SER A C 1
ATOM 5425 O O . SER B 1 289 ? 66.272 -4.983 3.337 1.000 25.573 269 SER A O 1
ATOM 5428 N N . THR B 1 290 ? 64.396 -3.715 3.440 1.000 23.798 270 THR A N 1
ATOM 5429 C CA . THR B 1 290 ? 65.140 -2.477 3.621 1.000 23.134 270 THR A CA 1
ATOM 5430 C C . THR B 1 290 ? 64.507 -1.694 4.776 1.000 24.957 270 THR A C 1
ATOM 5431 O O . THR B 1 290 ? 63.393 -2.006 5.235 1.000 23.428 270 THR A O 1
ATOM 5435 N N . ASN B 1 291 ? 65.241 -0.683 5.262 1.000 24.813 271 ASN A N 1
ATOM 5436 C CA . ASN B 1 291 ? 64.614 0.224 6.198 1.000 29.801 271 ASN A CA 1
ATOM 5437 C C . ASN B 1 291 ? 65.352 1.543 6.220 1.000 25.127 271 ASN A C 1
ATOM 5438 O O . ASN B 1 291 ? 66.436 1.658 5.659 1.000 25.383 271 ASN A O 1
ATOM 5443 N N . ILE B 1 292 ? 64.693 2.516 6.842 1.000 22.457 272 ILE A N 1
ATOM 5444 C CA . ILE B 1 292 ? 65.226 3.863 6.982 1.000 21.807 272 ILE A CA 1
ATOM 5445 C C . ILE B 1 292 ? 65.075 4.262 8.448 1.000 22.808 272 ILE A C 1
ATOM 5446 O O . ILE B 1 292 ? 63.984 4.117 9.009 1.000 24.148 272 ILE A O 1
ATOM 5451 N N . LEU B 1 293 ? 66.160 4.748 9.069 1.000 22.177 273 LEU A N 1
ATOM 5452 C CA . LEU B 1 293 ? 66.074 5.202 10.464 1.000 24.257 273 LEU A CA 1
ATOM 5453 C C . LEU B 1 293 ? 67.105 6.296 10.691 1.000 24.346 273 LEU A C 1
ATOM 5454 O O . LEU B 1 293 ? 68.122 6.347 9.988 1.000 25.677 273 LEU A O 1
ATOM 5459 N N . GLY B 1 294 ? 66.823 7.167 11.675 1.000 27.915 274 GLY A N 1
ATOM 5460 C CA . GLY B 1 294 ? 67.658 8.352 11.816 1.000 29.189 274 GLY A CA 1
ATOM 5461 C C . GLY B 1 294 ? 68.116 8.594 13.252 1.000 32.788 274 GLY A C 1
ATOM 5462 O O . GLY B 1 294 ? 68.366 9.735 13.637 1.000 29.103 274 GLY A O 1
ATOM 5463 N N . ASN B 1 295 ? 68.169 7.528 14.056 1.000 27.338 275 ASN A N 1
ATOM 5464 C CA . ASN B 1 295 ? 68.504 7.662 15.468 1.000 29.640 275 ASN A CA 1
ATOM 5465 C C . ASN B 1 295 ? 70.015 7.425 15.615 1.000 33.774 275 ASN A C 1
ATOM 5466 O O . ASN B 1 295 ? 70.734 7.254 14.615 1.000 34.219 275 ASN A O 1
ATOM 5471 N N . ARG B 1 296 ? 70.484 7.392 16.876 1.000 32.917 276 ARG A N 1
ATOM 5472 C CA . ARG B 1 296 ? 71.890 7.151 17.158 1.000 33.271 276 ARG A CA 1
ATOM 5473 C C . ARG B 1 296 ? 72.297 5.737 16.728 1.000 29.189 276 ARG A C 1
ATOM 5474 O O . ARG B 1 296 ? 73.440 5.507 16.323 1.000 32.359 276 ARG A O 1
ATOM 5482 N N . ASP B 1 297 ? 71.359 4.792 16.823 1.000 30.527 277 ASP A N 1
ATOM 5483 C CA . ASP B 1 297 ? 71.528 3.450 16.273 1.000 33.201 277 ASP A CA 1
ATOM 5484 C C . ASP B 1 297 ? 71.892 3.557 14.788 1.000 30.379 277 ASP A C 1
ATOM 5485 O O . ASP B 1 297 ? 72.918 3.017 14.346 1.000 30.457 277 ASP A O 1
ATOM 5490 N N . GLY B 1 298 ? 71.044 4.280 14.034 1.000 31.927 278 GLY A N 1
ATOM 5491 C CA . GLY B 1 298 ? 71.272 4.500 12.614 1.000 29.984 278 GLY A CA 1
ATOM 5492 C C . GLY B 1 298 ? 72.588 5.219 12.316 1.000 29.000 278 GLY A C 1
ATOM 5493 O O . GLY B 1 298 ? 73.265 4.899 11.338 1.000 27.885 278 GLY A O 1
ATOM 5494 N N . GLU B 1 299 ? 72.970 6.180 13.168 1.000 31.668 279 GLU A N 1
ATOM 5495 C CA . GLU B 1 299 ? 74.227 6.886 12.933 1.000 33.007 279 GLU A CA 1
ATOM 5496 C C . GLU B 1 299 ? 75.379 5.893 12.887 1.000 32.782 279 GLU A C 1
ATOM 5497 O O . GLU B 1 299 ? 76.261 6.009 12.032 1.000 31.614 279 GLU A O 1
ATOM 5503 N N . VAL B 1 300 ? 75.354 4.929 13.816 1.000 32.488 280 VAL A N 1
ATOM 5504 C CA . VAL B 1 300 ? 76.455 3.991 13.971 1.000 31.504 280 VAL A CA 1
ATOM 5505 C C . VAL B 1 300 ? 76.462 3.053 12.768 1.000 31.245 280 VAL A C 1
ATOM 5506 O O . VAL B 1 300 ? 77.522 2.767 12.205 1.000 33.610 280 VAL A O 1
ATOM 5510 N N . LEU B 1 301 ? 75.257 2.597 12.397 1.000 30.022 281 LEU A N 1
ATOM 5511 C CA . LEU B 1 301 ? 75.109 1.544 11.406 1.000 31.568 281 LEU A CA 1
ATOM 5512 C C . LEU B 1 301 ? 75.436 2.073 10.010 1.000 33.999 281 LEU A C 1
ATOM 5513 O O . LEU B 1 301 ? 75.563 1.280 9.080 1.000 35.072 281 LEU A O 1
ATOM 5518 N N . ASP B 1 302 ? 75.577 3.407 9.878 1.000 34.466 282 ASP A N 1
ATOM 5519 C CA . ASP B 1 302 ? 75.947 4.048 8.623 1.000 30.737 282 ASP A CA 1
ATOM 5520 C C . ASP B 1 302 ? 77.390 3.684 8.252 1.000 34.048 282 ASP A C 1
ATOM 5521 O O . ASP B 1 302 ? 77.761 3.753 7.077 1.000 34.761 282 ASP A O 1
ATOM 5526 N N . ASP B 1 303 ? 78.202 3.283 9.242 1.000 33.642 283 ASP A N 1
ATOM 5527 C CA . ASP B 1 303 ? 79.501 2.692 8.944 1.000 36.310 283 ASP A CA 1
ATOM 5528 C C . ASP B 1 303 ? 79.256 1.264 8.438 1.000 36.031 283 ASP A C 1
ATOM 5529 O O . ASP B 1 303 ? 78.728 0.455 9.217 1.000 33.276 283 ASP A O 1
ATOM 5534 N N . PRO B 1 304 ? 79.597 0.937 7.147 1.000 34.788 284 PRO A N 1
ATOM 5535 C CA . PRO B 1 304 ? 79.418 -0.408 6.573 1.000 35.390 284 PRO A CA 1
ATOM 5536 C C . PRO B 1 304 ? 79.927 -1.570 7.449 1.000 33.124 284 PRO A C 1
ATOM 5537 O O . PRO B 1 304 ? 79.334 -2.645 7.474 1.000 32.414 284 PRO A O 1
ATOM 5541 N N . ASP B 1 305 ? 81.033 -1.342 8.175 1.000 32.051 285 ASP A N 1
ATOM 5542 C CA . ASP B 1 305 ? 81.600 -2.320 9.092 1.000 32.822 285 ASP A CA 1
ATOM 5543 C C . ASP B 1 305 ? 80.615 -2.672 10.209 1.000 33.135 285 ASP A C 1
ATOM 5544 O O . ASP B 1 305 ? 80.543 -3.834 10.602 1.000 32.896 285 ASP A O 1
ATOM 5549 N N . ASN B 1 306 ? 79.893 -1.661 10.730 1.000 30.208 286 ASN A N 1
ATOM 5550 C CA . ASN B 1 306 ? 78.884 -1.862 11.761 1.000 32.229 286 ASN A CA 1
ATOM 5551 C C . ASN B 1 306 ? 77.593 -2.396 11.128 1.000 34.724 286 ASN A C 1
ATOM 5552 O O . ASN B 1 306 ? 76.915 -3.262 11.705 1.000 32.697 286 ASN A O 1
ATOM 5557 N N . PHE B 1 307 ? 77.277 -1.895 9.926 1.000 31.177 287 PHE A N 1
ATOM 5558 C CA . PHE B 1 307 ? 76.173 -2.452 9.154 1.000 30.486 287 PHE A CA 1
ATOM 5559 C C . PHE B 1 307 ? 76.338 -3.966 9.005 1.000 27.375 287 PHE A C 1
ATOM 5560 O O . PHE B 1 307 ? 75.400 -4.722 9.217 1.000 27.046 287 PHE A O 1
ATOM 5568 N N . LYS B 1 308 ? 77.551 -4.418 8.670 1.000 28.745 288 LYS A N 1
ATOM 5569 C CA . LYS B 1 308 ? 77.756 -5.830 8.370 1.000 31.520 288 LYS A CA 1
ATOM 5570 C C . LYS B 1 308 ? 77.272 -6.718 9.520 1.000 33.095 288 LYS A C 1
ATOM 5571 O O . LYS B 1 308 ? 76.663 -7.761 9.274 1.000 33.209 288 LYS A O 1
ATOM 5577 N N . THR B 1 309 ? 77.605 -6.328 10.766 1.000 28.419 289 THR A N 1
ATOM 5578 C CA . THR B 1 309 ? 77.239 -7.069 11.973 1.000 29.751 289 THR A CA 1
ATOM 5579 C C . THR B 1 309 ? 75.717 -7.271 12.022 1.000 30.998 289 THR A C 1
ATOM 5580 O O . THR B 1 309 ? 75.235 -8.374 12.283 1.000 27.537 289 THR A O 1
ATOM 5584 N N . LYS B 1 310 ? 74.965 -6.201 11.737 1.000 28.329 290 LYS A N 1
ATOM 5585 C CA . LYS B 1 310 ? 73.509 -6.243 11.748 1.000 30.324 290 LYS A CA 1
ATOM 5586 C C . LYS B 1 310 ? 73.028 -7.132 10.608 1.000 32.752 290 LYS A C 1
ATOM 5587 O O . LYS B 1 310 ? 72.139 -7.962 10.791 1.000 30.721 290 LYS A O 1
ATOM 5593 N N . GLU B 1 311 ? 73.651 -6.949 9.434 1.000 33.942 291 GLU A N 1
ATOM 5594 C CA . GLU B 1 311 ? 73.223 -7.613 8.214 1.000 32.380 291 GLU A CA 1
ATOM 5595 C C . GLU B 1 311 ? 73.339 -9.125 8.378 1.000 34.118 291 GLU A C 1
ATOM 5596 O O . GLU B 1 311 ? 72.391 -9.841 8.060 1.000 33.628 291 GLU A O 1
ATOM 5602 N N . VAL B 1 312 ? 74.497 -9.599 8.861 1.000 34.796 292 VAL A N 1
ATOM 5603 C CA . VAL B 1 312 ? 74.707 -11.025 9.069 1.000 32.047 292 VAL A CA 1
ATOM 5604 C C . VAL B 1 312 ? 73.580 -11.589 9.944 1.000 35.019 292 VAL A C 1
ATOM 5605 O O . VAL B 1 312 ? 73.063 -12.671 9.677 1.000 37.081 292 VAL A O 1
ATOM 5609 N N . SER B 1 313 ? 73.241 -10.869 11.027 1.000 31.251 293 SER A N 1
ATOM 5610 C CA . SER B 1 313 ? 72.218 -11.274 11.983 1.000 28.772 293 SER A CA 1
ATOM 5611 C C . SER B 1 313 ? 70.832 -11.333 11.321 1.000 29.086 293 SER A C 1
ATOM 5612 O O . SER B 1 313 ? 70.123 -12.332 11.457 1.000 28.386 293 SER A O 1
ATOM 5615 N N . LYS B 1 314 ? 70.452 -10.261 10.602 1.000 27.503 294 LYS A N 1
ATOM 5616 C CA . LYS B 1 314 ? 69.163 -10.206 9.921 1.000 26.905 294 LYS A CA 1
ATOM 5617 C C . LYS B 1 314 ? 69.036 -11.286 8.837 1.000 26.703 294 LYS A C 1
ATOM 5618 O O . LYS B 1 314 ? 67.957 -11.854 8.664 1.000 25.190 294 LYS A O 1
ATOM 5624 N N . LEU B 1 315 ? 70.135 -11.596 8.129 1.000 28.619 295 LEU A N 1
ATOM 5625 C CA . LEU B 1 315 ? 70.114 -12.574 7.038 1.000 30.676 295 LEU A CA 1
ATOM 5626 C C . LEU B 1 315 ? 69.859 -14.000 7.553 1.000 30.898 295 LEU A C 1
ATOM 5627 O O . LEU B 1 315 ? 69.377 -14.854 6.816 1.000 30.250 295 LEU A O 1
ATOM 5632 N N . SER B 1 316 ? 70.207 -14.257 8.814 1.000 28.532 296 SER A N 1
ATOM 5633 C CA . SER B 1 316 ? 70.382 -15.625 9.296 1.000 29.257 296 SER A CA 1
ATOM 5634 C C . SER B 1 316 ? 69.049 -16.313 9.647 1.000 27.412 296 SER A C 1
ATOM 5635 O O . SER B 1 316 ? 69.062 -17.503 9.923 1.000 27.339 296 SER A O 1
ATOM 5638 N N . VAL B 1 317 ? 67.896 -15.621 9.615 1.000 24.087 297 VAL A N 1
ATOM 5639 C CA . VAL B 1 317 ? 66.729 -16.103 10.343 1.000 25.296 297 VAL A CA 1
ATOM 5640 C C . VAL B 1 317 ? 65.802 -17.027 9.537 1.000 27.702 297 VAL A C 1
ATOM 5641 O O . VAL B 1 317 ? 64.841 -17.531 10.113 1.000 27.872 297 VAL A O 1
ATOM 5645 N N . ILE B 1 318 ? 66.036 -17.246 8.231 1.000 27.719 298 ILE A N 1
ATOM 5646 C CA . ILE B 1 318 ? 65.051 -18.012 7.469 1.000 29.940 298 ILE A CA 1
ATOM 5647 C C . ILE B 1 318 ? 65.527 -19.423 7.107 1.000 31.394 298 ILE A C 1
ATOM 5648 O O . ILE B 1 318 ? 64.688 -20.296 6.895 1.000 32.615 298 ILE A O 1
ATOM 5653 N N . ASP B 1 319 ? 66.841 -19.648 7.021 1.000 31.780 299 ASP A N 1
ATOM 5654 C CA . ASP B 1 319 ? 67.320 -20.915 6.472 1.000 35.338 299 ASP A CA 1
ATOM 5655 C C . ASP B 1 319 ? 66.809 -22.108 7.274 1.000 36.753 299 ASP A C 1
ATOM 5656 O O . ASP B 1 319 ? 66.349 -23.091 6.690 1.000 40.166 299 ASP A O 1
ATOM 5661 N N . THR B 1 320 ? 66.902 -22.039 8.607 1.000 32.016 300 THR A N 1
ATOM 5662 C CA . THR B 1 320 ? 66.499 -23.190 9.396 1.000 32.480 300 THR A CA 1
ATOM 5663 C C . THR B 1 320 ? 64.977 -23.311 9.431 1.000 32.273 300 THR A C 1
ATOM 5664 O O . THR B 1 320 ? 64.469 -24.381 9.741 1.000 39.437 300 THR A O 1
ATOM 5668 N N . ILE B 1 321 ? 64.253 -22.234 9.094 1.000 29.157 301 ILE A N 1
ATOM 5669 C CA . ILE B 1 321 ? 62.804 -22.342 8.981 1.000 29.205 301 ILE A CA 1
ATOM 5670 C C . ILE B 1 321 ? 62.443 -23.081 7.688 1.000 32.206 301 ILE A C 1
ATOM 5671 O O . ILE B 1 321 ? 61.620 -23.997 7.692 1.000 34.786 301 ILE A O 1
ATOM 5676 N N . PHE B 1 322 ? 63.073 -22.682 6.584 1.000 27.543 302 PHE A N 1
ATOM 5677 C CA . PHE B 1 322 ? 62.697 -23.221 5.290 1.000 32.267 302 PHE A CA 1
ATOM 5678 C C . PHE B 1 322 ? 63.229 -24.646 5.135 1.000 36.667 302 PHE A C 1
ATOM 5679 O O . PHE B 1 322 ? 62.511 -25.513 4.625 1.000 36.838 302 PHE A O 1
ATOM 5687 N N . GLU B 1 323 ? 64.470 -24.876 5.608 1.000 33.710 303 GLU A N 1
ATOM 5688 C CA . GLU B 1 323 ? 65.231 -26.105 5.408 1.000 36.358 303 GLU A CA 1
ATOM 5689 C C . GLU B 1 323 ? 65.334 -26.390 3.912 1.000 33.564 303 GLU A C 1
ATOM 5690 O O . GLU B 1 323 ? 64.667 -27.293 3.414 1.000 32.056 303 GLU A O 1
ATOM 5696 N N . PRO B 1 324 ? 66.159 -25.636 3.151 1.000 37.678 304 PRO A N 1
ATOM 5697 C CA . PRO B 1 324 ? 66.252 -25.806 1.695 1.000 36.258 304 PRO A CA 1
ATOM 5698 C C . PRO B 1 324 ? 66.713 -27.183 1.220 1.000 38.715 304 PRO A C 1
ATOM 5699 O O . PRO B 1 324 ? 66.308 -27.630 0.152 1.000 36.785 304 PRO A O 1
ATOM 5703 N N . GLU B 1 325 ? 67.529 -27.871 2.025 1.000 35.855 305 GLU A N 1
ATOM 5704 C CA . GLU B 1 325 ? 67.999 -29.197 1.655 1.000 36.935 305 GLU A CA 1
ATOM 5705 C C . GLU B 1 325 ? 66.847 -30.205 1.691 1.000 38.031 305 GLU A C 1
ATOM 5706 O O . GLU B 1 325 ? 66.851 -31.154 0.918 1.000 37.497 305 GLU A O 1
ATOM 5712 N N . LYS B 1 326 ? 65.858 -29.998 2.576 1.000 37.689 306 LYS A N 1
ATOM 5713 C CA . LYS B 1 326 ? 64.725 -30.913 2.695 1.000 37.403 306 LYS A CA 1
ATOM 5714 C C . LYS B 1 326 ? 63.622 -30.575 1.698 1.000 40.062 306 LYS A C 1
ATOM 5715 O O . LYS B 1 326 ? 62.917 -31.470 1.229 1.000 40.503 306 LYS A O 1
ATOM 5721 N N . TYR B 1 327 ? 63.448 -29.283 1.392 1.000 35.568 307 TYR A N 1
ATOM 5722 C CA . TYR B 1 327 ? 62.391 -28.898 0.472 1.000 34.253 307 TYR A CA 1
ATOM 5723 C C . TYR B 1 327 ? 62.979 -28.134 -0.693 1.000 34.519 307 TYR A C 1
ATOM 5724 O O . TYR B 1 327 ? 62.683 -26.951 -0.840 1.000 34.206 307 TYR A O 1
ATOM 5733 N N . PRO B 1 328 ? 63.771 -28.810 -1.562 1.000 37.376 308 PRO A N 1
ATOM 5734 C CA . PRO B 1 328 ? 64.459 -28.131 -2.658 1.000 37.530 308 PRO A CA 1
ATOM 5735 C C . PRO B 1 328 ? 63.485 -27.472 -3.636 1.000 37.043 308 PRO A C 1
ATOM 5736 O O . PRO B 1 328 ? 63.821 -26.462 -4.243 1.000 39.140 308 PRO A O 1
ATOM 5740 N N . ASP B 1 329 ? 62.271 -28.021 -3.756 1.000 34.715 309 ASP A N 1
ATOM 5741 C CA . ASP B 1 329 ? 61.304 -27.506 -4.722 1.000 34.844 309 ASP A CA 1
ATOM 5742 C C . ASP B 1 329 ? 60.599 -26.241 -4.217 1.000 34.839 309 ASP A C 1
ATOM 5743 O O . ASP B 1 329 ? 59.985 -25.522 -5.000 1.000 34.839 309 ASP A O 1
ATOM 5748 N N . LEU B 1 330 ? 60.691 -25.958 -2.922 1.000 28.880 310 LEU A N 1
ATOM 5749 C CA . LEU B 1 330 ? 60.080 -24.748 -2.385 1.000 26.965 310 LEU A CA 1
ATOM 5750 C C . LEU B 1 330 ? 61.141 -23.671 -2.144 1.000 24.992 310 LEU A C 1
ATOM 5751 O O . LEU B 1 330 ? 60.921 -22.507 -2.462 1.000 24.668 310 LEU A O 1
ATOM 5756 N N . TYR B 1 331 ? 62.268 -24.054 -1.529 1.000 26.054 311 TYR A N 1
ATOM 5757 C CA . TYR B 1 331 ? 63.176 -23.071 -0.942 1.000 27.479 311 TYR A CA 1
ATOM 5758 C C . TYR B 1 331 ? 64.592 -23.326 -1.431 1.000 27.993 311 TYR A C 1
ATOM 5759 O O . TYR B 1 331 ? 65.529 -22.868 -0.806 1.000 29.545 311 TYR A O 1
ATOM 5768 N N . GLY B 1 332 ? 64.735 -24.060 -2.537 1.000 31.125 312 GLY A N 1
ATOM 5769 C CA . GLY B 1 332 ? 66.066 -24.448 -2.986 1.000 33.907 312 GLY A CA 1
ATOM 5770 C C . GLY B 1 332 ? 66.888 -23.250 -3.462 1.000 37.256 312 GLY A C 1
ATOM 5771 O O . GLY B 1 332 ? 68.095 -23.334 -3.607 1.000 36.400 312 GLY A O 1
ATOM 5772 N N . ASP B 1 333 ? 66.239 -22.115 -3.694 1.000 34.267 313 ASP A N 1
ATOM 5773 C CA . ASP B 1 333 ? 66.939 -21.030 -4.352 1.000 37.278 313 ASP A CA 1
ATOM 5774 C C . ASP B 1 333 ? 66.308 -19.701 -3.933 1.000 36.274 313 ASP A C 1
ATOM 5775 O O . ASP B 1 333 ? 65.655 -19.034 -4.742 1.000 40.348 313 ASP A O 1
ATOM 5780 N N . VAL B 1 334 ? 66.485 -19.339 -2.657 1.000 32.861 314 VAL A N 1
ATOM 5781 C CA . VAL B 1 334 ? 65.930 -18.103 -2.125 1.000 30.974 314 VAL A CA 1
ATOM 5782 C C . VAL B 1 334 ? 66.988 -17.017 -2.280 1.000 30.653 314 VAL A C 1
ATOM 5783 O O . VAL B 1 334 ? 68.089 -17.166 -1.763 1.000 33.202 314 VAL A O 1
ATOM 5787 N N . TYR B 1 335 ? 66.655 -15.910 -2.955 1.000 26.067 315 TYR A N 1
ATOM 5788 C CA . TYR B 1 335 ? 67.568 -14.782 -2.948 1.000 25.773 315 TYR A CA 1
ATOM 5789 C C . TYR B 1 335 ? 67.158 -13.829 -1.829 1.000 26.113 315 TYR A C 1
ATOM 5790 O O . TYR B 1 335 ? 66.084 -13.217 -1.904 1.000 25.008 315 TYR A O 1
ATOM 5799 N N . HIS B 1 336 ? 68.021 -13.718 -0.805 1.000 23.364 316 HIS A N 1
ATOM 5800 C CA . HIS B 1 336 ? 67.706 -12.994 0.412 1.000 24.769 316 HIS A CA 1
ATOM 5801 C C . HIS B 1 336 ? 68.645 -11.802 0.537 1.000 26.221 316 HIS A C 1
ATOM 5802 O O . HIS B 1 336 ? 69.856 -11.985 0.599 1.000 27.218 316 HIS A O 1
ATOM 5809 N N . LYS B 1 337 ? 68.082 -10.585 0.615 1.000 27.084 317 LYS A N 1
ATOM 5810 C CA . LYS B 1 337 ? 68.936 -9.404 0.735 1.000 26.597 317 LYS A CA 1
ATOM 5811 C C . LYS B 1 337 ? 68.331 -8.421 1.728 1.000 25.638 317 LYS A C 1
ATOM 5812 O O . LYS B 1 337 ? 67.127 -8.128 1.668 1.000 24.790 317 LYS A O 1
ATOM 5818 N N . VAL B 1 338 ? 69.192 -7.894 2.626 1.000 24.064 318 VAL A N 1
ATOM 5819 C CA . VAL B 1 338 ? 68.756 -6.902 3.597 1.000 23.377 318 VAL A CA 1
ATOM 5820 C C . VAL B 1 338 ? 69.621 -5.650 3.478 1.000 22.782 318 VAL A C 1
ATOM 5821 O O . VAL B 1 338 ? 70.820 -5.759 3.277 1.000 24.484 318 VAL A O 1
ATOM 5825 N N . ARG B 1 339 ? 68.996 -4.480 3.680 1.000 22.558 319 ARG A N 1
ATOM 5826 C CA . ARG B 1 339 ? 69.639 -3.173 3.620 1.000 22.580 319 ARG A CA 1
ATOM 5827 C C . ARG B 1 339 ? 69.150 -2.319 4.792 1.000 23.887 319 ARG A C 1
ATOM 5828 O O . ARG B 1 339 ? 68.006 -2.441 5.249 1.000 22.860 319 ARG A O 1
ATOM 5836 N N . ILE B 1 340 ? 70.039 -1.462 5.300 1.000 22.254 320 ILE A N 1
ATOM 5837 C CA . ILE B 1 340 ? 69.689 -0.535 6.364 1.000 25.431 320 ILE A CA 1
ATOM 5838 C C . ILE B 1 340 ? 70.196 0.835 5.923 1.000 25.726 320 ILE A C 1
ATOM 5839 O O . ILE B 1 340 ? 71.353 0.949 5.514 1.000 24.794 320 ILE A O 1
ATOM 5844 N N . ASN B 1 341 ? 69.334 1.860 5.990 1.000 24.663 321 ASN A N 1
ATOM 5845 C CA . ASN B 1 341 ? 69.731 3.135 5.414 1.000 26.057 321 ASN A CA 1
ATOM 5846 C C . ASN B 1 341 ? 69.545 4.242 6.447 1.000 26.164 321 ASN A C 1
ATOM 5847 O O . ASN B 1 341 ? 68.433 4.482 6.929 1.000 23.363 321 ASN A O 1
ATOM 5852 N N . TYR B 1 342 ? 70.638 4.935 6.746 1.000 24.540 322 TYR A N 1
ATOM 5853 C CA . TYR B 1 342 ? 70.564 6.109 7.598 1.000 26.914 322 TYR A CA 1
ATOM 5854 C C . TYR B 1 342 ? 69.709 7.171 6.912 1.000 25.408 322 TYR A C 1
ATOM 5855 O O . TYR B 1 342 ? 69.884 7.429 5.726 1.000 22.997 322 TYR A O 1
ATOM 5864 N N . TYR B 1 343 ? 68.778 7.773 7.674 1.000 27.749 323 TYR A N 1
ATOM 5865 C CA . TYR B 1 343 ? 67.741 8.649 7.128 1.000 27.377 323 TYR A CA 1
ATOM 5866 C C . TYR B 1 343 ? 67.223 9.553 8.247 1.000 26.234 323 TYR A C 1
ATOM 5867 O O . TYR B 1 343 ? 66.235 9.228 8.922 1.000 25.643 323 TYR A O 1
ATOM 5876 N N . PRO B 1 344 ? 67.901 10.700 8.497 1.000 27.767 324 PRO A N 1
ATOM 5877 C CA . PRO B 1 344 ? 67.585 11.566 9.645 1.000 25.959 324 PRO A CA 1
ATOM 5878 C C . PRO B 1 344 ? 66.116 11.911 9.891 1.000 29.471 324 PRO A C 1
ATOM 5879 O O . PRO B 1 344 ? 65.687 11.913 11.042 1.000 29.487 324 PRO A O 1
ATOM 5883 N N . PRO B 1 345 ? 65.277 12.189 8.858 1.000 28.235 325 PRO A N 1
ATOM 5884 C CA . PRO B 1 345 ? 63.855 12.445 9.098 1.000 27.176 325 PRO A CA 1
ATOM 5885 C C . PRO B 1 345 ? 63.090 11.396 9.912 1.000 31.652 325 PRO A C 1
ATOM 5886 O O . PRO B 1 345 ? 62.116 11.738 10.565 1.000 27.992 325 PRO A O 1
ATOM 5890 N N . ARG B 1 346 ? 63.517 10.121 9.907 1.000 31.647 326 ARG A N 1
ATOM 5891 C CA . ARG B 1 346 ? 62.759 9.103 10.637 1.000 32.122 326 ARG A CA 1
ATOM 5892 C C . ARG B 1 346 ? 63.058 9.096 12.144 1.000 33.641 326 ARG A C 1
ATOM 5893 O O . ARG B 1 346 ? 62.241 8.592 12.929 1.000 32.017 326 ARG A O 1
ATOM 5901 N N . LYS B 1 347 ? 64.239 9.605 12.551 1.000 34.816 327 LYS A N 1
ATOM 5902 C CA . LYS B 1 347 ? 64.668 9.614 13.954 1.000 38.374 327 LYS A CA 1
ATOM 5903 C C . LYS B 1 347 ? 64.672 8.215 14.572 1.000 39.557 327 LYS A C 1
ATOM 5904 O O . LYS B 1 347 ? 65.286 7.307 14.016 1.000 40.843 327 LYS A O 1
ATOM 5910 N N . ASP B 1 348 ? 63.967 8.021 15.710 1.000 44.111 328 ASP A N 1
ATOM 5911 C CA . ASP B 1 348 ? 63.897 6.684 16.311 1.000 41.965 328 ASP A CA 1
ATOM 5912 C C . ASP B 1 348 ? 62.853 5.787 15.650 1.000 41.480 328 ASP A C 1
ATOM 5913 O O . ASP B 1 348 ? 62.849 4.557 15.883 1.000 37.785 328 ASP A O 1
ATOM 5918 N N . ASN B 1 349 ? 62.015 6.381 14.789 1.000 33.987 329 ASN A N 1
ATOM 5919 C CA . ASN B 1 349 ? 60.922 5.620 14.200 1.000 37.525 329 ASN A CA 1
ATOM 5920 C C . ASN B 1 349 ? 61.324 4.894 12.919 1.000 41.108 329 ASN A C 1
ATOM 5921 O O . ASN B 1 349 ? 60.782 5.229 11.865 1.000 42.707 329 ASN A O 1
ATOM 5926 N N . LYS B 1 350 ? 62.202 3.879 13.023 1.000 35.719 330 LYS A N 1
ATOM 5927 C CA . LYS B 1 350 ? 62.598 3.058 11.886 1.000 32.265 330 LYS A CA 1
ATOM 5928 C C . LYS B 1 350 ? 61.392 2.672 11.012 1.000 30.385 330 LYS A C 1
ATOM 5929 O O . LYS B 1 350 ? 60.360 2.189 11.491 1.000 32.969 330 LYS A O 1
ATOM 5935 N N . GLU B 1 351 ? 61.531 2.852 9.699 1.000 27.221 331 GLU A N 1
ATOM 5936 C CA . GLU B 1 351 ? 60.488 2.411 8.778 1.000 25.183 331 GLU A CA 1
ATOM 5937 C C . GLU B 1 351 ? 61.047 1.287 7.906 1.000 24.103 331 GLU A C 1
ATOM 5938 O O . GLU B 1 351 ? 62.119 1.447 7.312 1.000 24.578 331 GLU A O 1
ATOM 5944 N N . ALA B 1 352 ? 60.316 0.167 7.842 1.000 22.138 332 ALA A N 1
ATOM 5945 C CA . ALA B 1 352 ? 60.771 -1.009 7.110 1.000 20.697 332 ALA A CA 1
ATOM 5946 C C . ALA B 1 352 ? 59.892 -1.173 5.879 1.000 23.220 332 ALA A C 1
ATOM 5947 O O . ALA B 1 352 ? 58.694 -0.875 5.925 1.000 26.249 332 ALA A O 1
ATOM 5949 N N . TRP B 1 353 ? 60.500 -1.608 4.775 1.000 24.108 333 TRP A N 1
ATOM 5950 C CA . TRP B 1 353 ? 59.749 -2.051 3.608 1.000 25.419 333 TRP A CA 1
ATOM 5951 C C . TRP B 1 353 ? 60.313 -3.409 3.189 1.000 25.764 333 TRP A C 1
ATOM 5952 O O . TRP B 1 353 ? 61.535 -3.536 3.072 1.000 24.013 333 TRP A O 1
ATOM 5963 N N . ASP B 1 354 ? 59.420 -4.390 2.963 1.000 23.375 334 ASP A N 1
ATOM 5964 C CA . ASP B 1 354 ? 59.819 -5.720 2.506 1.000 24.901 334 ASP A CA 1
ATOM 5965 C C . ASP B 1 354 ? 59.025 -6.107 1.263 1.000 25.885 334 ASP A C 1
ATOM 5966 O O . ASP B 1 354 ? 57.819 -5.900 1.187 1.000 25.542 334 ASP A O 1
ATOM 5971 N N . ASN B 1 355 ? 59.718 -6.728 0.313 1.000 24.972 335 ASN A N 1
ATOM 5972 C CA . ASN B 1 355 ? 59.085 -7.359 -0.829 1.000 25.481 335 ASN A CA 1
ATOM 5973 C C . ASN B 1 355 ? 59.452 -8.844 -0.816 1.000 24.641 335 ASN A C 1
ATOM 5974 O O . ASN B 1 355 ? 60.634 -9.173 -0.803 1.000 22.180 335 ASN A O 1
ATOM 5979 N N . ILE B 1 356 ? 58.432 -9.705 -0.750 1.000 23.210 336 ILE A N 1
ATOM 5980 C CA . ILE B 1 356 ? 58.619 -11.151 -0.775 1.000 24.186 336 ILE A CA 1
ATOM 5981 C C . ILE B 1 356 ? 57.997 -11.714 -2.054 1.000 25.216 336 ILE A C 1
ATOM 5982 O O . ILE B 1 356 ? 56.821 -11.475 -2.351 1.000 23.836 336 ILE A O 1
ATOM 5987 N N . ASP B 1 357 ? 58.825 -12.440 -2.823 1.000 24.328 337 ASP A N 1
ATOM 5988 C CA . ASP B 1 357 ? 58.399 -13.153 -4.021 1.000 24.461 337 ASP A CA 1
ATOM 5989 C C . ASP B 1 357 ? 58.138 -14.617 -3.668 1.000 23.905 337 ASP A C 1
ATOM 5990 O O . ASP B 1 357 ? 59.063 -15.330 -3.292 1.000 23.186 337 ASP A O 1
ATOM 5995 N N . ILE B 1 358 ? 56.874 -15.050 -3.756 1.000 24.402 338 ILE A N 1
ATOM 5996 C CA . ILE B 1 358 ? 56.510 -16.409 -3.362 1.000 23.009 338 ILE A CA 1
ATOM 5997 C C . ILE B 1 358 ? 55.913 -17.111 -4.567 1.000 23.209 338 ILE A C 1
ATOM 5998 O O . ILE B 1 358 ? 55.676 -16.484 -5.590 1.000 21.483 338 ILE A O 1
ATOM 6003 N N . PHE B 1 359 ? 55.703 -18.432 -4.462 1.000 23.744 339 PHE A N 1
ATOM 6004 C CA . PHE B 1 359 ? 54.988 -19.100 -5.542 1.000 24.916 339 PHE A CA 1
ATOM 6005 C C . PHE B 1 359 ? 54.084 -20.170 -4.940 1.000 23.824 339 PHE A C 1
ATOM 6006 O O . PHE B 1 359 ? 54.389 -20.702 -3.879 1.000 23.517 339 PHE A O 1
ATOM 6014 N N . GLY B 1 360 ? 52.969 -20.451 -5.619 1.000 24.039 340 GLY A N 1
ATOM 6015 C CA . GLY B 1 360 ? 52.052 -21.475 -5.148 1.000 22.682 340 GLY A CA 1
ATOM 6016 C C . GLY B 1 360 ? 51.963 -22.616 -6.156 1.000 26.079 340 GLY A C 1
ATOM 6017 O O . GLY B 1 360 ? 52.900 -22.821 -6.924 1.000 22.624 340 GLY A O 1
ATOM 6018 N N . TRP B 1 361 ? 50.853 -23.367 -6.087 1.000 21.781 341 TRP A N 1
ATOM 6019 C CA . TRP B 1 361 ? 50.418 -24.419 -7.001 1.000 22.973 341 TRP A CA 1
ATOM 6020 C C . TRP B 1 361 ? 50.966 -24.202 -8.414 1.000 23.313 341 TRP A C 1
ATOM 6021 O O . TRP B 1 361 ? 50.753 -23.152 -9.054 1.000 21.089 341 TRP A O 1
ATOM 6032 N N . MET B 1 362 ? 51.670 -25.228 -8.910 1.000 26.023 342 MET A N 1
ATOM 6033 C CA . MET B 1 362 ? 52.105 -25.307 -10.306 1.000 25.547 342 MET A CA 1
ATOM 6034 C C . MET B 1 362 ? 53.145 -24.212 -10.574 1.000 26.469 342 MET A C 1
ATOM 6035 O O . MET B 1 362 ? 53.446 -23.892 -11.714 1.000 27.690 342 MET A O 1
ATOM 6040 N N . GLY B 1 363 ? 53.695 -23.660 -9.500 1.000 25.549 343 GLY A N 1
ATOM 6041 C CA . GLY B 1 363 ? 54.824 -22.749 -9.581 1.000 27.624 343 GLY A CA 1
ATOM 6042 C C . GLY B 1 363 ? 54.446 -21.296 -9.886 1.000 26.235 343 GLY A C 1
ATOM 6043 O O . GLY B 1 363 ? 55.329 -20.502 -10.152 1.000 26.259 343 GLY A O 1
ATOM 6044 N N . TYR B 1 364 ? 53.167 -20.918 -9.796 1.000 25.615 344 TYR A N 1
ATOM 6045 C CA . TYR B 1 364 ? 52.754 -19.591 -10.239 1.000 24.556 344 TYR A CA 1
ATOM 6046 C C . TYR B 1 364 ? 53.099 -18.533 -9.185 1.000 26.652 344 TYR A C 1
ATOM 6047 O O . TYR B 1 364 ? 52.761 -18.688 -8.009 1.000 26.470 344 TYR A O 1
ATOM 6056 N N . PRO B 1 365 ? 53.783 -17.435 -9.581 1.000 27.121 345 PRO A N 1
ATOM 6057 C CA . PRO B 1 365 ? 54.352 -16.478 -8.621 1.000 27.625 345 PRO A CA 1
ATOM 6058 C C . PRO B 1 365 ? 53.350 -15.441 -8.106 1.000 28.868 345 PRO A C 1
ATOM 6059 O O . PRO B 1 365 ? 52.376 -15.102 -8.784 1.000 26.309 345 PRO A O 1
ATOM 6063 N N . MET B 1 366 ? 53.597 -14.947 -6.885 1.000 26.821 346 MET A N 1
ATOM 6064 C CA . MET B 1 366 ? 52.782 -13.915 -6.246 1.000 24.759 346 MET A CA 1
ATOM 6065 C C . MET B 1 366 ? 53.733 -13.031 -5.445 1.000 24.140 346 MET A C 1
ATOM 6066 O O . MET B 1 366 ? 54.858 -13.452 -5.184 1.000 24.948 346 MET A O 1
ATOM 6071 N N . GLU B 1 367 ? 53.251 -11.889 -4.935 1.000 24.787 347 GLU A N 1
ATOM 6072 C CA . GLU B 1 367 ? 54.124 -10.961 -4.237 1.000 24.185 347 GLU A CA 1
ATOM 6073 C C . GLU B 1 367 ? 53.424 -10.437 -2.987 1.000 25.007 347 GLU A C 1
ATOM 6074 O O . GLU B 1 367 ? 52.213 -10.185 -3.018 1.000 25.212 347 GLU A O 1
ATOM 6080 N N . ILE B 1 368 ? 54.183 -10.261 -1.899 1.000 22.657 348 ILE A N 1
ATOM 6081 C CA . ILE B 1 368 ? 53.673 -9.629 -0.684 1.000 24.659 348 ILE A CA 1
ATOM 6082 C C . ILE B 1 368 ? 54.577 -8.437 -0.378 1.000 26.120 348 ILE A C 1
ATOM 6083 O O . ILE B 1 368 ? 55.809 -8.594 -0.336 1.000 24.934 348 ILE A O 1
ATOM 6088 N N . LYS B 1 369 ? 53.964 -7.255 -0.169 1.000 23.100 349 LYS A N 1
ATOM 6089 C CA . LYS B 1 369 ? 54.724 -6.078 0.266 1.000 23.868 349 LYS A CA 1
ATOM 6090 C C . LYS B 1 369 ? 54.298 -5.671 1.679 1.000 25.149 349 LYS A C 1
ATOM 6091 O O . LYS B 1 369 ? 53.098 -5.544 1.948 1.000 27.223 349 LYS A O 1
ATOM 6097 N N . VAL B 1 370 ? 55.286 -5.507 2.576 1.000 23.056 350 VAL A N 1
ATOM 6098 C CA . VAL B 1 370 ? 55.033 -5.154 3.973 1.000 22.716 350 VAL A CA 1
ATOM 6099 C C . VAL B 1 370 ? 55.724 -3.837 4.297 1.000 23.833 350 VAL A C 1
ATOM 6100 O O . VAL B 1 370 ? 56.941 -3.693 4.113 1.000 22.276 350 VAL A O 1
ATOM 6104 N N . ASN B 1 371 ? 54.926 -2.889 4.795 1.000 23.532 351 ASN A N 1
ATOM 6105 C CA . ASN B 1 371 ? 55.429 -1.584 5.219 1.000 24.955 351 ASN A CA 1
ATOM 6106 C C . ASN B 1 371 ? 55.133 -1.471 6.714 1.000 24.027 351 ASN A C 1
ATOM 6107 O O . ASN B 1 371 ? 53.962 -1.379 7.127 1.000 24.845 351 ASN A O 1
ATOM 6112 N N . PHE B 1 372 ? 56.190 -1.563 7.526 1.000 24.493 352 PHE A N 1
ATOM 6113 C CA . PHE B 1 372 ? 56.060 -1.567 8.980 1.000 26.117 352 PHE A CA 1
ATOM 6114 C C . PHE B 1 372 ? 56.640 -0.252 9.488 1.000 25.547 352 PHE A C 1
ATOM 6115 O O . PHE B 1 372 ? 57.846 -0.005 9.368 1.000 23.729 352 PHE A O 1
ATOM 6123 N N . LEU B 1 373 ? 55.762 0.624 9.980 1.000 26.096 353 LEU A N 1
ATOM 6124 C CA . LEU B 1 373 ? 56.170 1.887 10.579 1.000 28.609 353 LEU A CA 1
ATOM 6125 C C . LEU B 1 373 ? 56.444 1.606 12.057 1.000 29.944 353 LEU A C 1
ATOM 6126 O O . LEU B 1 373 ? 55.523 1.600 12.880 1.000 32.660 353 LEU A O 1
ATOM 6131 N N . CYS B 1 374 ? 57.696 1.297 12.376 1.000 30.170 354 CYS A N 1
ATOM 6132 C CA . CYS B 1 374 ? 58.082 0.891 13.720 1.000 35.490 354 CYS A CA 1
ATOM 6133 C C . CYS B 1 374 ? 58.342 2.121 14.596 1.000 37.687 354 CYS A C 1
ATOM 6134 O O . CYS B 1 374 ? 58.594 3.225 14.100 1.000 44.702 354 CYS A O 1
ATOM 6137 N N . ARG B 1 375 ? 58.198 1.934 15.905 1.000 31.301 355 ARG A N 1
ATOM 6138 C CA . ARG B 1 375 ? 58.871 2.760 16.879 1.000 28.929 355 ARG A CA 1
ATOM 6139 C C . ARG B 1 375 ? 59.874 1.836 17.565 1.000 30.452 355 ARG A C 1
ATOM 6140 O O . ARG B 1 375 ? 59.520 1.058 18.450 1.000 27.963 355 ARG A O 1
ATOM 6148 N N . ASP B 1 376 ? 61.127 1.903 17.105 1.000 31.290 356 ASP A N 1
ATOM 6149 C CA . ASP B 1 376 ? 62.094 0.865 17.392 1.000 34.200 356 ASP A CA 1
ATOM 6150 C C . ASP B 1 376 ? 62.255 0.654 18.894 1.000 30.644 356 ASP A C 1
ATOM 6151 O O . ASP B 1 376 ? 62.264 -0.481 19.371 1.000 29.163 356 ASP A O 1
ATOM 6156 N N . SER B 1 377 ? 62.409 1.760 19.630 1.000 26.454 357 SER A N 1
ATOM 6157 C CA . SER B 1 377 ? 62.731 1.689 21.045 1.000 27.498 357 SER A CA 1
ATOM 6158 C C . SER B 1 377 ? 61.502 1.273 21.861 1.000 27.179 357 SER A C 1
ATOM 6159 O O . SER B 1 377 ? 61.652 0.602 22.881 1.000 25.821 357 SER A O 1
ATOM 6162 N N . ILE B 1 378 ? 60.302 1.651 21.389 1.000 24.751 358 ILE A N 1
ATOM 6163 C CA . ILE B 1 378 ? 59.043 1.177 21.947 1.000 24.131 358 ILE A CA 1
ATOM 6164 C C . ILE B 1 378 ? 58.973 -0.348 21.814 1.000 26.570 358 ILE A C 1
ATOM 6165 O O . ILE B 1 378 ? 58.612 -1.033 22.759 1.000 27.906 358 ILE A O 1
ATOM 6170 N N . LEU B 1 379 ? 59.339 -0.898 20.644 1.000 25.269 359 LEU A N 1
ATOM 6171 C CA . LEU B 1 379 ? 59.233 -2.340 20.456 1.000 24.269 359 LEU A CA 1
ATOM 6172 C C . LEU B 1 379 ? 60.270 -3.084 21.297 1.000 25.475 359 LEU A C 1
ATOM 6173 O O . LEU B 1 379 ? 59.964 -4.123 21.879 1.000 28.424 359 LEU A O 1
ATOM 6178 N N . ALA B 1 380 ? 61.482 -2.545 21.394 1.000 23.584 360 ALA A N 1
ATOM 6179 C CA . ALA B 1 380 ? 62.561 -3.273 22.033 1.000 24.190 360 ALA A CA 1
ATOM 6180 C C . ALA B 1 380 ? 62.532 -3.124 23.559 1.000 23.693 360 ALA A C 1
ATOM 6181 O O . ALA B 1 380 ? 63.074 -3.968 24.261 1.000 24.559 360 ALA A O 1
ATOM 6183 N N . ALA B 1 381 ? 61.915 -2.057 24.088 1.000 22.118 361 ALA A N 1
ATOM 6184 C CA . ALA B 1 381 ? 61.959 -1.794 25.525 1.000 24.390 361 ALA A CA 1
ATOM 6185 C C . ALA B 1 381 ? 61.452 -2.991 26.340 1.000 22.746 361 ALA A C 1
ATOM 6186 O O . ALA B 1 381 ? 62.154 -3.451 27.243 1.000 22.978 361 ALA A O 1
ATOM 6188 N N . PRO B 1 382 ? 60.227 -3.531 26.101 1.000 23.225 362 PRO A N 1
ATOM 6189 C CA . PRO B 1 382 ? 59.736 -4.658 26.904 1.000 22.626 362 PRO A CA 1
ATOM 6190 C C . PRO B 1 382 ? 60.600 -5.917 26.700 1.000 26.677 362 PRO A C 1
ATOM 6191 O O . PRO B 1 382 ? 60.729 -6.741 27.613 1.000 23.662 362 PRO A O 1
ATOM 6195 N N . ILE B 1 383 ? 61.215 -6.041 25.512 1.000 23.960 363 ILE A N 1
ATOM 6196 C CA . ILE B 1 383 ? 62.023 -7.213 25.202 1.000 24.380 363 ILE A CA 1
ATOM 6197 C C . ILE B 1 383 ? 63.263 -7.185 26.091 1.000 25.432 363 ILE A C 1
ATOM 6198 O O . ILE B 1 383 ? 63.666 -8.229 26.603 1.000 24.474 363 ILE A O 1
ATOM 6203 N N . ALA B 1 384 ? 63.842 -5.989 26.284 1.000 23.506 364 ALA A N 1
ATOM 6204 C CA . ALA B 1 384 ? 65.037 -5.864 27.101 1.000 25.411 364 ALA A CA 1
ATOM 6205 C C . ALA B 1 384 ? 64.678 -6.173 28.552 1.000 28.430 364 ALA A C 1
ATOM 6206 O O . ALA B 1 384 ? 65.408 -6.890 29.244 1.000 29.612 364 ALA A O 1
ATOM 6208 N N . LEU B 1 385 ? 63.534 -5.651 29.008 1.000 25.544 365 LEU A N 1
ATOM 6209 C CA . LEU B 1 385 ? 63.082 -5.911 30.367 1.000 26.867 365 LEU A CA 1
ATOM 6210 C C . LEU B 1 385 ? 62.870 -7.412 30.579 1.000 26.779 365 LEU A C 1
ATOM 6211 O O . LEU B 1 385 ? 63.339 -7.966 31.579 1.000 28.099 365 LEU A O 1
ATOM 6216 N N . ASP B 1 386 ? 62.185 -8.069 29.626 1.000 24.518 366 ASP A N 1
ATOM 6217 C CA . ASP B 1 386 ? 61.879 -9.492 29.754 1.000 26.827 366 ASP A CA 1
ATOM 6218 C C . ASP B 1 386 ? 63.177 -10.307 29.822 1.000 26.849 366 ASP A C 1
ATOM 6219 O O . ASP B 1 386 ? 63.258 -11.231 30.628 1.000 24.364 366 ASP A O 1
ATOM 6224 N N . LEU B 1 387 ? 64.180 -9.981 28.977 1.000 25.152 367 LEU A N 1
ATOM 6225 C CA . LEU B 1 387 ? 65.447 -10.720 28.980 1.000 24.828 367 LEU A CA 1
ATOM 6226 C C . LEU B 1 387 ? 66.144 -10.582 30.338 1.000 26.137 367 LEU A C 1
ATOM 6227 O O . LEU B 1 387 ? 66.699 -11.550 30.889 1.000 22.626 367 LEU A O 1
ATOM 6232 N N . VAL B 1 388 ? 66.104 -9.358 30.881 1.000 26.114 368 VAL A N 1
ATOM 6233 C CA . VAL B 1 388 ? 66.707 -9.087 32.177 1.000 24.530 368 VAL A CA 1
ATOM 6234 C C . VAL B 1 388 ? 66.010 -9.909 33.259 1.000 24.094 368 VAL A C 1
ATOM 6235 O O . VAL B 1 388 ? 66.671 -10.588 34.044 1.000 25.513 368 VAL A O 1
ATOM 6239 N N . LEU B 1 389 ? 64.677 -9.840 33.317 1.000 24.426 369 LEU A N 1
ATOM 6240 C CA . LEU B 1 389 ? 63.960 -10.499 34.409 1.000 24.095 369 LEU A CA 1
ATOM 6241 C C . LEU B 1 389 ? 64.035 -12.020 34.276 1.000 25.160 369 LEU A C 1
ATOM 6242 O O . LEU B 1 389 ? 64.128 -12.718 35.293 1.000 24.687 369 LEU A O 1
ATOM 6247 N N . PHE B 1 390 ? 63.975 -12.537 33.035 1.000 24.682 370 PHE A N 1
ATOM 6248 C CA . PHE B 1 390 ? 64.083 -13.983 32.832 1.000 26.340 370 PHE A CA 1
ATOM 6249 C C . PHE B 1 390 ? 65.507 -14.482 33.112 1.000 25.514 370 PHE A C 1
ATOM 6250 O O . PHE B 1 390 ? 65.670 -15.622 33.551 1.000 25.694 370 PHE A O 1
ATOM 6258 N N . SER B 1 391 ? 66.523 -13.638 32.871 1.000 24.601 371 SER A N 1
ATOM 6259 C CA . SER B 1 391 ? 67.912 -14.005 33.138 1.000 25.532 371 SER A CA 1
ATOM 6260 C C . SER B 1 391 ? 68.131 -14.143 34.647 1.000 26.859 371 SER A C 1
ATOM 6261 O O . SER B 1 391 ? 68.769 -15.091 35.101 1.000 27.704 371 SER A O 1
ATOM 6264 N N . ASP B 1 392 ? 67.571 -13.203 35.412 1.000 26.341 372 ASP A N 1
ATOM 6265 C CA . ASP B 1 392 ? 67.619 -13.217 36.863 1.000 27.416 372 ASP A CA 1
ATOM 6266 C C . ASP B 1 392 ? 66.929 -14.481 37.385 1.000 30.249 372 ASP A C 1
ATOM 6267 O O . ASP B 1 392 ? 67.467 -15.164 38.266 1.000 30.152 372 ASP A O 1
ATOM 6272 N N . LEU B 1 393 ? 65.770 -14.825 36.798 1.000 28.154 373 LEU A N 1
ATOM 6273 C CA . LEU B 1 393 ? 65.073 -16.040 37.183 1.000 25.819 373 LEU A CA 1
ATOM 6274 C C . LEU B 1 393 ? 65.928 -17.274 36.870 1.000 27.809 373 LEU A C 1
ATOM 6275 O O . LEU B 1 393 ? 66.068 -18.168 37.700 1.000 27.360 373 LEU A O 1
ATOM 6280 N N . ALA B 1 394 ? 66.502 -17.313 35.666 1.000 27.285 374 ALA A N 1
ATOM 6281 C CA . ALA B 1 394 ? 67.302 -18.446 35.213 1.000 25.739 374 ALA A CA 1
ATOM 6282 C C . ALA B 1 394 ? 68.397 -18.742 36.230 1.000 27.347 374 ALA A C 1
ATOM 6283 O O . ALA B 1 394 ? 68.659 -19.904 36.557 1.000 27.623 374 ALA A O 1
ATOM 6285 N N . MET B 1 395 ? 69.055 -17.691 36.734 1.000 26.088 375 MET A N 1
ATOM 6286 C CA . MET B 1 395 ? 70.144 -17.982 37.650 1.000 29.330 375 MET A CA 1
ATOM 6287 C C . MET B 1 395 ? 69.610 -18.510 38.984 1.000 27.835 375 MET A C 1
ATOM 6288 O O . MET B 1 395 ? 70.188 -19.416 39.582 1.000 32.262 375 MET A O 1
ATOM 6293 N N . ARG B 1 396 ? 68.492 -17.958 39.449 1.000 30.774 376 ARG A N 1
ATOM 6294 C CA . ARG B 1 396 ? 67.916 -18.387 40.718 1.000 29.812 376 ARG A CA 1
ATOM 6295 C C . ARG B 1 396 ? 67.402 -19.820 40.587 1.000 30.436 376 ARG A C 1
ATOM 6296 O O . ARG B 1 396 ? 67.203 -20.518 41.581 1.000 30.851 376 ARG A O 1
ATOM 6304 N N . ALA B 1 397 ? 67.171 -20.249 39.345 1.000 32.190 377 ALA A N 1
ATOM 6305 C CA . ALA B 1 397 ? 66.665 -21.588 39.092 1.000 30.883 377 ALA A CA 1
ATOM 6306 C C . ALA B 1 397 ? 67.818 -22.546 38.817 1.000 29.847 377 ALA A C 1
ATOM 6307 O O . ALA B 1 397 ? 67.575 -23.697 38.478 1.000 31.998 377 ALA A O 1
ATOM 6309 N N . GLY B 1 398 ? 69.059 -22.073 38.983 1.000 27.956 378 GLY A N 1
ATOM 6310 C CA . GLY B 1 398 ? 70.238 -22.913 38.843 1.000 26.786 378 GLY A CA 1
ATOM 6311 C C . GLY B 1 398 ? 70.676 -23.149 37.390 1.000 29.781 378 GLY A C 1
ATOM 6312 O O . GLY B 1 398 ? 71.425 -24.085 37.135 1.000 32.654 378 GLY A O 1
ATOM 6313 N N . MET B 1 399 ? 70.236 -22.307 36.438 1.000 28.763 379 MET A N 1
ATOM 6314 C CA . MET B 1 399 ? 70.577 -22.465 35.030 1.000 27.104 379 MET A CA 1
ATOM 6315 C C . MET B 1 399 ? 71.826 -21.651 34.696 1.000 26.084 379 MET A C 1
ATOM 6316 O O . MET B 1 399 ? 72.124 -20.664 35.362 1.000 28.878 379 MET A O 1
ATOM 6321 N N . CYS B 1 400 ? 72.599 -22.095 33.690 1.000 26.652 380 CYS A N 1
ATOM 6322 C CA . CYS B 1 400 ? 73.841 -21.414 33.358 1.000 24.441 380 CYS A CA 1
ATOM 6323 C C . CYS B 1 400 ? 74.181 -21.671 31.891 1.000 23.929 380 CYS A C 1
ATOM 6324 O O . CYS B 1 400 ? 73.511 -22.454 31.244 1.000 23.509 380 CYS A O 1
ATOM 6327 N N . GLY B 1 401 ? 75.216 -21.001 31.368 1.000 24.544 381 GLY A N 1
ATOM 6328 C CA . GLY B 1 401 ? 75.535 -21.125 29.955 1.000 25.401 381 GLY A CA 1
ATOM 6329 C C . GLY B 1 401 ? 74.406 -20.570 29.074 1.000 30.102 381 GLY A C 1
ATOM 6330 O O . GLY B 1 401 ? 73.618 -19.710 29.502 1.000 27.766 381 GLY A O 1
ATOM 6331 N N . ILE B 1 402 ? 74.351 -21.077 27.842 1.000 27.429 382 ILE A N 1
ATOM 6332 C CA . ILE B 1 402 ? 73.531 -20.484 26.793 1.000 26.516 382 ILE A CA 1
ATOM 6333 C C . ILE B 1 402 ? 72.066 -20.670 27.161 1.000 24.834 382 ILE A C 1
ATOM 6334 O O . ILE B 1 402 ? 71.636 -21.795 27.369 1.000 22.697 382 ILE A O 1
ATOM 6339 N N . GLN B 1 403 ? 71.302 -19.573 27.262 1.000 25.562 383 GLN A N 1
ATOM 6340 C CA . GLN B 1 403 ? 69.886 -19.693 27.598 1.000 23.501 383 GLN A CA 1
ATOM 6341 C C . GLN B 1 403 ? 69.071 -19.873 26.319 1.000 25.357 383 GLN A C 1
ATOM 6342 O O . GLN B 1 403 ? 68.455 -18.914 25.826 1.000 25.799 383 GLN A O 1
ATOM 6348 N N . THR B 1 404 ? 69.078 -21.108 25.796 1.000 24.659 384 THR A N 1
ATOM 6349 C CA . THR B 1 404 ? 68.363 -21.483 24.578 1.000 25.746 384 THR A CA 1
ATOM 6350 C C . THR B 1 404 ? 66.890 -21.081 24.681 1.000 26.901 384 THR A C 1
ATOM 6351 O O . THR B 1 404 ? 66.306 -20.610 23.699 1.000 26.520 384 THR A O 1
ATOM 6355 N N . TRP B 1 405 ? 66.303 -21.241 25.875 1.000 24.660 385 TRP A N 1
ATOM 6356 C CA . TRP B 1 405 ? 64.886 -20.976 26.065 1.000 26.374 385 TRP A CA 1
ATOM 6357 C C . TRP B 1 405 ? 64.496 -19.512 25.818 1.000 26.011 385 TRP A C 1
ATOM 6358 O O . TRP B 1 405 ? 63.307 -19.235 25.637 1.000 24.209 385 TRP A O 1
ATOM 6369 N N . LEU B 1 406 ? 65.470 -18.586 25.811 1.000 23.655 386 LEU A N 1
ATOM 6370 C CA . LEU B 1 406 ? 65.149 -17.182 25.567 1.000 24.351 386 LEU A CA 1
ATOM 6371 C C . LEU B 1 406 ? 65.330 -16.785 24.097 1.000 24.484 386 LEU A C 1
ATOM 6372 O O . LEU B 1 406 ? 65.289 -15.599 23.773 1.000 27.164 386 LEU A O 1
ATOM 6377 N N . SER B 1 407 ? 65.470 -17.772 23.199 1.000 23.478 387 SER A N 1
ATOM 6378 C CA . SER B 1 407 ? 65.601 -17.550 21.764 1.000 22.416 387 SER A CA 1
ATOM 6379 C C . SER B 1 407 ? 64.527 -16.601 21.219 1.000 21.602 387 SER A C 1
ATOM 6380 O O . SER B 1 407 ? 64.813 -15.774 20.355 1.000 20.345 387 SER A O 1
ATOM 6383 N N . PHE B 1 408 ? 63.308 -16.720 21.757 1.000 22.138 388 PHE A N 1
ATOM 6384 C CA . PHE B 1 408 ? 62.134 -15.924 21.421 1.000 23.980 388 PHE A CA 1
ATOM 6385 C C . PHE B 1 408 ? 62.423 -14.423 21.283 1.000 27.152 388 PHE A C 1
ATOM 6386 O O . PHE B 1 408 ? 61.763 -13.740 20.492 1.000 25.369 388 PHE A O 1
ATOM 6394 N N . PHE B 1 409 ? 63.370 -13.902 22.080 1.000 24.226 389 PHE A N 1
ATOM 6395 C CA . PHE B 1 409 ? 63.571 -12.462 22.207 1.000 25.029 389 PHE A CA 1
ATOM 6396 C C . PHE B 1 409 ? 64.644 -11.954 21.237 1.000 27.047 389 PHE A C 1
ATOM 6397 O O . PHE B 1 409 ? 64.895 -10.746 21.207 1.000 27.090 389 PHE A O 1
ATOM 6405 N N . CYS B 1 410 ? 65.236 -12.850 20.418 1.000 23.899 390 CYS A N 1
ATOM 6406 C CA . CYS B 1 410 ? 66.520 -12.583 19.779 1.000 25.105 390 CYS A CA 1
ATOM 6407 C C . CYS B 1 410 ? 66.487 -12.858 18.273 1.000 24.066 390 CYS A C 1
ATOM 6408 O O . CYS B 1 410 ? 65.857 -13.823 17.823 1.000 22.439 390 CYS A O 1
ATOM 6411 N N . LYS B 1 411 ? 67.199 -12.016 17.498 1.000 24.073 391 LYS A N 1
ATOM 6412 C CA . LYS B 1 411 ? 67.307 -12.217 16.059 1.000 25.819 391 LYS A CA 1
ATOM 6413 C C . LYS B 1 411 ? 68.248 -13.384 15.775 1.000 24.399 391 LYS A C 1
ATOM 6414 O O . LYS B 1 411 ? 68.016 -14.133 14.849 1.000 26.173 391 LYS A O 1
ATOM 6420 N N . SER B 1 412 ? 69.362 -13.462 16.517 1.000 24.333 392 SER A N 1
ATOM 6421 C CA . SER B 1 412 ? 70.345 -14.522 16.307 1.000 23.951 392 SER A CA 1
ATOM 6422 C C . SER B 1 412 ? 70.466 -15.329 17.598 1.000 22.511 392 SER A C 1
ATOM 6423 O O . SER B 1 412 ? 71.346 -15.065 18.408 1.000 23.631 392 SER A O 1
ATOM 6426 N N . PRO B 1 413 ? 69.579 -16.319 17.834 1.000 23.734 393 PRO A N 1
ATOM 6427 C CA . PRO B 1 413 ? 69.589 -17.060 19.089 1.000 23.381 393 PRO A CA 1
ATOM 6428 C C . PRO B 1 413 ? 70.945 -17.739 19.248 1.000 25.600 393 PRO A C 1
ATOM 6429 O O . PRO B 1 413 ? 71.406 -18.424 18.341 1.000 24.868 393 PRO A O 1
ATOM 6433 N N . MET B 1 414 ? 71.571 -17.532 20.412 1.000 22.553 394 MET A N 1
ATOM 6434 C CA . MET B 1 414 ? 72.889 -18.102 20.647 1.000 23.546 394 MET A CA 1
ATOM 6435 C C . MET B 1 414 ? 72.799 -19.631 20.658 1.000 22.766 394 MET A C 1
ATOM 6436 O O . MET B 1 414 ? 71.825 -20.194 21.118 1.000 22.632 394 MET A O 1
ATOM 6441 N N . HIS B 1 415 ? 73.830 -20.307 20.160 1.000 23.630 395 HIS A N 1
ATOM 6442 C CA . HIS B 1 415 ? 73.875 -21.766 20.150 1.000 25.997 395 HIS A CA 1
ATOM 6443 C C . HIS B 1 415 ? 75.344 -22.205 20.091 1.000 26.956 395 HIS A C 1
ATOM 6444 O O . HIS B 1 415 ? 76.176 -21.496 19.511 1.000 23.767 395 HIS A O 1
ATOM 6451 N N . ASP B 1 416 ? 75.653 -23.383 20.667 1.000 25.616 396 ASP A N 1
ATOM 6452 C CA . ASP B 1 416 ? 77.006 -23.919 20.543 1.000 29.347 396 ASP A CA 1
ATOM 6453 C C . ASP B 1 416 ? 77.136 -24.651 19.201 1.000 28.226 396 ASP A C 1
ATOM 6454 O O . ASP B 1 416 ? 76.172 -24.694 18.425 1.000 25.513 396 ASP A O 1
ATOM 6459 N N . PHE B 1 417 ? 78.312 -25.249 18.941 1.000 28.748 397 PHE A N 1
ATOM 6460 C CA . PHE B 1 417 ? 78.599 -25.887 17.658 1.000 34.151 397 PHE A CA 1
ATOM 6461 C C . PHE B 1 417 ? 77.839 -27.204 17.468 1.000 35.443 397 PHE A C 1
ATOM 6462 O O . PHE B 1 417 ? 77.899 -27.779 16.390 1.000 36.324 397 PHE A O 1
ATOM 6470 N N . GLU B 1 418 ? 77.124 -27.673 18.495 1.000 36.717 398 GLU A N 1
ATOM 6471 C CA . GLU B 1 418 ? 76.360 -28.898 18.353 1.000 39.121 398 GLU A CA 1
ATOM 6472 C C . GLU B 1 418 ? 74.860 -28.635 18.324 1.000 38.938 398 GLU A C 1
ATOM 6473 O O . GLU B 1 418 ? 74.091 -29.583 18.447 1.000 40.720 398 GLU A O 1
ATOM 6479 N N . HIS B 1 419 ? 74.433 -27.369 18.215 1.000 31.957 399 HIS A N 1
ATOM 6480 C CA . HIS B 1 419 ? 73.005 -27.083 18.184 1.000 32.661 399 HIS A CA 1
ATOM 6481 C C . HIS B 1 419 ? 72.701 -26.060 17.087 1.000 30.353 399 HIS A C 1
ATOM 6482 O O . HIS B 1 419 ? 73.553 -25.251 16.767 1.000 29.178 399 HIS A O 1
ATOM 6489 N N . GLN B 1 420 ? 71.492 -26.088 16.528 1.000 33.568 400 GLN A N 1
ATOM 6490 C CA . GLN B 1 420 ? 71.094 -25.093 15.531 1.000 38.911 400 GLN A CA 1
ATOM 6491 C C . GLN B 1 420 ? 70.139 -24.102 16.190 1.000 32.403 400 GLN A C 1
ATOM 6492 O O . GLN B 1 420 ? 69.386 -24.487 17.082 1.000 32.710 400 GLN A O 1
ATOM 6498 N N . PRO B 1 421 ? 70.139 -22.814 15.793 1.000 29.421 401 PRO A N 1
ATOM 6499 C CA . PRO B 1 421 ? 69.175 -21.859 16.342 1.000 28.539 401 PRO A CA 1
ATOM 6500 C C . PRO B 1 421 ? 67.774 -22.215 15.845 1.000 28.456 401 PRO A C 1
ATOM 6501 O O . PRO B 1 421 ? 67.606 -22.615 14.691 1.000 28.824 401 PRO A O 1
ATOM 6505 N N . GLU B 1 422 ? 66.766 -22.021 16.710 1.000 26.037 402 GLU A N 1
ATOM 6506 C CA . GLU B 1 422 ? 65.377 -22.104 16.276 1.000 25.136 402 GLU A CA 1
ATOM 6507 C C . GLU B 1 422 ? 64.862 -20.676 16.087 1.000 26.883 402 GLU A C 1
ATOM 6508 O O . GLU B 1 422 ? 65.016 -19.857 16.995 1.000 24.382 402 GLU A O 1
ATOM 6514 N N . HIS B 1 423 ? 64.231 -20.382 14.937 1.000 24.809 403 HIS A N 1
ATOM 6515 C CA . HIS B 1 423 ? 63.877 -19.015 14.612 1.000 24.237 403 HIS A CA 1
ATOM 6516 C C . HIS B 1 423 ? 62.379 -18.785 14.563 1.000 26.409 403 HIS A C 1
ATOM 6517 O O . HIS B 1 423 ? 61.955 -17.631 14.586 1.000 26.460 403 HIS A O 1
ATOM 6524 N N . ASP B 1 424 ? 61.588 -19.857 14.457 1.000 23.555 404 ASP A N 1
ATOM 6525 C CA . ASP B 1 424 ? 60.152 -19.707 14.268 1.000 26.067 404 ASP A CA 1
ATOM 6526 C C . ASP B 1 424 ? 59.548 -19.134 15.552 1.000 27.408 404 ASP A C 1
ATOM 6527 O O . ASP B 1 424 ? 59.601 -19.790 16.590 1.000 22.537 404 ASP A O 1
ATOM 6532 N N . LEU B 1 425 ? 58.946 -17.937 15.470 1.000 25.629 405 LEU A N 1
ATOM 6533 C CA . LEU B 1 425 ? 58.456 -17.237 16.649 1.000 25.955 405 LEU A CA 1
ATOM 6534 C C . LEU B 1 425 ? 57.561 -18.144 17.496 1.000 24.874 405 LEU A C 1
ATOM 6535 O O . LEU B 1 425 ? 57.645 -18.128 18.710 1.000 23.887 405 LEU A O 1
ATOM 6540 N N . PHE B 1 426 ? 56.686 -18.905 16.840 1.000 25.547 406 PHE A N 1
ATOM 6541 C CA . PHE B 1 426 ? 55.637 -19.664 17.507 1.000 24.279 406 PHE A CA 1
ATOM 6542 C C . PHE B 1 426 ? 56.245 -20.854 18.233 1.000 25.239 406 PHE A C 1
ATOM 6543 O O . PHE B 1 426 ? 55.796 -21.213 19.329 1.000 27.162 406 PHE A O 1
ATOM 6551 N N . THR B 1 427 ? 57.245 -21.471 17.586 1.000 23.022 407 THR A N 1
ATOM 6552 C CA . THR B 1 427 ? 58.010 -22.531 18.224 1.000 26.952 407 THR A CA 1
ATOM 6553 C C . THR B 1 427 ? 58.824 -21.957 19.386 1.000 27.627 407 THR A C 1
ATOM 6554 O O . THR B 1 427 ? 58.914 -22.580 20.440 1.000 26.601 407 THR A O 1
ATOM 6558 N N . GLN B 1 428 ? 59.391 -20.756 19.181 1.000 24.087 408 GLN A N 1
ATOM 6559 C CA . GLN B 1 428 ? 60.176 -20.091 20.211 1.000 24.648 408 GLN A CA 1
ATOM 6560 C C . GLN B 1 428 ? 59.296 -19.800 21.425 1.000 22.790 408 GLN A C 1
ATOM 6561 O O . GLN B 1 428 ? 59.768 -19.904 22.556 1.000 25.449 408 GLN A O 1
ATOM 6567 N N . TRP B 1 429 ? 58.034 -19.396 21.200 1.000 23.357 409 TRP A N 1
ATOM 6568 C CA . TRP B 1 429 ? 57.138 -19.124 22.315 1.000 24.347 409 TRP A CA 1
ATOM 6569 C C . TRP B 1 429 ? 56.898 -20.413 23.115 1.000 26.299 409 TRP A C 1
ATOM 6570 O O . TRP B 1 429 ? 56.930 -20.425 24.342 1.000 29.627 409 TRP A O 1
ATOM 6581 N N . ARG B 1 430 ? 56.698 -21.521 22.398 1.000 25.681 410 ARG A N 1
ATOM 6582 C CA . ARG B 1 430 ? 56.526 -22.816 23.041 1.000 26.448 410 ARG A CA 1
ATOM 6583 C C . ARG B 1 430 ? 57.750 -23.184 23.881 1.000 26.241 410 ARG A C 1
ATOM 6584 O O . ARG B 1 430 ? 57.584 -23.774 24.947 1.000 24.205 410 ARG A O 1
ATOM 6592 N N . MET B 1 431 ? 58.954 -22.867 23.384 1.000 22.462 411 MET A N 1
ATOM 6593 C CA . MET B 1 431 ? 60.169 -23.100 24.152 1.000 24.719 411 MET A CA 1
ATOM 6594 C C . MET B 1 431 ? 60.164 -22.316 25.472 1.000 26.802 411 MET A C 1
ATOM 6595 O O . MET B 1 431 ? 60.582 -22.846 26.503 1.000 29.334 411 MET A O 1
ATOM 6600 N N . VAL B 1 432 ? 59.730 -21.050 25.444 1.000 25.434 412 VAL A N 1
ATOM 6601 C CA . VAL B 1 432 ? 59.607 -20.254 26.667 1.000 26.465 412 VAL A CA 1
ATOM 6602 C C . VAL B 1 432 ? 58.670 -20.949 27.665 1.000 27.523 412 VAL A C 1
ATOM 6603 O O . VAL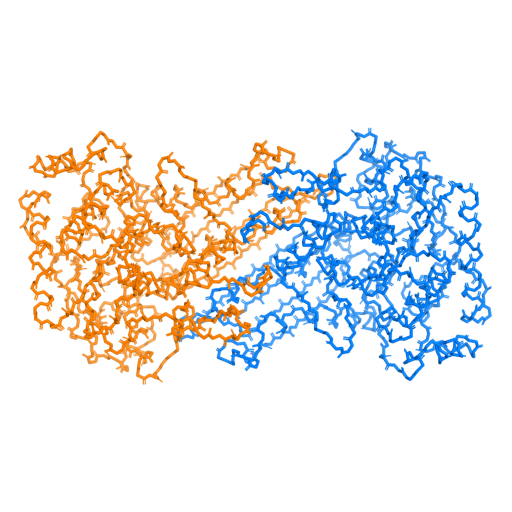 B 1 432 ? 59.025 -21.121 28.824 1.000 29.047 412 VAL A O 1
ATOM 6607 N N . LYS B 1 433 ? 57.457 -21.319 27.224 1.000 26.342 413 LYS A N 1
ATOM 6608 C CA . LYS B 1 433 ? 56.468 -21.908 28.107 1.000 28.395 413 LYS A CA 1
ATOM 6609 C C . LYS B 1 433 ? 56.979 -23.233 28.672 1.000 28.893 413 LYS A C 1
ATOM 6610 O O . LYS B 1 433 ? 56.786 -23.525 29.847 1.000 31.110 413 LYS A O 1
ATOM 6616 N N . GLN B 1 434 ? 57.621 -24.040 27.823 1.000 29.883 414 GLN A N 1
ATOM 6617 C CA . GLN B 1 434 ? 58.101 -25.348 28.235 1.000 32.240 414 GLN A CA 1
ATOM 6618 C C . GLN B 1 434 ? 59.133 -25.222 29.362 1.000 32.753 414 GLN A C 1
ATOM 6619 O O . GLN B 1 434 ? 59.045 -25.952 30.357 1.000 31.118 414 GLN A O 1
ATOM 6625 N N . THR B 1 435 ? 60.105 -24.304 29.222 1.000 29.305 415 THR A N 1
ATOM 6626 C CA . THR B 1 435 ? 61.092 -24.124 30.281 1.000 29.491 415 THR A CA 1
ATOM 6627 C C . THR B 1 435 ? 60.424 -23.641 31.565 1.000 29.175 415 THR A C 1
ATOM 6628 O O . THR B 1 435 ? 60.781 -24.089 32.661 1.000 32.585 415 THR A O 1
ATOM 6632 N N . LEU B 1 436 ? 59.487 -22.700 31.443 1.000 28.919 416 LEU A N 1
ATOM 6633 C CA . LEU B 1 436 ? 58.811 -22.174 32.624 1.000 28.611 416 LEU A CA 1
ATOM 6634 C C . LEU B 1 436 ? 58.049 -23.283 33.365 1.000 31.328 416 LEU A C 1
ATOM 6635 O O . LEU B 1 436 ? 58.125 -23.386 34.591 1.000 31.622 416 LEU A O 1
ATOM 6640 N N . ARG B 1 437 ? 57.328 -24.124 32.610 1.000 31.753 417 ARG A N 1
ATOM 6641 C CA . ARG B 1 437 ? 56.599 -25.250 33.178 1.000 34.270 417 ARG A CA 1
ATOM 6642 C C . ARG B 1 437 ? 57.576 -26.223 33.838 1.000 34.892 417 ARG A C 1
ATOM 6643 O O . ARG B 1 437 ? 57.359 -26.633 34.981 1.000 35.800 417 ARG A O 1
ATOM 6651 N N . ASN B 1 438 ? 58.659 -26.560 33.122 1.000 37.340 418 ASN A N 1
ATOM 6652 C CA . ASN B 1 438 ? 59.673 -27.476 33.628 1.000 39.632 418 ASN A CA 1
ATOM 6653 C C . ASN B 1 438 ? 60.241 -26.960 34.952 1.000 39.216 418 ASN A C 1
ATOM 6654 O O . ASN B 1 438 ? 60.499 -27.749 35.854 1.000 36.604 418 ASN A O 1
ATOM 6659 N N . MET B 1 439 ? 60.407 -25.643 35.074 1.000 34.899 419 MET A N 1
ATOM 6660 C CA . MET B 1 439 ? 61.021 -25.063 36.258 1.000 36.435 419 MET A CA 1
ATOM 6661 C C . MET B 1 439 ? 60.219 -25.404 37.507 1.000 35.690 419 MET A C 1
ATOM 6662 O O . MET B 1 439 ? 60.763 -25.415 38.603 1.000 39.232 419 MET A O 1
ATOM 6667 N N . ILE B 1 440 ? 58.918 -25.614 37.351 1.000 35.375 420 ILE A N 1
ATOM 6668 C CA . ILE B 1 440 ? 58.073 -25.875 38.502 1.000 36.716 420 ILE A CA 1
ATOM 6669 C C . ILE B 1 440 ? 57.562 -27.317 38.435 1.000 35.909 420 ILE A C 1
ATOM 6670 O O . ILE B 1 440 ? 56.562 -27.656 39.062 1.000 36.946 420 ILE A O 1
ATOM 6675 N N . GLY B 1 441 ? 58.250 -28.152 37.645 1.000 36.899 421 GLY A N 1
ATOM 6676 C CA . GLY B 1 441 ? 57.965 -29.577 37.533 1.000 38.008 421 GLY A CA 1
ATOM 6677 C C . GLY B 1 441 ? 56.594 -29.888 36.930 1.000 36.673 421 GLY A C 1
ATOM 6678 O O . GLY B 1 441 ? 55.984 -30.880 37.308 1.000 46.470 421 GLY A O 1
ATOM 6679 N N . GLU B 1 442 ? 56.121 -29.057 35.986 1.000 39.912 422 GLU A N 1
ATOM 6680 C CA . GLU B 1 442 ? 54.842 -29.254 35.311 1.000 40.445 422 GLU A CA 1
ATOM 6681 C C . GLU B 1 442 ? 55.053 -29.587 33.833 1.000 41.664 422 GLU A C 1
ATOM 6682 O O . GLU B 1 442 ? 56.095 -29.285 33.257 1.000 37.517 422 GLU A O 1
ATOM 6688 N N . LYS B 1 443 ? 54.031 -30.229 33.248 1.000 46.411 423 LYS A N 1
ATOM 6689 C CA . LYS B 1 443 ? 53.871 -30.433 31.816 1.000 45.413 423 LYS A CA 1
ATOM 6690 C C . LYS B 1 443 ? 52.708 -29.579 31.317 1.000 41.867 423 LYS A C 1
ATOM 6691 O O . LYS B 1 443 ? 51.837 -29.184 32.096 1.000 38.954 423 LYS A O 1
ATOM 6697 N N . GLU B 1 444 ? 52.704 -29.314 30.002 1.000 37.378 424 GLU A N 1
ATOM 6698 C CA . GLU B 1 444 ? 51.578 -28.659 29.354 1.000 35.274 424 GLU A CA 1
ATOM 6699 C C . GLU B 1 444 ? 50.333 -29.500 29.631 1.000 31.929 424 GLU A C 1
ATOM 6700 O O . GLU 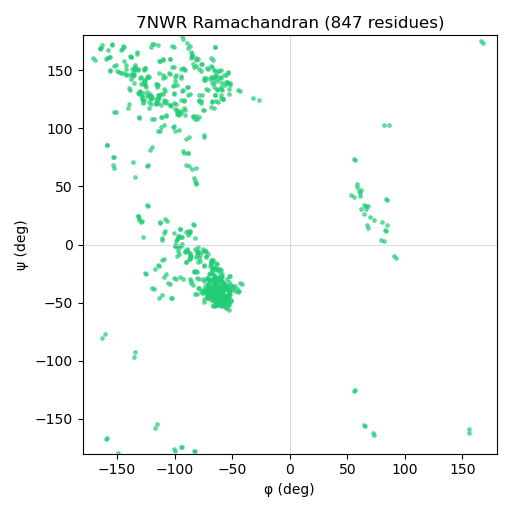B 1 444 ? 50.433 -30.713 29.698 1.000 31.687 424 GLU A O 1
ATOM 6706 N N . PRO B 1 445 ? 49.127 -28.907 29.795 1.000 33.395 425 PRO A N 1
ATOM 6707 C CA . PRO B 1 445 ? 47.915 -29.704 29.973 1.000 32.002 425 PRO A CA 1
ATOM 6708 C C . PRO B 1 445 ? 47.553 -30.499 28.727 1.000 37.704 425 PRO A C 1
ATOM 6709 O O . PRO B 1 445 ? 46.938 -31.550 28.848 1.000 34.586 425 PRO A O 1
ATOM 6713 N N . ASP B 1 446 ? 47.914 -29.989 27.537 1.000 37.179 426 ASP A N 1
ATOM 6714 C CA . ASP B 1 446 ? 47.717 -30.719 26.288 1.000 38.654 426 ASP A CA 1
ATOM 6715 C C . ASP B 1 446 ? 48.585 -30.075 25.205 1.000 36.026 426 ASP A C 1
ATOM 6716 O O . ASP B 1 446 ? 49.149 -29.014 25.415 1.000 37.723 426 ASP A O 1
ATOM 6721 N N . TYR B 1 447 ? 48.654 -30.734 24.050 1.000 31.382 427 TYR A N 1
ATOM 6722 C CA . TYR B 1 447 ? 49.507 -30.369 22.931 1.000 31.246 427 TYR A CA 1
ATOM 6723 C C . TYR B 1 447 ? 49.206 -28.953 22.419 1.000 32.237 427 TYR A C 1
ATOM 6724 O O . TYR B 1 447 ? 50.097 -28.274 21.893 1.000 33.675 427 TYR A O 1
ATOM 6733 N N . LEU B 1 448 ? 47.966 -28.491 22.588 1.000 31.226 428 LEU A N 1
ATOM 6734 C CA . LEU B 1 448 ? 47.532 -27.230 22.008 1.000 30.531 428 LEU A CA 1
ATOM 6735 C C . LEU B 1 448 ? 47.835 -26.076 22.952 1.000 33.168 428 LEU A C 1
ATOM 6736 O O . LEU B 1 448 ? 47.751 -24.927 22.523 1.000 35.390 428 LEU A O 1
ATOM 6741 N N . ALA B 1 449 ? 48.187 -26.367 24.213 1.000 29.287 429 ALA A N 1
ATOM 6742 C CA . ALA B 1 449 ? 48.444 -25.314 25.193 1.000 30.996 429 ALA A CA 1
ATOM 6743 C C . ALA B 1 449 ? 49.892 -24.801 25.059 1.000 31.810 429 ALA A C 1
ATOM 6744 O O . ALA B 1 449 ? 50.632 -25.168 24.138 1.000 28.824 429 ALA A O 1
#

GO terms:
  GO:0004512 inositol-3-phosphate synthase activity (F, IDA)

InterPro domains:
  IPR002587 Myo-inositol-1-phosphate synthase [PF07994] (12-417)
  IPR002587 Myo-inositol-1-phosphate synthase [PIRSF015578] (4-427)
  IPR002587 Myo-inositol-1-phosphate synthase [PTHR11510] (9-423)
  IPR013021 Myo-inositol-1-phosphate synthase, GAPDH-like [PF01658] (245-357)
  IPR036291 NAD(P)-binding domain superfamily [SSF51735] (9-424)

Secondary structure (DSSP, 8-state):
-PPP--SEEEEEEETTTSHHHHHHHHHHHHHHTTSS--TT-HHHH-EEE-TTS-EEEGGGTS----GGGEEEEEEESS---HHHHHHHHT-S-HHHHHTTHHHHHT--PEEB---GGGSTT-----B---SSHHHHHHHHHHHHHHHHHHHTEEEEEEEE-SPPPPP----GGGSSHHHHHHHHHTT-TTT--HHHHHHHHHHHTT--EEE-SS-SSSSSHHHHHHHHHHT-EEEE-SB--SHHHHHHHHHHHHHHTT-EEEEEEEEEEE-SHHHHHHTSHHHHHHHHHHHHTTSHHHH-TTT-HHHHTT-EEEE--EE-GGGTT--EEEEEEEEE-GGG-EEEEEEEEE--HHHHHHHHHHHHHHHHHHHHHTT--EE-GGGGGGBSS----TT------HHHHHHHHHHHHHHHTT---SSTT-/-PPP--SEEEEEEETTTSHHHHHHHHHHHHHHTTSS--TT-HHHH-EEE-TTS-EEEGGGTS----GGGEEEEEEESS---HHHHHHHHT-S-HHHHHTTHHHHHT--PEEB---GGGSTT-----B---SSHHHHHHHHHHHHHHHHHHHTEEEEEEEE-SPPPPP----GGGSSHHHHHHHHHTT-TTT--HHHHHHHHHHHTT--EEE-SS-SSSSSHHHHHHHHHHT-EEEE-SB--SHHHHHHHHHHHHHHTT-EEEEEEEEEEE-SHHHHHHTSHHHHHHHHHHHHTTSHHHH-TTT-HHHHTT-EEEE--EE-GGGTT--EEEEEEEEE-GGG-EEEEEEEEE--HHHHHHHHHHHHHHHHHHHHHTT--EE-GGGGGGBSS----TT-PPP--HHHHHHHHHHHHHHHTT---SSTT-

Foldseek 3Di:
DFFAQDAAEEEAEAPCLAQLNLLLVLQLQCCLVVNDPLPQFLQRDNWAQFQVRDIGRLCVQFHFHDSVRYDYEYADLAFQFSLRSNVVLPLDDPVSCVVCVVSRNPHTHQAADDDCQFQVLDDGHSHDDADALVRLLVVLLVVVVVVCVVVVHPAYAYEYPDEQTFDDDDDPLLAAQVSVVVCRVVRVVRRQHSLQSNLNSCLVNQHEYEEQHLDDHCLGNHNLRSFVVSLAEYWYDHFCFFPLLVVLAVLLVCQVVVWAWQEKEKEKEEAEPNLSRCQPVRSVVSVFVLSQPQRCVSNVCVVPVVRYVHYYYYYYYHYDNVLRQFMWMWMKIWIADPPGHIDIDIDITRGNRSSRLSSLSVNCNRVSVRCSSLSHTGQPLLSLLGYSHTRDHPVDDRHRNNVVSVVSVNQVSNVSVPTDRNDPVD/DFFAQDAAEEEAEAPCLALLNLLLVLQLQCCLVVNDPLPQFLQRDNWAQFQVRDIDRLCVLFHFHDSVRYDYEYADLAFQFSLVSNVVLPLDDVVSCVVCVVSRRPHTHQAADDDCQFQVLDDRHSHDDAPFLVRLLVVLLVVVVVVCVVVVGPAYAYEYPDEQTFDDDADPLLAALVSVVVCRVVRVPRNQDSLQSNLLSCLVNQHEYEEQHLDDHCLTNHNLNSFVVSLAAYWYDHFPFFPLLVVLAVLLVCQVVVWAWAEKEKEKEEAEPNLSRCQPVRSVVSVFVLSQPQRCVSNVCVVVVVRYVHYHYGYYYHYDNVCRQFMWMWMKTWIADPPGHIDIDIDITRHNRSSRLSSLSVNCNRVSVSCSSLSHTGQPLLSLLGYSQTRDHPVDDRHRNNVVSVVSVNQVSNVSVPTDRNDPVD